Protein AF-A0A2I4AKB8-F1 (afdb_monomer)

Foldseek 3Di:
DQVVVQCVVAWDQDPVLFIEHAQAFDPVFDADDECVVVQVVLVVVVVVVCVVPVLVVVLVLVVVVVCVVVVQKDFDDDDDVPRGAAAFHWDWDAAPVGRNHIDIDRAQPDDDPRDGNQRGGDLDDPLFADLLLLLLQLQQADKKKKWFWPVLQSSYFYDPSRQRHAKYWAAPPSDPVHDIGIMTGGTGDPNRSNSQVSSLVVQLVLLVVLCVPLHDLLSCQSNHQDGRGMGIHDDHDLVVLLSSVVSNQVSCVSNVIHIAQMAILDPSNQVSDDPRRHRPDHQKAFSPDDPDRQDAQWTFIAGSPVQWTAIHGDPDPQAQFLLSLVSNLVSHDDSQCPCVVLSLQSVLLSVVVVVVDPDRRDHDDPVSSVSSVVSSVVVVVRRPDIHHSHQDNDRQVPFPAKEKEKEWDFDQFKTKIWIKIWTHHPPDIDIGTNGIDMDTDDPPDDDRLLRSLVRLLVRLVVVVVSVVRNPDDHPYYAYEYQDPSNLCLLPDDDDDDDPSSVVSSCSNVVRDHSVRYDHDHPPVQLVVLLVLLVVVVVCVVPDPDDDPAAAAEGQDLQNLQLLQDPDWDFDPPSNVSSVSNVVRDHSVSYDYDHLVQDLCVCVVVPDDPVCPVVGCVVVHGCCVVPVVPDDDPPPDSHNDPLVPDPGTDDDDDDDDDDDPDPADALVVVLVDPAPVVQLFVQLLVVVQVVQDVDPDPPDPRHHDDDDGGDPVSSVVSVLRNQVNQCCVPVVQVLVCQVVVHQDDPPDLCNVQVWDADPSRFIWGADDCPVPPDDCLQRTAGEGECPRPSVLNLLVHLCVVLVVPAQVSSVVSCSVRSHDHRVSNVSNVVSLVPDPVNCVVVPDDDDDDDDDDDPVVVDDD

Nearest PDB structures (foldseek):
  1ikv-assembly1_A  TM=5.174E-01  e=4.393E-13  Human immunodeficiency virus 1
  6kdj-assembly2_C  TM=5.435E-01  e=2.781E-12  Human immunodeficiency virus 1
  1j5o-assembly1_A  TM=4.986E-01  e=4.314E-11  Human immunodeficiency virus 1
  1t05-assembly1_B  TM=3.294E-01  e=4.794E-11  Human immunodeficiency virus 1
  3idh-assembly1_A  TM=5.234E-01  e=1.172E-01  Homo sapiens

Organism: Austrofundulus limnaeus (NCBI:txid52670)

Mean predicted aligned error: 18.53 Å

Structure (mmCIF, N/CA/C/O backbone):
data_AF-A0A2I4AKB8-F1
#
_entry.id   AF-A0A2I4AKB8-F1
#
loop_
_atom_site.group_PDB
_atom_site.id
_atom_site.type_symbol
_atom_site.label_atom_id
_atom_site.label_alt_id
_atom_site.label_comp_id
_atom_site.label_asym_id
_atom_site.label_entity_id
_atom_site.label_seq_id
_atom_site.pdbx_PDB_ins_code
_atom_site.Cartn_x
_atom_site.Cartn_y
_atom_site.Cartn_z
_atom_site.occupancy
_atom_site.B_iso_or_equiv
_atom_site.auth_seq_id
_atom_site.auth_comp_id
_atom_site.auth_asym_id
_atom_site.auth_atom_id
_atom_site.pdbx_PDB_model_num
ATOM 1 N N . MET A 1 1 ? -3.231 -8.167 -24.900 1.00 75.31 1 MET A N 1
ATOM 2 C CA . MET A 1 1 ? -3.221 -9.350 -25.791 1.00 75.31 1 MET A CA 1
ATOM 3 C C . MET A 1 1 ? -2.347 -9.179 -27.035 1.00 75.31 1 MET A C 1
ATOM 5 O O . MET A 1 1 ? -1.522 -10.047 -27.257 1.00 75.31 1 MET A O 1
ATOM 9 N N . ARG A 1 2 ? -2.442 -8.091 -27.823 1.00 89.81 2 ARG A N 1
ATOM 10 C CA . ARG A 1 2 ? -1.685 -7.966 -29.093 1.00 89.81 2 ARG A CA 1
ATOM 11 C C . ARG A 1 2 ? -0.155 -8.065 -28.973 1.00 89.81 2 ARG A C 1
ATOM 13 O O . ARG A 1 2 ? 0.458 -8.696 -29.819 1.00 89.81 2 ARG A O 1
ATOM 20 N N . PHE A 1 3 ? 0.446 -7.473 -27.937 1.00 93.06 3 PHE A N 1
ATOM 21 C CA . PHE A 1 3 ? 1.891 -7.589 -27.684 1.00 93.06 3 PHE A CA 1
ATOM 22 C C . PHE A 1 3 ? 2.325 -9.055 -27.549 1.00 93.06 3 PHE A C 1
ATOM 24 O O . PHE A 1 3 ? 3.228 -9.481 -28.255 1.00 93.06 3 PHE A O 1
ATOM 31 N N . LEU A 1 4 ? 1.639 -9.830 -26.699 1.00 93.25 4 LEU A N 1
ATOM 32 C CA . LEU A 1 4 ? 1.973 -11.239 -26.471 1.00 93.25 4 LEU A CA 1
ATOM 33 C C . LEU A 1 4 ? 1.829 -12.059 -27.753 1.00 93.25 4 LEU A C 1
ATOM 35 O O . LEU A 1 4 ? 2.733 -12.807 -28.065 1.00 93.25 4 LEU A O 1
ATOM 39 N N . GLN A 1 5 ? 0.796 -11.813 -28.567 1.00 93.38 5 GLN A N 1
ATOM 40 C CA . GLN A 1 5 ? 0.658 -12.477 -29.871 1.00 93.38 5 GLN A CA 1
ATOM 41 C C . GLN A 1 5 ? 1.868 -12.251 -30.788 1.00 93.38 5 GLN A C 1
ATOM 43 O O . GLN A 1 5 ? 2.307 -13.182 -31.451 1.00 93.38 5 GLN A O 1
ATOM 48 N N . ILE A 1 6 ? 2.401 -11.022 -30.830 1.00 93.75 6 ILE A N 1
ATOM 49 C CA . ILE A 1 6 ? 3.604 -10.710 -31.616 1.00 93.75 6 ILE A CA 1
ATOM 50 C C . ILE A 1 6 ? 4.795 -11.485 -31.048 1.00 93.75 6 ILE A C 1
ATOM 52 O O . ILE A 1 6 ? 5.476 -12.177 -31.798 1.00 93.75 6 ILE A O 1
ATOM 56 N N . MET A 1 7 ? 5.004 -11.421 -29.731 1.00 94.75 7 MET A N 1
ATOM 57 C CA . MET A 1 7 ? 6.100 -12.124 -29.058 1.00 94.75 7 MET A CA 1
ATOM 58 C C . MET A 1 7 ? 6.017 -13.645 -29.237 1.00 94.75 7 MET A C 1
ATOM 60 O O . MET A 1 7 ? 7.016 -14.265 -29.568 1.00 94.75 7 MET A O 1
ATOM 64 N N . ASP A 1 8 ? 4.841 -14.252 -29.097 1.00 92.94 8 ASP A N 1
ATOM 65 C CA . ASP A 1 8 ? 4.630 -15.691 -29.290 1.00 92.94 8 ASP A CA 1
ATOM 66 C C . ASP A 1 8 ? 4.944 -16.133 -30.729 1.00 92.94 8 ASP A C 1
ATOM 68 O O . ASP A 1 8 ? 5.405 -17.250 -30.941 1.00 92.94 8 ASP A O 1
ATOM 72 N N . SER A 1 9 ? 4.700 -15.264 -31.717 1.00 93.12 9 SER A N 1
ATOM 73 C CA . SER A 1 9 ? 4.901 -15.581 -33.138 1.00 93.12 9 SER A CA 1
ATOM 74 C C . SER A 1 9 ? 6.294 -15.259 -33.685 1.00 93.12 9 SER A C 1
ATOM 76 O O . SER A 1 9 ? 6.738 -15.901 -34.632 1.00 93.12 9 SER A O 1
ATOM 78 N N . GLU A 1 10 ? 6.969 -14.247 -33.137 1.00 94.06 10 GLU A N 1
ATOM 79 C CA . GLU A 1 10 ? 8.184 -13.669 -33.727 1.00 94.06 10 GLU A CA 1
ATOM 80 C C . GLU A 1 10 ? 9.408 -13.704 -32.802 1.00 94.06 10 GLU A C 1
ATOM 82 O O . GLU A 1 10 ? 10.487 -13.313 -33.243 1.00 94.06 10 GLU A O 1
ATOM 87 N N . PHE A 1 11 ? 9.267 -14.122 -31.539 1.00 95.00 11 PHE A N 1
ATOM 88 C CA . PHE A 1 11 ? 10.387 -14.254 -30.604 1.00 95.00 11 PHE A CA 1
ATOM 89 C C . PHE A 1 11 ? 10.981 -15.663 -30.684 1.00 95.00 11 PHE A C 1
ATOM 91 O O . PHE A 1 11 ? 10.278 -16.645 -30.444 1.00 95.00 11 PHE A O 1
ATOM 98 N N . TYR A 1 12 ? 12.267 -15.773 -31.011 1.00 94.50 12 TYR A N 1
ATOM 99 C CA . TYR A 1 12 ? 12.940 -17.058 -31.230 1.00 94.50 12 TYR A CA 1
ATOM 100 C C . TYR A 1 12 ? 14.397 -17.016 -30.762 1.00 94.50 12 TYR A C 1
ATOM 102 O O . TYR A 1 12 ? 14.951 -15.938 -30.558 1.00 94.50 12 TYR A O 1
ATOM 110 N N . GLN A 1 13 ? 15.010 -18.184 -30.588 1.00 93.81 13 GLN A N 1
ATOM 111 C CA . GLN A 1 13 ? 16.438 -18.311 -30.298 1.00 93.81 13 GLN A CA 1
ATOM 112 C C . GLN A 1 13 ? 17.202 -18.530 -31.609 1.00 93.81 13 GLN A C 1
ATOM 114 O O . GLN A 1 13 ? 16.783 -19.345 -32.434 1.00 93.81 13 GLN A O 1
ATOM 119 N N . ASP A 1 14 ? 18.265 -17.762 -31.840 1.00 92.00 14 ASP A N 1
ATOM 120 C CA . ASP A 1 14 ? 19.108 -17.904 -33.029 1.00 92.00 14 ASP A CA 1
ATOM 121 C C . ASP A 1 14 ? 20.157 -19.024 -32.886 1.00 92.00 14 ASP A C 1
ATOM 123 O O . ASP A 1 14 ? 20.213 -19.732 -31.881 1.00 92.00 14 ASP A O 1
ATOM 127 N N . SER A 1 15 ? 20.980 -19.209 -33.924 1.00 89.81 15 SER A N 1
ATOM 128 C CA . SER A 1 15 ? 22.040 -20.225 -33.952 1.00 89.81 15 SER A CA 1
ATOM 129 C C . SER A 1 15 ? 23.159 -19.983 -32.939 1.00 89.81 15 SER A C 1
ATOM 131 O O . SER A 1 15 ? 23.880 -20.921 -32.610 1.00 89.81 15 SER A O 1
ATOM 133 N N . ASP A 1 16 ? 23.297 -18.750 -32.451 1.00 88.62 16 ASP A N 1
ATOM 134 C CA . ASP A 1 16 ? 24.299 -18.357 -31.460 1.00 88.62 16 ASP A CA 1
ATOM 135 C C . ASP A 1 16 ? 23.730 -18.458 -30.033 1.00 88.62 16 ASP A C 1
ATOM 137 O O . ASP A 1 16 ? 24.322 -17.942 -29.086 1.00 88.62 16 ASP A O 1
ATOM 141 N N . ASN A 1 17 ? 22.575 -19.116 -29.871 1.00 89.62 17 ASN A N 1
ATOM 142 C CA . ASN A 1 17 ? 21.814 -19.270 -28.632 1.00 89.62 17 ASN A CA 1
ATOM 143 C C . ASN A 1 17 ? 21.279 -17.958 -28.033 1.00 89.62 17 ASN A C 1
ATOM 145 O O . ASN A 1 17 ? 20.853 -17.934 -26.876 1.00 89.62 17 ASN A O 1
ATOM 149 N N . SER A 1 18 ? 21.240 -16.871 -28.803 1.00 92.06 18 SER A N 1
ATOM 150 C CA . SER A 1 18 ? 20.721 -15.584 -28.347 1.00 92.06 18 SER A CA 1
ATOM 151 C C . SER A 1 18 ? 19.233 -15.448 -28.655 1.00 92.06 18 SER A C 1
ATOM 153 O O . SER A 1 18 ? 18.746 -15.848 -29.712 1.00 92.06 18 SER A O 1
ATOM 155 N N . TRP A 1 19 ? 18.484 -14.842 -27.737 1.00 94.75 19 TRP A N 1
ATOM 156 C CA . TRP A 1 19 ? 17.059 -14.592 -27.942 1.00 94.75 19 TRP A CA 1
ATOM 157 C C . TRP A 1 19 ? 16.836 -13.341 -28.797 1.00 94.75 19 TRP A C 1
ATOM 159 O O . TRP A 1 19 ? 17.212 -12.229 -28.417 1.00 94.75 19 TRP A O 1
ATOM 169 N N . VAL A 1 20 ? 16.181 -13.524 -29.942 1.00 95.81 20 VAL A N 1
ATOM 170 C CA . VAL A 1 20 ? 15.845 -12.479 -30.908 1.00 95.81 20 VAL A CA 1
ATOM 171 C C . VAL A 1 20 ? 14.376 -12.099 -30.761 1.00 95.81 20 VAL A C 1
ATOM 173 O O . VAL A 1 20 ? 13.480 -12.921 -30.948 1.00 95.81 20 VAL A O 1
ATOM 176 N N . GLY A 1 21 ? 14.121 -10.823 -30.471 1.00 94.50 21 GLY A N 1
ATOM 177 C CA . GLY A 1 21 ? 12.779 -10.265 -30.345 1.00 94.50 21 GLY A CA 1
ATOM 178 C C . GLY A 1 21 ? 12.491 -9.118 -31.312 1.00 94.50 21 GLY A C 1
ATOM 179 O O . GLY A 1 21 ? 13.379 -8.310 -31.610 1.00 94.50 21 GLY A O 1
ATOM 180 N N . PRO A 1 22 ? 11.245 -8.983 -31.795 1.00 94.69 22 PRO A N 1
ATOM 181 C CA . PRO A 1 22 ? 10.848 -7.853 -32.624 1.00 94.69 22 PRO A CA 1
ATOM 182 C C . PRO A 1 22 ? 10.696 -6.573 -31.790 1.00 94.69 22 PRO A C 1
ATOM 184 O O . PRO A 1 22 ? 10.419 -6.612 -30.595 1.00 94.69 22 PRO A O 1
ATOM 187 N N . LEU A 1 23 ? 10.779 -5.414 -32.446 1.00 94.62 23 LEU A N 1
ATOM 188 C CA . LEU A 1 23 ? 10.093 -4.204 -31.972 1.00 94.62 23 LEU A CA 1
ATOM 189 C C . LEU A 1 23 ? 8.572 -4.335 -32.222 1.00 94.62 23 LEU A C 1
ATOM 191 O O . LEU A 1 23 ? 8.169 -4.385 -33.387 1.00 94.62 23 LEU A O 1
ATOM 195 N N . PRO A 1 24 ? 7.722 -4.411 -31.180 1.00 94.44 24 PRO A N 1
ATOM 196 C CA . PRO A 1 24 ? 6.294 -4.664 -31.338 1.00 94.44 24 PRO A CA 1
ATOM 197 C C . PRO A 1 24 ? 5.556 -3.373 -31.704 1.00 94.44 24 PRO A C 1
ATOM 199 O O . PRO A 1 24 ? 5.221 -2.557 -30.846 1.00 94.44 24 PRO A O 1
ATOM 202 N N . PHE A 1 25 ? 5.287 -3.174 -32.991 1.00 93.69 25 PHE A N 1
ATOM 203 C CA . PHE A 1 25 ? 4.583 -1.988 -33.477 1.00 93.69 25 PHE A CA 1
ATOM 204 C C . PHE A 1 25 ? 3.072 -2.024 -33.211 1.00 93.69 25 PHE A C 1
ATOM 206 O O . PHE A 1 25 ? 2.430 -3.078 -33.206 1.00 93.69 25 PHE A O 1
ATOM 213 N N . ARG A 1 26 ? 2.482 -0.837 -33.037 1.00 92.25 26 ARG A N 1
ATOM 214 C CA . ARG A 1 26 ? 1.027 -0.640 -32.995 1.00 92.25 26 ARG A CA 1
ATOM 215 C C . ARG A 1 26 ? 0.402 -0.898 -34.364 1.00 92.25 26 ARG A C 1
ATOM 217 O O . ARG A 1 26 ? 1.042 -0.717 -35.394 1.00 92.25 26 ARG A O 1
ATOM 224 N N . SER A 1 27 ? -0.872 -1.286 -34.365 1.00 86.12 27 SER A N 1
ATOM 225 C CA . SER A 1 27 ? -1.677 -1.435 -35.579 1.00 86.12 27 SER A CA 1
ATOM 226 C C . SER A 1 27 ? -3.002 -0.681 -35.412 1.00 86.12 27 SER A C 1
ATOM 228 O O . SER A 1 27 ? -3.727 -0.996 -34.466 1.00 86.12 27 SER A O 1
ATOM 230 N N . PRO A 1 28 ? -3.342 0.271 -36.302 1.00 85.06 28 PRO A N 1
ATOM 231 C CA . PRO A 1 28 ? -2.538 0.745 -37.434 1.00 85.06 28 PRO A CA 1
ATOM 232 C C . PRO A 1 28 ? -1.258 1.471 -36.980 1.00 85.06 28 PRO A C 1
ATOM 234 O O . PRO A 1 28 ? -1.226 2.087 -35.915 1.00 85.06 28 PRO A O 1
ATOM 237 N N . ARG A 1 29 ? -0.194 1.373 -37.784 1.00 83.81 29 ARG A N 1
ATOM 238 C CA . ARG A 1 29 ? 1.114 1.985 -37.509 1.00 83.81 29 ARG A CA 1
ATOM 239 C C . ARG A 1 29 ? 1.234 3.316 -38.250 1.00 83.81 29 ARG A C 1
ATOM 241 O O . ARG A 1 29 ? 1.113 3.332 -39.473 1.00 83.81 29 ARG A O 1
ATOM 248 N N . GLN A 1 30 ? 1.516 4.407 -37.538 1.00 86.88 30 GLN A N 1
ATOM 249 C CA . GLN A 1 30 ? 1.942 5.657 -38.173 1.00 86.88 30 GLN A CA 1
ATOM 250 C C . GLN A 1 30 ? 3.365 5.480 -38.715 1.00 86.88 30 GLN A C 1
ATOM 252 O O . GLN A 1 30 ? 4.241 4.982 -38.009 1.00 86.88 30 GLN A O 1
ATOM 257 N N . ARG A 1 31 ? 3.589 5.861 -39.976 1.00 90.19 31 ARG A N 1
ATOM 258 C CA . ARG A 1 31 ? 4.924 5.843 -40.581 1.00 90.19 31 ARG A CA 1
ATOM 259 C C . ARG A 1 31 ? 5.778 6.943 -39.951 1.00 90.19 31 ARG A C 1
ATOM 261 O O . ARG A 1 31 ? 5.326 8.081 -39.847 1.00 90.19 31 ARG A O 1
ATOM 268 N N . LEU A 1 32 ? 6.991 6.598 -39.545 1.00 92.06 32 LEU A N 1
ATOM 269 C CA . LEU A 1 32 ? 7.951 7.519 -38.964 1.00 92.06 32 LEU A CA 1
ATOM 270 C C . LEU A 1 32 ? 8.619 8.361 -40.069 1.00 92.06 32 LEU A C 1
ATOM 272 O O . LEU A 1 32 ? 9.092 7.800 -41.065 1.00 92.06 32 LEU A O 1
ATOM 276 N N . PRO A 1 33 ? 8.666 9.696 -39.916 1.00 92.50 33 PRO A N 1
ATOM 277 C CA . PRO A 1 33 ? 9.461 10.564 -40.776 1.00 92.50 33 PRO A CA 1
ATOM 278 C C . PRO A 1 33 ? 10.962 10.381 -40.516 1.00 92.50 33 PRO A C 1
ATOM 280 O O . PRO A 1 33 ? 11.379 9.855 -39.483 1.00 92.50 33 PRO A O 1
ATOM 283 N N . ASN A 1 34 ? 11.798 10.837 -41.451 1.00 92.25 34 ASN A N 1
ATOM 284 C CA . ASN A 1 34 ? 13.249 10.765 -41.293 1.00 92.25 34 ASN A CA 1
ATOM 285 C C . ASN A 1 34 ? 13.746 11.894 -40.374 1.00 92.25 34 ASN A C 1
ATOM 287 O O . ASN A 1 34 ? 13.884 13.039 -40.797 1.00 92.25 34 ASN A O 1
ATOM 291 N N . ASN A 1 35 ? 14.061 11.555 -39.125 1.00 95.69 35 ASN A N 1
ATOM 292 C CA . ASN A 1 35 ? 14.503 12.502 -38.101 1.00 95.69 35 ASN A CA 1
ATOM 293 C C . ASN A 1 35 ? 16.034 12.690 -38.025 1.00 95.69 35 ASN A C 1
ATOM 295 O O . ASN A 1 35 ? 16.544 13.210 -37.029 1.00 95.69 35 ASN A O 1
ATOM 299 N N . ARG A 1 36 ? 16.796 12.293 -39.056 1.00 95.19 36 ARG A N 1
ATOM 300 C CA . ARG A 1 36 ? 18.270 12.349 -39.048 1.00 95.19 36 ARG A CA 1
ATOM 301 C C . ARG A 1 36 ? 18.821 13.735 -38.706 1.00 95.19 36 ARG A C 1
ATOM 303 O O . ARG A 1 36 ? 19.799 13.829 -37.965 1.00 95.19 36 ARG A O 1
ATOM 310 N N . GLN A 1 37 ? 18.194 14.801 -39.211 1.00 94.25 37 GLN A N 1
ATOM 311 C CA . GLN A 1 37 ? 18.624 16.176 -38.930 1.00 94.25 37 GLN A CA 1
ATOM 312 C C . GLN A 1 37 ? 18.527 16.506 -37.433 1.00 94.25 37 GLN A C 1
ATOM 314 O O . GLN A 1 37 ? 19.474 17.037 -36.860 1.00 94.25 37 GLN A O 1
ATOM 319 N N . LEU A 1 38 ? 17.435 16.102 -36.771 1.00 95.00 38 LEU A N 1
ATOM 320 C CA . LEU A 1 38 ? 17.259 16.292 -35.329 1.00 95.00 38 LEU A CA 1
ATOM 321 C C . LEU A 1 38 ? 18.360 15.579 -34.531 1.00 95.00 38 LEU A C 1
ATOM 323 O O . LEU A 1 38 ? 18.936 16.157 -33.607 1.00 95.00 38 LEU A O 1
ATOM 327 N N . ALA A 1 39 ? 18.661 14.325 -34.882 1.00 95.75 39 ALA A N 1
ATOM 328 C CA . ALA A 1 39 ? 19.717 13.558 -34.225 1.00 95.75 39 ALA A CA 1
ATOM 329 C C . ALA A 1 39 ? 21.100 14.202 -34.429 1.00 95.75 39 ALA A C 1
ATOM 331 O O . ALA A 1 39 ? 21.896 14.258 -33.489 1.00 95.75 39 ALA A O 1
ATOM 332 N N . TYR A 1 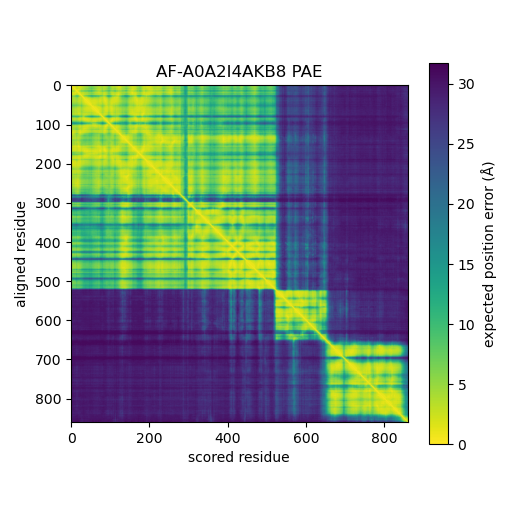40 ? 21.365 14.747 -35.620 1.00 96.81 40 TYR A N 1
ATOM 333 C CA . TYR A 1 40 ? 22.602 15.464 -35.925 1.00 96.81 40 TYR A CA 1
ATOM 334 C C . TYR A 1 40 ? 22.749 16.736 -35.081 1.00 96.81 40 TYR A C 1
ATOM 336 O O . TYR A 1 40 ? 23.773 16.930 -34.423 1.00 96.81 40 TYR A O 1
ATOM 344 N N . ASP A 1 41 ? 21.707 17.565 -35.013 1.00 95.75 41 ASP A N 1
ATOM 345 C CA . ASP A 1 41 ? 21.722 18.803 -34.227 1.00 95.75 41 ASP A CA 1
ATOM 346 C C . ASP A 1 41 ? 21.951 18.516 -32.732 1.00 95.75 41 ASP A C 1
ATOM 348 O O . ASP A 1 41 ? 22.712 19.215 -32.046 1.00 95.75 41 ASP A O 1
ATOM 352 N N . ARG A 1 42 ? 21.348 17.431 -32.224 1.00 96.00 42 ARG A N 1
ATOM 353 C CA . ARG A 1 42 ? 21.554 16.936 -30.854 1.00 96.00 42 ARG A CA 1
ATOM 354 C C . ARG A 1 42 ? 22.983 16.446 -30.627 1.00 96.00 42 ARG A C 1
ATOM 356 O O . ARG A 1 42 ? 23.575 16.822 -29.615 1.00 96.00 42 ARG A O 1
ATOM 363 N N . LEU A 1 43 ? 23.569 15.704 -31.568 1.00 96.44 43 LEU A N 1
ATOM 364 C CA . LEU A 1 43 ? 24.968 15.272 -31.498 1.00 96.44 43 LEU A CA 1
ATOM 365 C C . LEU A 1 43 ? 25.937 16.465 -31.508 1.00 96.44 43 LEU A C 1
ATOM 367 O O . LEU A 1 43 ? 26.896 16.488 -30.738 1.00 96.44 43 LEU A O 1
ATOM 371 N N . MET A 1 44 ? 25.676 17.498 -32.311 1.00 96.00 44 MET A N 1
ATOM 372 C CA . MET A 1 44 ? 26.501 18.714 -32.339 1.00 96.00 44 MET A CA 1
ATOM 373 C C . MET A 1 44 ? 26.373 19.536 -31.050 1.00 96.00 44 MET A C 1
ATOM 375 O O . MET A 1 44 ? 27.333 20.170 -30.599 1.00 96.00 44 MET A O 1
ATOM 379 N N . SER A 1 45 ? 25.201 19.523 -30.414 1.00 94.88 45 SER A N 1
ATOM 380 C CA . SER A 1 45 ? 25.027 20.064 -29.062 1.00 94.88 45 SER A CA 1
ATOM 381 C C . SER A 1 45 ? 25.822 19.261 -28.025 1.00 94.88 45 SER A C 1
ATOM 383 O O . SER A 1 45 ? 26.579 19.840 -27.241 1.00 94.88 45 SER A O 1
ATOM 385 N N . LEU A 1 46 ? 25.741 17.927 -28.082 1.00 94.38 46 LEU A N 1
ATOM 386 C CA . LEU A 1 46 ? 26.506 17.027 -27.221 1.00 94.38 46 LEU A CA 1
ATOM 387 C C . LEU A 1 46 ? 28.016 17.246 -27.390 1.00 94.38 46 LEU A C 1
ATOM 389 O O . LEU A 1 46 ? 28.707 17.419 -26.391 1.00 94.38 46 LEU A O 1
ATOM 393 N N . ARG A 1 47 ? 28.525 17.362 -28.625 1.00 94.19 47 ARG A N 1
ATOM 394 C CA . ARG A 1 47 ? 29.940 17.663 -28.920 1.00 94.19 47 ARG A CA 1
ATOM 395 C C . ARG A 1 47 ? 30.410 18.928 -28.204 1.00 94.19 47 ARG A C 1
ATOM 397 O O . ARG A 1 47 ? 31.454 18.917 -27.556 1.00 94.19 47 ARG A O 1
ATOM 404 N N . ARG A 1 48 ? 29.628 20.010 -28.286 1.00 93.62 48 ARG A N 1
ATOM 405 C CA . ARG A 1 48 ? 29.927 21.277 -27.596 1.00 93.62 48 ARG A CA 1
ATOM 406 C C . ARG A 1 48 ? 29.924 21.110 -26.076 1.00 93.62 48 ARG A C 1
ATOM 408 O O . ARG A 1 48 ? 30.767 21.700 -25.408 1.00 93.62 48 ARG A O 1
ATOM 415 N N . SER A 1 49 ? 29.005 20.313 -25.532 1.00 92.19 49 SER A N 1
ATOM 416 C CA . SER A 1 49 ? 28.941 20.026 -24.093 1.00 92.19 49 SER A CA 1
ATOM 417 C C . SER A 1 49 ? 30.138 19.203 -23.608 1.00 92.19 49 SER A C 1
ATOM 419 O O . SER A 1 49 ? 30.761 19.563 -22.612 1.00 92.19 49 SER A O 1
ATOM 421 N N . LEU A 1 50 ? 30.498 18.136 -24.328 1.00 92.50 50 LEU A N 1
ATOM 422 C CA . LEU A 1 50 ? 31.648 17.283 -24.011 1.00 92.50 50 LEU A CA 1
ATOM 423 C C . LEU A 1 50 ? 32.972 18.047 -24.150 1.00 92.50 50 LEU A C 1
ATOM 425 O O . LEU A 1 50 ? 33.869 17.871 -23.334 1.00 92.50 50 LEU A O 1
ATOM 429 N N . GLY A 1 51 ? 33.076 18.969 -25.114 1.00 90.81 51 GLY A N 1
ATOM 430 C CA . GLY A 1 51 ? 34.241 19.850 -25.251 1.00 90.81 51 GLY A CA 1
ATOM 431 C C . GLY A 1 51 ? 34.470 20.772 -24.046 1.00 90.81 51 GLY A C 1
ATOM 432 O O . GLY A 1 51 ? 35.607 21.129 -23.762 1.00 90.81 51 GLY A O 1
ATOM 433 N N . LYS A 1 52 ? 33.410 21.121 -23.305 1.00 93.94 52 LYS A N 1
ATOM 434 C CA . LYS A 1 52 ? 33.498 21.918 -22.068 1.00 93.94 52 LYS A CA 1
ATOM 435 C C . LYS A 1 52 ? 33.726 21.069 -20.810 1.00 93.94 52 LYS A C 1
ATOM 437 O O . LYS A 1 52 ? 33.979 21.634 -19.752 1.00 93.94 52 LYS A O 1
ATOM 442 N N . ARG A 1 53 ? 33.573 19.741 -20.890 1.00 92.25 53 ARG A N 1
ATOM 443 C CA . ARG A 1 53 ? 33.600 18.812 -19.745 1.00 92.25 53 ARG A CA 1
ATOM 444 C C . ARG A 1 53 ? 34.478 17.593 -20.068 1.00 92.25 53 ARG A C 1
ATOM 446 O O . ARG A 1 53 ? 33.939 16.564 -20.481 1.00 92.25 53 ARG A O 1
ATOM 453 N N . PRO A 1 54 ? 35.809 17.686 -19.888 1.00 91.44 54 PRO A N 1
ATOM 454 C CA . PRO A 1 54 ? 36.749 16.650 -20.325 1.00 91.44 54 PRO A CA 1
ATOM 455 C C . PRO A 1 54 ? 36.527 15.292 -19.642 1.00 91.44 54 PRO A C 1
ATOM 457 O O . PRO A 1 54 ? 36.573 14.270 -20.317 1.00 91.44 54 PRO A O 1
ATOM 460 N N . GLU A 1 55 ? 36.191 15.263 -18.351 1.00 90.69 55 GLU A N 1
ATOM 461 C CA . GLU A 1 55 ? 35.871 14.010 -17.644 1.00 90.69 55 GLU A CA 1
ATOM 462 C C . GLU A 1 55 ? 34.617 13.333 -18.210 1.00 90.69 55 GLU A C 1
ATOM 464 O O . GLU A 1 55 ? 34.612 12.142 -18.502 1.00 90.69 55 GLU A O 1
ATOM 469 N N . MET A 1 56 ? 33.553 14.110 -18.449 1.00 90.62 56 MET A N 1
ATOM 470 C CA . MET A 1 56 ? 32.334 13.588 -19.071 1.00 90.62 56 MET A CA 1
ATOM 471 C C . MET A 1 56 ? 32.594 13.064 -20.476 1.00 90.62 56 MET A C 1
ATOM 473 O O . MET A 1 56 ? 32.005 12.059 -20.857 1.00 90.62 56 MET A O 1
ATOM 477 N N . LYS A 1 57 ? 33.481 13.718 -21.231 1.00 92.94 57 LYS A N 1
ATOM 478 C CA . LYS A 1 57 ? 33.927 13.230 -22.535 1.00 92.94 57 LYS A CA 1
ATOM 479 C C . LYS A 1 57 ? 34.609 11.867 -22.412 1.00 92.94 57 LYS A C 1
ATOM 481 O O . LYS A 1 57 ? 34.241 10.975 -23.166 1.00 92.94 57 LYS A O 1
ATOM 486 N N . ALA A 1 58 ? 35.541 11.703 -21.474 1.00 92.31 58 ALA A N 1
ATOM 487 C CA . ALA A 1 58 ? 36.246 10.440 -21.263 1.00 92.31 58 ALA A CA 1
ATOM 488 C C . ALA A 1 58 ? 35.276 9.296 -20.925 1.00 92.31 58 ALA A C 1
ATOM 490 O O . ALA A 1 58 ? 35.248 8.302 -21.643 1.00 92.31 58 ALA A O 1
ATOM 491 N N . HIS A 1 59 ? 34.398 9.482 -19.933 1.00 92.31 59 HIS A N 1
ATOM 492 C CA . HIS A 1 59 ? 33.419 8.453 -19.561 1.00 92.31 59 HIS A CA 1
ATOM 493 C C . HIS A 1 59 ? 32.440 8.122 -20.702 1.00 92.31 59 HIS A C 1
ATOM 495 O O . HIS A 1 59 ? 32.012 6.979 -20.849 1.00 92.31 59 HIS A O 1
ATOM 501 N N . PHE A 1 60 ? 32.049 9.112 -21.516 1.00 93.94 60 PHE A N 1
ATOM 502 C CA . PHE A 1 60 ? 31.165 8.879 -22.662 1.00 93.94 60 PHE A CA 1
ATOM 503 C C . PHE A 1 60 ? 31.868 8.050 -23.745 1.00 93.94 60 PHE A C 1
ATOM 505 O O . PHE A 1 60 ? 31.266 7.128 -24.290 1.00 93.94 60 PHE A O 1
ATOM 512 N N . LEU A 1 61 ? 33.135 8.359 -24.042 1.00 94.06 61 LEU A N 1
ATOM 513 C CA . LEU A 1 61 ? 33.940 7.601 -25.003 1.00 94.06 61 LEU A CA 1
ATOM 514 C C . LEU A 1 61 ? 34.168 6.169 -24.528 1.00 94.06 61 LEU A C 1
ATOM 516 O O . LEU A 1 61 ? 33.943 5.251 -25.307 1.00 94.06 61 LEU A O 1
ATOM 520 N N . GLU A 1 62 ? 34.507 5.981 -23.255 1.00 93.75 62 GLU A N 1
ATOM 521 C CA . GLU A 1 62 ? 34.661 4.660 -22.642 1.00 93.75 62 GLU A CA 1
ATOM 522 C C . GLU A 1 62 ? 33.358 3.845 -22.711 1.00 93.75 62 GLU A C 1
ATOM 524 O O . GLU A 1 62 ? 33.369 2.658 -23.036 1.00 93.75 62 GLU A O 1
ATOM 529 N N . PHE A 1 63 ? 32.203 4.472 -22.456 1.00 92.12 63 PHE A N 1
ATOM 530 C CA . PHE A 1 63 ? 30.909 3.806 -22.612 1.00 92.12 63 PHE A CA 1
ATOM 531 C C . PHE A 1 63 ? 30.689 3.333 -24.056 1.00 92.12 63 PHE A C 1
ATOM 533 O O . PHE A 1 63 ? 30.293 2.187 -24.281 1.00 92.12 63 PHE A O 1
ATOM 540 N N . MET A 1 64 ? 30.931 4.214 -25.031 1.00 94.25 64 MET A N 1
ATOM 541 C CA . MET A 1 64 ? 30.722 3.908 -26.448 1.00 94.25 64 MET A CA 1
ATOM 542 C C . MET A 1 64 ? 31.692 2.832 -26.940 1.00 94.25 64 MET A C 1
ATOM 544 O O . MET A 1 64 ? 31.270 1.933 -27.662 1.00 94.25 64 MET A O 1
ATOM 548 N N . GLU A 1 65 ? 32.950 2.875 -26.502 1.00 94.50 65 GLU A N 1
ATOM 549 C CA . GLU A 1 65 ? 33.962 1.861 -26.803 1.00 94.50 65 GLU A CA 1
ATOM 550 C C . GLU A 1 65 ? 33.531 0.485 -26.299 1.00 94.50 65 GLU A C 1
ATOM 552 O O . GLU A 1 65 ? 33.445 -0.458 -27.082 1.00 94.50 65 GLU A O 1
ATOM 557 N N . ASN A 1 66 ? 33.151 0.386 -25.022 1.00 91.56 66 ASN A N 1
ATOM 558 C CA . ASN A 1 66 ? 32.683 -0.863 -24.424 1.00 91.56 66 ASN A CA 1
ATOM 559 C C . ASN A 1 66 ? 31.438 -1.421 -25.132 1.00 91.56 66 ASN A C 1
ATOM 561 O O . ASN A 1 66 ? 31.330 -2.628 -25.351 1.00 91.56 66 ASN A O 1
ATOM 565 N N . MET A 1 67 ? 30.489 -0.558 -25.502 1.00 92.00 67 MET A N 1
ATOM 566 C CA . MET A 1 67 ? 29.272 -0.964 -26.208 1.00 92.00 67 MET A CA 1
ATOM 567 C C . MET A 1 67 ? 29.568 -1.487 -27.624 1.00 92.00 67 MET A C 1
ATOM 569 O O . MET A 1 67 ? 28.983 -2.490 -28.042 1.00 92.00 67 MET A O 1
ATOM 573 N N . LEU A 1 68 ? 30.460 -0.816 -28.360 1.00 93.06 68 LEU A N 1
ATOM 574 C CA . LEU A 1 68 ? 30.865 -1.211 -29.711 1.00 93.06 68 LEU A CA 1
ATOM 575 C C . LEU A 1 68 ? 31.711 -2.490 -29.690 1.00 93.06 68 LEU A C 1
ATOM 577 O O . LEU A 1 68 ? 31.449 -3.395 -30.477 1.00 93.06 68 LEU A O 1
ATOM 581 N N . ALA A 1 69 ? 32.652 -2.611 -28.750 1.00 92.69 69 ALA A N 1
ATOM 582 C CA . ALA A 1 69 ? 33.499 -3.793 -28.588 1.00 92.69 69 ALA A CA 1
ATOM 583 C C . ALA A 1 69 ? 32.692 -5.058 -28.246 1.00 92.69 69 ALA A C 1
ATOM 585 O O . ALA A 1 69 ? 33.010 -6.142 -28.725 1.00 92.69 69 ALA A O 1
ATOM 586 N N . ARG A 1 70 ? 31.603 -4.920 -27.475 1.00 89.31 70 ARG A N 1
ATOM 587 C CA . ARG A 1 70 ? 30.654 -6.013 -27.181 1.00 89.31 70 ARG A CA 1
ATOM 588 C C . ARG A 1 70 ? 29.705 -6.336 -28.343 1.00 89.31 70 ARG A C 1
ATOM 590 O O . ARG A 1 70 ? 28.873 -7.230 -28.227 1.00 89.31 70 ARG A O 1
ATOM 597 N N . GLY A 1 71 ? 29.769 -5.593 -29.449 1.00 91.12 71 GLY A N 1
ATOM 598 C CA . GLY A 1 71 ? 28.900 -5.803 -30.605 1.00 91.12 71 GLY A CA 1
ATOM 599 C C . GLY A 1 71 ? 27.425 -5.488 -30.337 1.00 91.12 71 GLY A C 1
ATOM 600 O O . GLY A 1 71 ? 26.556 -6.025 -31.023 1.00 91.12 71 GLY A O 1
ATOM 601 N N . HIS A 1 72 ? 27.100 -4.631 -29.362 1.00 93.25 72 HIS A N 1
ATOM 602 C CA . HIS A 1 72 ? 25.709 -4.219 -29.103 1.00 93.25 72 HIS A CA 1
ATOM 603 C C . HIS A 1 72 ? 25.159 -3.294 -30.202 1.00 93.25 72 HIS A C 1
ATOM 605 O O . HIS A 1 72 ? 23.944 -3.175 -30.376 1.00 93.25 72 HIS A O 1
ATOM 611 N N . ALA A 1 73 ? 26.047 -2.649 -30.958 1.00 95.00 73 ALA A N 1
ATOM 612 C CA . ALA A 1 73 ? 25.732 -1.833 -32.120 1.00 95.00 73 ALA A CA 1
ATOM 613 C C . ALA A 1 73 ? 26.641 -2.205 -33.296 1.00 95.00 73 ALA A C 1
ATOM 615 O O . ALA A 1 73 ? 27.753 -2.690 -33.106 1.00 95.00 73 ALA A O 1
ATOM 616 N N . GLU A 1 74 ? 26.163 -1.957 -34.510 1.00 95.06 74 GLU A N 1
ATOM 617 C CA . GLU A 1 74 ? 26.904 -2.167 -35.757 1.00 95.06 74 GLU A CA 1
ATOM 618 C C . GLU A 1 74 ? 26.800 -0.935 -36.654 1.00 95.06 74 GLU A C 1
ATOM 620 O O . GLU A 1 74 ? 25.886 -0.117 -36.501 1.00 95.06 74 GLU A O 1
ATOM 625 N N . VAL A 1 75 ? 27.726 -0.801 -37.604 1.00 96.19 75 VAL A N 1
ATOM 626 C CA . VAL A 1 75 ? 27.629 0.228 -38.645 1.00 96.19 75 VAL A CA 1
ATOM 627 C C . VAL A 1 75 ? 26.354 -0.020 -39.449 1.00 96.19 75 VAL A C 1
ATOM 629 O O . VAL A 1 75 ? 26.078 -1.139 -39.887 1.00 96.19 75 VAL A O 1
ATOM 632 N N . ALA A 1 76 ? 25.536 1.016 -39.610 1.00 94.75 76 ALA A N 1
ATOM 633 C CA . ALA A 1 76 ? 24.254 0.883 -40.273 1.00 94.75 76 ALA A CA 1
ATOM 634 C C . ALA A 1 76 ? 24.453 0.698 -41.791 1.00 94.75 76 ALA A C 1
ATOM 636 O O . ALA A 1 76 ? 25.195 1.466 -42.407 1.00 94.75 76 ALA A O 1
ATOM 637 N N . PRO A 1 77 ? 23.769 -0.269 -42.431 1.00 93.12 77 PRO A N 1
ATOM 638 C CA . PRO A 1 77 ? 23.877 -0.467 -43.869 1.00 93.12 77 PRO A CA 1
ATOM 639 C C . PRO A 1 77 ? 23.236 0.695 -44.631 1.00 93.12 77 PRO A C 1
ATOM 641 O O . PRO A 1 77 ? 22.367 1.410 -44.106 1.00 93.12 77 PRO A O 1
ATOM 644 N N . SER A 1 78 ? 23.622 0.846 -45.897 1.00 90.00 78 SER A N 1
ATOM 645 C CA . SER A 1 78 ? 22.985 1.788 -46.815 1.00 90.00 78 SER A CA 1
ATOM 646 C C . SER A 1 78 ? 21.481 1.515 -46.906 1.00 90.00 78 SER A C 1
ATOM 648 O O . SER A 1 78 ? 21.049 0.369 -47.030 1.00 90.00 78 SER A O 1
ATOM 650 N N . LEU A 1 79 ? 20.678 2.574 -46.812 1.00 89.12 79 LEU A N 1
ATOM 651 C CA . LEU A 1 79 ? 19.223 2.480 -46.907 1.00 89.12 79 LEU A CA 1
ATOM 652 C C . LEU A 1 79 ? 18.796 2.359 -48.371 1.00 89.12 79 LEU A C 1
ATOM 654 O O . LEU A 1 79 ? 19.289 3.093 -49.229 1.00 89.12 79 LEU A O 1
ATOM 658 N N . ALA A 1 80 ? 17.837 1.476 -48.647 1.00 85.12 80 ALA A N 1
ATOM 659 C CA . ALA A 1 80 ? 17.156 1.465 -49.938 1.00 85.12 80 ALA A CA 1
ATOM 660 C C . ALA A 1 80 ? 16.300 2.735 -50.112 1.00 85.12 80 ALA A C 1
ATOM 662 O O . ALA A 1 80 ? 15.899 3.375 -49.134 1.00 85.12 80 ALA A O 1
ATOM 663 N N . HIS A 1 81 ? 15.989 3.102 -51.360 1.00 78.12 81 HIS A N 1
ATOM 664 C CA . HIS A 1 81 ? 15.166 4.279 -51.646 1.00 78.12 81 HIS A CA 1
ATOM 665 C C . HIS A 1 81 ? 13.806 4.177 -50.929 1.00 78.12 81 HIS A C 1
ATOM 667 O O . HIS A 1 81 ? 13.107 3.174 -51.055 1.00 78.12 81 HIS A O 1
ATOM 673 N N . ASN A 1 82 ? 13.440 5.209 -50.160 1.00 80.19 82 ASN A N 1
ATOM 674 C CA . ASN A 1 82 ? 12.237 5.269 -49.314 1.00 80.19 82 ASN A CA 1
ATOM 675 C C . ASN A 1 82 ? 12.143 4.238 -48.171 1.00 80.19 82 ASN A C 1
ATOM 677 O O . ASN A 1 82 ? 11.067 4.103 -47.575 1.00 80.19 82 ASN A O 1
ATOM 681 N N . GLN A 1 83 ? 13.229 3.543 -47.817 1.00 88.00 83 GLN A N 1
ATOM 682 C CA . GLN A 1 83 ? 13.231 2.675 -46.642 1.00 88.00 83 GLN A CA 1
ATOM 683 C C . GLN A 1 83 ? 13.059 3.502 -45.365 1.00 88.00 83 GLN A C 1
ATOM 685 O O . GLN A 1 83 ? 13.726 4.512 -45.147 1.00 88.00 83 GLN A O 1
ATOM 690 N N . GLU A 1 84 ? 12.140 3.063 -44.515 1.00 91.62 84 GLU A N 1
ATOM 691 C CA . GLU A 1 84 ? 11.852 3.732 -43.255 1.00 91.62 84 GLU A CA 1
ATOM 692 C C . GLU A 1 84 ? 12.955 3.471 -42.222 1.00 91.62 84 GLU A C 1
ATOM 694 O O . GLU A 1 84 ? 13.460 2.352 -42.096 1.00 91.62 84 GLU A O 1
ATOM 699 N N . CYS A 1 85 ? 13.329 4.513 -41.484 1.00 93.88 85 CYS A N 1
ATOM 700 C CA . CYS A 1 85 ? 14.336 4.452 -40.434 1.00 93.88 85 CYS A CA 1
ATOM 701 C C . CYS A 1 85 ? 14.080 5.527 -39.374 1.00 93.88 85 CYS A C 1
ATOM 703 O O . CYS A 1 85 ? 13.322 6.470 -39.606 1.00 93.88 85 CYS A O 1
ATOM 705 N N . TRP A 1 86 ? 14.718 5.375 -38.216 1.00 96.12 86 TRP A N 1
ATOM 706 C CA . TRP A 1 86 ? 14.640 6.336 -37.121 1.00 96.12 86 TRP A CA 1
ATOM 707 C C . TRP A 1 86 ? 15.976 6.432 -36.390 1.00 96.12 86 TRP A C 1
ATOM 709 O O . TRP A 1 86 ? 16.610 5.409 -36.124 1.00 96.12 86 TRP A O 1
ATOM 719 N N . TYR A 1 87 ? 16.390 7.659 -36.074 1.00 97.19 87 TYR A N 1
ATOM 720 C CA . TYR A 1 87 ? 17.635 7.979 -35.384 1.00 97.19 87 TYR A CA 1
ATOM 721 C C . TYR A 1 87 ? 17.355 8.389 -33.936 1.00 97.19 87 TYR A C 1
ATOM 723 O O . TYR A 1 87 ? 16.536 9.265 -33.674 1.00 97.19 87 TYR A O 1
ATOM 731 N N . LEU A 1 88 ? 18.063 7.784 -32.991 1.00 96.50 88 LEU A N 1
ATOM 732 C CA . LEU A 1 88 ? 17.974 8.032 -31.561 1.00 96.50 88 LEU A CA 1
ATOM 733 C C . LEU A 1 88 ? 18.993 9.110 -31.170 1.00 96.50 88 LEU A C 1
ATOM 735 O O . LEU A 1 88 ? 20.201 8.896 -31.322 1.00 96.50 88 LEU A O 1
ATOM 739 N N . PRO A 1 89 ? 18.548 10.277 -30.675 1.00 95.69 89 PRO A N 1
ATOM 740 C CA . PRO A 1 89 ? 19.445 11.253 -30.076 1.00 95.69 89 PRO A CA 1
ATOM 741 C C . PRO A 1 89 ? 20.136 10.688 -28.832 1.00 95.69 89 PRO A C 1
ATOM 743 O O . PRO A 1 89 ? 19.552 9.904 -28.086 1.00 95.69 89 PRO A O 1
ATOM 746 N N . LEU A 1 90 ? 21.369 11.133 -28.586 1.00 94.31 90 LEU A N 1
ATOM 747 C CA . LEU A 1 90 ? 22.181 10.679 -27.458 1.00 94.31 90 LEU A CA 1
ATOM 748 C C . LEU A 1 90 ? 22.346 11.782 -26.416 1.00 94.31 90 LEU A C 1
ATOM 750 O O . LEU A 1 90 ? 22.602 12.941 -26.757 1.00 94.31 90 LEU A O 1
ATOM 754 N N . PHE A 1 91 ? 22.282 11.412 -25.141 1.00 91.88 91 PHE A N 1
ATOM 755 C CA . PHE A 1 91 ? 22.695 12.278 -24.039 1.00 91.88 91 PHE A CA 1
ATOM 756 C C . PHE A 1 91 ? 23.217 11.466 -22.850 1.00 91.88 91 PHE A C 1
ATOM 758 O O . PHE A 1 91 ? 22.916 10.286 -22.709 1.00 91.88 91 PHE A O 1
ATOM 765 N N . GLY A 1 92 ? 24.034 12.092 -22.003 1.00 88.44 92 GLY A N 1
ATOM 766 C CA . GLY A 1 92 ? 24.638 11.448 -20.836 1.00 88.44 92 GLY A CA 1
ATOM 767 C C . GLY A 1 92 ? 24.024 11.944 -19.532 1.00 88.44 92 GLY A C 1
ATOM 768 O O . GLY A 1 92 ? 23.857 13.151 -19.352 1.00 88.44 92 GLY A O 1
ATOM 769 N N . VAL A 1 93 ? 23.733 11.025 -18.615 1.00 85.94 93 VAL A N 1
ATOM 770 C CA . VAL A 1 93 ? 23.236 11.315 -17.264 1.00 85.94 93 VAL A CA 1
ATOM 771 C C . VAL A 1 93 ? 24.172 10.681 -16.242 1.00 85.94 93 VAL A C 1
ATOM 773 O O . VAL A 1 93 ? 24.538 9.516 -16.376 1.00 85.94 93 VAL A O 1
ATOM 776 N N . TYR A 1 94 ? 24.549 11.432 -15.210 1.00 81.19 94 TYR A N 1
ATOM 777 C CA . TYR A 1 94 ? 25.283 10.885 -14.071 1.00 81.19 94 TYR A CA 1
ATOM 778 C C . TYR A 1 94 ? 24.334 10.434 -12.977 1.00 81.19 94 TYR A C 1
ATOM 780 O O . TYR A 1 94 ? 23.336 11.097 -12.688 1.00 81.19 94 TYR A O 1
ATOM 788 N N . HIS A 1 95 ? 24.678 9.324 -12.331 1.00 65.62 95 HIS A N 1
ATOM 789 C CA . HIS A 1 95 ? 23.990 8.928 -11.117 1.00 65.62 95 HIS A CA 1
ATOM 790 C C . HIS A 1 95 ? 24.424 9.848 -9.960 1.00 65.62 95 HIS A C 1
ATOM 792 O O . HIS A 1 95 ? 25.623 9.922 -9.684 1.00 65.62 95 HIS A O 1
ATOM 798 N N . PRO A 1 96 ? 23.499 10.494 -9.223 1.00 61.84 96 PRO A N 1
ATOM 799 C CA . PRO A 1 96 ? 23.855 11.434 -8.153 1.00 61.84 96 PRO A CA 1
ATOM 800 C C . PRO A 1 96 ? 24.776 10.836 -7.079 1.00 61.84 96 PRO A C 1
ATOM 802 O O . PRO A 1 96 ? 25.657 11.517 -6.572 1.00 61.84 96 PRO A O 1
ATOM 805 N N . LYS A 1 97 ? 24.600 9.542 -6.764 1.00 57.44 97 LYS A N 1
ATOM 806 C CA . LYS A 1 97 ? 25.411 8.808 -5.769 1.00 57.44 97 LYS A CA 1
ATOM 807 C C . LYS A 1 97 ? 26.640 8.086 -6.360 1.00 57.44 97 LYS A C 1
ATOM 809 O O . LYS A 1 97 ? 27.413 7.514 -5.606 1.00 57.44 97 LYS A O 1
ATOM 814 N N . LYS A 1 98 ? 26.808 8.063 -7.692 1.00 69.06 98 LYS A N 1
ATOM 815 C CA . LYS A 1 98 ? 27.950 7.432 -8.394 1.00 69.06 98 LYS A CA 1
ATOM 816 C C . LYS A 1 98 ? 28.439 8.375 -9.508 1.00 69.06 98 LYS A C 1
ATOM 818 O O . LYS A 1 98 ? 28.216 8.090 -10.686 1.00 69.06 98 LYS A O 1
ATOM 823 N N . PRO A 1 99 ? 29.059 9.518 -9.153 1.00 68.81 99 PRO A N 1
ATOM 824 C CA . PRO A 1 99 ? 29.374 10.592 -10.100 1.00 68.81 99 PRO A CA 1
ATOM 825 C C . PRO A 1 99 ? 30.424 10.203 -11.149 1.00 68.81 99 PRO A C 1
ATOM 827 O O . PRO A 1 99 ? 30.563 10.887 -12.154 1.00 68.81 99 PRO A O 1
ATOM 830 N N . THR A 1 100 ? 31.134 9.094 -10.951 1.00 74.56 100 THR A N 1
ATOM 831 C CA . THR A 1 100 ? 32.112 8.548 -11.899 1.00 74.56 100 THR A CA 1
ATOM 832 C C . THR A 1 100 ? 31.485 7.660 -12.975 1.00 74.56 100 THR A C 1
ATOM 834 O O . THR A 1 100 ? 32.122 7.386 -13.983 1.00 74.56 100 THR A O 1
ATOM 837 N N . LYS A 1 101 ? 30.228 7.219 -12.813 1.00 76.94 101 LYS A N 1
ATOM 838 C CA . LYS A 1 101 ? 29.561 6.321 -13.766 1.00 76.94 101 LYS A CA 1
ATOM 839 C C . LYS A 1 101 ? 28.529 7.086 -14.593 1.00 76.94 101 LYS A C 1
ATOM 841 O O . LYS A 1 101 ? 27.447 7.421 -14.100 1.00 76.94 101 LYS A O 1
ATOM 846 N N . ILE A 1 102 ? 28.854 7.347 -15.858 1.00 86.56 102 ILE A N 1
ATOM 847 C CA . ILE A 1 102 ? 27.911 7.924 -16.822 1.00 86.56 102 ILE A CA 1
ATOM 848 C C . ILE A 1 102 ? 26.942 6.851 -17.337 1.00 86.56 102 ILE A C 1
ATOM 850 O O . ILE A 1 102 ? 27.317 5.697 -17.541 1.00 86.56 102 ILE A O 1
ATOM 854 N N . ARG A 1 103 ? 25.689 7.235 -17.582 1.00 84.81 103 ARG A N 1
ATOM 855 C CA . ARG A 1 103 ? 24.738 6.463 -18.387 1.00 84.81 103 ARG A CA 1
ATOM 856 C C . ARG A 1 103 ? 24.435 7.221 -19.662 1.00 84.81 103 ARG A C 1
ATOM 858 O O . ARG A 1 103 ? 23.911 8.334 -19.605 1.00 84.81 103 ARG A O 1
ATOM 865 N N . VAL A 1 104 ? 24.760 6.618 -20.796 1.00 89.56 104 VAL A N 1
ATOM 866 C CA . VAL A 1 104 ? 24.367 7.141 -22.103 1.00 89.56 104 VAL A CA 1
ATOM 867 C C . VAL A 1 104 ? 22.956 6.655 -22.405 1.00 89.56 104 VAL A C 1
ATOM 869 O O . VAL A 1 104 ? 22.672 5.460 -22.363 1.00 89.56 104 VAL A O 1
ATOM 872 N N . VAL A 1 105 ? 22.065 7.603 -22.665 1.00 89.94 105 VAL A N 1
ATOM 873 C CA . VAL A 1 105 ? 20.661 7.360 -22.981 1.00 89.94 105 VAL A CA 1
ATOM 874 C C . VAL A 1 105 ? 20.454 7.557 -24.476 1.00 89.94 105 VAL A C 1
ATOM 876 O O . VAL A 1 105 ? 20.859 8.576 -25.039 1.00 89.94 105 VAL A O 1
ATOM 879 N N . PHE A 1 106 ? 19.793 6.579 -25.086 1.00 93.19 106 PHE A N 1
ATOM 880 C CA . PHE A 1 106 ? 19.315 6.609 -26.461 1.00 93.19 106 PHE A CA 1
ATOM 881 C C . PHE A 1 106 ? 17.839 7.019 -26.432 1.00 93.19 106 PHE A C 1
ATOM 883 O O . PHE A 1 106 ? 16.988 6.277 -25.943 1.00 93.19 106 PHE A O 1
ATOM 890 N N . ASP A 1 107 ? 17.538 8.239 -26.872 1.00 92.81 107 ASP A N 1
ATOM 891 C CA . ASP A 1 107 ? 16.240 8.869 -26.624 1.00 92.81 107 ASP A CA 1
ATOM 892 C C . ASP A 1 107 ? 15.154 8.433 -27.617 1.00 92.81 107 ASP A C 1
ATOM 894 O O . ASP A 1 107 ? 14.939 9.052 -28.661 1.00 92.81 107 ASP A O 1
ATOM 898 N N . SER A 1 108 ? 14.423 7.381 -27.263 1.00 92.69 108 SER A N 1
ATOM 899 C CA . SER A 1 108 ? 13.282 6.883 -28.045 1.00 92.69 108 SER A CA 1
ATOM 900 C C . SER A 1 108 ? 11.992 7.687 -27.859 1.00 92.69 108 SER A C 1
ATOM 902 O O . SER A 1 108 ? 11.010 7.450 -28.568 1.00 92.69 108 SER A O 1
ATOM 904 N N . SER A 1 109 ? 11.986 8.640 -26.924 1.00 93.19 109 SER A N 1
ATOM 905 C CA . SER A 1 109 ? 10.858 9.537 -26.651 1.00 93.19 109 SER A CA 1
ATOM 906 C C . SER A 1 109 ? 11.028 10.906 -27.311 1.00 93.19 109 SER A C 1
ATOM 908 O O . SER A 1 109 ? 10.120 11.730 -27.229 1.00 93.19 109 SER A O 1
ATOM 910 N N . ALA A 1 110 ? 12.166 11.163 -27.967 1.00 92.75 110 ALA A N 1
ATOM 911 C CA . ALA A 1 110 ? 12.417 12.408 -28.678 1.00 92.75 110 ALA A CA 1
ATOM 912 C C . ALA A 1 110 ? 11.366 12.617 -29.790 1.00 92.75 110 ALA A C 1
ATOM 914 O O . ALA A 1 110 ? 11.326 11.827 -30.738 1.00 92.75 110 ALA A O 1
ATOM 915 N N . PRO A 1 111 ? 10.527 13.668 -29.712 1.00 93.06 111 PRO A N 1
ATOM 916 C CA . PRO A 1 111 ? 9.515 13.920 -30.726 1.00 93.06 111 PRO A CA 1
ATOM 917 C C . PRO A 1 111 ? 10.136 14.578 -31.963 1.00 93.06 111 PRO A C 1
ATOM 919 O O . PRO A 1 111 ? 10.967 15.483 -31.856 1.00 93.06 111 PRO A O 1
ATOM 922 N N . TYR A 1 112 ? 9.677 14.172 -33.143 1.00 94.56 112 TYR A N 1
ATOM 923 C CA . TYR A 1 112 ? 9.965 14.826 -34.415 1.00 94.56 112 TYR A CA 1
ATOM 924 C C . TYR A 1 112 ? 8.701 14.822 -35.276 1.00 94.56 112 TYR A C 1
ATOM 926 O O . TYR A 1 112 ? 8.044 13.794 -35.399 1.00 94.56 112 TYR A O 1
ATOM 934 N N . GLU A 1 113 ? 8.319 15.988 -35.803 1.00 91.69 113 GLU A N 1
ATOM 935 C CA . GLU A 1 113 ? 7.072 16.172 -36.571 1.00 91.69 113 GLU A CA 1
ATOM 936 C C . GLU A 1 113 ? 5.819 15.585 -35.882 1.00 91.69 113 GLU A C 1
ATOM 938 O O . GLU A 1 113 ? 4.919 15.041 -36.516 1.00 91.69 113 GLU A O 1
ATOM 943 N N . GLY A 1 114 ? 5.756 15.701 -34.550 1.00 90.50 114 GLY A N 1
ATOM 944 C CA . GLY A 1 114 ? 4.608 15.263 -33.751 1.00 90.50 114 GLY A CA 1
ATOM 945 C C . GLY A 1 114 ? 4.544 13.763 -33.443 1.00 90.50 114 GLY A C 1
ATOM 946 O O . GLY A 1 114 ? 3.535 13.327 -32.896 1.00 90.50 114 GLY A O 1
ATOM 947 N N . VAL A 1 115 ? 5.587 12.982 -33.751 1.00 92.88 115 VAL A N 1
ATOM 948 C CA . VAL A 1 115 ? 5.674 11.547 -33.422 1.00 92.88 115 VAL A CA 1
ATOM 949 C C . VAL A 1 115 ? 7.031 11.188 -32.805 1.00 92.88 115 VAL A C 1
ATOM 951 O O . VAL A 1 115 ? 8.051 11.797 -33.127 1.00 92.88 115 VAL A O 1
ATOM 954 N N . SER A 1 116 ? 7.059 10.202 -31.911 1.00 94.44 116 SER A N 1
ATOM 955 C CA . SER A 1 116 ? 8.275 9.558 -31.397 1.00 94.44 116 SER A CA 1
ATOM 956 C C . SER A 1 116 ? 8.261 8.048 -31.666 1.00 94.44 116 SER A C 1
ATOM 958 O O . SER A 1 116 ? 7.221 7.461 -31.977 1.00 94.44 116 SER A O 1
ATOM 960 N N . LEU A 1 117 ? 9.410 7.381 -31.513 1.00 94.25 117 LEU A N 1
ATOM 961 C CA . LEU A 1 117 ? 9.477 5.924 -31.655 1.00 94.25 117 LEU A CA 1
ATOM 962 C C . LEU A 1 117 ? 8.587 5.220 -30.618 1.00 94.25 117 LEU A C 1
ATOM 964 O O . LEU A 1 117 ? 7.876 4.272 -30.947 1.00 94.25 117 LEU A O 1
ATOM 968 N N . ASN A 1 118 ? 8.574 5.707 -29.377 1.00 94.31 118 ASN A N 1
ATOM 969 C CA . ASN A 1 118 ? 7.740 5.136 -28.322 1.00 94.31 118 ASN A CA 1
ATOM 970 C C . ASN A 1 118 ? 6.229 5.260 -28.599 1.00 94.31 118 ASN A C 1
ATOM 972 O O . ASN A 1 118 ? 5.475 4.389 -28.157 1.00 94.31 118 ASN A O 1
ATOM 976 N N . ASP A 1 119 ? 5.788 6.260 -29.373 1.00 92.94 119 ASP A N 1
ATOM 977 C CA . ASP A 1 119 ? 4.373 6.431 -29.742 1.00 92.94 119 ASP A CA 1
ATOM 978 C C . ASP A 1 119 ? 3.878 5.339 -30.697 1.00 92.94 119 ASP A C 1
ATOM 980 O O . ASP A 1 119 ? 2.712 4.941 -30.643 1.00 92.94 119 ASP A O 1
ATOM 984 N N . VAL A 1 120 ? 4.761 4.809 -31.549 1.00 93.56 120 VAL A N 1
ATOM 985 C CA . VAL A 1 120 ? 4.414 3.771 -32.534 1.00 93.56 120 VAL A CA 1
ATOM 986 C C . VAL A 1 120 ? 4.649 2.345 -32.026 1.00 93.56 120 VAL A C 1
ATOM 988 O O . VAL A 1 120 ? 4.243 1.388 -32.691 1.00 93.56 120 VAL A O 1
ATOM 991 N N . LEU A 1 121 ? 5.250 2.182 -30.844 1.00 94.62 121 LEU A N 1
ATOM 992 C CA . LEU A 1 121 ? 5.498 0.890 -30.197 1.00 94.62 121 LEU A CA 1
ATOM 993 C C . LEU A 1 121 ? 4.417 0.541 -29.161 1.00 94.62 121 LEU A C 1
ATOM 995 O O . LEU A 1 121 ? 3.801 1.400 -28.524 1.00 94.62 121 LEU A O 1
ATOM 999 N N . LEU A 1 122 ? 4.173 -0.757 -28.994 1.00 93.94 122 LEU A N 1
ATOM 1000 C CA . LEU A 1 122 ? 3.365 -1.321 -27.919 1.00 93.94 122 LEU A CA 1
ATOM 1001 C C . LEU A 1 122 ? 4.254 -1.527 -26.690 1.00 93.94 122 LEU A C 1
ATOM 1003 O O . LEU A 1 122 ? 5.116 -2.392 -26.718 1.00 93.94 122 LEU A O 1
ATOM 1007 N N . THR A 1 123 ? 3.993 -0.812 -25.595 1.00 91.19 123 THR A N 1
ATOM 1008 C CA . THR A 1 123 ? 4.735 -0.946 -24.323 1.00 91.19 123 THR A CA 1
ATOM 1009 C C . THR A 1 123 ? 4.759 -2.380 -23.779 1.00 91.19 123 THR A C 1
ATOM 1011 O O . THR A 1 123 ? 5.725 -2.786 -23.155 1.00 91.19 123 THR A O 1
ATOM 1014 N N . GLY A 1 124 ? 3.711 -3.164 -24.045 1.00 87.88 124 GLY A N 1
ATOM 1015 C CA . GLY A 1 124 ? 3.550 -4.501 -23.476 1.00 87.88 124 GLY A CA 1
ATOM 1016 C C . GLY A 1 124 ? 2.912 -4.484 -22.082 1.00 87.88 124 GLY A C 1
ATOM 1017 O O . GLY A 1 124 ? 2.758 -3.422 -21.477 1.00 87.88 124 GLY A O 1
ATOM 1018 N N . PRO A 1 125 ? 2.420 -5.641 -21.604 1.00 91.38 125 PRO A N 1
ATOM 1019 C CA . PRO A 1 125 ? 1.937 -5.775 -20.235 1.00 91.38 125 PRO A CA 1
ATOM 1020 C C . PRO A 1 125 ? 3.110 -5.742 -19.246 1.00 91.38 125 PRO A C 1
ATOM 1022 O O . PRO A 1 125 ? 4.234 -6.103 -19.601 1.00 91.38 125 PRO A O 1
ATOM 1025 N N . ASP A 1 126 ? 2.835 -5.359 -18.001 1.00 87.75 126 ASP A N 1
ATOM 1026 C CA . ASP A 1 126 ? 3.798 -5.544 -16.917 1.00 87.75 126 ASP A CA 1
ATOM 1027 C C . ASP A 1 126 ? 3.934 -7.043 -16.624 1.00 87.75 126 ASP A C 1
ATOM 1029 O O . ASP A 1 126 ? 2.972 -7.700 -16.223 1.00 87.75 126 ASP A O 1
ATOM 1033 N N . LEU A 1 127 ? 5.111 -7.591 -16.927 1.00 88.06 127 LEU A N 1
ATOM 1034 C CA . LEU A 1 127 ? 5.445 -9.001 -16.723 1.00 88.06 127 LEU A CA 1
ATOM 1035 C C . LEU A 1 127 ? 6.346 -9.209 -15.502 1.00 88.06 127 LEU A C 1
ATOM 1037 O O . LEU A 1 127 ? 6.686 -10.363 -15.214 1.00 88.06 127 LEU A O 1
ATOM 1041 N N . ASN A 1 128 ? 6.741 -8.126 -14.821 1.00 86.06 128 ASN A N 1
ATOM 1042 C CA . ASN A 1 128 ? 7.575 -8.205 -13.632 1.00 86.06 128 ASN A CA 1
ATOM 1043 C C . ASN A 1 128 ? 6.845 -8.934 -12.514 1.00 86.06 128 ASN A C 1
ATOM 1045 O O . ASN A 1 128 ? 5.622 -8.852 -12.376 1.00 86.06 128 ASN A O 1
ATOM 1049 N N . ASN A 1 129 ? 7.622 -9.601 -11.669 1.00 87.25 129 ASN A N 1
ATOM 1050 C CA . ASN A 1 129 ? 7.103 -10.028 -10.385 1.00 87.25 129 ASN A CA 1
ATOM 1051 C C . ASN A 1 129 ? 6.858 -8.801 -9.503 1.00 87.25 129 ASN A C 1
ATOM 1053 O O . ASN A 1 129 ? 7.550 -7.787 -9.599 1.00 87.25 129 ASN A O 1
ATOM 1057 N N . SER A 1 130 ? 5.868 -8.893 -8.621 1.00 88.81 130 SER A N 1
ATOM 1058 C CA . SER A 1 130 ? 5.646 -7.873 -7.601 1.00 88.81 130 SER A CA 1
ATOM 1059 C C . SER A 1 130 ? 6.882 -7.773 -6.707 1.00 88.81 130 SER A C 1
ATOM 1061 O O . SER A 1 130 ? 7.260 -8.768 -6.090 1.00 88.81 130 SER A O 1
ATOM 1063 N N . LEU A 1 131 ? 7.481 -6.581 -6.576 1.00 88.38 131 LEU A N 1
ATOM 1064 C CA . LEU A 1 131 ? 8.598 -6.370 -5.643 1.00 88.38 131 LEU A CA 1
ATOM 1065 C C . LEU A 1 131 ? 8.212 -6.780 -4.219 1.00 88.38 131 LEU A C 1
ATOM 1067 O O . LEU A 1 131 ? 8.994 -7.407 -3.516 1.00 88.38 131 LEU A O 1
ATOM 1071 N N . VAL A 1 132 ? 6.983 -6.459 -3.801 1.00 90.75 132 VAL A N 1
ATOM 1072 C CA . VAL A 1 132 ? 6.461 -6.860 -2.488 1.00 90.75 132 VAL A CA 1
ATOM 1073 C C . VAL A 1 132 ? 6.466 -8.380 -2.355 1.00 90.75 132 VAL A C 1
ATOM 1075 O O . VAL A 1 132 ? 6.855 -8.893 -1.313 1.00 90.75 132 VAL A O 1
ATOM 1078 N N . GLY A 1 133 ? 6.082 -9.095 -3.413 1.00 91.56 133 GLY A N 1
ATOM 1079 C CA . GLY A 1 133 ? 6.079 -10.551 -3.414 1.00 91.56 133 GLY A CA 1
ATOM 1080 C C . GLY A 1 133 ? 7.475 -11.161 -3.375 1.00 91.56 133 GLY A C 1
ATOM 1081 O O . GLY A 1 133 ? 7.721 -12.068 -2.584 1.00 91.56 133 GLY A O 1
ATOM 1082 N N . VAL A 1 134 ? 8.405 -10.619 -4.166 1.00 91.38 134 VAL A N 1
ATOM 1083 C CA . VAL A 1 134 ? 9.821 -11.017 -4.141 1.00 91.38 134 VAL A CA 1
ATOM 1084 C C . VAL A 1 134 ? 10.406 -10.798 -2.744 1.00 91.38 134 VAL A C 1
ATOM 1086 O O . VAL A 1 134 ? 10.990 -11.714 -2.181 1.00 91.38 134 VAL A O 1
ATOM 1089 N N . LEU A 1 135 ? 10.160 -9.642 -2.118 1.00 92.12 135 LEU A N 1
ATOM 1090 C CA . LEU A 1 135 ? 10.615 -9.358 -0.753 1.00 92.12 135 LEU A CA 1
ATOM 1091 C C . LEU A 1 135 ? 9.946 -10.251 0.304 1.00 92.12 135 LEU A C 1
ATOM 1093 O O . LEU A 1 135 ? 10.592 -10.624 1.277 1.00 92.12 135 LEU A O 1
ATOM 1097 N N . MET A 1 136 ? 8.671 -10.616 0.142 1.00 92.06 136 MET A N 1
ATOM 1098 C CA . MET A 1 136 ? 8.015 -11.577 1.037 1.00 92.06 136 MET A CA 1
ATOM 1099 C C . MET A 1 136 ? 8.674 -12.960 0.951 1.00 92.06 136 MET A C 1
ATOM 1101 O O . MET A 1 136 ? 9.007 -13.550 1.976 1.00 92.06 136 MET A O 1
ATOM 1105 N N . ARG A 1 137 ? 8.926 -13.464 -0.264 1.00 92.88 137 ARG A N 1
ATOM 1106 C CA . ARG A 1 137 ? 9.622 -14.747 -0.467 1.00 92.88 137 ARG A CA 1
ATOM 1107 C C . ARG A 1 137 ? 11.074 -14.690 -0.008 1.00 92.88 137 ARG A C 1
ATOM 1109 O O . ARG A 1 137 ? 11.559 -15.655 0.574 1.00 92.88 137 ARG A O 1
ATOM 1116 N N . PHE A 1 138 ? 11.739 -13.554 -0.197 1.00 93.50 138 PHE A N 1
ATOM 1117 C CA . PHE A 1 138 ? 13.094 -13.327 0.287 1.00 93.50 138 PHE A CA 1
ATOM 1118 C C . PHE A 1 138 ? 13.180 -13.535 1.800 1.00 93.50 138 PHE A C 1
ATOM 1120 O O . PHE A 1 138 ? 14.045 -14.265 2.249 1.00 93.50 138 PHE A O 1
ATOM 1127 N N . ARG A 1 139 ? 12.202 -13.065 2.579 1.00 92.50 139 ARG A N 1
ATOM 1128 C CA . ARG A 1 139 ? 12.166 -13.189 4.052 1.00 92.50 139 ARG A CA 1
ATOM 1129 C C . ARG A 1 139 ? 11.731 -14.556 4.602 1.00 92.50 139 ARG A C 1
ATOM 1131 O O . ARG A 1 139 ? 11.543 -14.705 5.810 1.00 92.50 139 ARG A O 1
ATOM 1138 N N . LYS A 1 140 ? 11.492 -15.544 3.742 1.00 91.44 140 LYS A N 1
ATOM 1139 C CA . LYS A 1 140 ? 10.856 -16.810 4.129 1.00 91.44 140 LYS A CA 1
ATOM 1140 C C . LYS A 1 140 ? 11.748 -17.723 4.984 1.00 91.44 140 LYS A C 1
ATOM 1142 O O . LYS A 1 140 ? 11.233 -18.394 5.880 1.00 91.44 140 LYS A O 1
ATOM 1147 N N . GLU A 1 141 ? 13.046 -17.770 4.697 1.00 94.19 141 GLU A N 1
ATOM 1148 C CA . GLU A 1 141 ? 14.019 -18.706 5.277 1.00 94.19 141 GLU A CA 1
ATOM 1149 C C . GLU A 1 141 ? 15.334 -18.002 5.676 1.00 94.19 141 GLU A C 1
ATOM 1151 O O . GLU A 1 141 ? 15.525 -16.809 5.436 1.00 94.19 141 GLU A O 1
ATOM 1156 N N . GLN A 1 142 ? 16.251 -18.749 6.301 1.00 92.00 142 GLN A N 1
ATOM 1157 C CA . GLN A 1 142 ? 17.446 -18.222 6.973 1.00 92.00 142 GLN A CA 1
ATOM 1158 C C . GLN A 1 142 ? 18.646 -18.001 6.048 1.00 92.00 142 GLN A C 1
ATOM 1160 O O . GLN A 1 142 ? 19.509 -17.192 6.377 1.00 92.00 142 GLN A O 1
ATOM 1165 N N . VAL A 1 143 ? 18.777 -18.738 4.941 1.00 94.25 143 VAL A N 1
ATOM 1166 C CA . VAL A 1 143 ? 19.895 -18.558 4.001 1.00 94.25 143 VAL A CA 1
ATOM 1167 C C . VAL A 1 143 ? 19.432 -17.660 2.872 1.00 94.25 143 VAL A C 1
ATOM 1169 O O . VAL A 1 143 ? 18.761 -18.126 1.960 1.00 94.25 143 VAL A O 1
ATOM 1172 N N . ALA A 1 144 ? 19.765 -16.376 2.931 1.00 91.69 144 ALA A N 1
ATOM 1173 C CA . ALA A 1 144 ? 19.334 -15.406 1.937 1.00 91.69 144 ALA A CA 1
ATOM 1174 C C . ALA A 1 144 ? 20.415 -15.198 0.872 1.00 91.69 144 ALA A C 1
ATOM 1176 O O . ALA A 1 144 ? 21.614 -15.185 1.171 1.00 91.69 144 ALA A O 1
ATOM 1177 N N . ILE A 1 145 ? 19.984 -15.035 -0.376 1.00 91.75 145 ILE A N 1
ATOM 1178 C CA . ILE A 1 145 ? 20.844 -14.757 -1.523 1.00 91.75 145 ILE A CA 1
ATOM 1179 C C . ILE A 1 145 ? 20.285 -13.618 -2.363 1.00 91.75 145 ILE A C 1
ATOM 1181 O O . ILE A 1 145 ? 19.068 -13.439 -2.471 1.00 91.75 145 ILE A O 1
ATOM 1185 N N . THR A 1 146 ? 21.191 -12.897 -3.013 1.00 92.19 146 THR A N 1
ATOM 1186 C CA . THR A 1 146 ? 20.862 -12.003 -4.121 1.00 92.19 146 THR A CA 1
ATOM 1187 C C . THR A 1 146 ? 21.810 -12.227 -5.292 1.00 92.19 146 THR A C 1
ATOM 1189 O O . THR A 1 146 ? 22.932 -12.703 -5.107 1.00 92.19 146 THR A O 1
ATOM 1192 N N . ALA A 1 147 ? 21.344 -11.925 -6.500 1.00 89.38 147 ALA A N 1
ATOM 1193 C CA . ALA A 1 147 ? 22.131 -11.979 -7.730 1.00 89.38 147 ALA A CA 1
ATOM 1194 C C . ALA A 1 147 ? 21.586 -10.965 -8.750 1.00 89.38 147 ALA A C 1
ATOM 1196 O O . ALA A 1 147 ? 20.472 -10.478 -8.598 1.00 89.38 147 ALA A O 1
ATOM 1197 N N . ASP A 1 148 ? 22.360 -10.667 -9.786 1.00 88.69 148 ASP A N 1
ATOM 1198 C CA . ASP A 1 148 ? 22.047 -9.695 -10.843 1.00 88.69 148 ASP A CA 1
ATOM 1199 C C . ASP A 1 148 ? 22.194 -10.355 -12.221 1.00 88.69 148 ASP A C 1
ATOM 1201 O O . ASP A 1 148 ? 23.012 -11.264 -12.383 1.00 88.69 148 ASP A O 1
ATOM 1205 N N . ILE A 1 149 ? 21.457 -9.887 -13.232 1.00 88.69 149 ILE A N 1
ATOM 1206 C CA . ILE A 1 149 ? 21.697 -10.255 -14.638 1.00 88.69 149 ILE A CA 1
ATOM 1207 C C . ILE A 1 149 ? 22.528 -9.164 -15.308 1.00 88.69 149 ILE A C 1
ATOM 1209 O O . ILE A 1 149 ? 22.100 -8.016 -15.444 1.00 88.69 149 ILE A O 1
ATOM 1213 N N . GLU A 1 150 ? 23.713 -9.530 -15.802 1.00 87.88 150 GLU A N 1
ATOM 1214 C CA . GLU A 1 150 ? 24.613 -8.571 -16.440 1.00 87.88 150 GLU A CA 1
ATOM 1215 C C . GLU A 1 150 ? 23.961 -7.943 -17.683 1.00 87.88 150 GLU A C 1
ATOM 1217 O O . GLU A 1 150 ? 23.737 -8.608 -18.687 1.00 87.88 150 GLU A O 1
ATOM 1222 N N . HIS A 1 151 ? 23.693 -6.633 -17.634 1.00 83.31 151 HIS A N 1
ATOM 1223 C CA . HIS A 1 151 ? 23.151 -5.864 -18.760 1.00 83.31 151 HIS A CA 1
ATOM 1224 C C . HIS A 1 151 ? 21.877 -6.465 -19.384 1.00 83.31 151 HIS A C 1
ATOM 1226 O O . HIS A 1 151 ? 21.747 -6.462 -20.607 1.00 83.31 151 HIS A O 1
ATOM 1232 N N . MET A 1 152 ? 20.920 -6.901 -18.556 1.00 86.19 152 MET A N 1
ATOM 1233 C CA . MET A 1 152 ? 19.708 -7.643 -18.950 1.00 86.19 152 MET A CA 1
ATOM 1234 C C . MET A 1 152 ? 19.086 -7.246 -20.305 1.00 86.19 152 MET A C 1
ATOM 1236 O O . MET A 1 152 ? 18.817 -8.111 -21.132 1.00 86.19 152 MET A O 1
ATOM 1240 N N . PHE A 1 153 ? 18.865 -5.953 -20.576 1.00 84.38 153 PHE A N 1
ATOM 1241 C CA . PHE A 1 153 ? 18.272 -5.503 -21.847 1.00 84.38 153 PHE A CA 1
ATOM 1242 C C . PHE A 1 153 ? 19.129 -5.826 -23.075 1.00 84.38 153 PHE A C 1
ATOM 1244 O O . PHE A 1 153 ? 18.599 -6.220 -24.113 1.00 84.38 153 PHE A O 1
ATOM 1251 N N . HIS A 1 154 ? 20.448 -5.667 -22.952 1.00 85.50 154 HIS A N 1
ATOM 1252 C CA . HIS A 1 154 ? 21.391 -5.878 -24.044 1.00 85.50 154 HIS A CA 1
ATOM 1253 C C . HIS A 1 154 ? 21.594 -7.362 -24.373 1.00 85.50 154 HIS A C 1
ATOM 1255 O O . HIS A 1 154 ? 22.116 -7.671 -25.437 1.00 85.50 154 HIS A O 1
ATOM 1261 N N . CYS A 1 155 ? 21.148 -8.279 -23.510 1.00 89.38 155 CYS A N 1
ATOM 1262 C CA . CYS A 1 155 ? 21.184 -9.715 -23.782 1.00 89.38 155 CYS A CA 1
ATOM 1263 C C . CYS A 1 155 ? 20.170 -10.153 -24.852 1.00 89.38 155 CYS A C 1
ATOM 1265 O O . CYS A 1 155 ? 20.284 -11.248 -25.395 1.00 89.38 155 CYS A O 1
ATOM 1267 N N . PHE A 1 156 ? 19.176 -9.316 -25.168 1.00 93.38 156 PHE A N 1
ATOM 1268 C CA . PHE A 1 156 ? 18.141 -9.632 -26.150 1.00 93.38 156 PHE A CA 1
ATOM 1269 C C . PHE A 1 156 ? 18.399 -8.902 -27.465 1.00 93.38 156 PHE A C 1
ATOM 1271 O O . PHE A 1 156 ? 18.492 -7.673 -27.510 1.00 93.38 156 PHE A O 1
ATOM 1278 N N . ILE A 1 157 ? 18.460 -9.654 -28.560 1.00 95.56 157 ILE A N 1
ATOM 1279 C CA . ILE A 1 157 ? 18.744 -9.134 -29.897 1.00 95.56 157 ILE A CA 1
ATOM 1280 C C . ILE A 1 157 ? 17.457 -8.591 -30.528 1.00 95.56 157 ILE A C 1
ATOM 1282 O O . ILE A 1 157 ? 16.377 -9.167 -30.417 1.00 95.56 157 ILE A O 1
ATOM 1286 N N . VAL A 1 158 ? 17.560 -7.468 -31.231 1.00 96.31 158 VAL A N 1
ATOM 1287 C CA . VAL A 1 158 ? 16.483 -6.907 -32.047 1.00 96.31 158 VAL A CA 1
ATOM 1288 C C . VAL A 1 158 ? 16.486 -7.589 -33.410 1.00 96.31 158 VAL A C 1
ATOM 1290 O O . VAL A 1 158 ? 17.515 -7.625 -34.100 1.00 96.31 158 VAL A O 1
ATOM 1293 N N . LYS A 1 159 ? 15.311 -8.078 -33.821 1.00 95.06 159 LYS A N 1
ATOM 1294 C CA . LYS A 1 159 ? 15.060 -8.634 -35.157 1.00 95.06 159 LYS A CA 1
ATOM 1295 C C . LYS A 1 159 ? 15.634 -7.717 -36.236 1.00 95.06 159 LYS A C 1
ATOM 1297 O O . LYS A 1 159 ? 15.368 -6.514 -36.239 1.00 95.06 159 LYS A O 1
ATOM 1302 N N . GLU A 1 160 ? 16.400 -8.280 -37.167 1.00 93.56 160 GLU A N 1
ATOM 1303 C CA . GLU A 1 160 ? 17.199 -7.501 -38.121 1.00 93.56 160 GLU A CA 1
ATOM 1304 C C . GLU A 1 160 ? 16.371 -6.486 -38.923 1.00 93.56 160 GLU A C 1
ATOM 1306 O O . GLU A 1 160 ? 16.767 -5.326 -39.059 1.00 93.56 160 GLU A O 1
ATOM 1311 N N . SER A 1 161 ? 15.168 -6.881 -39.353 1.00 92.25 161 SER A N 1
ATOM 1312 C CA . SER A 1 161 ? 14.231 -6.017 -40.079 1.00 92.25 161 SER A CA 1
ATOM 1313 C C . SER A 1 161 ? 13.827 -4.755 -39.307 1.00 92.25 161 SER A C 1
ATOM 1315 O O . SER A 1 161 ? 13.381 -3.788 -39.919 1.00 92.25 161 SER A O 1
ATOM 1317 N N . HIS A 1 162 ? 13.961 -4.741 -37.975 1.00 94.81 162 HIS A N 1
ATOM 1318 C CA . HIS A 1 162 ? 13.555 -3.630 -37.109 1.00 94.81 162 HIS A CA 1
ATOM 1319 C C . HIS A 1 162 ? 14.746 -2.794 -36.597 1.00 94.81 162 HIS A C 1
ATOM 1321 O O . HIS A 1 162 ? 14.540 -1.715 -36.045 1.00 94.81 162 HIS A O 1
ATOM 1327 N N . ARG A 1 163 ? 16.000 -3.213 -36.819 1.00 95.38 163 ARG A N 1
ATOM 1328 C CA . ARG A 1 163 ? 17.187 -2.480 -36.322 1.00 95.38 163 ARG A CA 1
ATOM 1329 C C . ARG A 1 163 ? 17.316 -1.068 -36.898 1.00 95.38 163 ARG A C 1
ATOM 1331 O O . ARG A 1 163 ? 17.859 -0.181 -36.250 1.00 95.38 163 ARG A O 1
ATOM 1338 N N . ASN A 1 164 ? 16.778 -0.820 -38.096 1.00 95.19 164 ASN A N 1
ATOM 1339 C CA . ASN A 1 164 ? 16.803 0.509 -38.723 1.00 95.19 164 ASN A CA 1
ATOM 1340 C C . ASN A 1 164 ? 15.951 1.564 -37.992 1.00 95.19 164 ASN A C 1
ATOM 1342 O O . ASN A 1 164 ? 16.097 2.749 -38.283 1.00 95.19 164 ASN A O 1
ATOM 1346 N N . PHE A 1 165 ? 15.108 1.165 -37.037 1.00 95.38 165 PHE A N 1
ATOM 1347 C CA . PHE A 1 165 ? 14.395 2.087 -36.148 1.00 95.38 165 PHE A CA 1
ATOM 1348 C C . PHE A 1 165 ? 15.213 2.487 -34.909 1.00 95.38 165 PHE A C 1
ATOM 1350 O O . PHE A 1 165 ? 14.773 3.321 -34.125 1.00 95.38 165 PHE A O 1
ATOM 1357 N N . LEU A 1 166 ? 16.397 1.895 -34.725 1.00 96.44 166 LEU A N 1
ATOM 1358 C CA . LEU A 1 166 ? 17.316 2.161 -33.618 1.00 96.44 166 LEU A CA 1
ATOM 1359 C C . LEU A 1 166 ? 18.664 2.677 -34.140 1.00 96.44 166 LEU A C 1
ATOM 1361 O O . LEU A 1 166 ? 19.721 2.307 -33.620 1.00 96.44 166 LEU A O 1
ATOM 1365 N N . ARG A 1 167 ? 18.649 3.481 -35.213 1.00 97.00 167 ARG A N 1
ATOM 1366 C CA . ARG A 1 167 ? 19.870 4.119 -35.718 1.00 97.00 167 ARG A CA 1
ATOM 1367 C C . ARG A 1 167 ? 20.334 5.197 -34.750 1.00 97.00 167 ARG A C 1
ATOM 1369 O O . ARG A 1 167 ? 19.537 5.740 -34.001 1.00 97.00 167 ARG A O 1
ATOM 1376 N N . PHE A 1 168 ? 21.607 5.552 -34.774 1.00 97.12 168 PHE A N 1
ATOM 1377 C CA . PHE A 1 168 ? 22.134 6.729 -34.090 1.00 97.12 168 PHE A CA 1
ATOM 1378 C C . PHE A 1 168 ? 23.375 7.236 -34.824 1.00 97.12 168 PHE A C 1
ATOM 1380 O O . PHE A 1 168 ? 23.958 6.537 -35.653 1.00 97.12 168 PHE A O 1
ATOM 1387 N N . LEU A 1 169 ? 23.754 8.480 -34.545 1.00 97.44 169 LEU A N 1
ATOM 1388 C CA . LEU A 1 169 ? 24.921 9.113 -35.149 1.00 97.44 169 LEU A CA 1
ATOM 1389 C C . LEU A 1 169 ? 26.067 9.115 -34.146 1.00 97.44 169 LEU A C 1
ATOM 1391 O O . LEU A 1 169 ? 25.898 9.568 -33.011 1.00 97.44 169 LEU A O 1
ATOM 1395 N N . TRP A 1 170 ? 27.229 8.633 -34.573 1.00 96.88 170 TRP A N 1
ATOM 1396 C CA . TRP A 1 170 ? 28.442 8.672 -33.766 1.00 96.88 170 TRP A CA 1
ATOM 1397 C C . TRP A 1 170 ? 29.686 8.760 -34.644 1.00 96.88 170 TRP A C 1
ATOM 1399 O O . TRP A 1 170 ? 29.618 8.588 -35.859 1.00 96.88 170 TRP A O 1
ATOM 1409 N N . TYR A 1 171 ? 30.823 9.072 -34.037 1.00 96.19 171 TYR A N 1
ATOM 1410 C CA . TYR A 1 171 ? 32.070 9.224 -34.768 1.00 96.19 171 TYR A CA 1
ATOM 1411 C C . TYR A 1 171 ? 32.677 7.866 -35.122 1.00 96.19 171 TYR A C 1
ATOM 1413 O O . TYR A 1 171 ? 32.558 6.892 -34.367 1.00 96.19 171 TYR A O 1
ATOM 1421 N N . LYS A 1 172 ? 33.298 7.799 -36.299 1.00 93.50 172 LYS A N 1
ATOM 1422 C CA . LYS A 1 172 ? 34.010 6.609 -36.763 1.00 93.50 172 LYS A CA 1
ATOM 1423 C C . LYS A 1 172 ? 35.141 6.253 -35.793 1.00 93.50 172 LYS A C 1
ATOM 1425 O O . LYS A 1 172 ? 35.766 7.146 -35.228 1.00 93.50 172 LYS A O 1
ATOM 1430 N N . ASP A 1 173 ? 35.333 4.956 -35.559 1.00 90.25 173 ASP A N 1
ATOM 1431 C CA . ASP A 1 173 ? 36.366 4.406 -34.666 1.00 90.25 173 ASP A CA 1
ATOM 1432 C C . ASP A 1 173 ? 36.322 4.967 -33.229 1.00 90.25 173 ASP A C 1
ATOM 1434 O O . ASP A 1 173 ? 37.318 4.968 -32.514 1.00 90.25 173 ASP A O 1
ATOM 1438 N N . ASN A 1 174 ? 35.148 5.458 -32.803 1.00 93.00 174 ASN A N 1
ATOM 1439 C CA . ASN A 1 174 ? 34.941 6.158 -31.532 1.00 93.00 174 ASN A CA 1
ATOM 1440 C C . ASN A 1 174 ? 35.854 7.391 -31.339 1.00 93.00 174 ASN A C 1
ATOM 1442 O O . ASN A 1 174 ? 36.034 7.859 -30.218 1.00 93.00 174 ASN A O 1
ATOM 1446 N N . ASP A 1 175 ? 36.387 7.968 -32.420 1.00 91.62 175 ASP A N 1
ATOM 1447 C CA . ASP A 1 175 ? 37.223 9.166 -32.368 1.00 91.62 175 ASP A CA 1
ATOM 1448 C C . ASP A 1 175 ? 36.448 10.404 -32.834 1.00 91.62 175 ASP A C 1
ATOM 1450 O O . ASP A 1 175 ? 36.105 10.560 -34.003 1.00 91.62 175 ASP A O 1
ATOM 1454 N N . MET A 1 176 ? 36.236 11.355 -31.920 1.00 90.06 176 MET A N 1
ATOM 1455 C CA . MET A 1 176 ? 35.543 12.621 -32.196 1.00 90.06 176 MET A CA 1
ATOM 1456 C C . MET A 1 176 ? 36.248 13.541 -33.214 1.00 90.06 176 MET A C 1
ATOM 1458 O O . MET A 1 176 ? 35.688 14.587 -33.570 1.00 90.06 176 MET A O 1
ATOM 1462 N N . SER A 1 177 ? 37.473 13.212 -33.634 1.00 89.69 177 SER A N 1
ATOM 1463 C CA . SER A 1 177 ? 38.192 13.883 -34.721 1.00 89.69 177 SER A CA 1
ATOM 1464 C C . SER A 1 177 ? 37.775 13.383 -36.113 1.00 89.69 177 SER A C 1
ATOM 1466 O O . SER A 1 177 ? 37.852 14.142 -37.081 1.00 89.69 177 SER A O 1
ATOM 1468 N N . CYS A 1 178 ? 37.276 12.148 -36.202 1.00 93.81 178 CYS A N 1
ATOM 1469 C CA . CYS A 1 178 ? 36.865 11.507 -37.443 1.00 93.81 178 CYS A CA 1
ATOM 1470 C C . CYS A 1 178 ? 35.484 11.978 -37.933 1.00 93.81 178 CYS A C 1
ATOM 1472 O O . CYS A 1 178 ? 34.785 12.778 -37.304 1.00 93.81 178 CYS A O 1
ATOM 1474 N N . GLU A 1 179 ? 35.081 11.478 -39.102 1.00 95.12 179 GLU A N 1
ATOM 1475 C CA . GLU A 1 179 ? 33.753 11.721 -39.665 1.00 95.12 179 GLU A CA 1
ATOM 1476 C C . GLU A 1 179 ? 32.630 11.081 -38.824 1.00 95.12 179 GLU A C 1
ATOM 1478 O O . GLU A 1 179 ? 32.824 10.078 -38.131 1.00 95.12 179 GLU A O 1
ATOM 1483 N N . ILE A 1 180 ? 31.434 11.674 -38.889 1.00 96.69 180 ILE A N 1
ATOM 1484 C CA . ILE A 1 180 ? 30.227 11.131 -38.252 1.00 96.69 180 ILE A CA 1
ATOM 1485 C C . ILE A 1 180 ? 29.625 10.089 -39.189 1.00 96.69 180 ILE A C 1
ATOM 1487 O O . ILE A 1 180 ? 29.252 10.414 -40.317 1.00 96.69 180 ILE A O 1
ATOM 1491 N N . ILE A 1 181 ? 29.467 8.868 -38.691 1.00 96.31 181 ILE A N 1
ATOM 1492 C CA . ILE A 1 181 ? 28.832 7.763 -39.403 1.00 96.31 181 ILE A CA 1
ATOM 1493 C C . ILE A 1 181 ? 27.551 7.315 -38.694 1.00 96.31 181 ILE A C 1
ATOM 1495 O O . ILE A 1 181 ? 27.228 7.735 -37.578 1.00 96.31 181 ILE A O 1
ATOM 1499 N N . GLU A 1 182 ? 26.785 6.480 -39.386 1.00 96.44 182 GLU A N 1
ATOM 1500 C CA . GLU A 1 182 ? 25.529 5.940 -38.882 1.00 96.44 182 GLU A CA 1
ATOM 1501 C C . GLU A 1 182 ? 25.763 4.559 -38.285 1.00 96.44 182 GLU A C 1
ATOM 1503 O O . GLU A 1 182 ? 26.282 3.662 -38.946 1.00 96.44 182 GLU A O 1
ATOM 1508 N N . TYR A 1 183 ? 25.325 4.382 -37.048 1.00 97.00 183 TYR A N 1
ATOM 1509 C CA . TYR A 1 183 ? 25.268 3.090 -36.382 1.00 97.00 183 TYR A CA 1
ATOM 1510 C C . TYR A 1 183 ? 23.810 2.684 -36.183 1.00 97.00 183 TYR A C 1
ATOM 1512 O O . TYR A 1 183 ? 22.906 3.518 -36.261 1.00 97.00 183 TYR A O 1
ATOM 1520 N N . ARG A 1 184 ? 23.563 1.403 -35.919 1.00 96.44 184 ARG A N 1
ATOM 1521 C CA . ARG A 1 184 ? 22.267 0.894 -35.459 1.00 96.44 184 ARG A CA 1
ATOM 1522 C C . ARG A 1 184 ? 22.448 -0.091 -34.315 1.00 96.44 184 ARG A C 1
ATOM 1524 O O . ARG A 1 184 ? 23.381 -0.893 -34.331 1.00 96.44 184 ARG A O 1
ATOM 1531 N N . MET A 1 185 ? 21.552 -0.039 -33.333 1.00 96.06 185 MET A N 1
ATOM 1532 C CA . MET A 1 185 ? 21.570 -0.994 -32.223 1.00 96.06 185 MET A CA 1
ATOM 1533 C C . MET A 1 185 ? 21.153 -2.383 -32.716 1.00 96.06 185 MET A C 1
ATOM 1535 O O . MET A 1 185 ? 20.167 -2.533 -33.444 1.00 96.06 185 MET A O 1
ATOM 1539 N N . ARG A 1 186 ? 21.909 -3.405 -32.306 1.00 95.81 186 ARG A N 1
ATOM 1540 C CA . ARG A 1 186 ? 21.587 -4.822 -32.523 1.00 95.81 186 ARG A CA 1
ATOM 1541 C C . ARG A 1 186 ? 20.728 -5.390 -31.403 1.00 95.81 186 ARG A C 1
ATOM 1543 O O . ARG A 1 186 ? 20.068 -6.394 -31.628 1.00 95.81 186 ARG A O 1
ATOM 1550 N N . VAL A 1 187 ? 20.728 -4.758 -30.232 1.00 94.81 187 VAL A N 1
ATOM 1551 C CA . VAL A 1 187 ? 20.097 -5.250 -29.000 1.00 94.81 187 VAL A CA 1
ATOM 1552 C C . VAL A 1 187 ? 18.972 -4.331 -28.533 1.00 94.81 187 VAL A C 1
ATOM 1554 O O . VAL A 1 187 ? 18.893 -3.169 -28.944 1.00 94.81 187 VAL A O 1
ATOM 1557 N N . HIS A 1 188 ? 18.083 -4.845 -27.683 1.00 93.94 188 HIS A N 1
ATOM 1558 C CA . HIS A 1 188 ? 17.056 -4.028 -27.041 1.00 93.94 188 HIS A CA 1
ATOM 1559 C C . HIS A 1 188 ? 17.717 -3.065 -26.054 1.00 93.94 188 HIS A C 1
ATOM 1561 O O . HIS A 1 188 ? 18.658 -3.409 -25.346 1.00 93.94 188 HIS A O 1
ATOM 1567 N N . ILE A 1 189 ? 17.242 -1.823 -26.030 1.00 90.19 189 ILE A N 1
ATOM 1568 C CA . ILE A 1 189 ? 17.884 -0.730 -25.293 1.00 90.19 189 ILE A CA 1
ATOM 1569 C C . ILE A 1 189 ? 16.999 -0.206 -24.176 1.00 90.19 189 ILE A C 1
ATOM 1571 O O . ILE A 1 189 ? 15.767 -0.262 -24.248 1.00 90.19 189 ILE A O 1
ATOM 1575 N N . PHE A 1 190 ? 17.641 0.381 -23.173 1.00 81.94 190 PHE A N 1
ATOM 1576 C CA . PHE A 1 190 ? 16.962 1.191 -22.176 1.00 81.94 190 PHE A CA 1
ATOM 1577 C C . PHE A 1 190 ? 16.362 2.456 -22.820 1.00 81.94 190 PHE A C 1
ATOM 1579 O O . PHE A 1 190 ? 17.011 3.100 -23.641 1.00 81.94 190 PHE A O 1
ATOM 1586 N N . GLY A 1 191 ? 15.129 2.817 -22.447 1.00 82.00 191 GLY A N 1
ATOM 1587 C CA . GLY A 1 191 ? 14.400 3.980 -22.986 1.00 82.00 191 GLY A CA 1
ATOM 1588 C C . GLY A 1 191 ? 13.316 3.638 -24.018 1.00 82.00 191 GLY A C 1
ATOM 1589 O O . GLY A 1 191 ? 12.362 4.400 -24.184 1.00 82.00 191 GLY A O 1
ATOM 1590 N N . ASN A 1 192 ? 13.395 2.460 -24.641 1.00 88.94 192 ASN A N 1
ATOM 1591 C CA . ASN A 1 192 ? 12.305 1.900 -25.441 1.00 88.94 192 ASN A CA 1
ATOM 1592 C C . ASN A 1 192 ? 11.180 1.400 -24.527 1.00 88.94 192 ASN A C 1
ATOM 1594 O O . ASN A 1 192 ? 11.414 0.584 -23.634 1.00 88.94 192 ASN A O 1
ATOM 1598 N N . SER A 1 193 ? 9.945 1.823 -24.799 1.00 90.06 193 SER A N 1
ATOM 1599 C CA . SER A 1 193 ? 8.769 1.397 -24.040 1.00 90.06 193 SER A CA 1
ATOM 1600 C C . SER A 1 193 ? 8.548 -0.130 -23.992 1.00 90.06 193 SER A C 1
ATOM 1602 O O . SER A 1 193 ? 8.167 -0.594 -22.921 1.00 90.06 193 SER A O 1
ATOM 1604 N N . PRO A 1 194 ? 8.811 -0.938 -25.049 1.00 92.62 194 PRO A N 1
ATOM 1605 C CA . PRO A 1 194 ? 8.649 -2.396 -24.980 1.00 92.62 194 PRO A CA 1
ATOM 1606 C C . PRO A 1 194 ? 9.798 -3.163 -24.318 1.00 92.62 194 PRO A C 1
ATOM 1608 O O . PRO A 1 194 ? 9.596 -4.319 -23.947 1.00 92.62 194 PRO A O 1
ATOM 1611 N N . SER A 1 195 ? 11.000 -2.584 -24.201 1.00 91.69 195 SER A N 1
ATOM 1612 C CA . SER A 1 195 ? 12.204 -3.336 -23.805 1.00 91.69 195 SER A CA 1
ATOM 1613 C C . SER A 1 195 ? 12.068 -4.086 -22.472 1.00 91.69 195 SER A C 1
ATOM 1615 O O . SER A 1 195 ? 12.494 -5.237 -22.428 1.00 91.69 195 SER A O 1
ATOM 1617 N N . PRO A 1 196 ? 11.455 -3.523 -21.405 1.00 90.56 196 PRO A N 1
ATOM 1618 C CA . PRO A 1 196 ? 11.205 -4.260 -20.159 1.00 90.56 196 PRO A CA 1
ATOM 1619 C C . PRO A 1 196 ? 10.371 -5.517 -20.362 1.00 90.56 196 PRO A C 1
ATOM 1621 O O . PRO A 1 196 ? 10.800 -6.605 -19.985 1.00 90.56 196 PRO A O 1
ATOM 1624 N N . SER A 1 197 ? 9.219 -5.402 -21.021 1.00 92.00 197 SER A N 1
ATOM 1625 C CA . SER A 1 197 ? 8.352 -6.553 -21.269 1.00 92.00 197 SER A CA 1
ATOM 1626 C C . SER A 1 197 ? 9.025 -7.589 -22.172 1.00 92.00 197 SER A C 1
ATOM 1628 O O . SER A 1 197 ? 8.846 -8.782 -21.949 1.00 92.00 197 SER A O 1
ATOM 1630 N N . VAL A 1 198 ? 9.821 -7.162 -23.160 1.00 93.38 198 VAL A N 1
ATOM 1631 C CA . VAL A 1 198 ? 10.599 -8.067 -24.024 1.00 93.38 198 VAL A CA 1
ATOM 1632 C C . VAL A 1 198 ? 11.659 -8.823 -23.224 1.00 93.38 198 VAL A C 1
ATOM 1634 O O . VAL A 1 198 ? 11.741 -10.043 -23.342 1.00 93.38 198 VAL A O 1
ATOM 1637 N N . ALA A 1 199 ? 12.431 -8.124 -22.390 1.00 92.19 199 ALA A N 1
ATOM 1638 C CA . ALA A 1 199 ? 13.507 -8.727 -21.610 1.00 92.19 199 ALA A CA 1
ATOM 1639 C C . ALA A 1 199 ? 12.975 -9.746 -20.595 1.00 92.19 199 ALA A C 1
ATOM 1641 O O . ALA A 1 199 ? 13.483 -10.859 -20.501 1.00 92.19 199 ALA A O 1
ATOM 1642 N N . ILE A 1 200 ? 11.897 -9.412 -19.883 1.00 91.94 200 ILE A N 1
ATOM 1643 C CA . ILE A 1 200 ? 11.277 -10.328 -18.916 1.00 91.94 200 ILE A CA 1
ATOM 1644 C C . ILE A 1 200 ? 10.646 -11.528 -19.630 1.00 91.94 200 ILE A C 1
ATOM 1646 O O . ILE A 1 200 ? 10.744 -12.657 -19.153 1.00 91.94 200 ILE A O 1
ATOM 1650 N N . TYR A 1 201 ? 10.003 -11.307 -20.780 1.00 93.88 201 TYR A N 1
ATOM 1651 C CA . TYR A 1 201 ? 9.462 -12.398 -21.589 1.00 93.88 201 TYR A CA 1
ATOM 1652 C C . TYR A 1 201 ? 10.573 -13.354 -22.041 1.00 93.88 201 TYR A C 1
ATOM 1654 O O . TYR A 1 201 ? 10.433 -14.569 -21.906 1.00 93.88 201 TYR A O 1
ATOM 1662 N N . GLY A 1 202 ? 11.693 -12.805 -22.517 1.00 93.50 202 GLY A N 1
ATOM 1663 C CA . GLY A 1 202 ? 12.863 -13.578 -22.908 1.00 93.50 202 GLY A CA 1
ATOM 1664 C C . GLY A 1 202 ? 13.493 -14.339 -21.743 1.00 93.50 202 GLY A C 1
ATOM 1665 O O . GLY A 1 202 ? 13.790 -15.519 -21.891 1.00 93.50 202 GLY A O 1
ATOM 1666 N N . LEU A 1 203 ? 13.594 -13.720 -20.562 1.00 93.25 203 LEU A N 1
ATOM 1667 C CA . LEU A 1 203 ? 14.067 -14.381 -19.344 1.00 93.25 203 LEU A CA 1
ATOM 1668 C C . LEU A 1 203 ? 13.190 -15.591 -18.974 1.00 93.25 203 LEU A C 1
ATOM 1670 O O . LEU A 1 203 ? 13.704 -16.677 -18.712 1.00 93.25 203 LEU A O 1
ATOM 1674 N N . LYS A 1 204 ? 11.859 -15.439 -19.023 1.00 93.00 204 LYS A N 1
ATOM 1675 C CA . LYS A 1 204 ? 10.916 -16.542 -18.760 1.00 93.00 204 LYS A CA 1
ATOM 1676 C C . LYS A 1 204 ? 10.999 -17.642 -19.824 1.00 93.00 204 LYS A C 1
ATOM 1678 O O . LYS A 1 204 ? 10.906 -18.822 -19.493 1.00 93.00 204 LYS A O 1
ATOM 1683 N N . LYS A 1 205 ? 11.215 -17.285 -21.097 1.00 92.62 205 LYS A N 1
ATOM 1684 C CA . LYS A 1 205 ? 11.437 -18.260 -22.180 1.00 92.62 205 LYS A CA 1
ATOM 1685 C C . LYS A 1 205 ? 12.742 -19.032 -22.012 1.00 92.62 205 LYS A C 1
ATOM 1687 O O . LYS A 1 205 ? 12.720 -20.251 -22.183 1.00 92.62 205 LYS A O 1
ATOM 1692 N N . ALA A 1 206 ? 13.828 -18.365 -21.625 1.00 92.25 206 ALA A N 1
ATOM 1693 C CA . ALA A 1 206 ? 15.092 -19.017 -21.295 1.00 92.2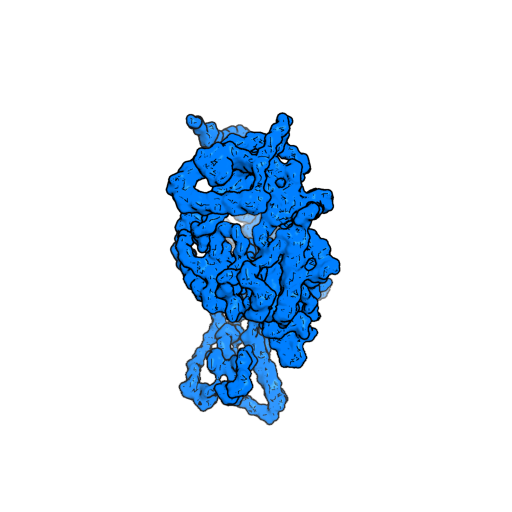5 206 ALA A CA 1
ATOM 1694 C C . ALA A 1 206 ? 14.902 -20.025 -20.147 1.00 92.25 206 ALA A C 1
ATOM 1696 O O . ALA A 1 206 ? 15.259 -21.192 -20.288 1.00 92.25 206 ALA A O 1
ATOM 1697 N N . ALA A 1 207 ? 14.222 -19.614 -19.070 1.00 92.31 207 ALA A N 1
ATOM 1698 C CA . ALA A 1 207 ? 13.912 -20.481 -17.932 1.00 92.31 207 ALA A CA 1
ATOM 1699 C C . ALA A 1 207 ? 13.062 -21.705 -18.314 1.00 92.31 207 ALA A C 1
ATOM 1701 O O . ALA A 1 207 ? 13.359 -22.820 -17.895 1.00 92.31 207 ALA A O 1
ATOM 1702 N N . THR A 1 208 ? 12.018 -21.514 -19.130 1.00 92.31 208 THR A N 1
ATOM 1703 C CA . THR A 1 208 ? 11.157 -22.617 -19.593 1.00 92.31 208 THR A CA 1
ATOM 1704 C C . THR A 1 208 ? 11.921 -23.588 -20.499 1.00 92.31 208 THR A C 1
ATOM 1706 O O . THR A 1 208 ? 11.711 -24.792 -20.421 1.00 92.31 208 THR A O 1
ATOM 1709 N N . THR A 1 209 ? 12.814 -23.085 -21.355 1.00 89.38 209 THR A N 1
ATOM 1710 C CA . THR A 1 209 ? 13.583 -23.923 -22.293 1.00 89.38 209 THR A CA 1
ATOM 1711 C C . THR A 1 209 ? 14.636 -24.761 -21.563 1.00 89.38 209 THR A C 1
ATOM 1713 O O . THR A 1 209 ? 14.837 -25.920 -21.910 1.00 89.38 209 THR A O 1
ATOM 1716 N N . GLY A 1 210 ? 15.257 -24.208 -20.515 1.00 88.69 210 GLY A N 1
ATOM 1717 C CA . GLY A 1 210 ? 16.242 -24.914 -19.690 1.00 88.69 210 GLY A CA 1
ATOM 1718 C C . GLY A 1 210 ? 15.656 -25.897 -18.666 1.00 88.69 210 GLY A C 1
ATOM 1719 O O . GLY A 1 210 ? 16.406 -26.661 -18.069 1.00 88.69 210 GLY A O 1
ATOM 1720 N N . GLU A 1 211 ? 14.337 -25.916 -18.447 1.00 92.31 211 GLU A N 1
ATOM 1721 C CA . GLU A 1 211 ? 13.697 -26.712 -17.384 1.00 92.31 211 GLU A CA 1
ATOM 1722 C C . GLU A 1 211 ? 13.999 -28.213 -17.472 1.00 92.31 211 GLU A C 1
ATOM 1724 O O . GLU A 1 211 ? 14.228 -28.856 -16.448 1.00 92.31 211 GLU A O 1
ATOM 1729 N N . ALA A 1 212 ? 14.011 -28.770 -18.686 1.00 90.81 212 ALA A N 1
ATOM 1730 C CA . ALA A 1 212 ? 14.243 -30.196 -18.894 1.00 90.81 212 ALA A CA 1
ATOM 1731 C C . ALA A 1 212 ? 15.655 -30.641 -18.469 1.00 90.81 212 ALA A C 1
ATOM 1733 O O . ALA A 1 212 ? 15.837 -31.797 -18.093 1.00 90.81 212 ALA A O 1
ATOM 1734 N N . GLU A 1 213 ? 16.634 -29.736 -18.525 1.00 92.06 213 GLU A N 1
ATOM 1735 C CA . GLU A 1 213 ? 18.043 -30.020 -18.238 1.00 92.06 213 GLU A CA 1
ATOM 1736 C C . GLU A 1 213 ? 18.446 -29.590 -16.820 1.00 92.06 213 GLU A C 1
ATOM 1738 O O . GLU A 1 213 ? 19.118 -30.343 -16.119 1.00 92.06 213 GLU A O 1
ATOM 1743 N N . PHE A 1 214 ? 17.987 -28.416 -16.372 1.00 91.50 214 PHE A N 1
ATOM 1744 C CA . PHE A 1 214 ? 18.420 -27.787 -15.113 1.00 91.50 214 PHE A CA 1
ATOM 1745 C C . PHE A 1 214 ? 17.379 -27.864 -13.983 1.00 91.50 214 PHE A C 1
ATOM 1747 O O . PHE A 1 214 ? 17.602 -27.383 -12.870 1.00 91.50 214 PHE A O 1
ATOM 1754 N N . GLY A 1 215 ? 16.230 -28.485 -14.255 1.00 91.88 215 GLY A N 1
ATOM 1755 C CA . GLY A 1 215 ? 15.195 -28.778 -13.271 1.00 91.88 215 GLY A CA 1
ATOM 1756 C C . GLY A 1 215 ? 14.191 -27.648 -13.021 1.00 91.88 215 GLY A C 1
ATOM 1757 O O . GLY A 1 215 ? 14.371 -26.478 -13.371 1.00 91.88 215 GLY A O 1
ATOM 1758 N N . THR A 1 216 ? 13.093 -28.020 -12.363 1.00 94.06 216 THR A N 1
ATOM 1759 C CA . THR A 1 216 ? 11.952 -27.135 -12.081 1.00 94.06 216 THR A CA 1
ATOM 1760 C C . THR A 1 216 ? 12.274 -26.031 -11.076 1.00 94.06 216 THR A C 1
ATOM 1762 O O . THR A 1 216 ? 11.690 -24.949 -11.145 1.00 94.06 216 THR A O 1
ATOM 1765 N N . ASP A 1 217 ? 13.207 -26.269 -10.153 1.00 92.38 217 ASP A N 1
ATOM 1766 C CA . ASP A 1 217 ? 13.542 -25.307 -9.097 1.00 92.38 217 ASP A CA 1
ATOM 1767 C C . ASP A 1 217 ? 14.308 -24.098 -9.642 1.00 92.38 217 ASP A C 1
ATOM 1769 O O . ASP A 1 217 ? 14.020 -22.961 -9.253 1.00 92.38 217 ASP A O 1
ATOM 1773 N N . ALA A 1 218 ? 15.210 -24.322 -10.604 1.00 93.88 218 ALA A N 1
ATOM 1774 C CA . ALA A 1 218 ? 15.910 -23.261 -11.325 1.00 93.88 218 ALA A CA 1
ATOM 1775 C C . ALA A 1 218 ? 14.936 -22.417 -12.154 1.00 93.88 218 ALA A C 1
ATOM 1777 O O . ALA A 1 218 ? 14.951 -21.188 -12.068 1.00 93.88 218 ALA A O 1
ATOM 1778 N N . ARG A 1 219 ? 14.019 -23.068 -12.887 1.00 94.94 219 ARG A N 1
ATOM 1779 C CA . ARG A 1 219 ? 12.952 -22.372 -13.618 1.00 94.94 219 ARG A CA 1
ATOM 1780 C C . ARG A 1 219 ? 12.114 -21.505 -12.681 1.00 94.94 219 ARG A C 1
ATOM 1782 O O . ARG A 1 219 ? 11.921 -20.322 -12.953 1.00 94.94 219 ARG A O 1
ATOM 1789 N N . ARG A 1 220 ? 11.627 -22.072 -11.572 1.00 93.75 220 ARG A N 1
ATOM 1790 C CA . ARG A 1 220 ? 10.777 -21.354 -10.612 1.00 93.75 220 ARG A CA 1
ATOM 1791 C C . ARG A 1 220 ? 11.507 -20.165 -9.995 1.00 93.75 220 ARG A C 1
ATOM 1793 O O . ARG A 1 220 ? 10.900 -19.107 -9.856 1.00 93.75 220 ARG A O 1
ATOM 1800 N N . PHE A 1 221 ? 12.787 -20.329 -9.661 1.00 94.75 221 PHE A N 1
ATOM 1801 C CA . PHE A 1 221 ? 13.638 -19.239 -9.189 1.00 94.75 221 PHE A CA 1
ATOM 1802 C C . PHE A 1 221 ? 13.707 -18.095 -10.207 1.00 94.75 221 PHE A C 1
ATOM 1804 O O . PHE A 1 221 ? 13.388 -16.957 -9.869 1.00 94.75 221 PHE A O 1
ATOM 1811 N N . ILE A 1 222 ? 14.026 -18.396 -11.468 1.00 93.88 222 ILE A N 1
ATOM 1812 C CA . ILE A 1 222 ? 14.133 -17.377 -12.521 1.00 93.88 222 ILE A CA 1
ATOM 1813 C C . ILE A 1 222 ? 12.782 -16.692 -12.786 1.00 93.88 222 ILE A C 1
ATOM 1815 O O . ILE A 1 222 ? 12.707 -15.474 -12.934 1.00 93.88 222 ILE A O 1
ATOM 1819 N N . GLU A 1 223 ? 11.690 -17.456 -12.829 1.00 92.81 223 GLU A N 1
ATOM 1820 C CA . GLU A 1 223 ? 10.373 -16.914 -13.160 1.00 92.81 223 GLU A CA 1
ATOM 1821 C C . GLU A 1 223 ? 9.753 -16.083 -12.033 1.00 92.81 223 GLU A C 1
ATOM 1823 O O . GLU A 1 223 ? 9.026 -15.134 -12.338 1.00 92.81 223 GLU A O 1
ATOM 1828 N N . ARG A 1 224 ? 10.001 -16.426 -10.758 1.00 91.56 224 ARG A N 1
ATOM 1829 C CA . ARG A 1 224 ? 9.290 -15.834 -9.609 1.00 91.56 224 ARG A CA 1
ATOM 1830 C C . ARG A 1 224 ? 10.131 -14.943 -8.708 1.00 91.56 224 ARG A C 1
ATOM 1832 O O . ARG A 1 224 ? 9.559 -14.071 -8.059 1.00 91.56 224 ARG A O 1
ATOM 1839 N N . ASP A 1 225 ? 11.440 -15.135 -8.642 1.00 92.50 225 ASP A N 1
ATOM 1840 C CA . ASP A 1 225 ? 12.273 -14.504 -7.609 1.00 92.50 225 ASP A CA 1
ATOM 1841 C C . ASP A 1 225 ? 13.138 -13.352 -8.154 1.00 92.50 225 ASP A C 1
ATOM 1843 O O . ASP A 1 225 ? 13.925 -12.762 -7.421 1.00 92.50 225 ASP A O 1
ATOM 1847 N N . PHE A 1 226 ? 12.925 -12.977 -9.421 1.00 90.38 226 PHE A N 1
ATOM 1848 C CA . PHE A 1 226 ? 13.489 -11.779 -10.047 1.00 90.38 226 PHE A CA 1
ATOM 1849 C C . PHE A 1 226 ? 12.533 -10.587 -9.993 1.00 90.38 226 PHE A C 1
ATOM 1851 O O . PHE A 1 226 ? 11.358 -10.704 -10.356 1.00 90.38 226 PHE A O 1
ATOM 1858 N N . TYR A 1 227 ? 13.053 -9.419 -9.629 1.00 87.12 227 TYR A N 1
ATOM 1859 C CA . TYR A 1 227 ? 12.438 -8.122 -9.869 1.00 87.12 227 TYR A CA 1
ATOM 1860 C C . TYR A 1 227 ? 13.286 -7.356 -10.888 1.00 87.12 227 TYR A C 1
ATOM 1862 O O . TYR A 1 227 ? 14.336 -6.821 -10.552 1.00 87.12 227 TYR A O 1
ATOM 1870 N N . VAL A 1 228 ? 12.814 -7.294 -12.137 1.00 84.12 228 VAL A N 1
ATOM 1871 C CA . VAL A 1 228 ? 13.607 -6.815 -13.279 1.00 84.12 228 VAL A CA 1
ATOM 1872 C C . VAL A 1 228 ? 14.885 -7.661 -13.432 1.00 84.12 228 VAL A C 1
ATOM 1874 O O . VAL A 1 228 ? 14.778 -8.819 -13.834 1.00 84.12 228 VAL A O 1
ATOM 1877 N N . ASP A 1 229 ? 16.053 -7.108 -13.118 1.00 82.56 229 ASP A N 1
ATOM 1878 C CA . ASP A 1 229 ? 17.385 -7.704 -13.224 1.00 82.56 229 ASP A CA 1
ATOM 1879 C C . ASP A 1 229 ? 17.892 -8.311 -11.905 1.00 82.56 229 ASP A C 1
ATOM 1881 O O . ASP A 1 229 ? 18.740 -9.206 -11.943 1.00 82.56 229 ASP A O 1
ATOM 1885 N N . ASP A 1 230 ? 17.325 -7.904 -10.765 1.00 85.94 230 ASP A N 1
ATOM 1886 C CA . ASP A 1 230 ? 17.738 -8.354 -9.434 1.00 85.94 230 ASP A CA 1
ATOM 1887 C C . ASP A 1 230 ? 16.973 -9.612 -8.992 1.00 85.94 230 ASP A C 1
ATOM 1889 O O . ASP A 1 230 ? 15.743 -9.619 -8.902 1.00 85.94 230 ASP A O 1
ATOM 1893 N N . ALA A 1 231 ? 17.700 -10.669 -8.638 1.00 90.12 231 ALA A N 1
ATOM 1894 C CA . ALA A 1 231 ? 17.170 -11.871 -8.004 1.00 90.12 231 ALA A CA 1
ATOM 1895 C C . ALA A 1 231 ? 17.273 -11.767 -6.481 1.00 90.12 231 ALA A C 1
ATOM 1897 O O . ALA A 1 231 ? 18.347 -11.457 -5.962 1.00 90.12 231 ALA A O 1
ATOM 1898 N N . LEU A 1 232 ? 16.203 -12.100 -5.755 1.00 92.06 232 LEU A N 1
ATOM 1899 C CA . LEU A 1 232 ? 16.214 -12.195 -4.294 1.00 92.06 232 LEU A CA 1
ATOM 1900 C C . LEU A 1 232 ? 15.461 -13.440 -3.832 1.00 92.06 232 LEU A C 1
ATOM 1902 O O . LEU A 1 232 ? 14.278 -13.606 -4.127 1.00 92.06 232 LEU A O 1
ATOM 1906 N N . LYS A 1 233 ? 16.124 -14.301 -3.056 1.00 93.06 233 LYS A N 1
ATOM 1907 C CA . LYS A 1 233 ? 15.499 -15.502 -2.484 1.00 93.06 233 LYS A CA 1
ATOM 1908 C C . LYS A 1 233 ? 16.130 -15.913 -1.162 1.00 93.06 233 LYS A C 1
ATOM 1910 O O . LYS A 1 233 ? 17.281 -15.583 -0.902 1.00 93.06 233 LYS A O 1
ATOM 1915 N N . SER A 1 234 ? 15.395 -16.663 -0.350 1.00 94.19 234 SER A N 1
ATOM 1916 C CA . SER A 1 234 ? 15.983 -17.422 0.749 1.00 94.19 234 SER A CA 1
ATOM 1917 C C . SER A 1 234 ? 15.666 -18.909 0.679 1.00 94.19 234 SER A C 1
ATOM 1919 O O . SER A 1 234 ? 14.685 -19.334 0.064 1.00 94.19 234 SER A O 1
ATOM 1921 N N . PHE A 1 235 ? 16.536 -19.687 1.316 1.00 94.62 235 PHE A N 1
ATOM 1922 C CA . PHE A 1 235 ? 16.512 -21.138 1.361 1.00 94.62 235 PHE A CA 1
ATOM 1923 C C . PHE A 1 235 ? 16.666 -21.645 2.803 1.00 94.62 235 PHE A C 1
ATOM 1925 O O . PHE A 1 235 ? 17.308 -20.980 3.624 1.00 94.62 235 PHE A O 1
ATOM 1932 N N . PRO A 1 236 ? 16.123 -22.833 3.124 1.00 92.44 236 PRO A N 1
ATOM 1933 C CA . PRO A 1 236 ? 16.325 -23.470 4.424 1.00 92.44 236 PRO A CA 1
ATOM 1934 C C . PRO A 1 236 ? 17.786 -23.867 4.680 1.00 92.44 236 PRO A C 1
ATOM 1936 O O . PRO A 1 236 ? 18.231 -23.874 5.826 1.00 92.44 236 PRO A O 1
ATOM 1939 N N . THR A 1 237 ? 18.540 -24.220 3.628 1.00 94.25 237 THR A N 1
ATOM 1940 C CA . THR A 1 237 ? 19.924 -24.706 3.746 1.00 94.25 237 THR A CA 1
ATOM 1941 C C . THR A 1 237 ? 20.868 -24.080 2.720 1.00 94.25 237 THR A C 1
ATOM 1943 O O . THR A 1 237 ? 20.472 -23.704 1.617 1.00 94.25 237 THR A O 1
ATOM 1946 N N . GLU A 1 238 ? 22.154 -24.019 3.073 1.00 95.06 238 GLU A N 1
ATOM 1947 C CA . GLU A 1 238 ? 23.226 -23.525 2.197 1.00 95.06 238 GLU A CA 1
ATOM 1948 C C . GLU A 1 238 ? 23.405 -24.399 0.947 1.00 95.06 238 GLU A C 1
ATOM 1950 O O . GLU A 1 238 ? 23.649 -23.887 -0.143 1.00 95.06 238 GLU A O 1
ATOM 1955 N N . GLN A 1 239 ? 23.234 -25.718 1.087 1.00 95.75 239 GLN A N 1
ATOM 1956 C CA . GLN A 1 239 ? 23.374 -26.678 -0.012 1.00 95.75 239 GLN A CA 1
ATOM 1957 C C . GLN A 1 239 ? 22.309 -26.463 -1.089 1.00 95.75 239 GLN A C 1
ATOM 1959 O O . GLN A 1 239 ? 22.627 -26.445 -2.277 1.00 95.75 239 GLN A O 1
ATOM 1964 N N . GLU A 1 240 ? 21.058 -26.262 -0.672 1.00 95.06 240 GLU A N 1
ATOM 1965 C CA . GLU A 1 240 ? 19.944 -25.989 -1.579 1.00 95.06 240 GLU A CA 1
ATOM 1966 C C . GLU A 1 240 ? 20.130 -24.649 -2.299 1.00 95.06 240 GLU A C 1
ATOM 1968 O O . GLU A 1 240 ? 19.975 -24.584 -3.519 1.00 95.06 240 GLU A O 1
ATOM 1973 N N . ALA A 1 241 ? 20.561 -23.609 -1.572 1.00 95.69 241 ALA A N 1
ATOM 1974 C CA . ALA A 1 241 ? 20.871 -22.308 -2.161 1.00 95.69 241 ALA A CA 1
ATOM 1975 C C . ALA A 1 241 ? 21.936 -22.428 -3.263 1.00 95.69 241 ALA A C 1
ATOM 1977 O O . ALA A 1 241 ? 21.722 -21.983 -4.390 1.00 95.69 241 ALA A O 1
ATOM 1978 N N . VAL A 1 242 ? 23.067 -23.082 -2.971 1.00 96.44 242 VAL A N 1
ATOM 1979 C CA . VAL A 1 242 ? 24.151 -23.284 -3.948 1.00 96.44 242 VAL A CA 1
ATOM 1980 C C . VAL A 1 242 ? 23.679 -24.112 -5.143 1.00 96.44 242 VAL A C 1
ATOM 1982 O O . VAL A 1 242 ? 24.015 -23.782 -6.282 1.00 96.44 242 VAL A O 1
ATOM 1985 N N . HIS A 1 243 ? 22.906 -25.173 -4.903 1.00 96.06 243 HIS A N 1
ATOM 1986 C CA . HIS A 1 243 ? 22.383 -26.026 -5.965 1.00 96.06 243 HIS A CA 1
ATOM 1987 C C . HIS A 1 243 ? 21.503 -25.231 -6.936 1.00 96.06 243 HIS A C 1
ATOM 1989 O O . HIS A 1 243 ? 21.804 -25.186 -8.128 1.00 96.06 243 HIS A O 1
ATOM 1995 N N . VAL A 1 244 ? 20.473 -24.545 -6.430 1.00 96.00 244 VAL A N 1
ATOM 1996 C CA . VAL A 1 244 ? 19.523 -23.797 -7.268 1.00 96.00 244 VAL A CA 1
ATOM 1997 C C . VAL A 1 244 ? 20.209 -22.648 -8.005 1.00 96.00 244 VAL A C 1
ATOM 1999 O O . VAL A 1 244 ? 19.949 -22.457 -9.192 1.00 96.00 244 VAL A O 1
ATOM 2002 N N . LEU A 1 245 ? 21.124 -21.916 -7.357 1.00 95.19 245 LEU A N 1
ATOM 2003 C CA . LEU A 1 245 ? 21.841 -20.822 -8.021 1.00 95.19 245 LEU A CA 1
ATOM 2004 C C . LEU A 1 245 ? 22.738 -21.326 -9.153 1.00 95.19 245 LEU A C 1
ATOM 2006 O O . LEU A 1 245 ? 22.773 -20.700 -10.208 1.00 95.19 245 LEU A O 1
ATOM 2010 N N . ARG A 1 246 ? 23.439 -22.453 -8.972 1.00 95.06 246 ARG A N 1
ATOM 2011 C CA . ARG A 1 246 ? 24.273 -23.037 -10.036 1.00 95.06 246 ARG A CA 1
ATOM 2012 C C . ARG A 1 246 ? 23.436 -23.519 -11.213 1.00 95.06 246 ARG A C 1
ATOM 2014 O O . ARG A 1 246 ? 23.791 -23.229 -12.351 1.00 95.06 246 ARG A O 1
ATOM 2021 N N . GLN A 1 247 ? 22.322 -24.200 -10.943 1.00 95.50 247 GLN A N 1
ATOM 2022 C CA . GLN A 1 247 ? 21.395 -24.632 -11.991 1.00 95.50 247 GLN A CA 1
ATOM 2023 C C . GLN A 1 247 ? 20.831 -23.429 -12.757 1.00 95.50 247 GLN A C 1
ATOM 2025 O O . GLN A 1 247 ? 20.813 -23.427 -13.983 1.00 95.50 247 GLN A O 1
ATOM 2030 N N . ALA A 1 248 ? 20.453 -22.359 -12.053 1.00 95.25 248 ALA A N 1
ATOM 2031 C CA . ALA A 1 248 ? 19.988 -21.130 -12.684 1.00 95.25 248 ALA A CA 1
ATOM 2032 C C . ALA A 1 248 ? 21.087 -20.431 -13.502 1.00 95.25 248 ALA A C 1
ATOM 2034 O O . ALA A 1 248 ? 20.824 -19.984 -14.615 1.00 95.25 248 ALA A O 1
ATOM 2035 N N . GLN A 1 249 ? 22.321 -20.368 -12.989 1.00 94.50 249 GLN A N 1
ATOM 2036 C CA . GLN A 1 249 ? 23.463 -19.791 -13.700 1.00 94.50 249 GLN A CA 1
ATOM 2037 C C . GLN A 1 249 ? 23.755 -20.558 -14.999 1.00 94.50 249 GLN A C 1
ATOM 2039 O O . GLN A 1 249 ? 23.980 -19.936 -16.034 1.00 94.50 249 GLN A O 1
ATOM 2044 N N . GLN A 1 250 ? 23.692 -21.892 -14.968 1.00 93.38 250 GLN A N 1
ATOM 2045 C CA . GLN A 1 250 ? 23.876 -22.745 -16.145 1.00 93.38 250 GLN A CA 1
ATOM 2046 C C . GLN A 1 250 ? 22.717 -22.610 -17.143 1.00 93.38 250 GLN A C 1
ATOM 2048 O O . GLN A 1 250 ? 22.960 -22.373 -18.325 1.00 93.38 250 GLN A O 1
ATOM 2053 N N . ALA A 1 251 ? 21.469 -22.651 -16.667 1.00 93.44 251 ALA A N 1
ATOM 2054 C CA . ALA A 1 251 ? 20.280 -22.486 -17.505 1.00 93.44 251 ALA A CA 1
ATOM 2055 C C . ALA A 1 251 ? 20.272 -21.148 -18.257 1.00 93.44 251 ALA A C 1
ATOM 2057 O O . ALA A 1 251 ? 19.942 -21.088 -19.442 1.00 93.44 251 ALA A O 1
ATOM 2058 N N . LEU A 1 252 ? 20.657 -20.067 -17.577 1.00 93.50 252 LEU A N 1
ATOM 2059 C CA . LEU A 1 252 ? 20.769 -18.742 -18.179 1.00 93.50 252 LEU A CA 1
ATOM 2060 C C . LEU A 1 252 ? 21.966 -18.653 -19.139 1.00 93.50 252 LEU A C 1
ATOM 2062 O O . LEU A 1 252 ? 21.833 -18.070 -20.220 1.00 93.50 252 LEU A O 1
ATOM 2066 N N . ALA A 1 253 ? 23.094 -19.294 -18.819 1.00 92.50 253 ALA A N 1
ATOM 2067 C CA . ALA A 1 253 ? 24.266 -19.331 -19.693 1.00 92.50 253 ALA A CA 1
ATOM 2068 C C . ALA A 1 253 ? 23.976 -20.000 -21.050 1.00 92.50 253 ALA A C 1
ATOM 2070 O O . ALA A 1 253 ? 24.475 -19.525 -22.069 1.00 92.50 253 ALA A O 1
ATOM 2071 N N . CYS A 1 254 ? 23.097 -21.010 -21.101 1.00 90.19 254 CYS A N 1
ATOM 2072 C CA . CYS A 1 254 ? 22.612 -21.609 -22.356 1.00 90.19 254 CYS A CA 1
ATOM 2073 C C . CYS A 1 254 ? 21.871 -20.620 -23.273 1.00 90.19 254 CYS A C 1
ATOM 2075 O O . CYS A 1 254 ? 21.619 -20.931 -24.431 1.00 90.19 254 CYS A O 1
ATOM 2077 N N . SER A 1 255 ? 21.489 -19.450 -22.761 1.00 89.62 255 SER A N 1
ATOM 2078 C CA . SER A 1 255 ? 20.832 -18.366 -23.497 1.00 89.62 255 SER A CA 1
ATOM 2079 C C . SER A 1 255 ? 21.667 -17.077 -23.532 1.00 89.62 255 SER A C 1
ATOM 2081 O O . SER A 1 255 ? 21.109 -15.993 -23.701 1.00 89.62 255 SER A O 1
ATOM 2083 N N . ASN A 1 256 ? 22.988 -17.169 -23.319 1.00 90.62 256 ASN A N 1
ATOM 2084 C CA . ASN A 1 256 ? 23.915 -16.031 -23.216 1.00 90.62 256 ASN A CA 1
ATOM 2085 C C . ASN A 1 256 ? 23.529 -14.991 -22.141 1.00 90.62 256 ASN A C 1
ATOM 2087 O O . ASN A 1 256 ? 23.896 -13.818 -22.229 1.00 90.62 256 ASN A O 1
ATOM 2091 N N . LEU A 1 257 ? 22.791 -15.412 -21.111 1.00 92.44 257 LEU A N 1
ATOM 2092 C CA . LEU A 1 257 ? 22.432 -14.587 -19.961 1.00 92.44 257 LEU A CA 1
ATOM 2093 C C . LEU A 1 257 ? 23.400 -14.900 -18.817 1.00 92.44 257 LEU A C 1
ATOM 2095 O O . LEU A 1 257 ? 23.442 -16.022 -18.315 1.00 92.44 257 LEU A O 1
ATOM 2099 N N . ARG A 1 258 ? 24.185 -13.907 -18.388 1.00 92.12 258 ARG A N 1
ATOM 2100 C CA . ARG A 1 258 ? 25.137 -14.076 -17.284 1.00 92.12 258 ARG A CA 1
ATOM 2101 C C . ARG A 1 258 ? 24.521 -13.633 -15.959 1.00 92.12 258 ARG A C 1
ATOM 2103 O O . ARG A 1 258 ? 24.288 -12.444 -15.747 1.00 92.12 258 ARG A O 1
ATOM 2110 N N . LEU A 1 259 ? 24.313 -14.597 -15.065 1.00 92.44 259 LEU A N 1
ATOM 2111 C CA . LEU A 1 259 ? 23.977 -14.356 -13.663 1.00 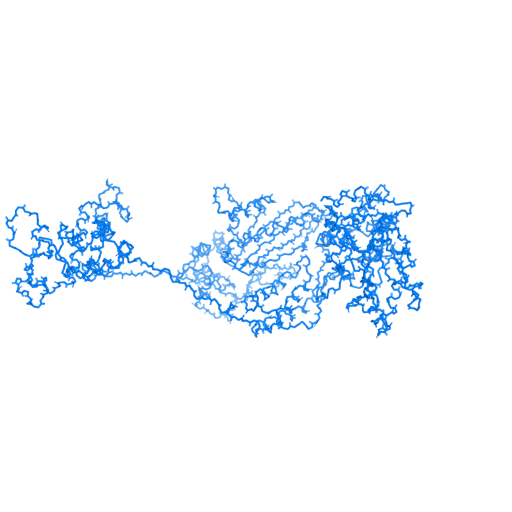92.44 259 LEU A CA 1
ATOM 2112 C C . LEU A 1 259 ? 25.268 -14.119 -12.865 1.00 92.44 259 LEU A C 1
ATOM 2114 O O . LEU A 1 259 ? 26.168 -14.958 -12.896 1.00 92.44 259 LEU A O 1
ATOM 2118 N N . HIS A 1 260 ? 25.374 -12.979 -12.184 1.00 90.56 260 HIS A N 1
ATOM 2119 C CA . HIS A 1 260 ? 26.576 -12.552 -11.451 1.00 90.56 260 HIS A CA 1
ATOM 2120 C C . HIS A 1 260 ? 26.209 -11.721 -10.209 1.00 90.56 260 HIS A C 1
ATOM 2122 O O . HIS A 1 260 ? 25.043 -11.643 -9.828 1.00 90.56 260 HIS A O 1
ATOM 2128 N N . LYS A 1 261 ? 27.212 -11.118 -9.556 1.00 86.94 261 LYS A N 1
ATOM 2129 C CA . LYS A 1 261 ? 27.093 -10.373 -8.286 1.00 86.94 261 LYS A CA 1
ATOM 2130 C C . LYS A 1 261 ? 26.363 -11.141 -7.179 1.00 86.94 261 LYS A C 1
ATOM 2132 O O . LYS A 1 261 ? 25.574 -10.567 -6.427 1.00 86.94 261 LYS A O 1
ATOM 2137 N N . VAL A 1 262 ? 26.654 -12.430 -7.057 1.00 88.56 262 VAL A N 1
ATOM 2138 C CA 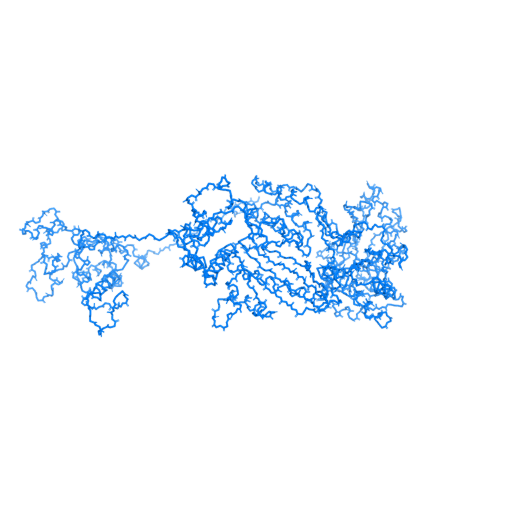. VAL A 1 262 ? 26.096 -13.274 -6.005 1.00 88.56 262 VAL A CA 1
ATOM 2139 C C . VAL A 1 262 ? 26.503 -12.720 -4.640 1.00 88.56 262 VAL A C 1
ATOM 2141 O O . VAL A 1 262 ? 27.685 -12.475 -4.380 1.00 88.56 262 VAL A O 1
ATOM 2144 N N . THR A 1 263 ? 25.507 -12.523 -3.779 1.00 89.19 263 THR A N 1
ATOM 2145 C CA . THR A 1 263 ? 25.658 -12.090 -2.385 1.00 89.19 263 THR A CA 1
ATOM 2146 C C . THR A 1 263 ? 24.869 -13.028 -1.475 1.00 89.19 263 THR A C 1
ATOM 2148 O O . THR A 1 263 ? 23.797 -13.485 -1.862 1.00 89.19 263 THR A O 1
ATOM 2151 N N . SER A 1 264 ? 25.364 -13.327 -0.270 1.00 88.50 264 SER A N 1
ATOM 2152 C CA . SER A 1 264 ? 24.636 -14.126 0.724 1.00 88.50 264 SER A CA 1
ATOM 2153 C C . SER A 1 264 ? 25.053 -13.772 2.150 1.00 88.50 264 SER A C 1
ATOM 2155 O O . SER A 1 264 ? 26.206 -13.410 2.375 1.00 88.50 264 SER A O 1
ATOM 2157 N N . ASN A 1 265 ? 24.141 -13.938 3.114 1.00 87.69 265 ASN A N 1
ATOM 2158 C CA . ASN A 1 265 ? 24.451 -13.880 4.549 1.00 87.69 265 ASN A CA 1
ATOM 2159 C C . ASN A 1 265 ? 25.273 -15.090 5.038 1.00 87.69 265 ASN A C 1
ATOM 2161 O O . ASN A 1 265 ? 25.767 -15.089 6.165 1.00 87.69 265 ASN A O 1
ATOM 2165 N N . ARG A 1 266 ? 25.431 -16.134 4.212 1.00 89.25 266 ARG A N 1
ATOM 2166 C CA . ARG A 1 266 ? 26.241 -17.318 4.517 1.00 89.25 266 ARG A CA 1
ATOM 2167 C C . ARG A 1 266 ? 27.515 -17.341 3.683 1.00 89.25 266 ARG A C 1
ATOM 2169 O O . ARG A 1 266 ? 27.480 -17.411 2.455 1.00 89.25 266 ARG A O 1
ATOM 2176 N N . GLN A 1 267 ? 28.650 -17.370 4.376 1.00 86.88 267 GLN A N 1
ATOM 2177 C CA . GLN A 1 267 ? 29.974 -17.389 3.755 1.00 86.88 267 GLN A CA 1
ATOM 2178 C C . GLN A 1 267 ? 30.182 -18.617 2.850 1.00 86.88 267 GLN A C 1
ATOM 2180 O O . GLN A 1 267 ? 30.703 -18.482 1.746 1.00 86.88 267 GLN A O 1
ATOM 2185 N N . ALA A 1 268 ? 29.702 -19.794 3.261 1.00 90.19 268 ALA A N 1
ATOM 2186 C CA . ALA A 1 268 ? 29.823 -21.021 2.472 1.00 90.19 268 ALA A CA 1
ATOM 2187 C C . ALA A 1 268 ? 29.111 -20.936 1.107 1.00 90.19 268 ALA A C 1
ATOM 2189 O O . ALA A 1 268 ? 29.579 -21.513 0.125 1.00 90.19 268 ALA A O 1
ATOM 2190 N N . VAL A 1 269 ? 28.006 -20.182 1.018 1.00 91.12 269 VAL A N 1
ATOM 2191 C CA . VAL A 1 269 ? 27.300 -19.950 -0.251 1.00 91.12 269 VAL A CA 1
ATOM 2192 C C . VAL A 1 269 ? 28.138 -19.062 -1.167 1.00 91.12 269 VAL A C 1
ATOM 2194 O O . VAL A 1 269 ? 28.296 -19.389 -2.337 1.00 91.12 269 VAL A O 1
ATOM 2197 N N . LEU A 1 270 ? 28.730 -17.981 -0.646 1.00 86.81 270 LEU A N 1
ATOM 2198 C CA . LEU A 1 270 ? 29.618 -17.097 -1.415 1.00 86.81 270 LEU A CA 1
ATOM 2199 C C . LEU A 1 270 ? 30.855 -17.833 -1.943 1.00 86.81 270 LEU A C 1
ATOM 2201 O O . LEU A 1 270 ? 31.263 -17.639 -3.089 1.00 86.81 270 LEU A O 1
ATOM 2205 N N . GLU A 1 271 ? 31.452 -18.689 -1.115 1.00 89.25 271 GLU A N 1
ATOM 2206 C CA . GLU A 1 271 ? 32.652 -19.454 -1.461 1.00 89.25 271 GLU A CA 1
ATOM 2207 C C . GLU A 1 271 ? 32.419 -20.466 -2.587 1.00 89.25 271 GLU A C 1
ATOM 2209 O O . GLU A 1 271 ? 33.360 -20.806 -3.305 1.00 89.25 271 GLU A O 1
ATOM 2214 N N . ALA A 1 272 ? 31.167 -20.875 -2.809 1.00 92.56 272 ALA A N 1
ATOM 2215 C CA . ALA A 1 272 ? 30.791 -21.793 -3.877 1.00 92.56 272 ALA A CA 1
ATOM 2216 C C . ALA A 1 272 ? 30.840 -21.182 -5.294 1.00 92.56 272 ALA A C 1
ATOM 2218 O O . ALA A 1 272 ? 30.743 -21.943 -6.264 1.00 92.56 272 ALA A O 1
ATOM 2219 N N . PHE A 1 273 ? 30.990 -19.858 -5.425 1.00 91.69 273 PHE A N 1
ATOM 2220 C CA . PHE A 1 273 ? 31.036 -19.131 -6.704 1.00 91.69 273 PHE A CA 1
ATOM 2221 C C . PHE A 1 273 ? 32.408 -18.483 -6.936 1.00 91.69 273 PHE A C 1
ATOM 2223 O O . PHE A 1 273 ? 33.081 -18.122 -5.966 1.00 91.69 273 PHE A O 1
ATOM 2230 N N . PRO A 1 274 ? 32.860 -18.315 -8.192 1.00 90.94 274 PRO A N 1
ATOM 2231 C CA . PRO A 1 274 ? 34.156 -17.706 -8.483 1.00 90.94 274 PRO A CA 1
ATOM 2232 C C . PRO A 1 274 ? 34.180 -16.216 -8.084 1.00 90.94 274 PRO A C 1
ATOM 2234 O O . PRO A 1 274 ? 33.140 -15.560 -8.128 1.00 90.94 274 PRO A O 1
ATOM 2237 N N . PRO A 1 275 ? 35.344 -15.645 -7.708 1.00 86.62 275 PRO A N 1
ATOM 2238 C CA . PRO A 1 275 ? 35.440 -14.257 -7.235 1.00 86.62 275 PRO A CA 1
ATOM 2239 C C . PRO A 1 275 ? 34.890 -13.201 -8.203 1.00 86.62 275 PRO A C 1
ATOM 2241 O O . PRO A 1 275 ? 34.420 -12.157 -7.766 1.00 86.62 275 PRO A O 1
ATOM 2244 N N . GLU A 1 276 ? 34.936 -13.471 -9.506 1.00 87.12 276 GLU A N 1
ATOM 2245 C CA . GLU A 1 276 ? 34.399 -12.605 -10.564 1.00 87.12 276 GLU A CA 1
ATOM 2246 C C . GLU A 1 276 ? 32.872 -12.496 -10.577 1.00 87.12 276 GLU A C 1
ATOM 2248 O O . GLU A 1 276 ? 32.348 -11.460 -10.984 1.00 87.12 276 GLU A O 1
ATOM 2253 N N . ASP A 1 277 ? 32.172 -13.522 -10.088 1.00 85.06 277 ASP A N 1
ATOM 2254 C CA . ASP A 1 277 ? 30.713 -13.543 -10.003 1.00 85.06 277 ASP A CA 1
ATOM 2255 C C . ASP A 1 277 ? 30.207 -13.102 -8.621 1.00 85.06 277 ASP A C 1
ATOM 2257 O O . ASP A 1 277 ? 28.999 -13.006 -8.424 1.00 85.06 277 ASP A O 1
ATOM 2261 N N . ARG A 1 278 ? 31.092 -12.804 -7.660 1.00 84.12 278 ARG A N 1
ATOM 2262 C CA . ARG A 1 278 ? 30.723 -12.284 -6.332 1.00 84.12 278 ARG A CA 1
ATOM 2263 C C . ARG A 1 278 ? 30.528 -10.768 -6.378 1.00 84.12 278 ARG A C 1
ATOM 2265 O O . ARG A 1 278 ? 31.198 -10.058 -7.131 1.00 84.12 278 ARG A O 1
ATOM 2272 N N . ALA A 1 279 ? 29.625 -10.241 -5.553 1.00 77.25 279 ALA A N 1
ATOM 2273 C CA . ALA A 1 279 ? 29.497 -8.792 -5.405 1.00 77.25 279 ALA A CA 1
ATOM 2274 C C . ALA A 1 279 ? 30.770 -8.183 -4.782 1.00 77.25 279 ALA A C 1
ATOM 2276 O O . ALA A 1 279 ? 31.337 -8.732 -3.839 1.00 77.25 279 ALA A O 1
ATOM 2277 N N . LYS A 1 280 ? 31.220 -7.035 -5.311 1.00 68.19 280 LYS A N 1
ATOM 2278 C CA . LYS A 1 280 ? 32.442 -6.347 -4.846 1.00 68.19 280 LYS A CA 1
ATOM 2279 C C . LYS A 1 280 ? 32.248 -5.578 -3.529 1.00 68.19 280 LYS A C 1
ATOM 2281 O O . LYS A 1 280 ? 33.212 -5.422 -2.792 1.00 68.19 280 LYS A O 1
ATOM 2286 N N . ASP A 1 281 ? 31.016 -5.153 -3.232 1.00 58.97 281 ASP A N 1
ATOM 2287 C CA . ASP A 1 281 ? 30.639 -4.383 -2.039 1.00 58.97 281 ASP A CA 1
ATOM 2288 C C . ASP A 1 281 ? 29.562 -5.162 -1.256 1.00 58.97 281 ASP A C 1
ATOM 2290 O O . ASP A 1 281 ? 28.427 -5.265 -1.719 1.00 58.97 281 ASP A O 1
ATOM 2294 N N . VAL A 1 282 ? 29.908 -5.746 -0.100 1.00 58.84 282 VAL A N 1
ATOM 2295 C CA . VAL A 1 282 ? 29.061 -6.753 0.592 1.00 58.84 282 VAL A CA 1
ATOM 2296 C C . VAL A 1 282 ? 28.369 -6.215 1.857 1.00 58.84 282 VAL A C 1
ATOM 2298 O O . VAL A 1 282 ? 27.439 -6.833 2.361 1.00 58.84 282 VAL A O 1
ATOM 2301 N N . GLU A 1 283 ? 28.774 -5.058 2.394 1.00 50.59 283 GLU A N 1
ATOM 2302 C CA . GLU A 1 283 ? 28.321 -4.647 3.736 1.00 50.59 283 GLU A CA 1
ATOM 2303 C C . GLU A 1 283 ? 26.854 -4.184 3.800 1.00 50.59 283 GLU A C 1
ATOM 2305 O O . GLU A 1 283 ? 26.175 -4.479 4.783 1.00 50.59 283 GLU A O 1
ATOM 2310 N N . ASN A 1 284 ? 26.337 -3.488 2.777 1.00 54.44 284 ASN A N 1
ATOM 2311 C CA . ASN A 1 284 ? 24.939 -3.032 2.735 1.00 54.44 284 ASN A CA 1
ATOM 2312 C C . ASN A 1 284 ? 24.394 -3.020 1.297 1.00 54.44 284 ASN A C 1
ATOM 2314 O O . ASN A 1 284 ? 24.819 -2.200 0.479 1.00 54.44 284 ASN A O 1
ATOM 2318 N N . LEU A 1 285 ? 23.421 -3.888 1.006 1.00 56.06 285 LEU A N 1
ATOM 2319 C CA . LEU A 1 285 ? 22.783 -3.991 -0.308 1.00 56.06 285 LEU A CA 1
ATOM 2320 C C . LEU A 1 285 ? 21.467 -3.194 -0.333 1.00 56.06 285 LEU A C 1
ATOM 2322 O O . LEU A 1 285 ? 20.604 -3.399 0.518 1.00 56.06 285 LEU A O 1
ATOM 2326 N N . ASP A 1 286 ? 21.291 -2.286 -1.298 1.00 59.91 286 ASP A N 1
ATOM 2327 C CA . ASP A 1 286 ? 20.015 -1.578 -1.500 1.00 59.91 286 ASP A CA 1
ATOM 2328 C C . ASP A 1 286 ? 19.060 -2.450 -2.317 1.00 59.91 286 ASP A C 1
ATOM 2330 O O . ASP A 1 286 ? 19.236 -2.605 -3.522 1.00 59.91 286 ASP A O 1
ATOM 2334 N N . LEU A 1 287 ? 18.047 -3.019 -1.660 1.00 56.75 287 LEU A N 1
ATOM 2335 C CA . LEU A 1 287 ? 17.128 -3.983 -2.278 1.00 56.75 287 LEU A CA 1
ATOM 2336 C C . LEU A 1 287 ? 16.053 -3.341 -3.151 1.00 56.75 287 LEU A C 1
ATOM 2338 O O . LEU A 1 287 ? 15.240 -4.035 -3.756 1.00 56.75 287 LEU A O 1
ATOM 2342 N N . CYS A 1 288 ? 15.970 -2.013 -3.146 1.00 49.53 288 CYS A N 1
ATOM 2343 C CA . CYS A 1 288 ? 14.890 -1.294 -3.800 1.00 49.53 288 CYS A CA 1
ATOM 2344 C C . CYS A 1 288 ? 15.366 -0.478 -4.995 1.00 49.53 288 CYS A C 1
ATOM 2346 O O . CYS A 1 288 ? 14.537 0.213 -5.586 1.00 49.53 288 CYS A O 1
ATOM 2348 N N . ALA A 1 289 ? 16.651 -0.497 -5.343 1.00 47.97 289 ALA A N 1
ATOM 2349 C CA . ALA A 1 289 ? 17.222 0.362 -6.369 1.00 47.97 289 ALA A CA 1
ATOM 2350 C C . ALA A 1 289 ? 17.340 -0.342 -7.733 1.00 47.97 289 ALA A C 1
ATOM 2352 O O . ALA A 1 289 ? 18.416 -0.832 -8.050 1.00 47.97 289 ALA A O 1
ATOM 2353 N N . PRO A 1 290 ? 16.328 -0.268 -8.625 1.00 39.50 290 PRO A N 1
ATOM 2354 C CA . PRO A 1 290 ? 16.637 -0.310 -10.039 1.00 39.50 290 PRO A CA 1
ATOM 2355 C C . PRO A 1 290 ? 17.425 0.959 -10.353 1.00 39.50 290 PRO A C 1
ATOM 2357 O O . PRO A 1 290 ? 17.105 2.045 -9.854 1.00 39.50 290 PRO A O 1
ATOM 2360 N N . ASP A 1 291 ? 18.442 0.814 -11.187 1.00 40.59 291 ASP A N 1
ATOM 2361 C CA . ASP A 1 291 ? 19.341 1.840 -11.695 1.00 40.59 291 ASP A CA 1
ATOM 2362 C C . ASP A 1 291 ? 18.571 2.995 -12.411 1.00 40.59 291 ASP A C 1
ATOM 2364 O O . ASP A 1 291 ? 18.672 3.219 -13.616 1.00 40.59 291 ASP A O 1
ATOM 2368 N N . LEU A 1 292 ? 17.834 3.819 -11.659 1.00 32.38 292 LEU A N 1
ATOM 2369 C CA . LEU A 1 292 ? 17.032 4.963 -12.109 1.00 32.38 292 LEU A CA 1
ATOM 2370 C C . LEU A 1 292 ? 17.420 6.231 -11.320 1.00 32.38 292 LEU A C 1
ATOM 2372 O O . LEU A 1 292 ? 17.611 6.168 -10.108 1.00 32.38 292 LEU A O 1
ATOM 2376 N N . PRO A 1 293 ? 17.513 7.405 -11.972 1.00 27.78 293 PRO A N 1
ATOM 2377 C CA . PRO A 1 293 ? 18.165 8.606 -11.433 1.00 27.78 293 PRO A CA 1
ATOM 2378 C C . PRO A 1 293 ? 17.361 9.390 -10.375 1.00 27.78 293 PRO A C 1
ATOM 2380 O O . PRO A 1 293 ? 17.651 10.561 -10.132 1.00 27.78 293 PRO A O 1
ATOM 2383 N N . VAL A 1 294 ? 16.352 8.798 -9.728 1.00 31.11 294 VAL A N 1
ATOM 2384 C CA . VAL A 1 294 ? 15.539 9.521 -8.737 1.00 31.11 294 VAL A CA 1
ATOM 2385 C C . VAL A 1 294 ? 16.155 9.358 -7.349 1.00 31.11 294 VAL A C 1
ATOM 2387 O O . VAL A 1 294 ? 16.240 8.258 -6.818 1.00 31.11 294 VAL A O 1
ATOM 2390 N N . GLN A 1 295 ? 16.591 10.479 -6.781 1.00 35.88 295 GLN A N 1
ATOM 2391 C CA . GLN A 1 295 ? 17.188 10.636 -5.453 1.00 35.88 295 GLN A CA 1
ATOM 2392 C C . GLN A 1 295 ? 16.221 10.121 -4.361 1.00 35.88 295 GLN A C 1
ATOM 2394 O O . GLN A 1 295 ? 15.249 10.795 -4.017 1.00 35.88 295 GLN A O 1
ATOM 2399 N N . ARG A 1 296 ? 16.447 8.902 -3.850 1.00 45.44 296 ARG A N 1
ATOM 2400 C CA . ARG A 1 296 ? 15.640 8.275 -2.783 1.00 45.44 296 ARG A CA 1
ATOM 2401 C C . ARG A 1 296 ? 16.316 8.472 -1.432 1.00 45.44 296 ARG A C 1
ATOM 2403 O O . ARG A 1 296 ? 17.440 8.015 -1.241 1.00 45.44 296 ARG A O 1
ATOM 2410 N N . SER A 1 297 ? 15.604 9.150 -0.537 1.00 36.28 297 SER A N 1
ATOM 2411 C CA . SER A 1 297 ? 16.043 9.535 0.807 1.00 36.28 297 SER A CA 1
ATOM 2412 C C . SER A 1 297 ? 15.823 8.461 1.864 1.00 36.28 297 SER A C 1
ATOM 2414 O O . SER A 1 297 ? 16.312 8.651 2.965 1.00 36.28 297 SER A O 1
ATOM 2416 N N . LEU A 1 298 ? 15.112 7.373 1.550 1.00 42.75 298 LEU A N 1
ATOM 2417 C CA . LEU A 1 298 ? 15.048 6.144 2.341 1.00 42.75 298 LEU A CA 1
ATOM 2418 C C . LEU A 1 298 ? 14.800 4.945 1.421 1.00 42.75 298 LEU A C 1
ATOM 2420 O O . LEU A 1 298 ? 13.745 4.859 0.796 1.00 42.75 298 LEU A O 1
ATOM 2424 N N . GLY A 1 299 ? 15.772 4.039 1.327 1.00 60.75 299 GLY A N 1
ATOM 2425 C CA . GLY A 1 299 ? 15.629 2.719 0.702 1.00 60.75 299 GLY A CA 1
ATOM 2426 C C . GLY A 1 299 ? 15.706 1.624 1.765 1.00 60.75 299 GLY A C 1
ATOM 2427 O O . GLY A 1 299 ? 16.377 1.813 2.782 1.00 60.75 299 GLY A O 1
ATOM 2428 N N . LEU A 1 300 ? 15.007 0.506 1.548 1.00 73.50 300 LEU A N 1
ATOM 2429 C CA . LEU A 1 300 ? 15.160 -0.698 2.366 1.00 73.50 300 LEU A CA 1
ATOM 2430 C C . LEU A 1 300 ? 16.526 -1.314 2.044 1.00 73.50 300 LEU A C 1
ATOM 2432 O O . LEU A 1 300 ? 16.726 -1.838 0.946 1.00 73.50 300 LEU A O 1
ATOM 2436 N N . LEU A 1 301 ? 17.460 -1.221 2.987 1.00 81.50 301 LEU A N 1
ATOM 2437 C CA . LEU A 1 301 ? 18.790 -1.806 2.864 1.00 81.50 301 LEU A CA 1
ATOM 2438 C C . LEU A 1 301 ? 18.823 -3.146 3.584 1.00 81.50 301 LEU A C 1
ATOM 2440 O O . LEU A 1 301 ? 18.226 -3.282 4.649 1.00 81.50 301 LEU A O 1
ATOM 2444 N N . TRP A 1 302 ? 19.560 -4.108 3.050 1.00 85.69 302 TRP A N 1
ATOM 2445 C CA . TRP A 1 302 ? 19.885 -5.347 3.741 1.00 85.69 302 TRP A CA 1
ATOM 2446 C C . TRP A 1 302 ? 21.352 -5.335 4.149 1.00 85.69 302 TRP A C 1
ATOM 2448 O O . TRP A 1 302 ? 22.252 -5.264 3.309 1.00 85.69 302 TRP A O 1
ATOM 2458 N N . ASN A 1 303 ? 21.577 -5.366 5.459 1.00 83.31 303 ASN A N 1
ATOM 2459 C CA . ASN A 1 303 ? 22.889 -5.578 6.034 1.00 83.31 303 ASN A CA 1
ATOM 2460 C C . ASN A 1 303 ? 23.156 -7.083 6.047 1.00 83.31 303 ASN A C 1
ATOM 2462 O O . ASN A 1 303 ? 22.565 -7.816 6.840 1.00 83.31 303 ASN A O 1
ATOM 2466 N N . VAL A 1 304 ? 24.035 -7.523 5.152 1.00 82.94 304 VAL A N 1
ATOM 2467 C CA . VAL A 1 304 ? 24.308 -8.945 4.909 1.00 82.94 304 VAL A CA 1
ATOM 2468 C C . VAL A 1 304 ? 24.981 -9.596 6.119 1.00 82.94 304 VAL A C 1
ATOM 2470 O O . VAL A 1 304 ? 24.670 -10.733 6.457 1.00 82.94 304 VAL A O 1
ATOM 2473 N N . GLY A 1 305 ? 25.874 -8.867 6.800 1.00 76.00 305 GLY A N 1
ATOM 2474 C CA . GLY A 1 305 ? 26.639 -9.393 7.934 1.00 76.00 305 GLY A CA 1
ATOM 2475 C C . GLY A 1 305 ? 25.799 -9.622 9.191 1.00 76.00 305 GLY A C 1
ATOM 2476 O O . GLY A 1 305 ? 26.016 -10.598 9.903 1.00 76.00 305 GLY A O 1
ATOM 2477 N N . LEU A 1 306 ? 24.835 -8.737 9.461 1.00 81.31 306 LEU A N 1
ATOM 2478 C CA . LEU A 1 306 ? 23.908 -8.863 10.592 1.00 81.31 306 LEU A CA 1
ATOM 2479 C C . LEU A 1 306 ? 22.602 -9.581 10.230 1.00 81.31 306 LEU A C 1
ATOM 2481 O O . LEU A 1 306 ? 21.804 -9.849 11.121 1.00 81.31 306 LEU A O 1
ATOM 2485 N N . ASP A 1 307 ? 22.370 -9.841 8.945 1.00 86.44 307 ASP A N 1
ATOM 2486 C CA . ASP A 1 307 ? 21.119 -10.358 8.386 1.00 86.44 307 ASP A CA 1
ATOM 2487 C C . ASP A 1 307 ? 19.869 -9.559 8.805 1.00 86.44 307 ASP A C 1
ATOM 2489 O O . ASP A 1 307 ? 18.836 -10.086 9.227 1.00 86.44 307 ASP A O 1
ATOM 2493 N N . THR A 1 308 ? 19.969 -8.233 8.706 1.00 86.69 308 THR A N 1
ATOM 2494 C CA . THR A 1 308 ? 18.889 -7.318 9.097 1.00 86.69 308 THR A CA 1
ATOM 2495 C C . THR A 1 308 ? 18.587 -6.298 8.015 1.00 86.69 308 THR A C 1
ATOM 2497 O O . THR A 1 308 ? 19.473 -5.811 7.311 1.00 86.69 308 THR A O 1
ATOM 2500 N N . PHE A 1 309 ? 17.315 -5.931 7.899 1.00 86.69 309 PHE A N 1
ATOM 2501 C CA . PHE A 1 309 ? 16.923 -4.733 7.187 1.00 86.69 309 PHE A CA 1
ATOM 2502 C C . PHE A 1 309 ? 17.206 -3.493 8.021 1.00 86.69 309 PHE A C 1
ATOM 2504 O O . PHE A 1 309 ? 16.876 -3.430 9.208 1.00 86.69 309 PHE A O 1
ATOM 2511 N N . THR A 1 310 ? 17.769 -2.494 7.358 1.00 84.44 310 THR A N 1
ATOM 2512 C CA . THR A 1 310 ? 18.067 -1.178 7.916 1.00 84.44 310 THR A CA 1
ATOM 2513 C C . THR A 1 310 ? 17.562 -0.089 6.978 1.00 84.44 310 THR A C 1
ATOM 2515 O O . THR A 1 310 ? 17.205 -0.338 5.821 1.00 84.44 310 THR A O 1
ATOM 2518 N N . PHE A 1 311 ? 17.506 1.141 7.483 1.00 81.44 311 PHE A N 1
ATOM 2519 C CA . PHE A 1 311 ? 16.990 2.283 6.742 1.00 81.44 311 PHE A CA 1
ATOM 2520 C C . PHE A 1 311 ? 18.019 3.403 6.710 1.00 81.44 311 PHE A C 1
ATOM 2522 O O . PHE A 1 311 ? 18.531 3.822 7.744 1.00 81.44 311 PHE A O 1
ATOM 2529 N N . LYS A 1 312 ? 18.293 3.942 5.524 1.00 73.44 312 LYS A N 1
ATOM 2530 C CA . LYS A 1 312 ? 19.172 5.107 5.373 1.00 73.44 312 LYS A CA 1
ATOM 2531 C C . LYS A 1 312 ? 18.350 6.374 5.223 1.00 73.44 312 LYS A C 1
ATOM 2533 O O . LYS A 1 312 ? 17.552 6.433 4.306 1.00 73.44 312 LYS A O 1
ATOM 2538 N N . VAL A 1 313 ? 18.580 7.391 6.048 1.00 71.50 313 VAL A N 1
ATOM 2539 C CA . VAL A 1 313 ? 17.930 8.704 5.902 1.00 71.50 313 VAL A CA 1
ATOM 2540 C C . VAL A 1 313 ? 18.888 9.641 5.167 1.00 71.50 313 VAL A C 1
ATOM 2542 O O . VAL A 1 313 ? 19.945 9.958 5.703 1.00 71.50 313 VAL A O 1
ATOM 2545 N N . ASP A 1 314 ? 18.564 10.087 3.947 1.00 66.06 314 ASP A N 1
ATOM 2546 C CA . ASP A 1 314 ? 19.356 11.150 3.303 1.00 66.06 314 ASP A CA 1
ATOM 2547 C C . ASP A 1 314 ? 19.085 12.492 4.013 1.00 66.06 314 ASP A C 1
ATOM 2549 O O . ASP A 1 314 ? 17.936 12.907 4.186 1.00 66.06 314 ASP A O 1
ATOM 2553 N N . GLU A 1 315 ? 20.153 13.207 4.369 1.00 61.38 315 GLU A N 1
ATOM 2554 C CA . GLU A 1 315 ? 20.101 14.507 5.059 1.00 61.38 315 GLU A CA 1
ATOM 2555 C C . GLU A 1 315 ? 19.761 15.696 4.144 1.00 61.38 315 GLU A C 1
ATOM 2557 O O . GLU A 1 315 ? 19.766 16.847 4.590 1.00 61.38 315 GLU A O 1
ATOM 2562 N N . ASP A 1 316 ? 19.444 15.442 2.870 1.00 63.94 316 ASP A N 1
ATOM 2563 C CA . ASP A 1 316 ? 19.178 16.475 1.870 1.00 63.94 316 ASP A CA 1
ATOM 2564 C C . ASP A 1 316 ? 18.219 17.552 2.406 1.00 63.94 316 ASP A C 1
ATOM 2566 O O . ASP A 1 316 ? 17.075 17.281 2.803 1.00 63.94 316 ASP A O 1
ATOM 2570 N N . GLN A 1 317 ? 18.660 18.813 2.363 1.00 66.94 317 GLN A N 1
ATOM 2571 C CA . GLN A 1 317 ? 17.811 19.951 2.695 1.00 66.94 317 GLN A CA 1
ATOM 2572 C C . GLN A 1 317 ? 16.722 20.109 1.632 1.00 66.94 317 GLN A C 1
ATOM 2574 O O . GLN A 1 317 ? 16.892 20.771 0.610 1.00 66.94 317 GLN A O 1
ATOM 2579 N N . LYS A 1 318 ? 15.573 19.474 1.865 1.00 80.69 318 LYS A N 1
ATOM 2580 C CA . LYS A 1 318 ? 14.370 19.726 1.071 1.00 80.69 318 LYS A CA 1
ATOM 2581 C C . LYS A 1 318 ? 13.808 21.107 1.435 1.00 80.69 318 LYS A C 1
ATOM 2583 O O . LYS A 1 318 ? 13.825 21.469 2.615 1.00 80.69 318 LYS A O 1
ATOM 2588 N N . PRO A 1 319 ? 13.311 21.875 0.449 1.00 83.75 319 PRO A N 1
ATOM 2589 C CA . PRO A 1 319 ? 12.763 23.200 0.704 1.00 83.75 319 PRO A CA 1
ATOM 2590 C C . PRO A 1 319 ? 11.566 23.111 1.657 1.00 83.75 319 PRO A C 1
ATOM 2592 O O . PRO A 1 319 ? 10.796 22.152 1.610 1.00 83.75 319 PRO A O 1
ATOM 2595 N N . PHE A 1 320 ? 11.380 24.122 2.507 1.00 88.38 320 PHE A N 1
ATOM 2596 C CA . PHE A 1 320 ? 10.206 24.240 3.380 1.00 88.38 320 PHE A CA 1
ATOM 2597 C C . PHE A 1 320 ? 8.994 24.723 2.578 1.00 88.38 320 PHE A C 1
ATOM 2599 O O . PHE A 1 320 ? 8.469 25.812 2.799 1.00 88.38 320 PHE A O 1
ATOM 2606 N N . THR A 1 321 ? 8.580 23.899 1.620 1.00 89.75 321 THR A N 1
ATOM 2607 C CA . THR A 1 321 ? 7.432 24.103 0.737 1.00 89.75 321 THR A CA 1
ATOM 2608 C C . THR A 1 321 ? 6.616 22.819 0.660 1.00 89.75 321 THR A C 1
ATOM 2610 O O . THR A 1 321 ? 7.098 21.730 0.995 1.00 89.75 321 THR A O 1
ATOM 2613 N N . ARG A 1 322 ? 5.378 22.907 0.167 1.00 87.62 322 ARG A N 1
ATOM 2614 C CA . ARG A 1 322 ? 4.525 21.729 -0.059 1.00 87.62 322 ARG A CA 1
ATOM 2615 C C . ARG A 1 322 ? 5.202 20.699 -0.973 1.00 87.62 322 ARG A C 1
ATOM 2617 O O . ARG A 1 322 ? 5.111 19.497 -0.718 1.00 87.62 322 ARG A O 1
ATOM 2624 N N . ARG A 1 323 ? 5.929 21.153 -2.003 1.00 88.44 323 ARG A N 1
ATOM 2625 C CA . ARG A 1 323 ? 6.745 20.289 -2.872 1.00 88.44 323 ARG A CA 1
ATOM 2626 C C . ARG A 1 323 ? 7.856 19.579 -2.099 1.00 88.44 323 ARG A C 1
ATOM 2628 O O . ARG A 1 323 ? 8.089 18.397 -2.339 1.00 88.44 323 ARG A O 1
ATOM 2635 N N . GLY A 1 324 ? 8.517 20.266 -1.169 1.00 88.25 324 GLY A N 1
ATOM 2636 C CA . GLY A 1 324 ? 9.541 19.661 -0.318 1.00 88.25 324 GLY A CA 1
ATOM 2637 C C . GLY A 1 324 ? 8.986 18.571 0.600 1.00 88.25 324 GLY A C 1
ATOM 2638 O O . GLY A 1 324 ? 9.575 17.493 0.678 1.00 88.25 324 GLY A O 1
ATOM 2639 N N . VAL A 1 325 ? 7.815 18.802 1.207 1.00 87.88 325 VAL A N 1
ATOM 2640 C CA . VAL A 1 325 ? 7.100 17.794 2.014 1.00 87.88 325 VAL A CA 1
ATOM 2641 C C . VAL A 1 325 ? 6.738 16.576 1.165 1.00 87.88 325 VAL A C 1
ATOM 2643 O O . VAL A 1 325 ? 7.091 15.456 1.525 1.00 87.88 325 VAL A O 1
ATOM 2646 N N . LEU A 1 326 ? 6.101 16.777 0.003 1.00 88.19 326 LEU A N 1
ATOM 2647 C CA . LEU A 1 326 ? 5.771 15.691 -0.930 1.00 88.19 326 LEU A CA 1
ATOM 2648 C C . LEU A 1 326 ? 7.018 14.896 -1.332 1.00 88.19 326 LEU A C 1
ATOM 2650 O O . LEU A 1 326 ? 6.999 13.667 -1.320 1.00 88.19 326 LEU A O 1
ATOM 2654 N N . SER A 1 327 ? 8.095 15.600 -1.689 1.00 85.19 327 SER A N 1
ATOM 2655 C CA . SER A 1 327 ? 9.351 14.984 -2.108 1.00 85.19 327 SER A CA 1
ATOM 2656 C C . SER A 1 327 ? 9.949 14.108 -1.015 1.00 85.19 327 SER A C 1
ATOM 2658 O O . SER A 1 327 ? 10.483 13.058 -1.345 1.00 85.19 327 SER A O 1
ATOM 2660 N N . MET A 1 328 ? 9.876 14.527 0.248 1.00 83.06 328 MET A N 1
ATOM 2661 C CA . MET A 1 328 ? 10.397 13.758 1.376 1.00 83.06 328 MET A CA 1
ATOM 2662 C C . MET A 1 328 ? 9.469 12.593 1.756 1.00 83.06 328 MET A C 1
ATOM 2664 O O . MET A 1 328 ? 9.929 11.492 2.016 1.00 83.06 328 MET A O 1
ATOM 2668 N N . VAL A 1 329 ? 8.146 12.782 1.737 1.00 83.50 329 VAL A N 1
ATOM 2669 C CA . VAL A 1 329 ? 7.192 11.688 2.007 1.00 83.50 329 VAL A CA 1
ATOM 2670 C C . VAL A 1 329 ? 7.312 10.575 0.965 1.00 83.50 329 VAL A C 1
ATOM 2672 O O . VAL A 1 329 ? 7.287 9.400 1.320 1.00 83.50 329 VAL A O 1
ATOM 2675 N N . ASN A 1 330 ? 7.459 10.933 -0.312 1.00 80.44 330 ASN A N 1
ATOM 2676 C CA . ASN A 1 330 ? 7.613 9.962 -1.398 1.00 80.44 330 ASN A CA 1
ATOM 2677 C C . ASN A 1 330 ? 9.011 9.344 -1.469 1.00 80.44 330 ASN A C 1
ATOM 2679 O O . ASN A 1 330 ? 9.191 8.346 -2.163 1.00 80.44 330 ASN A O 1
ATOM 2683 N N . SER A 1 331 ? 9.998 9.933 -0.796 1.00 76.12 331 SER A N 1
ATOM 2684 C CA . SER A 1 331 ? 11.345 9.383 -0.760 1.00 76.12 331 SER A CA 1
ATOM 2685 C C . SER A 1 331 ? 11.529 8.319 0.323 1.00 76.12 331 SER A C 1
ATOM 2687 O O . SER A 1 331 ? 12.508 7.581 0.248 1.00 76.12 331 SER A O 1
ATOM 2689 N N . LEU A 1 332 ? 10.583 8.203 1.267 1.00 76.38 332 LEU A N 1
ATOM 2690 C CA . LEU A 1 332 ? 10.477 7.092 2.213 1.00 76.38 332 LEU A CA 1
ATOM 2691 C C . LEU A 1 332 ? 9.903 5.850 1.516 1.00 76.38 332 LEU A C 1
ATOM 2693 O O . LEU A 1 332 ? 8.683 5.683 1.424 1.00 76.38 332 LEU A O 1
ATOM 2697 N N . TYR A 1 333 ? 10.777 4.979 1.015 1.00 77.00 333 TYR A N 1
ATOM 2698 C CA . TYR A 1 333 ? 10.367 3.751 0.345 1.00 77.00 333 TYR A CA 1
ATOM 2699 C C . TYR A 1 333 ? 10.277 2.579 1.331 1.00 77.00 333 TYR A C 1
ATOM 2701 O O . TYR A 1 333 ? 11.286 2.032 1.765 1.00 77.00 333 TYR A O 1
ATOM 2709 N N . ASP A 1 334 ? 9.049 2.198 1.679 1.00 82.19 334 ASP A N 1
ATOM 2710 C CA . ASP A 1 334 ? 8.740 1.117 2.621 1.00 82.19 334 ASP A CA 1
ATOM 2711 C C . ASP A 1 334 ? 7.737 0.136 1.984 1.00 82.19 334 ASP A C 1
ATOM 2713 O O . ASP A 1 334 ? 6.525 0.260 2.187 1.00 82.19 334 ASP A O 1
ATOM 2717 N N . PRO A 1 335 ? 8.211 -0.798 1.139 1.00 86.56 335 PRO A N 1
ATOM 2718 C CA . PRO A 1 335 ? 7.333 -1.681 0.375 1.00 86.56 335 PRO A CA 1
ATOM 2719 C C . PRO A 1 335 ? 6.582 -2.685 1.259 1.00 86.56 335 PRO A C 1
ATOM 2721 O O . PRO A 1 335 ? 5.454 -3.034 0.924 1.00 86.56 335 PRO A O 1
ATOM 2724 N N . LEU A 1 336 ? 7.180 -3.127 2.374 1.00 88.12 336 LEU A N 1
ATOM 2725 C CA . LEU A 1 336 ? 6.596 -4.108 3.299 1.00 88.12 336 LEU A CA 1
ATOM 2726 C C . LEU A 1 336 ? 5.788 -3.476 4.443 1.00 88.12 336 LEU A C 1
ATOM 2728 O O . LEU A 1 336 ? 5.058 -4.186 5.134 1.00 88.12 336 LEU A O 1
ATOM 2732 N N . GLY A 1 337 ? 5.887 -2.161 4.648 1.00 89.00 337 GLY A N 1
ATOM 2733 C CA . GLY A 1 337 ? 5.102 -1.443 5.649 1.00 89.00 337 GLY A CA 1
ATOM 2734 C C . GLY A 1 337 ? 5.683 -1.447 7.060 1.00 89.00 337 GLY A C 1
ATOM 2735 O O . GLY A 1 337 ? 4.924 -1.285 8.017 1.00 89.00 337 GLY A O 1
ATOM 2736 N N . PHE A 1 338 ? 6.993 -1.634 7.213 1.00 87.44 338 PHE A N 1
ATOM 2737 C CA . PHE A 1 338 ? 7.673 -1.576 8.510 1.00 87.44 338 PHE A CA 1
ATOM 2738 C C . PHE A 1 338 ? 7.532 -0.203 9.179 1.00 87.44 338 PHE A C 1
ATOM 2740 O O . PHE A 1 338 ? 7.325 -0.086 10.385 1.00 87.44 338 PHE A O 1
ATOM 2747 N N . LEU A 1 339 ? 7.617 0.851 8.372 1.00 87.31 339 LEU A N 1
ATOM 2748 C CA . LEU A 1 339 ? 7.569 2.254 8.763 1.00 87.31 339 LEU A CA 1
ATOM 2749 C C . LEU A 1 339 ? 6.176 2.859 8.546 1.00 87.31 339 LEU A C 1
ATOM 2751 O O . LEU A 1 339 ? 6.004 4.078 8.646 1.00 87.31 339 LEU A O 1
ATOM 2755 N N . ALA A 1 340 ? 5.160 2.042 8.251 1.00 85.31 340 ALA A N 1
ATOM 2756 C CA . ALA A 1 340 ? 3.792 2.491 7.996 1.00 85.31 340 ALA A CA 1
ATOM 2757 C C . ALA A 1 340 ? 3.212 3.420 9.095 1.00 85.31 340 ALA A C 1
ATOM 2759 O O . ALA A 1 340 ? 2.540 4.393 8.730 1.00 85.31 340 ALA A O 1
ATOM 2760 N N . PRO A 1 341 ? 3.491 3.215 10.404 1.00 83.50 341 PRO A N 1
ATOM 2761 C CA . PRO A 1 341 ? 3.059 4.132 1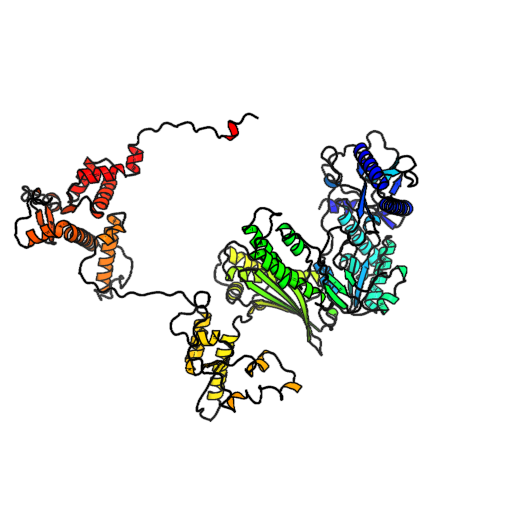1.469 1.00 83.50 341 PRO A CA 1
ATOM 2762 C C . PRO A 1 341 ? 3.724 5.518 11.435 1.00 83.50 341 PRO A C 1
ATOM 2764 O O . PRO A 1 341 ? 3.160 6.486 11.942 1.00 83.50 341 PRO A O 1
ATOM 2767 N N . ILE A 1 342 ? 4.907 5.635 10.828 1.00 84.94 342 ILE A N 1
ATOM 2768 C CA . ILE A 1 342 ? 5.682 6.883 10.748 1.00 84.94 342 ILE A CA 1
ATOM 2769 C C . ILE A 1 342 ? 5.376 7.606 9.436 1.00 84.94 342 ILE A C 1
ATOM 2771 O O . ILE A 1 342 ? 5.106 8.808 9.420 1.00 84.94 342 ILE A O 1
ATOM 2775 N N . THR A 1 343 ? 5.346 6.871 8.324 1.00 83.75 343 THR A N 1
ATOM 2776 C CA . THR A 1 343 ? 5.084 7.423 6.986 1.00 83.75 343 THR A CA 1
ATOM 2777 C C . THR A 1 343 ? 3.673 8.005 6.859 1.00 83.75 343 THR A C 1
ATOM 2779 O O . THR A 1 343 ? 3.474 8.987 6.138 1.00 83.75 343 THR A O 1
ATOM 2782 N N . ILE A 1 344 ? 2.686 7.464 7.588 1.00 86.25 344 ILE A N 1
ATOM 2783 C CA . ILE A 1 344 ? 1.309 7.978 7.576 1.00 86.25 344 ILE A CA 1
ATOM 2784 C C . ILE A 1 344 ? 1.205 9.403 8.137 1.00 86.25 344 ILE A C 1
ATOM 2786 O O . ILE A 1 344 ? 0.401 10.185 7.631 1.00 86.25 344 ILE A O 1
ATOM 2790 N N . GLN A 1 345 ? 2.047 9.769 9.112 1.00 85.75 345 GLN A N 1
ATOM 2791 C CA . GLN A 1 345 ? 2.085 11.124 9.672 1.00 85.75 345 GLN A CA 1
ATOM 2792 C C . GLN A 1 345 ? 2.557 12.136 8.622 1.00 85.75 345 GLN A C 1
ATOM 2794 O O . GLN A 1 345 ? 1.899 13.150 8.406 1.00 85.75 345 GLN A O 1
ATOM 2799 N N . GLY A 1 346 ? 3.619 11.818 7.874 1.00 86.56 346 GLY A N 1
ATOM 2800 C CA . GLY A 1 346 ? 4.081 12.662 6.768 1.00 86.56 346 GLY A CA 1
ATOM 2801 C C . GLY A 1 346 ? 3.015 12.839 5.679 1.00 86.56 346 GLY A C 1
ATOM 2802 O O . GLY A 1 346 ? 2.778 13.949 5.199 1.00 86.56 346 GLY A O 1
ATOM 2803 N N . ARG A 1 347 ? 2.289 11.764 5.335 1.00 88.38 347 ARG A N 1
ATOM 2804 C CA . ARG A 1 347 ? 1.150 11.838 4.399 1.00 88.38 347 ARG A CA 1
ATOM 2805 C C . ARG A 1 347 ? 0.012 12.706 4.945 1.00 88.38 347 ARG A C 1
ATOM 2807 O O . ARG A 1 347 ? -0.644 13.397 4.166 1.00 88.38 347 ARG A O 1
ATOM 2814 N N . GLN A 1 348 ? -0.231 12.678 6.255 1.00 86.69 348 GLN A N 1
ATOM 2815 C CA . GLN A 1 348 ? -1.235 13.518 6.904 1.00 86.69 348 GLN A CA 1
ATOM 2816 C C . GLN A 1 348 ? -0.868 15.007 6.798 1.00 86.69 348 GLN A C 1
ATOM 2818 O O . GLN A 1 348 ? -1.704 15.776 6.325 1.00 86.69 348 GLN A O 1
ATOM 2823 N N . ILE A 1 349 ? 0.376 15.382 7.122 1.00 87.94 349 ILE A N 1
ATOM 2824 C CA . ILE A 1 349 ? 0.886 16.762 6.992 1.00 87.94 349 ILE A CA 1
ATOM 2825 C C . ILE A 1 349 ? 0.706 17.261 5.550 1.00 87.94 349 ILE A C 1
ATOM 2827 O O . ILE A 1 349 ? 0.167 18.339 5.304 1.00 87.94 349 ILE A O 1
ATOM 2831 N N . LEU A 1 350 ? 1.082 16.443 4.562 1.00 88.81 350 LEU A N 1
ATOM 2832 C CA . LEU A 1 350 ? 0.906 16.774 3.144 1.00 88.81 350 LEU A CA 1
ATOM 2833 C C . LEU A 1 350 ? -0.570 17.007 2.762 1.00 88.81 350 LEU A C 1
ATOM 2835 O O . LEU A 1 350 ? -0.883 17.884 1.947 1.00 88.81 350 LEU A O 1
ATOM 2839 N N . ARG A 1 351 ? -1.489 16.216 3.328 1.00 86.81 351 ARG A N 1
ATOM 2840 C CA . ARG A 1 351 ? -2.929 16.368 3.091 1.00 86.81 351 ARG A CA 1
ATOM 2841 C C . ARG A 1 351 ? -3.460 17.668 3.695 1.00 86.81 351 ARG A C 1
ATOM 2843 O O . ARG A 1 351 ? -4.241 18.343 3.036 1.00 86.81 351 ARG A O 1
ATOM 2850 N N . GLU A 1 352 ? -3.036 18.023 4.902 1.00 85.81 352 GLU A N 1
ATOM 2851 C CA . GLU A 1 352 ? -3.441 19.267 5.574 1.00 85.81 352 GLU A CA 1
ATOM 2852 C C . GLU A 1 352 ? -2.937 20.503 4.816 1.00 85.81 352 GLU A C 1
ATOM 2854 O O . GLU A 1 352 ? -3.699 21.441 4.574 1.00 85.81 352 GLU A O 1
ATOM 2859 N N . LEU A 1 353 ? -1.708 20.456 4.295 1.00 86.00 353 LEU A N 1
ATOM 2860 C CA . LEU A 1 353 ? -1.176 21.504 3.417 1.00 86.00 353 LEU A CA 1
ATOM 2861 C C . LEU A 1 353 ? -1.978 21.663 2.125 1.00 86.00 353 LEU A C 1
ATOM 2863 O O . LEU A 1 353 ? -2.132 22.774 1.630 1.00 86.00 353 LEU A O 1
ATOM 2867 N N . THR A 1 354 ? -2.532 20.571 1.595 1.00 83.81 354 THR A N 1
ATOM 2868 C CA . THR A 1 354 ? -3.359 20.615 0.380 1.00 83.81 354 THR A CA 1
ATOM 2869 C C . THR A 1 354 ? -4.658 21.396 0.586 1.00 83.81 354 THR A C 1
ATOM 2871 O O . THR A 1 354 ? -5.163 21.969 -0.371 1.00 83.81 354 THR A O 1
ATOM 2874 N N . SER A 1 355 ? -5.189 21.448 1.811 1.00 78.69 355 SER A N 1
ATOM 2875 C CA . SER A 1 355 ? -6.351 22.285 2.145 1.00 78.69 355 SER A CA 1
ATOM 2876 C C . SER A 1 355 ? -6.006 23.740 2.474 1.00 78.69 355 SER A C 1
ATOM 2878 O O . SER A 1 355 ? -6.905 24.575 2.474 1.00 78.69 355 SER A O 1
ATOM 2880 N N . LEU A 1 356 ? -4.740 24.042 2.777 1.00 78.88 356 LEU A N 1
ATOM 2881 C CA . LEU A 1 356 ? -4.301 25.368 3.223 1.00 78.88 356 LEU A CA 1
ATOM 2882 C C . LEU A 1 356 ? -3.690 26.205 2.094 1.00 78.88 356 LEU A C 1
ATOM 2884 O O . LEU A 1 356 ? -3.845 27.424 2.095 1.00 78.88 356 LEU A O 1
ATOM 2888 N N . THR A 1 357 ? -2.978 25.578 1.151 1.00 71.25 357 THR A N 1
ATOM 2889 C CA . THR A 1 357 ? -2.263 26.292 0.085 1.00 71.25 357 THR A CA 1
ATOM 2890 C C . THR A 1 357 ? -2.406 25.622 -1.285 1.00 71.25 357 THR A C 1
ATOM 2892 O O . THR A 1 357 ? -2.138 24.431 -1.466 1.00 71.25 357 THR A O 1
ATOM 2895 N N . ASP A 1 358 ? -2.749 26.425 -2.296 1.00 73.12 358 ASP A N 1
ATOM 2896 C CA . ASP A 1 358 ? -2.824 25.975 -3.695 1.00 73.12 358 ASP A CA 1
ATOM 2897 C C . ASP A 1 358 ? -1.463 26.016 -4.415 1.00 73.12 358 ASP A C 1
ATOM 2899 O O . ASP A 1 358 ? -1.263 25.335 -5.422 1.00 73.12 358 ASP A O 1
ATOM 2903 N N . ASN A 1 359 ? -0.495 26.779 -3.895 1.00 84.25 359 ASN A N 1
ATOM 2904 C CA . ASN A 1 359 ? 0.831 26.926 -4.496 1.00 84.25 359 ASN A CA 1
ATOM 2905 C C . ASN A 1 359 ? 1.840 25.914 -3.918 1.00 84.25 359 ASN A C 1
ATOM 2907 O O . ASN A 1 359 ? 2.130 25.915 -2.722 1.00 84.25 359 ASN A O 1
ATOM 2911 N N . TRP A 1 360 ? 2.421 25.084 -4.790 1.00 85.19 360 TRP A N 1
ATOM 2912 C CA . TRP A 1 360 ? 3.390 24.038 -4.441 1.00 85.19 360 TRP A CA 1
ATOM 2913 C C . TRP A 1 360 ? 4.714 24.557 -3.871 1.00 85.19 360 TRP A C 1
ATOM 2915 O O . TRP A 1 360 ? 5.359 23.844 -3.097 1.00 85.19 360 TRP A O 1
ATOM 2925 N N . ASP A 1 361 ? 5.105 25.774 -4.245 1.00 87.19 361 ASP A N 1
ATOM 2926 C CA . ASP A 1 361 ? 6.416 26.354 -3.942 1.00 87.19 361 ASP A CA 1
ATOM 2927 C C . ASP A 1 361 ? 6.334 27.516 -2.932 1.00 87.19 361 ASP A C 1
ATOM 2929 O O . ASP A 1 361 ? 7.340 28.153 -2.627 1.00 87.19 361 ASP A O 1
ATOM 2933 N N . ALA A 1 362 ? 5.148 27.767 -2.366 1.00 84.44 362 ALA A N 1
ATOM 2934 C CA . ALA A 1 362 ? 4.974 28.714 -1.268 1.00 84.44 362 ALA A CA 1
ATOM 2935 C C . ALA A 1 362 ? 5.587 28.182 0.048 1.00 84.44 362 ALA A C 1
ATOM 2937 O O . ALA A 1 362 ? 5.575 26.964 0.278 1.00 84.44 362 ALA A O 1
ATOM 2938 N N . PRO A 1 363 ? 6.102 29.073 0.920 1.00 87.94 363 PRO A N 1
ATOM 2939 C CA . PRO A 1 363 ? 6.624 28.685 2.227 1.00 87.94 363 PRO A CA 1
ATOM 2940 C C . PRO A 1 363 ? 5.531 28.061 3.105 1.00 87.94 363 PRO A C 1
ATOM 2942 O O . PRO A 1 363 ? 4.364 28.452 3.036 1.00 87.94 363 PRO A O 1
ATOM 2945 N N . LEU A 1 364 ? 5.912 27.082 3.931 1.00 88.06 364 LEU A N 1
ATOM 2946 C CA . LEU A 1 364 ? 4.998 26.448 4.889 1.00 88.06 364 LEU A CA 1
ATOM 2947 C C . LEU A 1 364 ? 4.542 27.449 5.973 1.00 88.06 364 LEU A C 1
ATOM 2949 O O . LEU A 1 364 ? 5.386 28.204 6.461 1.00 88.06 364 LEU A O 1
ATOM 2953 N N . PRO A 1 365 ? 3.262 27.416 6.400 1.00 88.06 365 PRO A N 1
ATOM 2954 C CA . PRO A 1 365 ? 2.803 28.119 7.600 1.00 88.06 365 PRO A CA 1
ATOM 2955 C C . PRO A 1 365 ? 3.606 27.698 8.836 1.00 88.06 365 PRO A C 1
ATOM 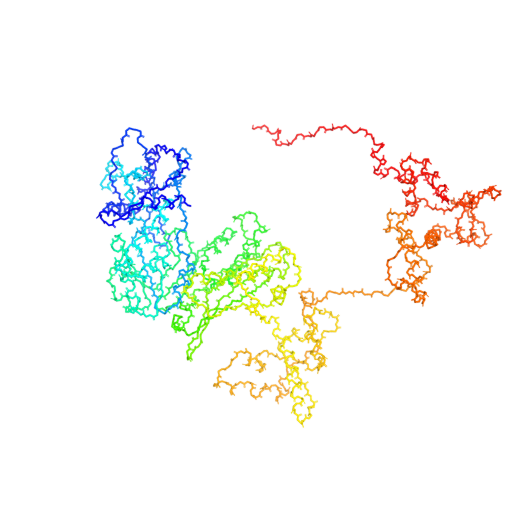2957 O O . PRO A 1 365 ? 4.026 26.542 8.918 1.00 88.06 365 PRO A O 1
ATOM 2960 N N . ASP A 1 366 ? 3.789 28.600 9.804 1.00 85.62 366 ASP A N 1
ATOM 2961 C CA . ASP A 1 366 ? 4.665 28.362 10.962 1.00 85.62 366 ASP A CA 1
ATOM 2962 C C . ASP A 1 366 ? 4.268 27.119 11.778 1.00 85.62 366 ASP A C 1
ATOM 2964 O O . ASP A 1 366 ? 5.135 26.311 12.120 1.00 85.62 366 ASP A O 1
ATOM 2968 N N . ASP A 1 367 ? 2.967 26.898 11.991 1.00 83.94 367 ASP A N 1
ATOM 2969 C CA . ASP A 1 367 ? 2.452 25.729 12.717 1.00 83.94 367 ASP A CA 1
ATOM 2970 C C . ASP A 1 367 ? 2.820 24.415 12.007 1.00 83.94 367 ASP A C 1
ATOM 2972 O O . ASP A 1 367 ? 3.430 23.513 12.585 1.00 83.94 367 ASP A O 1
ATOM 2976 N N . THR A 1 368 ? 2.526 24.322 10.706 1.00 84.19 368 THR A N 1
ATOM 2977 C CA . THR A 1 368 ? 2.812 23.120 9.911 1.00 84.19 368 THR A CA 1
ATOM 2978 C C . THR A 1 368 ? 4.309 22.931 9.676 1.00 84.19 368 THR A C 1
ATOM 2980 O O . THR A 1 368 ? 4.786 21.805 9.543 1.00 84.19 368 THR A O 1
ATOM 2983 N N . LYS A 1 369 ? 5.079 24.023 9.644 1.00 88.06 369 LYS A N 1
ATOM 2984 C CA . LYS A 1 369 ? 6.540 23.986 9.578 1.00 88.06 369 LYS A CA 1
ATOM 2985 C C . LYS A 1 369 ? 7.124 23.353 10.840 1.00 88.06 369 LYS A C 1
ATOM 2987 O O . LYS A 1 369 ? 8.018 22.520 10.720 1.00 88.06 369 LYS A O 1
ATOM 2992 N N . ALA A 1 370 ? 6.615 23.701 12.023 1.00 87.88 370 ALA A N 1
ATOM 2993 C CA . ALA A 1 370 ? 7.056 23.106 13.283 1.00 87.88 370 ALA A CA 1
ATOM 2994 C C . ALA A 1 370 ? 6.736 21.602 13.353 1.00 87.88 370 ALA A C 1
ATOM 2996 O O . ALA A 1 370 ? 7.608 20.801 13.700 1.00 87.88 370 ALA A O 1
ATOM 2997 N N . GLU A 1 371 ? 5.522 21.200 12.960 1.00 87.50 371 GLU A N 1
ATOM 2998 C CA . GLU A 1 371 ? 5.142 19.782 12.876 1.00 87.50 371 GLU A CA 1
ATOM 2999 C C . GLU A 1 371 ? 6.003 19.009 11.872 1.00 87.50 371 GLU A C 1
ATOM 3001 O O . GLU A 1 371 ? 6.473 17.906 12.166 1.00 87.50 371 GLU A O 1
ATOM 3006 N N . TRP A 1 372 ? 6.265 19.611 10.710 1.00 88.19 372 TRP A N 1
ATOM 3007 C CA . TRP A 1 372 ? 7.138 19.041 9.694 1.00 88.19 372 TRP A CA 1
ATOM 3008 C C . TRP A 1 372 ? 8.566 18.839 10.200 1.00 88.19 372 TRP A C 1
ATOM 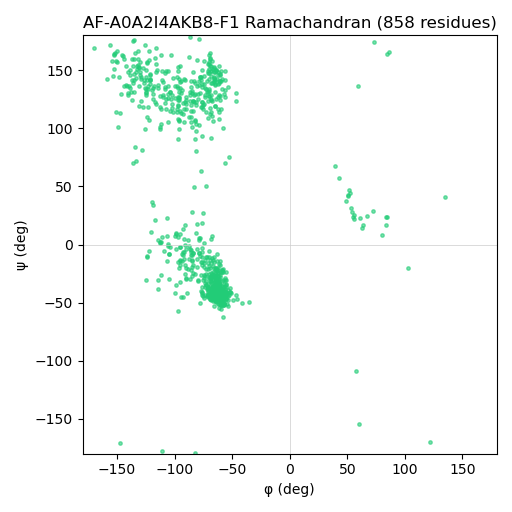3010 O O . TRP A 1 372 ? 9.117 17.757 10.010 1.00 88.19 372 TRP A O 1
ATOM 3020 N N . CYS A 1 373 ? 9.155 19.836 10.871 1.00 87.81 373 CYS A N 1
ATOM 3021 C CA . CYS A 1 373 ? 10.477 19.705 11.488 1.00 87.81 373 CYS A CA 1
ATOM 3022 C C . CYS A 1 373 ? 10.499 18.549 12.488 1.00 87.81 373 CYS A C 1
ATOM 3024 O O . CYS A 1 373 ? 11.334 17.660 12.375 1.00 87.81 373 CYS A O 1
ATOM 3026 N N . LYS A 1 374 ? 9.521 18.496 13.401 1.00 88.31 374 LYS A N 1
ATOM 3027 C CA . LYS A 1 374 ? 9.432 17.434 14.411 1.00 88.31 374 LYS A CA 1
ATOM 3028 C C . LYS A 1 374 ? 9.354 16.041 13.784 1.00 88.31 374 LYS A C 1
ATOM 3030 O O . LYS A 1 374 ? 10.022 15.117 14.249 1.00 88.31 374 LYS A O 1
ATOM 3035 N N . TRP A 1 375 ? 8.546 15.877 12.736 1.00 88.50 375 TRP A N 1
ATOM 3036 C CA . TRP A 1 375 ? 8.455 14.612 12.012 1.00 88.50 375 TRP A CA 1
ATOM 3037 C C . TRP A 1 375 ? 9.760 14.290 11.273 1.00 88.50 375 TRP A C 1
ATOM 3039 O O . TRP A 1 375 ? 10.271 13.181 11.412 1.00 88.50 375 TRP A O 1
ATOM 3049 N N . LYS A 1 376 ? 10.346 15.258 10.558 1.00 83.75 376 LYS A N 1
ATOM 3050 C CA . LYS A 1 376 ? 11.616 15.095 9.836 1.00 83.75 376 LYS A CA 1
ATOM 3051 C C . LYS A 1 376 ? 12.751 14.679 10.774 1.00 83.75 376 LYS A C 1
ATOM 3053 O O . LYS A 1 376 ? 13.465 13.729 10.470 1.00 83.75 376 LYS A O 1
ATOM 3058 N N . ASP A 1 377 ? 12.882 15.333 11.923 1.00 84.38 377 ASP A N 1
ATOM 3059 C CA . ASP A 1 377 ? 13.922 15.037 12.912 1.00 84.38 377 ASP A CA 1
ATOM 3060 C C . ASP A 1 377 ? 13.735 13.638 13.517 1.00 84.38 377 ASP A C 1
ATOM 3062 O O . ASP A 1 377 ? 14.706 12.941 13.816 1.00 84.38 377 ASP A O 1
ATOM 3066 N N . SER A 1 378 ? 12.484 13.173 13.638 1.00 85.06 378 SER A N 1
ATOM 3067 C CA . SER A 1 378 ? 12.193 11.814 14.104 1.00 85.06 378 SER A CA 1
ATOM 3068 C C . SER A 1 378 ? 12.691 10.727 13.147 1.00 85.06 378 SER A C 1
ATOM 3070 O O . SER A 1 378 ? 13.037 9.639 13.609 1.00 85.06 378 SER A O 1
ATOM 3072 N N . LEU A 1 379 ? 12.798 11.022 11.842 1.00 83.50 379 LEU A N 1
ATOM 3073 C CA . LEU A 1 379 ? 13.267 10.058 10.843 1.00 83.50 379 LEU A CA 1
ATOM 3074 C C . LEU A 1 379 ? 14.715 9.642 11.083 1.00 83.50 379 LEU A C 1
ATOM 3076 O O . LEU A 1 379 ? 15.057 8.505 10.790 1.00 83.50 379 LEU A O 1
ATOM 3080 N N . GLN A 1 380 ? 15.552 10.504 11.670 1.00 81.50 380 GLN A N 1
ATOM 3081 C CA . GLN A 1 380 ? 16.954 10.166 11.945 1.00 81.50 380 GLN A CA 1
ATOM 3082 C C . GLN A 1 380 ? 17.099 8.963 12.883 1.00 81.50 380 GLN A C 1
ATOM 3084 O O . GLN A 1 380 ? 18.041 8.184 12.761 1.00 81.50 380 GLN A O 1
ATOM 3089 N N . LYS A 1 381 ? 16.112 8.738 13.760 1.00 82.94 381 LYS A N 1
ATOM 3090 C CA . LYS A 1 381 ? 16.073 7.564 14.642 1.00 82.94 381 LYS A CA 1
ATOM 3091 C C . LYS A 1 381 ? 15.818 6.252 13.894 1.00 82.94 381 LYS A C 1
ATOM 3093 O O . LYS A 1 381 ? 16.001 5.191 14.474 1.00 82.94 381 LYS A O 1
ATOM 3098 N N . LEU A 1 382 ? 15.399 6.299 12.629 1.00 81.25 382 LEU A N 1
ATOM 3099 C CA . LEU A 1 382 ? 15.180 5.099 11.819 1.00 81.25 382 LEU A CA 1
ATOM 3100 C C . LEU A 1 382 ? 16.483 4.431 11.389 1.00 81.25 382 LEU A C 1
ATOM 3102 O O . LEU A 1 382 ? 16.467 3.242 11.093 1.00 81.25 382 LEU A O 1
ATOM 3106 N N . GLN A 1 383 ? 17.605 5.158 11.389 1.00 79.31 383 GLN A N 1
ATOM 3107 C CA . GLN A 1 383 ? 18.902 4.585 11.024 1.00 79.31 383 GLN A CA 1
ATOM 3108 C C . GLN A 1 383 ? 19.370 3.504 12.006 1.00 79.31 383 GLN A C 1
ATOM 3110 O O . GLN A 1 383 ? 20.092 2.592 11.616 1.00 79.31 383 GLN A O 1
ATOM 3115 N N . SER A 1 384 ? 18.939 3.578 13.270 1.00 81.56 384 SER A N 1
ATOM 3116 C CA . SER A 1 384 ? 19.234 2.562 14.284 1.00 81.56 384 SER A CA 1
ATOM 3117 C C . SER A 1 384 ? 18.195 1.440 14.348 1.00 81.56 384 SER A C 1
ATOM 3119 O O . SER A 1 384 ? 18.366 0.506 15.130 1.00 81.56 384 SER A O 1
ATOM 3121 N N . LEU A 1 385 ? 17.114 1.511 13.561 1.00 83.94 385 LEU A N 1
ATOM 3122 C CA . LEU A 1 385 ? 16.104 0.460 13.519 1.00 83.94 385 LEU A CA 1
ATOM 3123 C C . LEU A 1 385 ? 16.622 -0.714 12.684 1.00 83.94 385 LEU A C 1
ATOM 3125 O O . LEU A 1 385 ? 16.855 -0.580 11.484 1.00 83.94 385 LEU A O 1
ATOM 3129 N N . GLN A 1 386 ? 16.753 -1.868 13.332 1.00 85.38 386 GLN A N 1
ATOM 3130 C CA . GLN A 1 386 ? 17.130 -3.128 12.703 1.00 85.38 386 GLN A CA 1
ATOM 3131 C C . GLN A 1 386 ? 15.945 -4.085 12.749 1.00 85.38 386 GLN A C 1
ATOM 3133 O O . GLN A 1 386 ? 15.364 -4.320 13.810 1.00 85.38 386 GLN A O 1
ATOM 3138 N N . ILE A 1 387 ? 15.581 -4.634 11.595 1.00 87.31 387 ILE A N 1
ATOM 3139 C CA . ILE A 1 387 ? 14.492 -5.602 11.472 1.00 87.31 387 ILE A CA 1
ATOM 3140 C C . ILE A 1 387 ? 15.082 -6.897 10.946 1.00 87.31 387 ILE A C 1
ATOM 3142 O O . ILE A 1 387 ? 15.785 -6.882 9.944 1.00 87.31 387 ILE A O 1
ATOM 3146 N N . GLN A 1 388 ? 14.798 -8.017 11.604 1.00 89.12 388 GLN A N 1
ATOM 3147 C CA . GLN A 1 388 ? 15.289 -9.316 11.152 1.00 89.12 388 GLN A CA 1
ATOM 3148 C C . GLN A 1 388 ? 14.809 -9.610 9.728 1.00 89.12 388 GLN A C 1
ATOM 3150 O O . GLN A 1 388 ? 13.635 -9.389 9.399 1.00 89.12 388 GLN A O 1
ATOM 3155 N N . HIS A 1 389 ? 15.736 -10.076 8.888 1.00 89.50 389 HIS A N 1
ATOM 3156 C CA . HIS A 1 389 ? 15.420 -10.508 7.536 1.00 89.50 389 HIS A CA 1
ATOM 3157 C C . HIS A 1 389 ? 14.365 -11.631 7.553 1.00 89.50 389 HIS A C 1
ATOM 3159 O O . HIS A 1 389 ? 13.253 -11.382 7.062 1.00 89.50 389 HIS A O 1
ATOM 3165 N N . PRO A 1 390 ? 14.630 -12.813 8.155 1.00 92.81 390 PRO A N 1
ATOM 3166 C CA . PRO A 1 390 ? 13.651 -13.886 8.174 1.00 92.81 390 PRO A CA 1
ATOM 3167 C C . PRO A 1 390 ? 12.454 -13.533 9.064 1.00 92.81 390 PRO A C 1
ATOM 3169 O O . PRO A 1 390 ? 12.564 -12.752 10.013 1.00 92.81 390 PRO A O 1
ATOM 3172 N N . TYR A 1 391 ? 11.289 -14.117 8.778 1.00 91.00 391 TYR A N 1
ATOM 3173 C CA . TYR A 1 391 ? 10.119 -13.960 9.650 1.00 91.00 391 TYR A CA 1
ATOM 3174 C C . TYR A 1 391 ? 10.365 -14.521 11.055 1.00 91.00 391 TYR A C 1
ATOM 3176 O O . TYR A 1 391 ? 9.976 -13.896 12.039 1.00 91.00 391 TYR A O 1
ATOM 3184 N N . THR A 1 392 ? 10.995 -15.693 11.128 1.00 90.62 392 THR A N 1
ATOM 3185 C CA . THR A 1 392 ? 11.264 -16.458 12.350 1.00 90.62 392 THR A CA 1
ATOM 3186 C C . THR A 1 392 ? 12.619 -17.156 12.241 1.00 90.62 392 THR A C 1
ATOM 3188 O O . THR A 1 392 ? 13.125 -17.381 11.140 1.00 90.62 392 THR A O 1
ATOM 3191 N N . SER A 1 393 ? 13.204 -17.546 13.373 1.00 87.81 393 SER A N 1
ATOM 3192 C CA . SER A 1 393 ? 14.403 -18.390 13.404 1.00 87.81 393 SER A CA 1
ATOM 3193 C C . SER A 1 393 ? 14.113 -19.811 12.899 1.00 87.81 393 SER A C 1
ATOM 3195 O O . SER A 1 393 ? 14.992 -20.473 12.350 1.00 87.81 393 SER A O 1
ATOM 3197 N N . LEU A 1 394 ? 12.855 -20.247 13.011 1.00 87.44 394 LEU A N 1
ATOM 3198 C CA . LEU A 1 394 ? 12.349 -21.525 12.511 1.00 87.44 394 LEU A CA 1
ATOM 3199 C C . LEU A 1 394 ? 12.137 -21.491 10.995 1.00 87.44 394 LEU A C 1
ATOM 3201 O O . LEU A 1 394 ? 11.655 -20.496 10.454 1.00 87.44 394 LEU A O 1
ATOM 3205 N N . SER A 1 395 ? 12.449 -22.596 10.311 1.00 87.25 395 SER A N 1
ATOM 3206 C CA . SER A 1 395 ? 12.174 -22.732 8.876 1.00 87.25 395 SER A CA 1
ATOM 3207 C C . SER A 1 395 ? 10.672 -22.780 8.615 1.00 87.25 395 SER A C 1
ATOM 3209 O O . SER A 1 395 ? 9.960 -23.651 9.123 1.00 87.25 395 SER A O 1
ATOM 3211 N N . THR A 1 396 ? 10.196 -21.866 7.769 1.00 84.75 396 THR A N 1
ATOM 3212 C CA . THR A 1 396 ? 8.779 -21.781 7.400 1.00 84.75 396 THR A CA 1
ATOM 3213 C C . THR A 1 396 ? 8.357 -23.008 6.588 1.00 84.75 396 THR A C 1
ATOM 3215 O O . THR A 1 396 ? 7.246 -23.516 6.747 1.00 84.75 396 THR A O 1
ATOM 3218 N N . THR A 1 397 ? 9.251 -23.520 5.737 1.00 82.94 397 THR A N 1
ATOM 3219 C CA . THR A 1 397 ? 8.999 -24.692 4.886 1.00 82.94 397 THR A CA 1
ATOM 3220 C C . THR A 1 397 ? 8.939 -25.996 5.681 1.00 82.94 397 THR A C 1
ATOM 3222 O O . THR A 1 397 ? 8.115 -26.852 5.356 1.00 82.94 397 THR A O 1
ATOM 3225 N N . ASN A 1 398 ? 9.730 -26.125 6.750 1.00 83.56 398 ASN A N 1
ATOM 3226 C CA . ASN A 1 398 ? 9.788 -27.343 7.571 1.00 83.56 398 ASN A CA 1
ATOM 3227 C C . ASN A 1 398 ? 8.877 -27.303 8.810 1.00 83.56 398 ASN A C 1
ATOM 3229 O O . ASN A 1 398 ? 8.801 -28.275 9.559 1.00 83.56 398 ASN A O 1
ATOM 3233 N N . ALA A 1 399 ? 8.171 -26.196 9.043 1.00 85.88 399 ALA A N 1
ATOM 3234 C CA . ALA A 1 399 ? 7.269 -26.059 10.180 1.00 85.88 399 ALA A CA 1
ATOM 3235 C C . ALA A 1 399 ? 6.035 -26.961 10.075 1.00 85.88 399 ALA A C 1
ATOM 3237 O O . ALA A 1 399 ? 5.482 -27.138 8.989 1.00 85.88 399 ALA A O 1
ATOM 3238 N N . GLN A 1 400 ? 5.565 -27.464 11.219 1.00 88.56 400 GLN A N 1
ATOM 3239 C CA . GLN A 1 400 ? 4.369 -28.308 11.307 1.00 88.56 400 GLN A CA 1
ATOM 3240 C C . GLN A 1 400 ? 3.084 -27.511 11.092 1.00 88.56 400 GLN A C 1
ATOM 3242 O O . GLN A 1 400 ? 2.128 -28.040 10.534 1.00 88.56 400 GLN A O 1
ATOM 3247 N N . LYS A 1 401 ? 3.062 -26.252 11.547 1.00 91.19 401 LYS A N 1
ATOM 3248 C CA . LYS A 1 401 ? 1.904 -25.369 11.409 1.00 91.19 401 LYS A CA 1
ATOM 3249 C C . LYS A 1 401 ? 2.328 -23.950 11.040 1.00 91.19 401 LYS A C 1
ATOM 3251 O O . LYS A 1 401 ? 3.249 -23.405 11.654 1.00 91.19 401 LYS A O 1
ATOM 3256 N N . ARG A 1 402 ? 1.638 -23.350 10.068 1.00 93.44 402 ARG A N 1
ATOM 3257 C CA . ARG A 1 402 ? 1.763 -21.946 9.652 1.00 93.44 402 ARG A CA 1
ATOM 3258 C C . ARG A 1 402 ? 0.406 -21.266 9.750 1.00 93.44 402 ARG A C 1
ATOM 3260 O O . ARG A 1 402 ? -0.546 -21.635 9.066 1.00 93.44 402 ARG A O 1
ATOM 3267 N N . GLU A 1 403 ? 0.317 -20.245 10.583 1.00 93.69 403 GLU A N 1
ATOM 3268 C CA . GLU A 1 403 ? -0.925 -19.512 10.825 1.00 93.69 403 GLU A CA 1
ATOM 3269 C C . GLU A 1 403 ? -0.715 -18.026 10.514 1.00 93.69 403 GLU A C 1
ATOM 3271 O O . GLU A 1 403 ? 0.304 -17.449 10.891 1.00 93.69 403 GLU A O 1
ATOM 3276 N N . LEU A 1 404 ? -1.669 -17.400 9.825 1.00 94.56 404 LEU A N 1
ATOM 3277 C CA . LEU A 1 404 ? -1.621 -15.982 9.471 1.00 94.56 404 LEU A CA 1
ATOM 3278 C C . LEU A 1 404 ? -2.622 -15.191 10.318 1.00 94.56 404 LEU A C 1
ATOM 3280 O O . LEU A 1 404 ? -3.815 -15.490 10.319 1.00 94.56 404 LEU A O 1
ATOM 3284 N N . PHE A 1 405 ? -2.143 -14.156 11.001 1.00 93.88 405 PHE A N 1
ATOM 3285 C CA . PHE A 1 405 ? -2.943 -13.285 11.861 1.00 93.88 405 PHE A CA 1
ATOM 3286 C C . PHE A 1 405 ? -2.940 -11.874 11.290 1.00 93.88 405 PHE A C 1
ATOM 3288 O O . PHE A 1 405 ? -1.877 -11.270 11.151 1.00 93.88 405 PHE A O 1
ATOM 3295 N N . ILE A 1 406 ? -4.116 -11.335 10.971 1.00 95.38 406 ILE A N 1
ATOM 3296 C CA . ILE A 1 406 ? -4.256 -9.987 10.421 1.00 95.38 406 ILE A CA 1
ATOM 3297 C C . ILE A 1 406 ? -5.090 -9.130 11.362 1.00 95.38 406 ILE A C 1
ATOM 3299 O O . ILE A 1 406 ? -6.231 -9.461 11.670 1.00 95.38 406 ILE A O 1
ATOM 3303 N N . PHE A 1 407 ? -4.545 -7.993 11.774 1.00 91.06 407 PHE A N 1
ATOM 3304 C CA . PHE A 1 407 ? -5.215 -7.018 12.626 1.00 91.06 407 PHE A CA 1
ATOM 3305 C C . PHE A 1 407 ? -5.630 -5.809 11.798 1.00 91.06 407 PHE A C 1
ATOM 3307 O O . PHE A 1 407 ? -4.854 -5.329 10.970 1.00 91.06 407 PHE A O 1
ATOM 3314 N N . ALA A 1 408 ? -6.849 -5.325 12.022 1.00 86.75 408 ALA A N 1
ATOM 3315 C CA . ALA A 1 408 ? -7.438 -4.184 11.338 1.00 86.75 408 ALA A CA 1
ATOM 3316 C C . ALA A 1 408 ? -7.910 -3.141 12.350 1.00 86.75 408 ALA A C 1
ATOM 3318 O O . ALA A 1 408 ? -8.648 -3.480 13.276 1.00 86.75 408 ALA A O 1
ATOM 3319 N N . ASP A 1 409 ? -7.544 -1.882 12.119 1.00 85.62 409 ASP A N 1
ATOM 3320 C CA . ASP A 1 409 ? -7.955 -0.756 12.958 1.00 85.62 409 ASP A CA 1
ATOM 3321 C C . ASP A 1 409 ? -8.245 0.497 12.114 1.00 85.62 409 ASP A C 1
ATOM 3323 O O . ASP A 1 409 ? -7.729 0.673 10.999 1.00 85.62 409 ASP A O 1
ATOM 3327 N N . ALA A 1 410 ? -9.107 1.369 12.631 1.00 82.00 410 ALA A N 1
ATOM 3328 C CA . ALA A 1 410 ? -9.518 2.601 11.991 1.00 82.00 410 ALA A CA 1
ATOM 3329 C C . ALA A 1 410 ? -9.637 3.767 12.973 1.00 82.00 410 ALA A C 1
ATOM 3331 O O . ALA A 1 410 ? -10.287 3.701 14.006 1.00 82.00 410 ALA A O 1
ATOM 3332 N N . SER A 1 411 ? -9.131 4.918 12.541 1.00 81.19 411 SER A N 1
ATOM 3333 C CA . SER A 1 411 ? -9.317 6.205 13.206 1.00 81.19 411 SER A CA 1
ATOM 3334 C C . SER A 1 411 ? -9.882 7.236 12.232 1.00 81.19 411 SER A C 1
ATOM 3336 O O . SER A 1 411 ? -9.892 7.038 11.015 1.00 81.19 411 SER A O 1
ATOM 3338 N N . VAL A 1 412 ? -10.266 8.408 12.748 1.00 76.62 412 VAL A N 1
ATOM 3339 C CA . VAL A 1 412 ? -10.623 9.570 11.908 1.00 76.62 412 VAL A CA 1
ATOM 3340 C C . VAL A 1 412 ? -9.494 10.005 10.965 1.00 76.62 412 VAL A C 1
ATOM 3342 O O . VAL A 1 412 ? -9.750 10.675 9.966 1.00 76.62 412 VAL A O 1
ATOM 3345 N N . LYS A 1 413 ? -8.237 9.645 11.264 1.00 78.56 413 LYS A N 1
ATOM 3346 C CA . LYS A 1 413 ? -7.058 10.063 10.493 1.00 78.56 413 LYS A CA 1
ATOM 3347 C C . LYS A 1 413 ? -6.690 9.056 9.408 1.00 78.56 413 LYS A C 1
ATOM 3349 O O . LYS A 1 413 ? -6.419 9.462 8.273 1.00 78.56 413 LYS A O 1
ATOM 3354 N N . ALA A 1 414 ? -6.689 7.769 9.743 1.00 83.88 414 ALA A N 1
ATOM 3355 C CA . ALA A 1 414 ? -6.215 6.690 8.886 1.00 83.88 414 ALA A CA 1
ATOM 3356 C C . ALA A 1 414 ? -6.878 5.349 9.222 1.00 83.88 414 ALA A C 1
ATOM 3358 O O . ALA A 1 414 ? -7.334 5.135 10.343 1.00 83.88 414 ALA A O 1
ATOM 3359 N N . ILE A 1 415 ? -6.874 4.447 8.245 1.00 86.75 415 ILE A N 1
ATOM 3360 C CA . ILE A 1 415 ? -7.152 3.019 8.420 1.00 86.75 415 ILE A CA 1
ATOM 3361 C C . ILE A 1 415 ? -5.851 2.231 8.259 1.00 86.75 415 ILE A C 1
ATOM 3363 O O . ILE A 1 415 ? -4.980 2.623 7.470 1.00 86.75 415 ILE A O 1
ATOM 3367 N N . ALA A 1 416 ? -5.729 1.122 8.977 1.00 87.69 416 ALA A N 1
ATOM 3368 C CA . ALA A 1 416 ? -4.536 0.292 8.981 1.00 87.69 416 ALA A CA 1
ATOM 3369 C C . ALA A 1 416 ? -4.883 -1.198 8.970 1.00 87.69 416 ALA A C 1
ATOM 3371 O O . ALA A 1 416 ? -5.918 -1.616 9.490 1.00 87.69 416 ALA A O 1
ATOM 3372 N N . ALA A 1 417 ? -3.989 -1.986 8.381 1.00 91.25 417 ALA A N 1
ATOM 3373 C CA . ALA A 1 417 ? -3.941 -3.424 8.564 1.00 91.25 417 ALA A CA 1
ATOM 3374 C C . ALA A 1 417 ? -2.489 -3.878 8.736 1.00 91.25 417 ALA A C 1
ATOM 3376 O O . ALA A 1 417 ? -1.592 -3.359 8.066 1.00 91.25 417 ALA A O 1
ATOM 3377 N N . VAL A 1 418 ? -2.263 -4.849 9.614 1.00 93.25 418 VAL A N 1
ATOM 3378 C CA . VAL A 1 418 ? -0.950 -5.459 9.846 1.00 93.25 418 VAL A CA 1
ATOM 3379 C C . VAL A 1 418 ? -1.094 -6.970 9.945 1.00 93.25 418 VAL A C 1
ATOM 3381 O O . VAL A 1 418 ? -2.053 -7.461 10.535 1.00 93.25 418 VAL A O 1
ATOM 3384 N N . ALA A 1 419 ? -0.160 -7.696 9.342 1.00 94.12 419 ALA A N 1
ATOM 3385 C CA . ALA A 1 419 ? -0.163 -9.144 9.270 1.00 94.12 419 ALA A CA 1
ATOM 3386 C C . ALA A 1 419 ? 1.094 -9.744 9.903 1.00 94.12 419 ALA A C 1
ATOM 3388 O O . ALA A 1 419 ? 2.215 -9.283 9.663 1.00 94.12 419 ALA A O 1
ATOM 3389 N N . TYR A 1 420 ? 0.885 -10.820 10.653 1.00 94.75 420 TYR A N 1
ATOM 3390 C CA . TYR A 1 420 ? 1.913 -11.612 11.311 1.00 94.75 420 TYR A CA 1
ATOM 3391 C C . TYR A 1 420 ? 1.761 -13.081 10.934 1.00 94.75 420 TYR A C 1
ATOM 3393 O O . TYR A 1 420 ? 0.642 -13.590 10.861 1.00 94.75 420 TYR A O 1
ATOM 3401 N N . ILE A 1 421 ? 2.881 -13.766 10.734 1.00 92.31 421 ILE A N 1
ATOM 3402 C CA . ILE A 1 421 ? 2.921 -15.219 10.589 1.00 92.31 421 ILE A CA 1
ATOM 3403 C C . ILE A 1 421 ? 3.335 -15.824 11.921 1.00 92.31 421 ILE A C 1
ATOM 3405 O O . ILE A 1 421 ? 4.261 -15.336 12.563 1.00 92.31 421 ILE A O 1
ATOM 3409 N N . LYS A 1 422 ? 2.652 -16.886 12.328 1.00 92.06 422 LYS A N 1
ATOM 3410 C CA . LYS A 1 422 ? 3.043 -17.735 13.444 1.00 92.06 422 LYS A CA 1
ATOM 3411 C C . LYS A 1 422 ? 3.479 -19.081 12.894 1.00 92.06 422 LYS A C 1
ATOM 3413 O O . LYS A 1 422 ? 2.739 -19.719 12.142 1.00 92.06 422 LYS A O 1
ATOM 3418 N N . VAL A 1 423 ? 4.673 -19.492 13.283 1.00 91.06 423 VAL A N 1
ATOM 3419 C CA . VAL A 1 423 ? 5.316 -20.721 12.833 1.00 91.06 423 VAL A CA 1
ATOM 3420 C C . VAL A 1 423 ? 5.498 -21.615 14.051 1.00 91.06 423 VAL A C 1
ATOM 3422 O O . VAL A 1 423 ? 6.119 -21.198 15.028 1.00 91.06 423 VAL A O 1
ATOM 3425 N N . SER A 1 424 ? 4.940 -22.825 14.007 1.00 89.94 424 SER A N 1
ATOM 3426 C CA . SER A 1 424 ? 5.032 -23.803 15.097 1.00 89.94 424 SER A CA 1
ATOM 3427 C C . SER A 1 424 ? 5.723 -25.085 14.635 1.00 89.94 424 SER A C 1
ATOM 3429 O O . SER A 1 424 ? 5.390 -25.657 13.591 1.00 89.94 424 SER A O 1
ATOM 3431 N N . THR A 1 425 ? 6.670 -25.546 15.445 1.00 88.69 425 THR A N 1
ATOM 3432 C CA . THR A 1 425 ? 7.310 -26.865 15.367 1.00 88.69 425 THR A CA 1
ATOM 3433 C C . THR A 1 425 ? 6.866 -27.711 16.566 1.00 88.69 425 THR A C 1
ATOM 3435 O O . THR A 1 425 ? 6.063 -27.262 17.384 1.00 88.69 425 THR A O 1
ATOM 3438 N N . SER A 1 426 ? 7.379 -28.937 16.691 1.00 84.50 426 SER A N 1
ATOM 3439 C CA . SER A 1 426 ? 7.119 -29.788 17.861 1.00 84.50 426 SER A CA 1
ATOM 3440 C C . SER A 1 426 ? 7.647 -29.206 19.175 1.00 84.50 426 SER A C 1
ATOM 3442 O O . SER A 1 426 ? 7.166 -29.591 20.236 1.00 84.50 426 SER A O 1
ATOM 3444 N N . GLU A 1 427 ? 8.632 -28.307 19.115 1.00 84.25 427 GLU A N 1
ATOM 3445 C CA . GLU A 1 427 ? 9.373 -27.827 20.288 1.00 84.25 427 GLU A CA 1
ATOM 3446 C C . GLU A 1 427 ? 9.147 -26.341 20.576 1.00 84.25 427 GLU A C 1
ATOM 3448 O O . GLU A 1 427 ? 9.193 -25.923 21.732 1.00 84.25 427 GLU A O 1
ATOM 3453 N N . SER A 1 428 ? 8.895 -25.527 19.548 1.00 88.12 428 SER A N 1
ATOM 3454 C CA . SER A 1 428 ? 8.837 -24.073 19.690 1.00 88.12 428 SER A CA 1
ATOM 3455 C C . SER A 1 428 ? 7.799 -23.427 18.777 1.00 88.12 428 SER A C 1
ATOM 3457 O O . SER A 1 428 ? 7.273 -24.013 17.830 1.00 88.12 428 SER A O 1
ATOM 3459 N N . THR A 1 429 ? 7.439 -22.192 19.110 1.00 91.00 429 THR A N 1
ATOM 3460 C CA . THR A 1 429 ? 6.520 -21.375 18.322 1.00 91.00 429 THR A CA 1
ATOM 3461 C C . THR A 1 429 ? 7.020 -19.946 18.304 1.00 91.00 429 THR A C 1
ATOM 3463 O O . THR A 1 429 ? 7.291 -19.371 19.356 1.00 91.00 429 THR A O 1
ATOM 3466 N N . GLU A 1 430 ? 7.099 -19.369 17.113 1.00 90.31 430 GLU A N 1
ATOM 3467 C CA . GLU A 1 430 ? 7.591 -18.013 16.897 1.00 90.31 430 GLU A CA 1
ATOM 3468 C C . GLU A 1 430 ? 6.626 -17.210 16.029 1.00 90.31 430 GLU A C 1
ATOM 3470 O O . GLU A 1 430 ? 5.819 -17.770 15.282 1.00 90.31 430 GLU A O 1
ATOM 3475 N N . ILE A 1 431 ? 6.695 -15.884 16.147 1.00 90.44 431 ILE A N 1
ATOM 3476 C CA . ILE A 1 431 ? 5.857 -14.947 15.400 1.00 90.44 431 ILE A CA 1
ATOM 3477 C C . ILE A 1 431 ? 6.754 -13.955 14.664 1.00 90.44 431 ILE A C 1
ATOM 3479 O O . ILE A 1 431 ? 7.655 -13.372 15.261 1.00 90.44 431 ILE A O 1
ATOM 3483 N N . GLY A 1 432 ? 6.457 -13.725 13.387 1.00 89.44 432 GLY A N 1
ATOM 3484 C CA . GLY A 1 432 ? 7.163 -12.783 12.526 1.00 89.44 432 GLY A CA 1
ATOM 3485 C C . GLY A 1 432 ? 6.237 -11.743 11.906 1.00 89.44 432 GLY A C 1
ATOM 3486 O O . GLY A 1 432 ? 5.125 -12.059 11.481 1.00 89.44 432 GLY A O 1
ATOM 3487 N N . PHE A 1 433 ? 6.696 -10.492 11.805 1.00 93.75 433 PHE A N 1
ATOM 3488 C CA . PHE A 1 433 ? 6.003 -9.458 11.028 1.00 93.75 433 PHE A CA 1
ATOM 3489 C C . PHE A 1 433 ? 6.086 -9.780 9.535 1.00 93.75 433 PHE A C 1
ATOM 3491 O O . PHE A 1 433 ? 7.189 -9.875 8.988 1.00 93.75 433 PHE A O 1
ATOM 3498 N N . VAL A 1 434 ? 4.941 -9.866 8.857 1.00 91.06 434 VAL A N 1
ATOM 3499 C CA . VAL A 1 434 ? 4.881 -10.138 7.415 1.00 91.06 434 VAL A CA 1
ATOM 3500 C C . VAL A 1 434 ? 4.742 -8.845 6.628 1.00 91.06 434 VAL A C 1
ATOM 3502 O O . VAL A 1 434 ? 5.579 -8.560 5.771 1.00 91.06 434 VAL A O 1
ATOM 3505 N N . PHE A 1 435 ? 3.692 -8.072 6.917 1.00 92.56 435 PHE A N 1
ATOM 3506 C CA . PHE A 1 435 ? 3.317 -6.918 6.107 1.00 92.56 435 PHE A CA 1
ATOM 3507 C C . PHE A 1 435 ? 2.452 -5.916 6.873 1.00 92.56 435 PHE A C 1
ATOM 3509 O O . PHE A 1 435 ? 1.552 -6.303 7.618 1.00 92.56 435 PHE A O 1
ATOM 3516 N N . GLY A 1 436 ? 2.668 -4.626 6.629 1.00 91.25 436 GLY A N 1
ATOM 3517 C CA . GLY A 1 436 ? 1.878 -3.525 7.169 1.00 91.25 436 GLY A CA 1
ATOM 3518 C C . GLY A 1 436 ? 1.343 -2.627 6.058 1.00 91.25 436 GLY A C 1
ATOM 3519 O O . GLY A 1 436 ? 2.000 -2.381 5.050 1.00 91.25 436 GLY A O 1
ATOM 3520 N N . LYS A 1 437 ? 0.131 -2.099 6.218 1.00 89.56 437 LYS A N 1
ATOM 3521 C CA . LYS A 1 437 ? -0.429 -1.143 5.258 1.00 89.56 437 LYS A CA 1
ATOM 3522 C C . LYS A 1 437 ? -1.311 -0.123 5.942 1.00 89.56 437 LYS A C 1
ATOM 3524 O O . LYS A 1 437 ? -2.247 -0.468 6.653 1.00 89.56 437 LYS A O 1
ATOM 3529 N N . THR A 1 438 ? -1.056 1.147 5.648 1.00 89.88 438 THR A N 1
ATOM 3530 C CA . THR A 1 438 ? -1.859 2.275 6.124 1.00 89.88 438 THR A CA 1
ATOM 3531 C C . THR A 1 438 ? -2.416 3.066 4.943 1.00 89.88 438 THR A C 1
ATOM 3533 O O . THR A 1 438 ? -1.768 3.239 3.904 1.00 89.88 438 THR A O 1
ATOM 3536 N N . LYS A 1 439 ? -3.655 3.547 5.076 1.00 87.19 439 LYS A N 1
ATOM 3537 C CA . LYS A 1 439 ? -4.298 4.460 4.120 1.00 87.19 439 LYS A CA 1
ATOM 3538 C C . LYS A 1 439 ? -4.900 5.632 4.897 1.00 87.19 439 LYS A C 1
ATOM 3540 O O . LYS A 1 439 ? -5.532 5.434 5.930 1.00 87.19 439 LYS A O 1
ATOM 3545 N N . LEU A 1 440 ? -4.729 6.855 4.396 1.00 87.56 440 LEU A N 1
ATOM 3546 C CA . LEU A 1 440 ? -5.392 8.025 4.978 1.00 87.56 440 LEU A CA 1
ATOM 3547 C C . LEU A 1 440 ? -6.914 7.881 4.864 1.00 87.56 440 LEU A C 1
ATOM 3549 O O . LEU A 1 440 ? -7.427 7.466 3.823 1.00 87.56 440 LEU A O 1
ATOM 3553 N N . ALA A 1 441 ? -7.635 8.248 5.923 1.00 81.69 441 ALA A N 1
ATOM 3554 C CA . ALA A 1 441 ? -9.092 8.231 5.916 1.00 81.69 441 ALA A CA 1
ATOM 3555 C C . ALA A 1 441 ? -9.633 9.274 4.911 1.00 81.69 441 ALA A C 1
ATOM 3557 O O . ALA A 1 441 ? -9.051 10.354 4.786 1.00 81.69 441 ALA A O 1
ATOM 3558 N N . PRO A 1 442 ? -10.725 9.003 4.176 1.00 75.06 442 PRO A N 1
ATOM 3559 C CA . PRO A 1 442 ? -11.321 9.987 3.270 1.00 75.06 442 PRO A CA 1
ATOM 3560 C C . PRO A 1 442 ? -11.754 11.270 3.998 1.00 75.06 442 PRO A C 1
ATOM 3562 O O . PRO A 1 442 ? -12.280 11.197 5.104 1.00 75.06 442 PRO A O 1
ATOM 3565 N N . GLN A 1 443 ? -11.589 12.439 3.363 1.00 66.12 443 GLN A N 1
ATOM 3566 C CA . GLN A 1 443 ? -12.032 13.727 3.934 1.00 66.12 443 GLN A CA 1
ATOM 3567 C C . GLN A 1 443 ? -13.560 13.860 4.003 1.00 66.12 443 GLN A C 1
ATOM 3569 O O . GLN A 1 443 ? -14.086 14.550 4.872 1.00 66.12 443 GLN A O 1
ATOM 3574 N N . SER A 1 444 ? -14.293 13.201 3.099 1.00 58.69 444 SER A N 1
ATOM 3575 C CA . SER A 1 444 ? -15.752 13.129 3.169 1.00 58.69 444 SER A CA 1
ATOM 3576 C C . SER A 1 444 ? -16.134 12.415 4.464 1.00 58.69 444 SER A C 1
ATOM 3578 O O . SER A 1 444 ? -15.780 11.246 4.592 1.00 58.69 444 SER A O 1
ATOM 3580 N N . GLY A 1 445 ? -16.817 13.095 5.390 1.00 54.38 445 GLY A N 1
ATOM 3581 C CA . GLY A 1 445 ? -17.125 12.644 6.757 1.00 54.38 445 GLY A CA 1
ATOM 3582 C C . GLY A 1 445 ? -17.790 11.267 6.867 1.00 54.38 445 GLY A C 1
ATOM 3583 O O . GLY A 1 445 ? -18.989 11.149 7.121 1.00 54.38 445 GLY A O 1
ATOM 3584 N N . LEU A 1 446 ? -17.008 10.206 6.675 1.00 65.56 446 LEU A N 1
ATOM 3585 C CA . LEU A 1 446 ? -17.399 8.835 6.938 1.00 65.56 446 LEU A CA 1
ATOM 3586 C C . LEU A 1 446 ? -17.421 8.643 8.451 1.00 65.56 446 LEU A C 1
ATOM 3588 O O . LEU A 1 446 ? -16.503 9.038 9.162 1.00 65.56 446 LEU A O 1
ATOM 3592 N N . THR A 1 447 ? -18.483 8.014 8.940 1.00 73.56 447 THR A N 1
ATOM 3593 C CA . THR A 1 447 ? -18.604 7.641 10.350 1.00 73.56 447 THR A CA 1
ATOM 3594 C C . THR A 1 447 ? -17.533 6.613 10.718 1.00 73.56 447 THR A C 1
ATOM 3596 O O . THR A 1 447 ? -17.209 5.769 9.879 1.00 73.56 447 THR A O 1
ATOM 3599 N N . ILE A 1 448 ? -17.082 6.591 11.976 1.00 74.38 448 ILE A N 1
ATOM 3600 C CA . ILE A 1 448 ? -16.111 5.602 12.486 1.00 74.38 448 ILE A CA 1
ATOM 3601 C C . ILE A 1 448 ? -16.455 4.156 12.069 1.00 74.38 448 ILE A C 1
ATOM 3603 O O . ILE A 1 448 ? -15.613 3.539 11.422 1.00 74.38 448 ILE A O 1
ATOM 3607 N N . PRO A 1 449 ? -17.707 3.657 12.193 1.00 74.31 449 PRO A N 1
ATOM 3608 C CA . PRO A 1 449 ? -18.040 2.296 11.753 1.00 74.31 449 PRO A CA 1
ATOM 3609 C C . PRO A 1 449 ? -17.816 2.004 10.264 1.00 74.31 449 PRO A C 1
ATOM 3611 O O . PRO A 1 449 ? -17.628 0.860 9.858 1.00 74.31 449 PRO A O 1
ATOM 3614 N N . ARG A 1 450 ? -17.872 3.030 9.407 1.00 80.31 450 ARG A N 1
ATOM 3615 C CA . ARG A 1 450 ? -17.587 2.879 7.973 1.00 80.31 450 ARG A CA 1
ATOM 3616 C C . ARG A 1 450 ? -16.088 2.851 7.706 1.00 80.31 450 ARG A C 1
ATOM 3618 O O . ARG A 1 450 ? -15.692 2.216 6.734 1.00 80.31 450 ARG A O 1
ATOM 3625 N N . LEU A 1 451 ? -15.293 3.543 8.521 1.00 81.00 451 LEU A N 1
ATOM 3626 C CA . LEU A 1 451 ? -13.835 3.490 8.466 1.00 81.00 451 LEU A CA 1
ATOM 3627 C C . LEU A 1 451 ? -13.332 2.147 9.002 1.00 81.00 451 LEU A C 1
ATOM 3629 O O . LEU A 1 451 ? -12.545 1.508 8.317 1.00 81.00 451 LEU A O 1
ATOM 3633 N N . GLU A 1 452 ? -13.873 1.665 10.122 1.00 85.69 452 GLU A N 1
ATOM 3634 C CA . GLU A 1 452 ? -13.604 0.321 10.663 1.00 85.69 452 GLU A CA 1
ATOM 3635 C C . GLU A 1 452 ? -13.923 -0.766 9.626 1.00 85.69 452 GLU A C 1
ATOM 3637 O O . GLU A 1 452 ? -13.113 -1.651 9.361 1.00 85.69 452 GLU A O 1
ATOM 3642 N N . LEU A 1 453 ? -15.063 -0.652 8.931 1.00 84.31 453 LEU A N 1
ATOM 3643 C CA . LEU A 1 453 ? -15.405 -1.569 7.841 1.00 84.31 453 LEU A CA 1
ATOM 3644 C C . LEU A 1 453 ? -14.428 -1.470 6.654 1.00 84.31 453 LEU A C 1
ATOM 3646 O O . LEU A 1 453 ? -14.155 -2.471 5.996 1.00 84.31 453 LEU A O 1
ATOM 3650 N N . CYS A 1 454 ? -13.893 -0.283 6.357 1.00 88.44 454 CYS A N 1
ATOM 3651 C CA . CYS A 1 454 ? -12.841 -0.128 5.349 1.00 88.44 454 CYS A CA 1
ATOM 3652 C C . CYS A 1 454 ? -11.505 -0.736 5.803 1.00 88.44 454 CYS A C 1
ATOM 3654 O O . CYS A 1 454 ? -10.801 -1.292 4.964 1.00 88.44 454 CYS A O 1
ATOM 3656 N N . ALA A 1 455 ? -11.158 -0.653 7.091 1.00 88.25 455 ALA A N 1
ATOM 3657 C CA . ALA A 1 455 ? -9.980 -1.317 7.646 1.00 88.25 455 ALA A CA 1
ATOM 3658 C C . ALA A 1 455 ? -10.108 -2.843 7.543 1.00 88.25 455 ALA A C 1
ATOM 3660 O O . ALA A 1 455 ? -9.170 -3.510 7.121 1.00 88.25 455 ALA A O 1
ATOM 3661 N N . ALA A 1 456 ? -11.297 -3.390 7.806 1.00 91.00 456 ALA A N 1
ATOM 3662 C CA . ALA A 1 456 ? -11.574 -4.809 7.601 1.00 91.00 456 ALA A CA 1
ATOM 3663 C C . ALA A 1 456 ? -11.397 -5.236 6.130 1.00 91.00 456 ALA A C 1
ATOM 3665 O O . ALA A 1 456 ? -10.758 -6.247 5.853 1.00 91.00 456 ALA A O 1
ATOM 3666 N N . VAL A 1 457 ? -11.879 -4.441 5.166 1.00 94.06 457 VAL A N 1
ATOM 3667 C CA . VAL A 1 457 ? -11.605 -4.692 3.736 1.00 94.06 457 VAL A CA 1
ATOM 3668 C C . VAL A 1 457 ? -10.101 -4.642 3.442 1.00 94.06 457 VAL A C 1
ATOM 3670 O O . VAL A 1 457 ? -9.594 -5.509 2.738 1.00 94.06 457 VAL A O 1
ATOM 3673 N N . LEU A 1 458 ? -9.376 -3.668 4.004 1.00 92.44 458 LEU A N 1
ATOM 3674 C CA . LEU A 1 458 ? -7.924 -3.560 3.844 1.00 92.44 458 LEU A CA 1
ATOM 3675 C C . LEU A 1 458 ? -7.189 -4.794 4.391 1.00 92.44 458 LEU A C 1
ATOM 3677 O O . LEU A 1 458 ? -6.240 -5.252 3.763 1.00 92.44 458 LEU A O 1
ATOM 3681 N N . ALA A 1 459 ? -7.632 -5.351 5.517 1.00 93.81 459 ALA A N 1
ATOM 3682 C CA . ALA A 1 459 ? -7.071 -6.577 6.078 1.00 93.81 459 ALA A CA 1
ATOM 3683 C C . ALA A 1 459 ? -7.275 -7.794 5.164 1.00 93.81 459 ALA A C 1
ATOM 3685 O O . ALA A 1 459 ? -6.356 -8.595 5.007 1.00 93.81 459 ALA A O 1
ATOM 3686 N N . VAL A 1 460 ? -8.431 -7.901 4.501 1.00 96.31 460 VAL A N 1
ATOM 3687 C CA . VAL A 1 460 ? -8.669 -8.944 3.488 1.00 96.31 460 VAL A CA 1
ATOM 3688 C C . VAL A 1 460 ? -7.751 -8.761 2.279 1.00 96.31 460 VAL A C 1
ATOM 3690 O O . VAL A 1 460 ? -7.116 -9.724 1.864 1.00 96.31 460 VAL A O 1
ATOM 3693 N N . GLU A 1 461 ? -7.609 -7.534 1.762 1.00 94.38 461 GLU A N 1
ATOM 3694 C CA . GLU A 1 461 ? -6.676 -7.228 0.660 1.00 94.38 461 GLU A CA 1
ATOM 3695 C C . GLU A 1 461 ? -5.224 -7.597 1.018 1.00 94.38 461 GLU A C 1
ATOM 3697 O O . GLU A 1 461 ? -4.484 -8.102 0.177 1.00 94.38 461 GLU A O 1
ATOM 3702 N N . VAL A 1 462 ? -4.806 -7.335 2.263 1.00 93.38 462 VAL A N 1
ATOM 3703 C CA . VAL A 1 462 ? -3.471 -7.697 2.762 1.00 93.38 462 VAL A CA 1
ATOM 3704 C C . VAL A 1 462 ? -3.304 -9.213 2.831 1.00 93.38 462 VAL A C 1
ATOM 3706 O O . VAL A 1 462 ? -2.296 -9.726 2.354 1.00 93.38 462 VAL A O 1
ATOM 3709 N N . ALA A 1 463 ? -4.280 -9.935 3.381 1.00 95.00 463 ALA A N 1
ATOM 3710 C CA . ALA A 1 463 ? -4.216 -11.389 3.473 1.00 95.00 463 ALA A CA 1
ATOM 3711 C C . ALA A 1 463 ? -4.160 -12.055 2.090 1.00 95.00 463 ALA A C 1
ATOM 3713 O O . ALA A 1 463 ? -3.340 -12.938 1.875 1.00 95.00 463 ALA A O 1
ATOM 3714 N N . GLU A 1 464 ? -4.981 -11.608 1.138 1.00 94.12 464 GLU A N 1
ATOM 3715 C CA . GLU A 1 464 ? -4.965 -12.124 -0.236 1.00 94.12 464 GLU A CA 1
ATOM 3716 C C . GLU A 1 464 ? -3.622 -11.894 -0.926 1.00 94.12 464 GLU A C 1
ATOM 3718 O O . GLU A 1 464 ? -3.110 -12.805 -1.570 1.00 94.12 464 GLU A O 1
ATOM 3723 N N . LEU A 1 465 ? -3.036 -10.701 -0.766 1.00 93.38 465 LEU A N 1
ATOM 3724 C CA . LEU A 1 465 ? -1.708 -10.399 -1.296 1.00 93.38 465 LEU A CA 1
ATOM 3725 C C . LEU A 1 465 ? -0.656 -11.352 -0.718 1.00 93.38 465 LEU A C 1
ATOM 3727 O O . LEU A 1 465 ? 0.136 -11.913 -1.465 1.00 93.38 465 LEU A O 1
ATOM 3731 N N . ILE A 1 466 ? -0.670 -11.557 0.600 1.00 93.12 466 ILE A N 1
ATOM 3732 C CA . ILE A 1 466 ? 0.275 -12.444 1.288 1.00 93.12 466 ILE A CA 1
ATOM 3733 C C . ILE A 1 466 ? 0.126 -13.886 0.796 1.00 93.12 466 ILE A C 1
ATOM 3735 O O . ILE A 1 466 ? 1.116 -14.517 0.437 1.00 93.12 466 ILE A O 1
ATOM 3739 N N . VAL A 1 467 ? -1.105 -14.399 0.742 1.00 93.00 467 VAL A N 1
ATOM 3740 C CA . VAL A 1 467 ? -1.393 -15.769 0.292 1.00 93.00 467 VAL A CA 1
ATOM 3741 C C . VAL A 1 467 ? -1.001 -15.968 -1.173 1.00 93.00 467 VAL A C 1
ATOM 3743 O O . VAL A 1 467 ? -0.465 -17.017 -1.518 1.00 93.00 467 VAL A O 1
ATOM 3746 N N . ALA A 1 468 ? -1.234 -14.971 -2.029 1.00 91.62 468 ALA A N 1
ATOM 3747 C CA . ALA A 1 468 ? -0.884 -15.042 -3.445 1.00 91.62 468 ALA A CA 1
ATOM 3748 C C . ALA A 1 468 ? 0.632 -14.993 -3.703 1.00 91.62 468 ALA A C 1
ATOM 3750 O O . ALA A 1 468 ? 1.088 -15.523 -4.716 1.00 91.62 468 ALA A O 1
ATOM 3751 N N . GLU A 1 469 ? 1.407 -14.354 -2.820 1.00 91.56 469 GLU A N 1
ATOM 3752 C CA . GLU A 1 469 ? 2.831 -14.092 -3.049 1.00 91.56 469 GLU A CA 1
ATOM 3753 C C . GLU A 1 469 ? 3.790 -14.983 -2.246 1.00 91.56 469 GLU A C 1
ATOM 3755 O O . GLU A 1 469 ? 4.899 -15.236 -2.712 1.00 91.56 469 GLU A O 1
ATOM 3760 N N . MET A 1 470 ? 3.425 -15.465 -1.055 1.00 85.50 470 MET A N 1
ATOM 3761 C CA . MET A 1 470 ? 4.374 -16.159 -0.168 1.00 85.50 470 MET A CA 1
ATOM 3762 C C . MET A 1 470 ? 4.717 -17.602 -0.570 1.00 85.50 470 MET A C 1
ATOM 3764 O O . MET A 1 470 ? 5.598 -18.199 0.049 1.00 85.50 470 MET A O 1
ATOM 3768 N N . ASP A 1 471 ? 4.065 -18.174 -1.588 1.00 83.62 471 ASP A N 1
ATOM 3769 C CA . ASP A 1 471 ? 4.338 -19.536 -2.072 1.00 83.62 471 ASP A CA 1
ATOM 3770 C C . ASP A 1 471 ? 4.295 -20.609 -0.950 1.00 83.62 471 ASP A C 1
ATOM 3772 O O . ASP A 1 471 ? 5.016 -21.612 -0.992 1.00 83.62 471 ASP A O 1
ATOM 3776 N N . ILE A 1 472 ? 3.448 -20.402 0.069 1.00 85.50 472 ILE A N 1
ATOM 3777 C CA . ILE A 1 472 ? 3.190 -21.355 1.158 1.00 85.50 472 ILE A CA 1
ATOM 3778 C C . ILE A 1 472 ? 1.695 -21.569 1.382 1.00 85.50 472 ILE A C 1
ATOM 3780 O O . ILE A 1 472 ? 0.877 -20.677 1.161 1.00 85.50 472 ILE A O 1
ATOM 3784 N N . SER A 1 473 ? 1.347 -22.749 1.890 1.00 87.69 473 SER A N 1
ATOM 3785 C CA . SER A 1 473 ? 0.024 -23.022 2.443 1.00 87.69 473 SER A CA 1
ATOM 3786 C C . SER A 1 473 ? -0.042 -22.581 3.905 1.00 87.69 473 SER A C 1
ATOM 3788 O O . SER A 1 473 ? 0.818 -22.954 4.707 1.00 87.69 473 SER A O 1
ATOM 3790 N N . PHE A 1 474 ? -1.081 -21.825 4.251 1.00 91.75 474 PHE A N 1
ATOM 3791 C CA . PHE A 1 474 ? -1.419 -21.496 5.633 1.00 91.75 474 PHE A CA 1
ATOM 3792 C C . PHE A 1 474 ? -2.484 -22.467 6.144 1.00 91.75 474 PHE A C 1
ATOM 3794 O O . PHE A 1 474 ? -3.505 -22.661 5.486 1.00 91.75 474 PHE A O 1
ATOM 3801 N N . ASP A 1 475 ? -2.266 -23.039 7.324 1.00 92.81 475 ASP A N 1
ATOM 3802 C CA . ASP A 1 475 ? -3.216 -23.945 7.977 1.00 92.81 475 ASP A CA 1
ATOM 3803 C C . ASP A 1 475 ? -4.429 -23.191 8.526 1.00 92.81 475 ASP A C 1
ATOM 3805 O O . ASP A 1 475 ? -5.539 -23.719 8.587 1.00 92.81 475 ASP A O 1
ATOM 3809 N N . ASN A 1 476 ? -4.217 -21.940 8.940 1.00 92.06 476 ASN A N 1
ATOM 3810 C CA . ASN A 1 476 ? -5.263 -21.075 9.461 1.00 92.06 476 ASN A CA 1
ATOM 3811 C C . ASN A 1 476 ? -4.979 -19.609 9.120 1.00 92.06 476 ASN A C 1
ATOM 3813 O O . ASN A 1 476 ? -3.829 -19.169 9.129 1.00 92.06 476 ASN A O 1
ATOM 3817 N N . ILE A 1 477 ? -6.043 -18.854 8.849 1.00 95.00 477 ILE A N 1
ATOM 3818 C CA . ILE A 1 477 ? -5.990 -17.408 8.625 1.00 95.00 477 ILE A CA 1
ATOM 3819 C C . ILE A 1 477 ? -7.067 -16.767 9.488 1.00 95.00 477 ILE A C 1
ATOM 3821 O O . ILE A 1 477 ? -8.259 -17.039 9.302 1.00 95.00 477 ILE A O 1
ATOM 3825 N N . GLU A 1 478 ? -6.647 -15.905 10.405 1.00 93.62 478 GLU A N 1
ATOM 3826 C CA . GLU A 1 478 ? -7.521 -15.225 11.349 1.00 93.62 478 GLU A CA 1
ATOM 3827 C C . GLU A 1 478 ? -7.423 -13.708 11.226 1.00 93.62 478 GLU A C 1
ATOM 3829 O O . GLU A 1 478 ? -6.350 -13.133 11.036 1.00 93.62 478 GLU A O 1
ATOM 3834 N N . TYR A 1 479 ? -8.576 -13.060 11.365 1.00 94.38 479 TYR A N 1
ATOM 3835 C CA . TYR A 1 479 ? -8.733 -11.620 11.249 1.00 94.38 479 TYR A CA 1
ATOM 3836 C C . TYR A 1 479 ? -9.216 -11.050 12.570 1.00 94.38 479 TYR A C 1
ATOM 3838 O O . TYR A 1 479 ? -10.139 -11.576 13.188 1.00 94.38 479 TYR A O 1
ATOM 3846 N N . TYR A 1 480 ? -8.633 -9.935 12.971 1.00 89.62 480 TYR A N 1
ATOM 3847 C CA . TYR A 1 480 ? -8.862 -9.311 14.258 1.00 89.62 480 TYR A CA 1
ATOM 3848 C C . TYR A 1 480 ? -9.299 -7.868 14.055 1.00 89.62 480 TYR A C 1
ATOM 3850 O O . TYR A 1 480 ? -8.654 -7.102 13.341 1.00 89.62 480 TYR A O 1
ATOM 3858 N N . THR A 1 481 ? -10.408 -7.500 14.686 1.00 82.44 481 THR A N 1
ATOM 3859 C CA . THR A 1 481 ? -10.895 -6.121 14.731 1.00 82.44 481 THR A CA 1
ATOM 3860 C C . THR A 1 481 ? -11.448 -5.823 16.111 1.00 82.44 481 THR A C 1
ATOM 3862 O O . THR A 1 481 ? -12.010 -6.691 16.784 1.00 82.44 481 THR A O 1
ATOM 3865 N N . ASP A 1 482 ? -11.312 -4.576 16.520 1.00 78.50 482 ASP A N 1
ATOM 3866 C CA . ASP A 1 482 ? -11.849 -4.052 17.762 1.00 78.50 482 ASP A CA 1
ATOM 3867 C C . ASP A 1 482 ? -13.256 -3.443 17.600 1.00 78.50 482 ASP A C 1
ATOM 3869 O O . ASP A 1 482 ? -13.869 -2.963 18.555 1.00 78.50 482 ASP A O 1
ATOM 3873 N N . SER A 1 483 ? -13.835 -3.554 16.400 1.00 78.50 483 SER A N 1
ATOM 3874 C CA . SER A 1 483 ? -15.194 -3.117 16.111 1.00 78.50 483 SER A CA 1
ATOM 3875 C C . SER A 1 483 ? -16.198 -4.262 16.194 1.00 78.50 483 SER A C 1
ATOM 3877 O O . SER A 1 483 ? -16.365 -5.074 15.276 1.00 78.50 483 SER A O 1
ATOM 3879 N N . LYS A 1 484 ? -16.999 -4.267 17.267 1.00 75.75 484 LYS A N 1
ATOM 3880 C CA . LYS A 1 484 ? -18.183 -5.144 17.350 1.00 75.75 484 LYS A CA 1
ATOM 3881 C C . LYS A 1 484 ? -19.214 -4.833 16.268 1.00 75.75 484 LYS A C 1
ATOM 3883 O O . LYS A 1 484 ? -19.997 -5.711 15.914 1.00 75.75 484 LYS A O 1
ATOM 3888 N N . VAL A 1 485 ? -19.231 -3.605 15.745 1.00 76.62 485 VAL A N 1
ATOM 3889 C CA . VAL A 1 485 ? -20.145 -3.211 14.667 1.00 76.62 485 VAL A CA 1
ATOM 3890 C C . VAL A 1 485 ? -19.766 -3.922 13.372 1.00 76.62 485 VAL A C 1
ATOM 3892 O O . VAL A 1 485 ? -20.640 -4.493 12.722 1.00 76.62 485 VAL A O 1
ATOM 3895 N N . VAL A 1 486 ? -18.476 -3.957 13.030 1.00 79.81 486 VAL A N 1
ATOM 3896 C CA . VAL A 1 486 ? -17.973 -4.698 11.865 1.00 79.81 486 VAL A CA 1
ATOM 3897 C C . VAL A 1 486 ? -18.248 -6.191 12.005 1.00 79.81 486 VAL A C 1
ATOM 3899 O O . VAL A 1 486 ? -18.802 -6.786 11.082 1.00 79.81 486 VAL A O 1
ATOM 3902 N N . LEU A 1 487 ? -17.963 -6.789 13.167 1.00 80.44 487 LEU A N 1
ATOM 3903 C CA . LEU A 1 487 ? -18.304 -8.196 13.416 1.00 80.44 487 LEU A CA 1
ATOM 3904 C C . LEU A 1 487 ? -19.811 -8.436 13.282 1.00 80.44 487 LEU A C 1
ATOM 3906 O O . LEU A 1 487 ? -20.236 -9.369 12.607 1.00 80.44 487 LEU A O 1
ATOM 3910 N N . GLY A 1 488 ? -20.629 -7.544 13.840 1.00 74.31 488 GLY A N 1
ATOM 3911 C CA . GLY A 1 488 ? -22.079 -7.584 13.691 1.00 74.31 488 GLY A CA 1
ATOM 3912 C C . GLY A 1 488 ? -22.541 -7.496 12.235 1.00 74.31 488 GLY A C 1
ATOM 3913 O O . GLY A 1 488 ? -23.559 -8.096 11.902 1.00 74.31 488 GLY A O 1
ATOM 3914 N N . TYR A 1 489 ? -21.813 -6.794 11.359 1.00 81.94 489 TYR A N 1
ATOM 3915 C CA . TYR A 1 489 ? -22.084 -6.778 9.920 1.00 81.94 489 TYR A CA 1
ATOM 3916 C C . TYR A 1 489 ? -21.686 -8.082 9.225 1.00 81.94 489 TYR A C 1
ATOM 3918 O O . TYR A 1 489 ? -22.460 -8.584 8.414 1.00 81.94 489 TYR A O 1
ATOM 3926 N N . ILE A 1 490 ? -20.517 -8.633 9.551 1.00 84.12 490 ILE A N 1
ATOM 3927 C CA . ILE A 1 490 ? -19.971 -9.856 8.942 1.00 84.12 490 ILE A CA 1
ATOM 3928 C C . ILE A 1 490 ? -20.802 -11.089 9.323 1.00 84.12 490 ILE A C 1
ATOM 3930 O O . ILE A 1 490 ? -21.081 -11.931 8.474 1.00 84.12 490 ILE A O 1
ATOM 3934 N N . TYR A 1 491 ? -21.242 -11.183 10.580 1.00 83.38 491 TYR A N 1
ATOM 3935 C CA . TYR A 1 491 ? -22.074 -12.287 11.074 1.00 83.38 491 TYR A CA 1
ATOM 3936 C C . TYR A 1 491 ? -23.561 -12.135 10.721 1.00 83.38 491 TYR A C 1
ATOM 3938 O O . TYR A 1 491 ? -24.369 -13.013 11.027 1.00 83.38 491 TYR A O 1
ATOM 3946 N N . ASN A 1 492 ? -23.961 -11.026 10.095 1.00 76.81 492 ASN A N 1
ATOM 3947 C CA . ASN A 1 492 ? -25.362 -10.788 9.787 1.00 76.81 492 ASN A CA 1
ATOM 3948 C C . ASN A 1 492 ? -25.838 -11.640 8.609 1.00 76.81 492 ASN A C 1
ATOM 3950 O O . ASN A 1 492 ? -25.362 -11.478 7.489 1.00 76.81 492 ASN A O 1
ATOM 3954 N N . GLN A 1 493 ? -26.843 -12.479 8.849 1.00 71.94 493 GLN A N 1
ATOM 3955 C CA . GLN A 1 493 ? -27.459 -13.314 7.814 1.00 71.94 493 GLN A CA 1
ATOM 3956 C C . GLN A 1 493 ? -28.882 -12.874 7.433 1.00 71.94 493 GLN A C 1
ATOM 3958 O O . GLN A 1 493 ? -29.470 -13.435 6.515 1.00 71.94 493 GLN A O 1
ATOM 3963 N N . THR A 1 494 ? -29.467 -11.889 8.125 1.00 69.12 494 THR A N 1
ATOM 3964 C CA . THR A 1 494 ? -30.919 -11.626 8.064 1.00 69.12 494 THR A CA 1
ATOM 3965 C C . THR A 1 494 ? -31.292 -10.199 7.679 1.00 69.12 494 THR A C 1
ATOM 3967 O O . THR A 1 494 ? -32.343 -9.976 7.075 1.00 69.12 494 THR A O 1
ATOM 3970 N N . ARG A 1 495 ? -30.468 -9.201 8.016 1.00 64.50 495 ARG A N 1
ATOM 3971 C CA . ARG A 1 495 ? -30.794 -7.783 7.813 1.00 64.50 495 ARG A CA 1
ATOM 3972 C C . ARG A 1 495 ? -30.217 -7.263 6.503 1.00 64.50 495 ARG A C 1
ATOM 3974 O O . ARG A 1 495 ? -29.073 -7.531 6.150 1.00 64.50 495 ARG A O 1
ATOM 3981 N N . ARG A 1 496 ? -31.000 -6.435 5.809 1.00 68.44 496 ARG A N 1
ATOM 3982 C CA . ARG A 1 496 ? -30.544 -5.726 4.608 1.00 68.44 496 ARG A CA 1
ATOM 3983 C C . ARG A 1 496 ? -29.715 -4.505 4.994 1.00 68.44 496 ARG A C 1
ATOM 3985 O O . ARG A 1 496 ? -30.155 -3.676 5.790 1.00 68.44 496 ARG A O 1
ATOM 3992 N N . PHE A 1 497 ? -28.536 -4.380 4.393 1.00 77.81 497 PHE A N 1
ATOM 3993 C CA . PHE A 1 497 ? -27.675 -3.210 4.536 1.00 77.81 497 PHE A CA 1
ATOM 3994 C C . PHE A 1 497 ? -27.880 -2.218 3.393 1.00 77.81 497 PHE A C 1
ATOM 3996 O O . PHE A 1 497 ? -28.212 -2.598 2.271 1.00 77.81 497 PHE A O 1
ATOM 4003 N N . TYR A 1 498 ? -27.606 -0.941 3.660 1.00 76.00 498 TYR A N 1
ATOM 4004 C CA . TYR A 1 498 ? -27.418 0.044 2.597 1.00 76.00 498 TYR A CA 1
ATOM 4005 C C . TYR A 1 498 ? -26.253 -0.367 1.686 1.00 76.00 498 TYR A C 1
ATOM 4007 O O . TYR A 1 498 ? -25.268 -0.938 2.159 1.00 76.00 498 TYR A O 1
ATOM 4015 N N . VAL A 1 499 ? -26.335 -0.001 0.402 1.00 80.75 499 VAL A N 1
ATOM 4016 C CA . VAL A 1 499 ? -25.405 -0.415 -0.669 1.00 80.75 499 VAL A CA 1
ATOM 4017 C C . VAL A 1 499 ? -23.928 -0.283 -0.273 1.00 80.75 499 VAL A C 1
ATOM 4019 O O . VAL A 1 499 ? -23.147 -1.204 -0.486 1.00 80.75 499 VAL A O 1
ATOM 4022 N N . TYR A 1 500 ? -23.538 0.820 0.377 1.00 83.94 500 TYR A N 1
ATOM 4023 C CA . TYR A 1 500 ? -22.150 1.046 0.807 1.00 83.94 500 TYR A CA 1
ATOM 4024 C C . TYR A 1 500 ? -21.614 -0.044 1.752 1.00 83.94 500 TYR A C 1
ATOM 4026 O O . TYR A 1 500 ? -20.479 -0.496 1.586 1.00 83.94 500 TYR A O 1
ATOM 4034 N N . VAL A 1 501 ? -22.413 -0.417 2.759 1.00 83.25 501 VAL A N 1
ATOM 4035 C CA . VAL A 1 501 ? -22.054 -1.432 3.762 1.00 83.25 501 VAL A CA 1
ATOM 4036 C C . VAL A 1 501 ? -22.183 -2.816 3.141 1.00 83.25 501 VAL A C 1
ATOM 4038 O O . VAL A 1 501 ? -21.263 -3.615 3.267 1.00 83.25 501 VAL A O 1
ATOM 4041 N N . HIS A 1 502 ? -23.263 -3.061 2.391 1.00 81.75 502 HIS A N 1
ATOM 4042 C CA . HIS A 1 502 ? -23.487 -4.322 1.690 1.00 81.75 502 HIS A CA 1
ATOM 4043 C C . HIS A 1 502 ? -22.296 -4.700 0.801 1.00 81.75 502 HIS A C 1
ATOM 4045 O O . HIS A 1 502 ? -21.737 -5.776 0.978 1.00 81.75 502 HIS A O 1
ATOM 4051 N N . ASN A 1 503 ? -21.842 -3.800 -0.077 1.00 86.56 503 ASN A N 1
ATOM 4052 C CA . ASN A 1 503 ? -20.750 -4.091 -1.011 1.00 86.56 503 ASN A CA 1
ATOM 4053 C C . ASN A 1 503 ? -19.433 -4.438 -0.297 1.00 86.56 503 ASN A C 1
ATOM 4055 O O . ASN A 1 503 ? -18.687 -5.290 -0.765 1.00 86.56 503 ASN A O 1
ATOM 4059 N N . ARG A 1 504 ? -19.141 -3.803 0.846 1.00 90.06 504 ARG A N 1
ATOM 4060 C CA . ARG A 1 504 ? -17.918 -4.071 1.625 1.00 90.06 504 ARG A CA 1
ATOM 4061 C C . ARG A 1 504 ? -18.003 -5.366 2.416 1.00 90.06 504 ARG A C 1
ATOM 4063 O O . ARG A 1 504 ? -17.037 -6.114 2.441 1.00 90.06 504 ARG A O 1
ATOM 4070 N N . VAL A 1 505 ? -19.159 -5.651 3.013 1.00 87.81 505 VAL A N 1
ATOM 4071 C CA . VAL A 1 505 ? -19.403 -6.939 3.673 1.00 87.81 505 VAL A CA 1
ATOM 4072 C C . VAL A 1 505 ? -19.323 -8.071 2.652 1.00 87.81 505 VAL A C 1
ATOM 4074 O O . VAL A 1 505 ? -18.648 -9.058 2.905 1.00 87.81 505 VAL A O 1
ATOM 4077 N N . GLN A 1 506 ? -19.920 -7.905 1.468 1.00 89.94 506 GLN A N 1
ATOM 4078 C CA . GLN A 1 506 ? -19.781 -8.866 0.371 1.00 89.94 506 GLN A CA 1
ATOM 4079 C C . GLN A 1 506 ? -18.318 -9.038 -0.039 1.00 89.94 506 GLN A C 1
ATOM 4081 O O . GLN A 1 506 ? -17.857 -10.166 -0.153 1.00 89.94 506 GLN A O 1
ATOM 4086 N N . ARG A 1 507 ? -17.556 -7.947 -0.173 1.00 94.38 507 ARG A N 1
ATOM 4087 C CA . ARG A 1 507 ? -16.123 -8.023 -0.482 1.00 94.38 507 ARG A CA 1
ATOM 4088 C C . ARG A 1 507 ? -15.316 -8.794 0.570 1.00 94.38 507 ARG A C 1
ATOM 4090 O O . ARG A 1 507 ? -14.399 -9.519 0.200 1.00 94.38 507 ARG A O 1
ATOM 4097 N N . ILE A 1 508 ? -15.648 -8.644 1.853 1.00 93.75 508 ILE A N 1
ATOM 4098 C CA . ILE A 1 508 ? -15.024 -9.396 2.952 1.00 93.75 508 ILE A CA 1
ATOM 4099 C C . ILE A 1 508 ? -15.408 -10.879 2.874 1.00 93.75 508 ILE A C 1
ATOM 4101 O O . ILE A 1 508 ? -14.544 -11.751 2.956 1.00 93.75 508 ILE A O 1
ATOM 4105 N N . LEU A 1 509 ? -16.697 -11.170 2.691 1.00 92.12 509 LEU A N 1
ATOM 4106 C CA . LEU A 1 509 ? -17.234 -12.533 2.678 1.00 92.12 509 LEU A CA 1
ATOM 4107 C C . LEU A 1 509 ? -16.912 -13.316 1.394 1.00 92.12 509 LEU A C 1
ATOM 4109 O O . LEU A 1 509 ? -17.021 -14.537 1.390 1.00 92.12 509 LEU A O 1
ATOM 4113 N N . GLN A 1 510 ? -16.493 -12.642 0.320 1.00 94.00 510 GLN A N 1
ATOM 4114 C CA . GLN A 1 510 ? -15.971 -13.290 -0.890 1.00 94.00 510 GLN A CA 1
ATOM 4115 C C . GLN A 1 510 ? -14.699 -14.101 -0.617 1.00 94.00 510 GLN A C 1
ATOM 4117 O O . GLN A 1 510 ? -14.472 -15.104 -1.288 1.00 94.00 510 GLN A O 1
ATOM 4122 N N . SER A 1 511 ? -13.907 -13.687 0.374 1.00 90.25 511 SER A N 1
ATOM 4123 C CA . SER A 1 511 ? -12.576 -14.255 0.634 1.00 90.25 511 SER A CA 1
ATOM 4124 C C . SER A 1 511 ? -12.406 -14.788 2.053 1.00 90.25 511 SER A C 1
ATOM 4126 O O . SER A 1 511 ? -11.413 -15.443 2.350 1.00 90.25 511 SER A O 1
ATOM 4128 N N . THR A 1 512 ? -13.362 -14.513 2.942 1.00 93.94 512 THR A N 1
ATOM 4129 C CA . THR A 1 512 ? -13.302 -14.914 4.352 1.00 93.94 512 THR A CA 1
ATOM 4130 C C . THR A 1 512 ? -14.640 -15.458 4.831 1.00 93.94 512 THR A C 1
ATOM 4132 O O . THR A 1 512 ? -15.698 -15.171 4.270 1.00 93.94 512 THR A O 1
ATOM 4135 N N . ARG A 1 513 ? -14.605 -16.226 5.916 1.00 92.25 513 ARG A N 1
ATOM 4136 C CA . ARG A 1 513 ? -15.786 -16.734 6.616 1.00 92.25 513 ARG A CA 1
ATOM 4137 C C . ARG A 1 513 ? -15.968 -16.003 7.945 1.00 92.25 513 ARG A C 1
ATOM 4139 O O . ARG A 1 513 ? -14.969 -15.681 8.587 1.00 92.25 513 ARG A O 1
ATOM 4146 N N . PRO A 1 514 ? -17.211 -15.820 8.436 1.00 89.62 514 PRO A N 1
ATOM 4147 C CA . PRO A 1 514 ? -17.454 -15.126 9.701 1.00 89.62 514 PRO A CA 1
ATOM 4148 C C . PRO A 1 514 ? -16.627 -15.667 10.876 1.00 89.62 514 PRO A C 1
ATOM 4150 O O . PRO A 1 514 ? -16.050 -14.881 11.617 1.00 89.62 514 PRO A O 1
ATOM 4153 N N . HIS A 1 515 ? -16.471 -16.991 10.998 1.00 89.19 515 HIS A N 1
ATOM 4154 C CA . HIS A 1 515 ? -15.729 -17.620 12.101 1.00 89.19 515 HIS A CA 1
ATOM 4155 C C . HIS A 1 515 ? -14.227 -17.281 12.149 1.00 89.19 515 HIS A C 1
ATOM 4157 O O . HIS A 1 515 ? -13.609 -17.451 13.205 1.00 89.19 515 HIS A O 1
ATOM 4163 N N . GLN A 1 516 ? -13.644 -16.819 11.034 1.00 91.75 516 GLN A N 1
ATOM 4164 C CA . GLN A 1 516 ? -12.252 -16.357 10.964 1.00 91.75 516 GLN A CA 1
ATOM 4165 C C . GLN A 1 516 ? -12.074 -14.969 11.589 1.00 91.75 516 GLN A C 1
ATOM 4167 O O . GLN A 1 516 ? -10.953 -14.588 11.906 1.00 91.75 516 GLN A O 1
ATOM 4172 N N . TRP A 1 517 ? -13.164 -14.220 11.781 1.00 90.00 517 TRP A N 1
ATOM 4173 C CA . TRP A 1 517 ? -13.143 -12.892 12.379 1.00 90.00 517 TRP A CA 1
ATOM 4174 C C . TRP A 1 517 ? -13.332 -12.968 13.890 1.00 90.00 517 TRP A C 1
ATOM 4176 O O . TRP A 1 517 ? -14.341 -13.485 14.386 1.00 90.00 517 TRP A O 1
ATOM 4186 N N . LYS A 1 518 ? -12.359 -12.419 14.614 1.00 84.31 518 LYS A N 1
ATOM 4187 C CA . LYS A 1 518 ? -12.285 -12.368 16.069 1.00 84.31 518 LYS A CA 1
ATOM 4188 C C . LYS A 1 518 ? -12.344 -10.926 16.557 1.00 84.31 518 LYS A C 1
ATOM 4190 O O . LYS A 1 518 ? -11.894 -9.989 15.895 1.00 84.31 518 LYS A O 1
ATOM 4195 N N . TYR A 1 519 ? -12.920 -10.770 17.741 1.00 81.75 519 TYR A N 1
ATOM 4196 C CA . TYR A 1 519 ? -12.963 -9.497 18.440 1.00 81.75 519 TYR A CA 1
ATOM 4197 C C . TYR A 1 519 ? -11.694 -9.309 19.265 1.00 81.75 519 TYR A C 1
ATOM 4199 O O . TYR A 1 519 ? -11.376 -10.172 20.082 1.00 81.75 519 TYR A O 1
ATOM 4207 N N . VAL A 1 520 ? -11.024 -8.170 19.104 1.00 67.12 520 VAL A N 1
ATOM 4208 C CA . VAL A 1 520 ? -9.989 -7.710 20.038 1.00 67.12 520 VAL A CA 1
ATOM 4209 C C . VAL A 1 520 ? -10.608 -6.629 20.914 1.00 67.12 520 VAL A C 1
ATOM 4211 O O . VAL A 1 520 ? -11.039 -5.611 20.389 1.00 67.12 520 VAL A O 1
ATOM 4214 N N . PRO A 1 521 ? -10.709 -6.811 22.236 1.00 56.53 521 PRO A N 1
ATOM 4215 C CA . PRO A 1 521 ? -11.294 -5.793 23.097 1.00 56.53 521 PRO A CA 1
ATOM 4216 C C . PRO A 1 521 ? -10.511 -4.471 23.067 1.00 56.53 521 PRO A C 1
ATOM 4218 O O . PRO A 1 521 ? -9.447 -4.369 23.672 1.00 56.53 521 PRO A O 1
ATOM 4221 N N . SER A 1 522 ? -11.063 -3.431 22.436 1.00 50.62 522 SER A N 1
ATOM 4222 C CA . SER A 1 522 ? -10.665 -2.040 22.675 1.00 50.62 522 SER A CA 1
ATOM 4223 C C . SER A 1 522 ? -11.446 -1.510 23.879 1.00 50.62 522 SER A C 1
ATOM 4225 O O . SER A 1 522 ? -12.645 -1.247 23.829 1.00 50.62 522 SER A O 1
ATOM 4227 N N . GLY A 1 523 ? -10.782 -1.480 25.034 1.00 52.25 523 GLY A N 1
ATOM 4228 C CA . GLY A 1 523 ? -11.384 -1.111 26.323 1.00 52.25 523 GLY A CA 1
ATOM 4229 C C . GLY A 1 523 ? -11.000 -2.063 27.452 1.00 52.25 523 GLY A C 1
ATOM 4230 O O . GLY A 1 523 ? -11.857 -2.453 28.249 1.00 52.25 523 GLY A O 1
ATOM 4231 N N . LEU A 1 524 ? -9.729 -2.480 27.484 1.00 54.91 524 LEU A N 1
ATOM 4232 C CA . LEU A 1 524 ? -9.213 -3.477 28.424 1.00 54.91 524 LEU A CA 1
ATOM 4233 C C . LEU A 1 524 ? -9.445 -3.074 29.886 1.00 54.91 524 LEU A C 1
ATOM 4235 O O . LEU A 1 524 ? -9.769 -3.932 30.696 1.00 54.91 524 LEU A O 1
ATOM 4239 N N . GLU A 1 525 ? -9.392 -1.782 30.208 1.00 67.62 525 GLU A N 1
ATOM 4240 C CA . GLU A 1 525 ? -9.474 -1.306 31.593 1.00 67.62 525 GLU A CA 1
ATOM 4241 C C . GLU A 1 525 ? -10.879 -1.472 32.207 1.00 67.62 525 GLU A C 1
ATOM 4243 O O . GLU A 1 525 ? -11.010 -1.963 33.327 1.00 67.62 525 GLU A O 1
ATOM 4248 N N . LEU A 1 526 ? -11.958 -1.148 31.476 1.00 73.38 526 LEU A N 1
ATOM 4249 C CA . LEU A 1 526 ? -13.328 -1.318 31.993 1.00 73.38 526 LEU A CA 1
ATOM 4250 C C . LEU A 1 526 ? -13.750 -2.798 32.015 1.00 73.38 526 LEU A C 1
ATOM 4252 O O . LEU A 1 526 ? -14.555 -3.202 32.850 1.00 73.38 526 LEU A O 1
ATOM 4256 N N . CYS A 1 527 ? -13.210 -3.618 31.109 1.00 68.94 527 CYS A N 1
ATOM 4257 C CA . CYS A 1 527 ? -13.389 -5.071 31.153 1.00 68.94 527 CYS A CA 1
ATOM 4258 C C . CYS A 1 527 ? -12.615 -5.706 32.319 1.00 68.94 527 CYS A C 1
ATOM 4260 O O . CYS A 1 527 ? -13.158 -6.588 32.976 1.00 68.94 527 CYS A O 1
ATOM 4262 N N . ALA A 1 528 ? -11.400 -5.233 32.613 1.00 76.12 528 ALA A N 1
ATOM 4263 C CA . ALA A 1 528 ? -10.633 -5.658 33.782 1.00 76.12 528 ALA A CA 1
ATOM 4264 C C . ALA A 1 528 ? -11.373 -5.327 35.087 1.00 76.12 528 ALA A C 1
ATOM 4266 O O . ALA A 1 528 ? -11.408 -6.152 35.993 1.00 76.12 528 ALA A O 1
ATOM 4267 N N . ALA A 1 529 ? -12.047 -4.173 35.152 1.00 82.69 529 ALA A N 1
ATOM 4268 C CA . ALA A 1 529 ? -12.903 -3.827 36.283 1.00 82.69 529 ALA A CA 1
ATOM 4269 C C . ALA A 1 529 ? -14.093 -4.794 36.450 1.00 82.69 529 ALA A C 1
ATOM 4271 O O . ALA A 1 529 ? -14.375 -5.226 37.562 1.00 82.69 529 ALA A O 1
ATOM 4272 N N . VAL A 1 530 ? -14.765 -5.198 35.365 1.00 84.19 530 VAL A N 1
ATOM 4273 C CA . VAL A 1 530 ? -15.823 -6.230 35.443 1.00 84.19 530 VAL A CA 1
ATOM 4274 C C . VAL A 1 530 ? -15.259 -7.562 35.947 1.00 84.19 530 VAL A C 1
ATOM 4276 O O . VAL A 1 530 ? -15.849 -8.168 36.836 1.00 84.19 530 VAL A O 1
ATOM 4279 N N . LEU A 1 531 ? -14.100 -7.985 35.434 1.00 82.88 531 LEU A N 1
ATOM 4280 C CA . LEU A 1 531 ? -13.454 -9.230 35.853 1.00 82.88 531 LEU A CA 1
ATOM 4281 C C . LEU A 1 531 ? -13.053 -9.199 37.335 1.00 82.88 531 LEU A C 1
ATOM 4283 O O . LEU A 1 531 ? -13.223 -10.192 38.031 1.00 82.88 531 LEU A O 1
ATOM 4287 N N . ALA A 1 532 ? -12.566 -8.062 37.839 1.00 87.38 532 ALA A N 1
ATOM 4288 C CA . ALA A 1 532 ? -12.235 -7.907 39.254 1.00 87.38 532 ALA A CA 1
ATOM 4289 C C . ALA A 1 532 ? -13.459 -8.133 40.161 1.00 87.38 532 ALA A C 1
ATOM 4291 O O . ALA A 1 532 ? -13.334 -8.768 41.205 1.00 87.38 532 ALA A O 1
ATOM 4292 N N . VAL A 1 533 ? -14.645 -7.670 39.743 1.00 91.50 533 VAL A N 1
ATOM 4293 C CA . VAL A 1 533 ? -15.912 -7.930 40.449 1.00 91.50 533 VAL A CA 1
ATOM 4294 C C . VAL A 1 533 ? -16.284 -9.410 40.407 1.00 91.50 533 VAL A C 1
ATOM 4296 O O . VAL A 1 533 ? -16.635 -9.969 41.438 1.00 91.50 533 VAL A O 1
ATOM 4299 N N . GLU A 1 534 ? -16.177 -10.057 39.247 1.00 88.38 534 GLU A N 1
ATOM 4300 C CA . GLU A 1 534 ? -16.485 -11.488 39.091 1.00 88.38 534 GLU A CA 1
ATOM 4301 C C . GLU A 1 534 ? -15.556 -12.376 39.932 1.00 88.38 534 GLU A C 1
ATOM 4303 O O . GLU A 1 534 ? -16.010 -13.325 40.566 1.00 88.38 534 GLU A O 1
ATOM 4308 N N . VAL A 1 535 ? -14.263 -12.042 39.989 1.00 87.25 535 VAL A N 1
ATOM 4309 C CA . VAL A 1 535 ? -13.291 -12.737 40.844 1.00 87.25 535 VAL A CA 1
ATOM 4310 C C . VAL A 1 535 ? -13.632 -12.542 42.321 1.00 87.25 535 VAL A C 1
ATOM 4312 O O . VAL A 1 535 ? -13.610 -13.510 43.074 1.00 87.25 535 VAL A O 1
ATOM 4315 N N . ALA A 1 536 ? -13.983 -11.324 42.742 1.00 90.19 536 ALA A N 1
ATOM 4316 C CA . ALA A 1 536 ? -14.377 -11.066 44.125 1.00 90.19 536 ALA A CA 1
ATOM 4317 C C . ALA A 1 536 ? -15.666 -11.811 44.512 1.00 90.19 536 ALA A C 1
ATOM 4319 O O . ALA A 1 536 ? -15.720 -12.402 45.585 1.00 90.19 536 ALA A O 1
ATOM 4320 N N . GLU A 1 537 ? -16.677 -11.837 43.639 1.00 88.81 537 GLU A N 1
ATOM 4321 C CA . GLU A 1 537 ? -17.908 -12.614 43.845 1.00 88.81 537 GLU A CA 1
ATOM 4322 C C . GLU A 1 537 ? -17.622 -14.110 43.993 1.00 88.81 537 GLU A C 1
ATOM 4324 O O . GLU A 1 537 ? -18.164 -14.743 44.895 1.00 88.81 537 GLU A O 1
ATOM 4329 N N . LEU A 1 538 ? -16.753 -14.661 43.142 1.00 90.69 538 LEU A N 1
ATOM 4330 C CA . LEU A 1 538 ? -16.343 -16.061 43.214 1.00 90.69 538 LEU A CA 1
ATOM 4331 C C . LEU A 1 538 ? -15.606 -16.360 44.524 1.00 90.69 538 LEU A C 1
ATOM 4333 O O . LEU A 1 538 ? -15.926 -17.334 45.192 1.00 90.69 538 LEU A O 1
ATOM 4337 N N . ILE A 1 539 ? -14.663 -15.506 44.930 1.00 89.69 539 ILE A N 1
ATOM 4338 C CA . ILE A 1 539 ? -13.934 -15.672 46.195 1.00 89.69 539 ILE A CA 1
ATOM 4339 C C . ILE A 1 539 ? -14.898 -15.616 47.385 1.00 89.69 539 ILE A C 1
ATOM 4341 O O . ILE A 1 539 ? -14.812 -16.452 48.275 1.00 89.69 539 ILE A O 1
ATOM 4345 N N . VAL A 1 540 ? -15.836 -14.665 47.401 1.00 89.38 540 VAL A N 1
ATOM 4346 C CA . VAL A 1 540 ? -16.835 -14.540 48.476 1.00 89.38 540 VAL A CA 1
ATOM 4347 C C . VAL A 1 540 ? -17.791 -15.734 48.509 1.00 89.38 540 VAL A C 1
ATOM 4349 O O . VAL A 1 540 ? -18.206 -16.136 49.590 1.00 89.38 540 VAL A O 1
ATOM 4352 N N . ALA A 1 541 ? -18.152 -16.296 47.353 1.00 88.69 541 ALA A N 1
ATOM 4353 C CA . ALA A 1 541 ? -19.041 -17.452 47.276 1.00 88.69 541 ALA A CA 1
ATOM 4354 C C . ALA A 1 541 ? -18.372 -18.760 47.731 1.00 88.69 541 ALA A C 1
ATOM 4356 O O . ALA A 1 541 ? -19.043 -19.604 48.316 1.00 88.69 541 ALA A O 1
ATOM 4357 N N . GLU A 1 542 ? -17.074 -18.922 47.462 1.00 91.75 542 GLU A N 1
ATOM 4358 C CA . GLU A 1 542 ? -16.330 -20.163 47.723 1.00 91.75 542 GLU A CA 1
ATOM 4359 C C . GLU A 1 542 ? -15.575 -20.164 49.063 1.00 91.75 542 GLU A C 1
ATOM 4361 O O . GLU A 1 542 ? -15.102 -21.210 49.504 1.00 91.75 542 GLU A O 1
ATOM 4366 N N . MET A 1 543 ? -15.414 -19.010 49.718 1.00 87.81 543 MET A N 1
ATOM 4367 C CA . MET A 1 543 ? -14.704 -18.924 50.994 1.00 87.81 543 MET A CA 1
ATOM 4368 C C . MET A 1 543 ? -15.645 -18.961 52.202 1.00 87.81 543 MET A C 1
ATOM 4370 O O . MET A 1 543 ? -16.498 -18.095 52.368 1.00 87.81 543 MET A O 1
ATOM 4374 N N . ASP A 1 544 ? -15.391 -19.891 53.128 1.00 89.88 544 ASP A N 1
ATOM 4375 C CA . ASP A 1 544 ? -16.127 -20.061 54.395 1.00 89.88 544 ASP A CA 1
ATOM 4376 C C . ASP A 1 544 ? -15.790 -18.998 55.471 1.00 89.88 544 ASP A C 1
ATOM 4378 O O . ASP A 1 544 ? -15.882 -19.253 56.675 1.00 89.88 544 ASP A O 1
ATOM 4382 N N . ILE A 1 545 ? -15.366 -17.796 55.070 1.00 88.75 545 ILE A N 1
ATOM 4383 C CA . ILE A 1 545 ? -15.061 -16.685 55.984 1.00 88.75 545 ILE A CA 1
ATOM 4384 C C . ILE A 1 545 ? -15.752 -15.397 55.535 1.00 88.75 545 ILE A C 1
ATOM 4386 O O . ILE A 1 545 ? -15.920 -15.136 54.346 1.00 88.75 545 ILE A O 1
ATOM 4390 N N . SER A 1 546 ? -16.125 -14.553 56.496 1.00 86.50 546 SER A N 1
ATOM 4391 C CA . SER A 1 546 ? -16.666 -13.222 56.217 1.00 86.50 546 SER A CA 1
ATOM 4392 C C . SER A 1 546 ? -15.544 -12.200 56.033 1.00 86.50 546 SER A C 1
ATOM 4394 O O . SER A 1 546 ? -14.657 -12.103 56.879 1.00 86.50 546 SER A O 1
ATOM 4396 N N . PHE A 1 547 ? -15.618 -11.396 54.975 1.00 87.94 547 PHE A N 1
ATOM 4397 C CA . PHE A 1 547 ? -14.696 -10.283 54.740 1.00 87.94 547 PHE A CA 1
ATOM 4398 C C . PHE A 1 547 ? -15.228 -8.992 55.379 1.00 87.94 547 PHE A C 1
ATOM 4400 O O . PHE A 1 547 ? -16.347 -8.578 55.077 1.00 87.94 547 PHE A O 1
ATOM 4407 N N . ASP A 1 548 ? -14.420 -8.324 56.211 1.00 87.81 548 ASP A N 1
ATOM 4408 C CA . ASP A 1 548 ? -14.791 -7.041 56.838 1.00 87.81 548 ASP A CA 1
ATOM 4409 C C . ASP A 1 548 ? -14.906 -5.896 55.817 1.00 87.81 548 ASP A C 1
ATOM 4411 O O . ASP A 1 548 ? -15.714 -4.979 55.974 1.00 87.81 548 ASP A O 1
ATOM 4415 N N . ASN A 1 549 ? -14.084 -5.932 54.762 1.00 86.00 549 ASN A N 1
ATOM 4416 C CA . ASN A 1 549 ? -14.078 -4.942 53.689 1.00 86.00 549 ASN A CA 1
ATOM 4417 C C . ASN A 1 549 ? -13.562 -5.554 52.376 1.00 86.00 549 ASN A C 1
ATOM 4419 O O . ASN A 1 549 ? -12.655 -6.384 52.389 1.00 86.00 549 ASN A O 1
ATOM 4423 N N . ILE A 1 550 ? -14.114 -5.107 51.244 1.00 89.81 550 ILE A N 1
ATOM 4424 C CA . ILE A 1 550 ? -13.679 -5.488 49.892 1.00 89.81 550 ILE A CA 1
ATOM 4425 C C . ILE A 1 550 ? -13.425 -4.207 49.103 1.00 89.81 550 ILE A C 1
ATOM 4427 O O . ILE A 1 550 ? -14.345 -3.413 48.876 1.00 89.81 550 ILE A O 1
ATOM 4431 N N . GLU A 1 551 ? -12.179 -4.021 48.676 1.00 89.50 551 GLU A N 1
ATOM 4432 C CA . GLU A 1 551 ? -11.721 -2.849 47.934 1.00 89.50 551 GLU A CA 1
ATOM 4433 C C . GLU A 1 551 ? -11.148 -3.261 46.577 1.00 89.50 551 GLU A C 1
ATOM 4435 O O . GLU A 1 551 ? -10.455 -4.270 46.458 1.00 89.50 551 GLU A O 1
ATOM 4440 N N . TYR A 1 552 ? -11.423 -2.456 45.555 1.00 90.75 552 TYR A N 1
ATOM 4441 C CA . TYR A 1 552 ? -11.013 -2.684 44.175 1.00 90.75 552 TYR A CA 1
ATOM 4442 C C . TYR A 1 552 ? -10.037 -1.592 43.759 1.00 90.75 552 TYR A C 1
ATOM 4444 O O . TYR A 1 552 ? -10.290 -0.410 43.988 1.00 90.75 552 TYR A O 1
ATOM 4452 N N . TYR A 1 553 ? -8.937 -1.968 43.113 1.00 87.12 553 TYR A N 1
ATOM 4453 C CA . TYR A 1 553 ? -7.912 -1.028 42.669 1.00 87.12 553 TYR A CA 1
ATOM 4454 C C . TYR A 1 553 ? -7.770 -1.061 41.146 1.00 87.12 553 TYR A C 1
ATOM 4456 O O . TYR A 1 553 ? -7.725 -2.131 40.544 1.00 87.12 553 TYR A O 1
ATOM 4464 N N . THR A 1 554 ? -7.696 0.113 40.518 1.00 83.06 554 THR A N 1
ATOM 4465 C CA . THR A 1 554 ? -7.417 0.261 39.081 1.00 83.06 554 THR A CA 1
ATOM 4466 C C . THR A 1 554 ? -6.453 1.418 38.844 1.00 83.06 554 THR A C 1
ATOM 4468 O O . THR A 1 554 ? -6.491 2.429 39.546 1.00 83.06 554 THR A O 1
ATOM 4471 N N . ASP A 1 555 ? -5.593 1.286 37.842 1.00 81.38 555 ASP A N 1
ATOM 4472 C CA . ASP A 1 555 ? -4.712 2.350 37.363 1.00 81.38 555 ASP A CA 1
ATOM 4473 C C . ASP A 1 555 ? -5.357 3.238 36.291 1.00 81.38 555 ASP A C 1
ATOM 4475 O O . ASP A 1 555 ? -4.755 4.201 35.813 1.00 81.38 555 ASP A O 1
ATOM 4479 N N . SER A 1 556 ? -6.633 2.996 35.983 1.00 79.75 556 SER A N 1
ATOM 4480 C CA . SER A 1 556 ? -7.408 3.806 35.056 1.00 79.75 556 SER A CA 1
ATOM 4481 C C . SER A 1 556 ? -8.260 4.855 35.759 1.00 79.75 556 SER A C 1
ATOM 4483 O O . SER A 1 556 ? -9.331 4.583 36.312 1.00 79.75 556 SER A O 1
ATOM 4485 N N . LYS A 1 557 ? -7.848 6.120 35.640 1.00 75.69 557 LYS A N 1
ATOM 4486 C CA . LYS A 1 557 ? -8.681 7.258 36.068 1.00 75.69 557 LYS A CA 1
ATOM 4487 C C . LYS A 1 557 ? -9.952 7.405 35.230 1.00 75.69 557 LYS A C 1
ATOM 4489 O O . LYS A 1 557 ? -10.936 7.948 35.723 1.00 75.69 557 LYS A O 1
ATOM 4494 N N . VAL A 1 558 ? -9.942 6.918 33.989 1.00 72.00 558 VAL A N 1
ATOM 4495 C CA . VAL A 1 558 ? -11.103 6.956 33.090 1.00 72.00 558 VAL A CA 1
ATOM 4496 C C . VAL A 1 558 ? -12.174 5.975 33.567 1.00 72.00 558 VAL A C 1
ATOM 4498 O O . VAL A 1 558 ? -13.332 6.364 33.699 1.00 72.00 558 VAL A O 1
ATOM 4501 N N . VAL A 1 559 ? -11.791 4.743 33.928 1.00 77.56 559 VAL A N 1
ATOM 4502 C CA . VAL A 1 559 ? -12.708 3.754 34.524 1.00 77.56 559 VAL A CA 1
ATOM 4503 C C . VAL A 1 559 ? -13.305 4.271 35.826 1.00 77.56 559 VAL A C 1
ATOM 4505 O O . VAL A 1 559 ? -14.518 4.183 36.015 1.00 77.56 559 VAL A O 1
ATOM 4508 N N . LEU A 1 560 ? -12.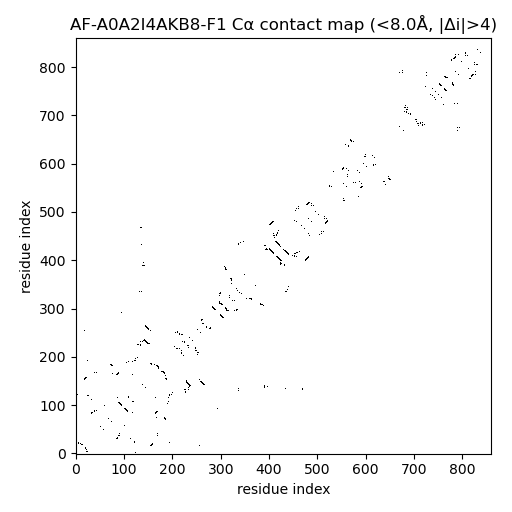487 4.872 36.694 1.00 81.06 560 LEU A N 1
ATOM 4509 C CA . LEU A 1 560 ? -12.985 5.492 37.922 1.00 81.06 560 LEU A CA 1
ATOM 4510 C C . LEU A 1 560 ? -13.961 6.632 37.613 1.00 81.06 560 LEU A C 1
ATOM 4512 O O . LEU A 1 560 ? -15.028 6.696 38.218 1.00 81.06 560 LEU A O 1
ATOM 4516 N N . GLY A 1 561 ? -13.664 7.460 36.607 1.00 78.69 561 GLY A N 1
ATOM 4517 C CA . GLY A 1 561 ? -14.590 8.470 36.094 1.00 78.69 561 GLY A CA 1
ATOM 4518 C C . GLY A 1 561 ? -15.918 7.881 35.608 1.00 78.69 561 GLY A C 1
ATOM 4519 O O . GLY A 1 561 ? -16.973 8.473 35.834 1.00 78.69 561 GLY A O 1
ATOM 4520 N N . TYR A 1 562 ? -15.901 6.697 34.990 1.00 83.88 562 TYR A N 1
ATOM 4521 C CA . TYR A 1 562 ? -17.116 6.000 34.567 1.00 83.88 562 TYR A CA 1
ATOM 4522 C C . TYR A 1 562 ? -17.934 5.447 35.736 1.00 83.88 562 TYR A C 1
ATOM 4524 O O . TYR A 1 562 ? -19.155 5.601 35.743 1.00 83.88 562 TYR A O 1
ATOM 4532 N N . ILE A 1 563 ? -17.274 4.847 36.727 1.00 84.56 563 ILE A N 1
ATOM 4533 C CA . ILE A 1 563 ? -17.909 4.258 37.915 1.00 84.56 563 ILE A CA 1
ATOM 4534 C C . ILE A 1 563 ? -18.510 5.344 38.822 1.00 84.56 563 ILE A C 1
ATOM 4536 O O . ILE A 1 563 ? -19.601 5.161 39.362 1.00 84.56 563 ILE A O 1
ATOM 4540 N N . TYR A 1 564 ? -17.834 6.488 38.965 1.00 83.94 564 TYR A N 1
ATOM 4541 C CA . TYR A 1 564 ? -18.274 7.602 39.815 1.00 83.94 564 TYR A CA 1
ATOM 4542 C C . TYR A 1 564 ? -19.258 8.567 39.137 1.00 83.94 564 TYR A C 1
ATOM 4544 O O . TYR A 1 564 ? -19.833 9.431 39.802 1.00 83.94 564 TYR A O 1
ATOM 4552 N N . ASN A 1 565 ? -19.493 8.449 37.829 1.00 80.25 565 ASN A N 1
ATOM 4553 C CA . ASN A 1 565 ? -20.402 9.349 37.127 1.00 80.25 565 ASN A CA 1
ATOM 4554 C C . ASN A 1 565 ? -21.873 9.129 37.534 1.00 80.25 565 ASN A C 1
ATOM 4556 O O . ASN A 1 565 ? -22.477 8.105 37.220 1.00 80.25 565 ASN A O 1
ATOM 4560 N N . GLN A 1 566 ? -22.481 10.158 38.128 1.00 69.25 566 GLN A N 1
ATOM 4561 C CA . GLN A 1 566 ? -23.903 10.178 38.503 1.00 69.25 566 GLN A CA 1
ATOM 4562 C C . GLN A 1 566 ? -24.786 11.032 37.581 1.00 69.25 566 GLN A C 1
ATOM 4564 O O . GLN A 1 566 ? -26.006 11.048 37.727 1.00 69.25 566 GLN A O 1
ATOM 4569 N N . THR A 1 567 ? -24.195 11.787 36.653 1.00 64.38 567 THR A N 1
ATOM 4570 C CA . THR A 1 567 ? -24.892 12.888 35.964 1.00 64.38 567 THR A CA 1
ATOM 4571 C C . THR A 1 567 ? -25.081 12.645 34.475 1.00 64.38 567 THR A C 1
ATOM 4573 O O . THR A 1 567 ? -26.122 12.998 33.917 1.00 64.38 567 THR A O 1
ATOM 4576 N N . ARG A 1 568 ? -24.096 12.045 33.802 1.00 65.19 568 ARG A N 1
ATOM 4577 C CA . ARG A 1 568 ? -24.130 11.859 32.349 1.00 65.19 568 ARG A CA 1
ATOM 4578 C C . ARG A 1 568 ? -24.525 10.440 31.978 1.00 65.19 568 ARG A C 1
ATOM 4580 O O . ARG A 1 568 ? -24.130 9.479 32.625 1.00 65.19 568 ARG A O 1
ATOM 4587 N N . ARG A 1 569 ? -25.296 10.295 30.902 1.00 68.81 569 ARG A N 1
ATOM 4588 C CA . ARG A 1 569 ? -25.699 8.979 30.393 1.00 68.81 569 ARG A CA 1
ATOM 4589 C C . ARG A 1 569 ? -24.626 8.441 29.460 1.00 68.81 569 ARG A C 1
ATOM 4591 O O . ARG A 1 569 ? -24.194 9.166 28.576 1.00 68.81 569 ARG A O 1
ATOM 4598 N N . PHE A 1 570 ? -24.272 7.172 29.592 1.00 75.00 570 PHE A N 1
ATOM 4599 C CA . PHE A 1 570 ? -23.329 6.522 28.684 1.00 75.00 570 PHE A CA 1
ATOM 4600 C C . PHE A 1 570 ? -24.016 5.928 27.443 1.00 75.00 570 PHE A C 1
ATOM 4602 O O . PHE A 1 570 ? -25.236 5.697 27.413 1.00 75.00 570 PHE A O 1
ATOM 4609 N N . TYR A 1 571 ? -23.243 5.667 26.392 1.00 65.75 571 TYR A N 1
ATOM 4610 C CA . TYR A 1 571 ? -23.651 4.739 25.337 1.00 65.75 571 TYR A CA 1
ATOM 4611 C C . TYR A 1 571 ? -23.674 3.294 25.862 1.00 65.75 571 TYR A C 1
ATOM 4613 O O . TYR A 1 571 ? -23.216 2.993 26.962 1.00 65.75 571 TYR A O 1
ATOM 4621 N N . VAL A 1 572 ? -24.317 2.394 25.111 1.00 63.34 572 VAL A N 1
ATOM 4622 C CA . VAL A 1 572 ? -24.763 1.078 25.614 1.00 63.34 572 VAL A CA 1
ATOM 4623 C C . VAL A 1 572 ? -23.608 0.221 26.151 1.00 63.34 572 VAL A C 1
ATOM 4625 O O . VAL A 1 572 ? -23.784 -0.480 27.142 1.00 63.34 572 VAL A O 1
ATOM 4628 N N . TYR A 1 573 ? -22.424 0.289 25.536 1.00 63.25 573 TYR A N 1
ATOM 4629 C CA . TYR A 1 573 ? -21.272 -0.535 25.913 1.00 63.25 573 TYR A CA 1
ATOM 4630 C C . TYR A 1 573 ? -20.734 -0.210 27.313 1.00 63.25 573 TYR A C 1
ATOM 4632 O O . TYR A 1 573 ? -20.618 -1.120 28.142 1.00 63.25 573 TYR A O 1
ATOM 4640 N N . VAL A 1 574 ? -20.442 1.071 27.572 1.00 72.44 574 VAL A N 1
ATOM 4641 C CA . VAL A 1 574 ? -19.986 1.555 28.883 1.00 72.44 574 VAL A CA 1
ATOM 4642 C C . VAL A 1 574 ? -21.120 1.469 29.899 1.00 72.44 574 VAL A C 1
ATOM 4644 O O . VAL A 1 574 ? -20.901 0.974 31.000 1.00 72.44 574 VAL A O 1
ATOM 4647 N N . HIS A 1 575 ? -22.352 1.826 29.512 1.00 78.62 575 HIS A N 1
ATOM 4648 C CA . HIS A 1 575 ? -23.516 1.721 30.395 1.00 78.62 575 HIS A CA 1
ATOM 4649 C C . HIS A 1 575 ? -23.683 0.308 30.964 1.00 78.62 575 HIS A C 1
ATOM 4651 O O . HIS A 1 575 ? -23.772 0.156 32.176 1.00 78.62 575 HIS A O 1
ATOM 4657 N N . ASN A 1 576 ? -23.673 -0.724 30.116 1.00 77.75 576 ASN A N 1
ATOM 4658 C CA . ASN A 1 576 ? -23.896 -2.099 30.564 1.00 77.75 576 ASN A CA 1
ATOM 4659 C C . ASN A 1 576 ? -22.788 -2.601 31.506 1.00 77.75 576 ASN A C 1
ATOM 4661 O O . ASN A 1 576 ? -23.080 -3.335 32.444 1.00 77.75 576 ASN A O 1
ATOM 4665 N N . ARG A 1 577 ? -21.526 -2.204 31.289 1.00 83.44 577 ARG A N 1
ATOM 4666 C CA . ARG A 1 577 ? -20.393 -2.606 32.147 1.00 83.44 577 ARG A CA 1
ATOM 4667 C C . ARG A 1 577 ? -20.380 -1.866 33.471 1.00 83.44 577 ARG A C 1
ATOM 4669 O O . ARG A 1 577 ? -20.228 -2.499 34.505 1.00 83.44 577 ARG A O 1
ATOM 4676 N N . VAL A 1 578 ? -20.604 -0.554 33.443 1.00 85.56 578 VAL A N 1
ATOM 4677 C CA . VAL A 1 578 ? -20.757 0.240 34.666 1.00 85.56 578 VAL A CA 1
ATOM 4678 C C . VAL A 1 578 ? -21.942 -0.286 35.476 1.00 85.56 578 VAL A C 1
ATOM 4680 O O . VAL A 1 578 ? -21.815 -0.467 36.677 1.00 85.56 578 VAL A O 1
ATOM 4683 N N . GLN A 1 579 ? -23.063 -0.633 34.835 1.00 85.94 579 GLN A N 1
ATOM 4684 C CA . GLN A 1 579 ? -24.187 -1.284 35.516 1.00 85.94 579 GLN A CA 1
ATOM 4685 C C . GLN A 1 579 ? -23.793 -2.631 36.131 1.00 85.94 579 GLN A C 1
ATOM 4687 O O . GLN A 1 579 ? -24.093 -2.854 37.296 1.00 85.94 579 GLN A O 1
ATOM 4692 N N . ARG A 1 580 ? -23.085 -3.503 35.402 1.00 90.12 580 ARG A N 1
ATOM 4693 C CA . ARG A 1 580 ? -22.607 -4.789 35.937 1.00 90.12 580 ARG A CA 1
ATOM 4694 C C . ARG A 1 580 ? -21.674 -4.620 37.142 1.00 90.12 580 ARG A C 1
ATOM 4696 O O . ARG A 1 580 ? -21.806 -5.364 38.107 1.00 90.12 580 ARG A O 1
ATOM 4703 N N . ILE A 1 581 ? -20.766 -3.644 37.099 1.00 89.62 581 ILE A N 1
ATOM 4704 C CA . ILE A 1 581 ? -19.868 -3.311 38.216 1.00 89.62 581 ILE A CA 1
ATOM 4705 C C . ILE A 1 581 ? -20.680 -2.821 39.422 1.00 89.62 581 ILE A C 1
ATOM 4707 O O . ILE A 1 581 ? -20.478 -3.282 40.545 1.00 89.62 581 ILE A O 1
ATOM 4711 N N . LEU A 1 582 ? -21.626 -1.909 39.188 1.00 89.00 582 LEU A N 1
ATOM 4712 C CA . LEU A 1 582 ? -22.441 -1.291 40.237 1.00 89.00 582 LEU A CA 1
ATOM 4713 C C . LEU A 1 582 ? -23.554 -2.199 40.787 1.00 89.00 582 LEU A C 1
ATOM 4715 O O . LEU A 1 582 ? -24.156 -1.864 41.804 1.00 89.00 582 LEU A O 1
ATOM 4719 N N . GLN A 1 583 ? -23.837 -3.339 40.149 1.00 89.69 583 GLN A N 1
ATOM 4720 C CA . GLN A 1 583 ? -24.736 -4.365 40.696 1.00 89.69 583 GLN A CA 1
ATOM 4721 C C . GLN A 1 583 ? -24.158 -5.026 41.952 1.00 89.69 583 GLN A C 1
ATOM 4723 O O . GLN A 1 583 ? -24.925 -5.424 42.826 1.00 89.69 583 GLN A O 1
ATOM 4728 N N . SER A 1 584 ? -22.830 -5.098 42.050 1.00 85.94 584 SER A N 1
ATOM 4729 C CA . SER A 1 584 ? -22.139 -5.877 43.086 1.00 85.94 584 SER A CA 1
ATOM 4730 C C . SER A 1 584 ? -21.158 -5.055 43.913 1.00 85.94 584 SER A C 1
ATOM 4732 O O . SER A 1 584 ? -20.665 -5.516 44.938 1.00 85.94 584 SER A O 1
ATOM 4734 N N . THR A 1 585 ? -20.870 -3.825 43.486 1.00 91.94 585 THR A N 1
ATOM 4735 C CA . THR A 1 585 ? -19.943 -2.916 44.165 1.00 91.94 585 THR A CA 1
ATOM 4736 C C . THR A 1 585 ? -20.516 -1.509 44.246 1.00 91.94 585 THR A C 1
ATOM 4738 O O . THR A 1 585 ? -21.401 -1.122 43.484 1.00 91.94 585 THR A O 1
ATOM 4741 N N . ARG A 1 586 ? -19.992 -0.710 45.172 1.00 89.69 586 ARG A N 1
ATOM 4742 C CA . ARG A 1 586 ? -20.290 0.719 45.300 1.00 89.69 586 ARG A CA 1
ATOM 4743 C C . ARG A 1 586 ? -19.103 1.544 44.806 1.00 89.69 586 ARG A C 1
ATOM 4745 O O . ARG A 1 586 ? -17.968 1.118 45.014 1.00 89.69 586 ARG A O 1
ATOM 4752 N N . PRO A 1 587 ? -19.319 2.754 44.249 1.00 88.56 587 PRO A N 1
ATOM 4753 C CA . PRO A 1 587 ? -18.226 3.594 43.757 1.00 88.56 587 PRO A CA 1
ATOM 4754 C C . PRO A 1 587 ? -17.109 3.795 44.785 1.00 88.56 587 PRO A C 1
ATOM 4756 O O . PRO A 1 587 ? -15.948 3.637 44.447 1.00 88.56 587 PRO A O 1
ATOM 4759 N N . HIS A 1 588 ? -17.452 4.013 46.061 1.00 86.75 588 HIS A N 1
ATOM 4760 C CA . HIS A 1 588 ? -16.474 4.222 47.137 1.00 86.75 588 HIS A CA 1
ATOM 4761 C C . HIS A 1 588 ? -15.546 3.025 47.421 1.00 86.75 588 HIS A C 1
ATOM 4763 O O . HIS A 1 588 ? -14.568 3.183 48.144 1.00 86.75 588 HIS A O 1
ATOM 4769 N N . GLN A 1 589 ? -15.856 1.826 46.913 1.00 89.94 589 GLN A N 1
ATOM 4770 C CA . GLN A 1 589 ? -14.981 0.654 47.026 1.00 89.94 589 GLN A CA 1
ATOM 4771 C C . GLN A 1 589 ? -13.859 0.670 45.981 1.00 89.94 589 GLN A C 1
ATOM 4773 O O . GLN A 1 589 ? -12.922 -0.112 46.098 1.00 89.94 589 GLN A O 1
ATOM 4778 N N . TRP A 1 590 ? -13.943 1.539 44.968 1.00 89.50 590 TRP A N 1
ATOM 4779 C CA . TRP A 1 590 ? -12.979 1.637 43.879 1.00 89.50 590 TRP A CA 1
ATOM 4780 C C . TRP A 1 590 ? -11.942 2.728 44.142 1.00 89.50 590 TRP A C 1
ATOM 4782 O O . TRP A 1 590 ? -12.276 3.896 44.344 1.00 89.50 590 TRP A O 1
ATOM 4792 N N . LYS A 1 591 ? -10.664 2.354 44.101 1.00 86.44 591 LYS A N 1
ATOM 4793 C CA . LYS A 1 591 ? -9.523 3.224 44.391 1.00 86.44 591 LYS A CA 1
ATOM 4794 C C . LYS A 1 591 ? -8.536 3.243 43.229 1.00 86.44 591 LYS A C 1
ATOM 4796 O O . LYS A 1 591 ? -8.381 2.270 42.493 1.00 86.44 591 LYS A O 1
ATOM 4801 N N . TYR A 1 592 ? -7.844 4.366 43.080 1.00 83.06 592 TYR A N 1
ATOM 4802 C CA . TYR A 1 592 ? -6.756 4.488 42.122 1.00 83.06 592 TYR A CA 1
ATOM 4803 C C . TYR A 1 592 ? -5.462 3.879 42.675 1.00 83.06 592 TYR A C 1
ATOM 4805 O O . TYR A 1 592 ? -5.092 4.149 43.819 1.00 83.06 592 TYR A O 1
ATOM 4813 N N . VAL A 1 593 ? -4.740 3.129 41.844 1.00 81.12 593 VAL A N 1
ATOM 4814 C CA . VAL A 1 593 ? -3.355 2.706 42.094 1.00 81.12 593 VAL A CA 1
ATOM 4815 C C . VAL A 1 593 ? -2.482 3.124 40.905 1.00 81.12 593 VAL A C 1
ATOM 4817 O O . VAL A 1 593 ? -2.896 2.948 39.769 1.00 81.12 593 VAL A O 1
ATOM 4820 N N . PRO A 1 594 ? -1.285 3.704 41.087 1.00 76.44 594 PRO A N 1
ATOM 4821 C CA . PRO A 1 594 ? -0.386 3.959 39.959 1.00 76.44 594 PRO A CA 1
ATOM 4822 C C . PRO A 1 594 ? 0.014 2.653 39.253 1.00 76.44 594 PRO A C 1
ATOM 4824 O O . PRO A 1 594 ? 0.319 1.683 39.941 1.00 76.44 594 PRO A O 1
ATOM 4827 N N . SER A 1 595 ? 0.112 2.638 37.916 1.00 72.06 595 SER A N 1
ATOM 4828 C CA . SER A 1 595 ? 0.431 1.417 37.143 1.00 72.06 595 SER A CA 1
ATOM 4829 C C . SER A 1 595 ? 1.693 0.696 37.635 1.00 72.06 595 SER A C 1
ATOM 4831 O O . SER A 1 595 ? 1.698 -0.514 37.809 1.00 72.06 595 SER A O 1
ATOM 4833 N N . GLY A 1 596 ? 2.754 1.437 37.983 1.00 71.12 596 GLY A N 1
ATOM 4834 C CA . GLY A 1 596 ? 3.995 0.848 38.514 1.00 71.12 596 GLY A CA 1
ATOM 4835 C C . GLY A 1 596 ? 3.865 0.160 39.883 1.00 71.12 596 GLY A C 1
ATOM 4836 O O . GLY A 1 596 ? 4.797 -0.512 40.307 1.00 71.12 596 GLY A O 1
ATOM 4837 N N . LEU A 1 597 ? 2.737 0.336 40.578 1.00 76.25 597 LEU A N 1
ATOM 4838 C CA . LEU A 1 597 ? 2.422 -0.282 41.869 1.00 76.25 597 LEU A CA 1
ATOM 4839 C C . LEU A 1 597 ? 1.237 -1.257 41.783 1.00 76.25 597 LEU A C 1
ATOM 4841 O O . LEU A 1 597 ? 0.821 -1.770 42.819 1.00 76.25 597 LEU A O 1
ATOM 4845 N N . ASN A 1 598 ? 0.681 -1.496 40.589 1.00 83.06 598 ASN A N 1
ATOM 4846 C CA . ASN A 1 598 ? -0.435 -2.409 40.368 1.00 83.06 598 ASN A CA 1
ATOM 4847 C C . ASN A 1 598 ? 0.084 -3.847 40.182 1.00 83.06 598 ASN A C 1
ATOM 4849 O O . ASN A 1 598 ? 0.655 -4.143 39.134 1.00 83.06 598 ASN A O 1
ATOM 4853 N N . PRO A 1 599 ? -0.123 -4.779 41.132 1.00 83.75 599 PRO A N 1
ATOM 4854 C CA . PRO A 1 599 ? 0.367 -6.148 40.977 1.00 83.75 599 PRO A CA 1
ATOM 4855 C C . PRO A 1 599 ? -0.233 -6.860 39.760 1.00 83.75 599 PRO A C 1
ATOM 4857 O O . PRO A 1 599 ? 0.436 -7.691 39.149 1.00 83.75 599 PRO A O 1
ATOM 4860 N N . ALA A 1 600 ? -1.463 -6.505 39.362 1.00 81.12 600 ALA A N 1
ATOM 4861 C CA . ALA A 1 600 ? -2.131 -7.092 38.202 1.00 81.12 600 ALA A CA 1
ATOM 4862 C C . ALA A 1 600 ? -1.390 -6.819 36.875 1.00 81.12 600 ALA A C 1
ATOM 4864 O O . ALA A 1 600 ? -1.542 -7.584 35.917 1.00 81.12 600 ALA A O 1
ATOM 4865 N N . ASP A 1 601 ? -0.526 -5.794 36.820 1.00 75.31 601 ASP A N 1
ATOM 4866 C CA . ASP A 1 601 ? 0.311 -5.513 35.650 1.00 75.31 601 ASP A CA 1
ATOM 4867 C C . ASP A 1 601 ? 1.248 -6.689 35.335 1.00 75.31 601 ASP A C 1
ATOM 4869 O O . ASP A 1 601 ? 1.451 -7.002 34.162 1.00 75.31 601 ASP A O 1
ATOM 4873 N N . HIS A 1 602 ? 1.757 -7.400 36.349 1.00 79.00 602 HIS A N 1
ATOM 4874 C CA . HIS A 1 602 ? 2.621 -8.571 36.151 1.00 79.00 602 HIS A CA 1
ATOM 4875 C C . HIS A 1 602 ? 1.898 -9.718 35.425 1.00 79.00 602 HIS A C 1
ATOM 4877 O O . HIS A 1 602 ? 2.504 -10.400 34.596 1.00 79.00 602 HIS A O 1
ATOM 4883 N N . GLY A 1 603 ? 0.593 -9.885 35.668 1.00 70.38 603 GLY A N 1
ATOM 4884 C CA . GLY A 1 603 ? -0.248 -10.861 34.970 1.00 70.38 603 GLY A CA 1
ATOM 4885 C C . GLY A 1 603 ? -0.614 -10.442 33.542 1.00 70.38 603 GLY A C 1
ATOM 4886 O O . GLY A 1 603 ? -0.749 -11.294 32.669 1.00 70.38 603 GLY A O 1
ATOM 4887 N N . SER A 1 604 ? -0.726 -9.136 33.276 1.00 63.28 604 SER A N 1
ATOM 4888 C CA . SER A 1 604 ? -1.048 -8.618 31.936 1.00 63.28 604 SER A CA 1
ATOM 4889 C C . SER A 1 604 ? 0.169 -8.443 31.015 1.00 63.28 604 SER A C 1
ATOM 4891 O O . SER A 1 604 ? 0.003 -8.432 29.796 1.00 63.28 604 SER A O 1
ATOM 4893 N N . ARG A 1 605 ? 1.389 -8.316 31.565 1.00 61.53 605 ARG A N 1
ATOM 4894 C CA . ARG A 1 605 ? 2.620 -8.011 30.802 1.00 61.53 605 ARG A CA 1
ATOM 4895 C C . ARG A 1 605 ? 3.654 -9.137 30.746 1.00 61.53 605 ARG A C 1
ATOM 4897 O O . ARG A 1 605 ? 4.672 -8.963 30.084 1.00 61.53 605 ARG A O 1
ATOM 4904 N N . SER A 1 606 ? 3.360 -10.294 31.343 1.00 50.00 606 SER A N 1
ATOM 4905 C CA . SER A 1 606 ? 4.238 -11.470 31.482 1.00 50.00 606 SER A CA 1
ATOM 4906 C C . SER A 1 606 ? 5.548 -11.194 32.241 1.00 50.00 606 SER A C 1
ATOM 4908 O O . SER A 1 606 ? 6.220 -10.186 32.042 1.00 50.00 606 SER A O 1
ATOM 4910 N N . VAL A 1 607 ? 5.921 -12.103 33.142 1.00 68.31 607 VAL A N 1
ATOM 4911 C CA . VAL A 1 607 ? 7.155 -12.026 33.940 1.00 68.31 607 VAL A CA 1
ATOM 4912 C C . VAL A 1 607 ? 7.892 -13.355 33.813 1.00 68.31 607 VAL A C 1
ATOM 4914 O O . VAL A 1 607 ? 7.265 -14.412 33.753 1.00 68.31 607 VAL A O 1
ATOM 4917 N N . THR A 1 608 ? 9.225 -13.321 33.751 1.00 72.88 608 THR A N 1
ATOM 4918 C CA . THR A 1 608 ? 10.031 -14.551 33.710 1.00 72.88 608 THR A CA 1
ATOM 4919 C C . THR A 1 608 ? 9.892 -15.334 35.022 1.00 72.88 608 THR A C 1
ATOM 4921 O O . THR A 1 608 ? 9.812 -14.740 36.096 1.00 72.88 608 THR A O 1
ATOM 4924 N N . ALA A 1 609 ? 9.894 -16.672 34.965 1.00 74.94 609 ALA A N 1
ATOM 4925 C CA . ALA A 1 609 ? 9.665 -17.515 36.148 1.00 74.94 609 ALA A CA 1
ATOM 4926 C C . ALA A 1 609 ? 10.636 -17.211 37.308 1.00 74.94 609 ALA A C 1
ATOM 4928 O O . ALA A 1 609 ? 10.227 -17.188 38.465 1.00 74.94 609 ALA A O 1
ATOM 4929 N N . ALA A 1 610 ? 11.899 -16.896 36.995 1.00 79.31 610 ALA A N 1
ATOM 4930 C CA . ALA A 1 610 ? 12.924 -16.539 37.979 1.00 79.31 610 ALA A CA 1
ATOM 4931 C C . ALA A 1 610 ? 12.685 -15.182 38.666 1.00 79.31 610 ALA A C 1
ATOM 4933 O O . ALA A 1 610 ? 13.243 -14.924 39.728 1.00 79.31 610 ALA A O 1
ATOM 4934 N N . GLN A 1 611 ? 11.886 -14.302 38.061 1.00 76.88 611 GLN A N 1
ATOM 4935 C CA . GLN A 1 611 ? 11.593 -12.975 38.597 1.00 76.88 611 GLN A CA 1
ATOM 4936 C C . GLN A 1 611 ? 10.290 -12.930 39.398 1.00 76.88 611 GLN A C 1
ATOM 4938 O O . GLN A 1 611 ? 10.099 -11.963 40.126 1.00 76.88 611 GLN A O 1
ATOM 4943 N N . LEU A 1 612 ? 9.426 -13.954 39.317 1.00 79.88 612 LEU A N 1
ATOM 4944 C CA . LEU A 1 612 ? 8.113 -13.966 39.977 1.00 79.88 612 LEU A CA 1
ATOM 4945 C C . LEU A 1 612 ? 8.211 -13.697 41.486 1.00 79.88 612 LEU A C 1
ATOM 4947 O O . LEU A 1 612 ? 7.452 -12.879 42.005 1.00 79.88 612 LEU A O 1
ATOM 4951 N N . SER A 1 613 ? 9.182 -14.318 42.163 1.00 82.25 613 SER A N 1
ATOM 4952 C CA . SER A 1 613 ? 9.430 -14.134 43.601 1.00 82.25 613 SER A CA 1
ATOM 4953 C C . SER A 1 613 ? 9.859 -12.715 43.975 1.00 82.25 613 SER A C 1
ATOM 4955 O O . SER A 1 613 ? 9.719 -12.329 45.124 1.00 82.25 613 SER A O 1
ATOM 4957 N N . ASN A 1 614 ? 10.375 -11.940 43.018 1.00 80.81 614 ASN A N 1
ATOM 4958 C CA . ASN A 1 614 ? 10.844 -10.570 43.228 1.00 80.81 614 ASN A CA 1
ATOM 4959 C C . ASN A 1 614 ? 9.798 -9.527 42.786 1.00 80.81 614 ASN A C 1
ATOM 4961 O O . ASN A 1 614 ? 10.107 -8.337 42.719 1.00 80.81 614 ASN A O 1
ATOM 4965 N N . THR A 1 615 ? 8.583 -9.962 42.430 1.00 83.06 615 THR A N 1
ATOM 4966 C CA . THR A 1 615 ? 7.473 -9.080 42.042 1.00 83.06 615 THR A CA 1
ATOM 4967 C C . THR A 1 615 ? 6.445 -8.934 43.155 1.00 83.06 615 THR A C 1
ATOM 4969 O O . THR A 1 615 ? 6.340 -9.773 44.046 1.00 83.06 615 THR A O 1
ATOM 4972 N N . THR A 1 616 ? 5.596 -7.913 43.051 1.00 80.31 616 THR A N 1
ATOM 4973 C CA . THR A 1 616 ? 4.469 -7.713 43.974 1.00 80.31 616 THR A CA 1
ATOM 4974 C C . THR A 1 616 ? 3.309 -8.688 43.731 1.00 80.31 616 THR A C 1
ATOM 4976 O O . THR A 1 616 ? 2.301 -8.602 44.425 1.00 80.31 616 THR A O 1
ATOM 4979 N N . TRP A 1 617 ? 3.421 -9.620 42.771 1.00 85.19 617 TRP A N 1
ATOM 4980 C CA . TRP A 1 617 ? 2.357 -10.570 42.419 1.00 85.19 617 TRP A CA 1
ATOM 4981 C C . TRP A 1 617 ? 1.971 -11.496 43.580 1.00 85.19 617 TRP A C 1
ATOM 4983 O O . TRP A 1 617 ? 0.788 -11.749 43.786 1.00 85.19 617 TRP A O 1
ATOM 4993 N N . LEU A 1 618 ? 2.959 -11.991 44.337 1.00 81.56 618 LEU A N 1
ATOM 4994 C CA . LEU A 1 618 ? 2.736 -12.925 45.450 1.00 81.56 618 LEU A CA 1
ATOM 4995 C C . LEU A 1 618 ? 2.648 -12.226 46.813 1.00 81.56 618 LEU A C 1
ATOM 4997 O O . LEU A 1 618 ? 1.927 -12.690 47.690 1.00 81.56 618 LEU A O 1
ATOM 5001 N N . GLU A 1 619 ? 3.371 -11.119 46.994 1.00 80.06 619 GLU A N 1
ATOM 5002 C CA . GLU A 1 619 ? 3.453 -10.404 48.278 1.00 80.06 619 GLU A CA 1
ATOM 5003 C C . GLU A 1 619 ? 2.431 -9.261 48.401 1.00 80.06 619 GLU A C 1
ATOM 5005 O O . GLU A 1 619 ? 2.185 -8.748 49.493 1.00 80.06 619 GLU A O 1
ATOM 5010 N N . GLY A 1 620 ? 1.822 -8.856 47.284 1.00 79.75 620 GLY A N 1
ATOM 5011 C CA . GLY A 1 620 ? 1.003 -7.655 47.201 1.00 79.75 620 GLY A CA 1
ATOM 5012 C C . GLY A 1 620 ? 1.836 -6.362 47.233 1.00 79.75 620 GLY A C 1
ATOM 5013 O O . GLY A 1 620 ? 3.060 -6.373 47.375 1.00 79.75 620 GLY A O 1
ATOM 5014 N N . PRO A 1 621 ? 1.196 -5.198 47.053 1.00 81.38 621 PRO A N 1
ATOM 5015 C CA . PRO A 1 621 ? 1.891 -3.924 47.030 1.00 81.38 621 PRO A CA 1
ATOM 5016 C C . PRO A 1 621 ? 2.151 -3.399 48.452 1.00 81.38 621 PRO A C 1
ATOM 5018 O O . PRO A 1 621 ? 1.278 -3.417 49.321 1.00 81.38 621 PRO A O 1
ATOM 5021 N N . ALA A 1 622 ? 3.347 -2.843 48.677 1.00 79.56 622 ALA A N 1
ATOM 5022 C CA . ALA A 1 622 ? 3.835 -2.449 50.006 1.00 79.56 622 ALA A CA 1
ATOM 5023 C C . ALA A 1 622 ? 2.957 -1.422 50.755 1.00 79.56 622 ALA A C 1
ATOM 5025 O O . ALA A 1 622 ? 3.021 -1.334 51.984 1.00 79.56 622 ALA A O 1
ATOM 5026 N N . PHE A 1 623 ? 2.128 -0.648 50.044 1.00 77.12 623 PHE A N 1
ATOM 5027 C CA . PHE A 1 623 ? 1.227 0.332 50.658 1.00 77.12 623 PHE A CA 1
ATOM 5028 C C . PHE A 1 623 ? 0.073 -0.310 51.445 1.00 77.12 623 PHE A C 1
ATOM 5030 O O . PHE A 1 623 ? -0.503 0.357 52.299 1.00 77.12 623 PHE A O 1
ATOM 5037 N N . LEU A 1 624 ? -0.247 -1.591 51.212 1.00 76.62 624 LEU A N 1
ATOM 5038 C CA . LEU A 1 624 ? -1.233 -2.315 52.026 1.00 76.62 624 LEU A CA 1
ATOM 5039 C C . LEU A 1 624 ? -0.692 -2.655 53.425 1.00 76.62 624 LEU A C 1
ATOM 5041 O O . LEU A 1 624 ? -1.467 -2.772 54.367 1.00 76.62 624 LEU A O 1
ATOM 5045 N N . LEU A 1 625 ? 0.633 -2.760 53.578 1.00 75.88 625 LEU A N 1
ATOM 5046 C CA . LEU A 1 625 ? 1.294 -3.079 54.850 1.00 75.88 625 LEU A CA 1
ATOM 5047 C C . LEU A 1 625 ? 1.656 -1.831 55.669 1.00 75.88 625 LEU A C 1
ATOM 5049 O O . LEU A 1 625 ? 1.802 -1.906 56.888 1.00 75.88 625 LEU A O 1
ATOM 5053 N N . LYS A 1 626 ? 1.845 -0.681 55.010 1.00 74.56 626 LYS A N 1
ATOM 5054 C CA . LYS A 1 626 ? 2.296 0.572 55.637 1.00 74.56 626 LYS A CA 1
ATOM 5055 C C . LYS A 1 626 ? 1.326 1.718 55.316 1.00 74.56 626 LYS A C 1
ATOM 5057 O O . LYS A 1 626 ? 1.467 2.345 54.265 1.00 74.56 626 LYS A O 1
ATOM 5062 N N . PRO A 1 627 ? 0.406 2.069 56.236 1.00 59.69 627 PRO A N 1
ATOM 5063 C CA . PRO A 1 627 ? -0.569 3.150 56.038 1.00 59.69 627 PRO A CA 1
ATOM 5064 C C . PRO A 1 627 ? 0.058 4.523 55.745 1.00 59.69 627 PRO A C 1
ATOM 5066 O O . PRO A 1 627 ? -0.568 5.372 55.122 1.00 59.69 627 PRO A O 1
ATOM 5069 N N . SER A 1 628 ? 1.313 4.742 56.150 1.00 54.94 628 SER A N 1
ATOM 5070 C CA . SER A 1 628 ? 2.067 5.980 55.917 1.00 54.94 628 SER A CA 1
ATOM 5071 C C . SER A 1 628 ? 2.511 6.204 54.463 1.00 54.94 628 SER A C 1
ATOM 5073 O O . SER A 1 628 ? 2.966 7.298 54.143 1.00 54.94 628 SER A O 1
ATOM 5075 N N . LEU A 1 629 ? 2.383 5.200 53.585 1.00 54.56 629 LEU A N 1
ATOM 5076 C CA . LEU A 1 629 ? 2.685 5.287 52.147 1.00 54.56 629 LEU A CA 1
ATOM 5077 C C . LEU A 1 629 ? 1.431 5.510 51.281 1.00 54.56 629 LEU A C 1
ATOM 5079 O O . LEU A 1 629 ? 1.506 5.416 50.055 1.00 54.56 629 LEU A O 1
ATOM 5083 N N . GLN A 1 630 ? 0.275 5.789 51.894 1.00 55.38 630 GLN A N 1
ATOM 5084 C CA . GLN A 1 630 ? -0.954 6.060 51.154 1.00 55.38 630 GLN A CA 1
ATOM 5085 C C . GLN A 1 630 ? -0.812 7.310 50.272 1.00 55.38 630 GLN A C 1
ATOM 5087 O O . GLN A 1 630 ? -0.475 8.402 50.729 1.00 55.38 630 GLN A O 1
ATOM 5092 N N . VAL A 1 631 ? -1.118 7.137 48.986 1.00 54.75 631 VAL A N 1
ATOM 5093 C CA . VAL A 1 631 ? -1.400 8.232 48.051 1.00 54.75 631 VAL A CA 1
ATOM 5094 C C . VAL A 1 631 ? -2.641 8.979 48.574 1.00 54.75 631 VAL A C 1
ATOM 5096 O O . VAL A 1 631 ? -3.565 8.313 49.047 1.00 54.75 631 VAL A O 1
ATOM 5099 N N . PRO A 1 632 ? -2.700 10.326 48.532 1.00 51.81 632 PRO A N 1
ATOM 5100 C CA . PRO A 1 632 ? -3.823 11.069 49.099 1.00 51.81 632 PRO A CA 1
ATOM 5101 C C . PRO A 1 632 ? -5.164 10.623 48.490 1.00 51.81 632 PRO A C 1
ATOM 5103 O O . PRO A 1 632 ? -5.228 10.378 47.279 1.00 51.81 632 PRO A O 1
ATOM 5106 N N . PRO A 1 633 ? -6.241 10.537 49.294 1.00 52.47 633 PRO A N 1
ATOM 5107 C CA . PRO A 1 633 ? -7.562 10.179 48.802 1.00 52.47 633 PRO A CA 1
ATOM 5108 C C . PRO A 1 633 ? -8.058 11.298 47.881 1.00 52.47 633 PRO A C 1
ATOM 5110 O O . PRO A 1 633 ? -8.394 12.393 48.324 1.00 52.47 633 PRO A O 1
ATOM 5113 N N . PHE A 1 634 ? -8.059 11.054 46.573 1.00 51.56 634 PHE A N 1
ATOM 5114 C CA . PHE A 1 634 ? -8.655 11.983 45.621 1.00 51.56 634 PHE A CA 1
ATOM 5115 C C . PHE A 1 634 ? -10.170 11.742 45.608 1.00 51.56 634 PHE A C 1
ATOM 5117 O O . PHE A 1 634 ? -10.642 10.754 45.053 1.00 51.56 634 PHE A O 1
ATOM 5124 N N . GLU A 1 635 ? -10.937 12.621 46.254 1.00 55.84 635 GLU A N 1
ATOM 5125 C CA . GLU A 1 635 ? -12.369 12.415 46.536 1.00 55.84 635 GLU A CA 1
ATOM 5126 C C . GLU A 1 635 ? -13.331 12.735 45.375 1.00 55.84 635 GLU A C 1
ATOM 5128 O O . GLU A 1 635 ? -14.541 12.712 45.566 1.00 55.84 635 GLU A O 1
ATOM 5133 N N . ASN A 1 636 ? -12.858 12.983 44.149 1.00 61.41 636 ASN A N 1
ATOM 5134 C CA . ASN A 1 636 ? -13.756 13.130 42.995 1.00 61.41 636 ASN A CA 1
ATOM 5135 C C . ASN A 1 636 ? -13.111 12.663 41.685 1.00 61.41 636 ASN A C 1
ATOM 5137 O O . ASN A 1 636 ? -12.356 13.401 41.047 1.00 61.41 636 ASN A O 1
ATOM 5141 N N . TYR A 1 637 ? -13.465 11.455 41.239 1.00 72.81 637 TYR A N 1
ATOM 5142 C CA . TYR A 1 637 ? -13.174 10.985 39.884 1.00 72.81 637 TYR A CA 1
ATOM 5143 C C . TYR A 1 637 ? -14.220 11.546 38.917 1.00 72.81 637 TYR A C 1
ATOM 5145 O O . TYR A 1 637 ? -15.204 10.898 38.571 1.00 72.81 637 TYR A O 1
ATOM 5153 N N . ASN A 1 638 ? -14.029 12.802 38.515 1.00 69.81 638 ASN A N 1
ATOM 5154 C CA . ASN A 1 638 ? -14.848 13.411 37.473 1.00 69.81 638 ASN A CA 1
ATOM 5155 C C . ASN A 1 638 ? -14.512 12.805 36.104 1.00 69.81 638 ASN A C 1
ATOM 5157 O O . ASN A 1 638 ? -13.364 12.450 35.835 1.00 69.81 638 ASN A O 1
ATOM 5161 N N . LEU A 1 639 ? -15.508 12.747 35.216 1.00 65.38 639 LEU A N 1
ATOM 5162 C CA . LEU A 1 639 ? -15.281 12.423 33.807 1.00 65.38 639 LEU A CA 1
ATOM 5163 C C . LEU A 1 639 ? -14.270 13.413 33.200 1.00 65.38 639 LEU A C 1
ATOM 5165 O O . LEU A 1 639 ? -14.435 14.631 33.323 1.00 65.38 639 LEU A O 1
ATOM 5169 N N . VAL A 1 640 ? -13.238 12.889 32.541 1.00 58.31 640 VAL A N 1
ATOM 5170 C CA . VAL A 1 640 ? -12.202 13.682 31.868 1.00 58.31 640 VAL A CA 1
ATOM 5171 C C . VAL A 1 640 ? -12.731 14.117 30.503 1.00 58.31 640 VAL A C 1
ATOM 5173 O O . VAL A 1 640 ? -13.130 13.273 29.714 1.00 58.31 640 VAL A O 1
ATOM 5176 N N . ASP A 1 641 ? -12.766 15.428 30.252 1.00 59.12 641 ASP A N 1
ATOM 5177 C CA . ASP A 1 641 ? -13.309 16.050 29.030 1.00 59.12 641 ASP A CA 1
ATOM 5178 C C . ASP A 1 641 ? -14.596 15.386 28.476 1.00 59.12 641 ASP A C 1
ATOM 5180 O O . ASP A 1 641 ? -14.624 14.807 27.386 1.00 59.12 641 ASP A O 1
ATOM 5184 N N . PRO A 1 642 ? -15.723 15.486 29.202 1.00 58.75 642 PRO A N 1
ATOM 5185 C CA . PRO A 1 642 ? -16.934 14.727 28.887 1.00 58.75 642 PRO A CA 1
ATOM 5186 C C . PRO A 1 642 ? -17.653 15.184 27.607 1.00 58.75 642 PRO A C 1
ATOM 5188 O O . PRO A 1 642 ? -18.712 14.649 27.276 1.00 58.75 642 PRO A O 1
ATOM 5191 N N . ALA A 1 643 ? -17.189 16.274 26.989 1.00 56.53 643 ALA A N 1
ATOM 5192 C CA . ALA A 1 643 ? -17.703 16.793 25.725 1.00 56.53 643 ALA A CA 1
ATOM 5193 C C . ALA A 1 643 ? -16.956 16.194 24.523 1.00 56.53 643 ALA A C 1
ATOM 5195 O O . ALA A 1 643 ? -17.557 16.062 23.457 1.00 56.53 643 ALA A O 1
ATOM 5196 N N . ALA A 1 644 ? -15.685 15.821 24.702 1.00 48.94 644 ALA A N 1
ATOM 5197 C CA . ALA A 1 644 ? -14.896 15.078 23.724 1.00 48.94 644 ALA A CA 1
ATOM 5198 C C . ALA A 1 644 ? -15.015 13.552 23.893 1.00 48.94 644 ALA A C 1
ATOM 5200 O O . ALA A 1 644 ? -14.742 12.816 22.944 1.00 48.94 644 ALA A O 1
ATOM 5201 N N . ASP A 1 645 ? -15.434 13.074 25.070 1.00 55.94 645 ASP A N 1
ATOM 5202 C CA . ASP A 1 645 ? -15.637 11.648 25.333 1.00 55.94 645 ASP A CA 1
ATOM 5203 C C . ASP A 1 645 ? -16.817 11.083 24.518 1.00 55.94 645 ASP A C 1
ATOM 5205 O O . ASP A 1 645 ? -17.992 11.376 24.765 1.00 55.94 645 ASP A O 1
ATOM 5209 N N . ILE A 1 646 ? -16.483 10.235 23.542 1.00 55.88 646 ILE A N 1
ATOM 5210 C CA . ILE A 1 646 ? -17.428 9.588 22.626 1.00 55.88 646 ILE A CA 1
ATOM 5211 C C . ILE A 1 646 ? -18.396 8.630 23.332 1.00 55.88 646 ILE A C 1
ATOM 5213 O O . ILE A 1 646 ? -19.456 8.334 22.779 1.00 55.88 646 ILE A O 1
ATOM 5217 N N . GLU A 1 647 ? -18.064 8.155 24.537 1.00 60.28 647 GLU A N 1
ATOM 5218 C CA . GLU A 1 647 ? -18.873 7.211 25.314 1.00 60.28 647 GLU A CA 1
ATOM 5219 C C . GLU A 1 647 ? -19.945 7.908 26.167 1.00 60.28 647 GLU A C 1
ATOM 5221 O O . GLU A 1 647 ? -20.832 7.254 26.732 1.00 60.28 647 GLU A O 1
ATOM 5226 N N . VAL A 1 648 ? -19.940 9.244 26.207 1.00 60.50 648 VAL A N 1
ATOM 5227 C CA . VAL A 1 648 ? -20.846 10.073 27.003 1.00 60.50 648 VAL A CA 1
ATOM 5228 C C . VAL A 1 648 ? -21.899 10.747 26.110 1.00 60.50 648 VAL A C 1
ATOM 5230 O O . VAL A 1 648 ? -21.598 11.437 25.140 1.00 60.50 648 VAL A O 1
ATOM 5233 N N . ARG A 1 649 ? -23.187 10.573 26.429 1.00 59.00 649 ARG A N 1
ATOM 5234 C CA . ARG A 1 649 ? -24.300 11.178 25.677 1.00 59.00 649 ARG A CA 1
ATOM 5235 C C . ARG A 1 649 ? -24.470 12.670 26.015 1.00 59.00 649 ARG A C 1
ATOM 5237 O O . ARG A 1 649 ? -24.355 13.042 27.187 1.00 59.00 649 ARG A O 1
ATOM 5244 N N . PRO A 1 650 ? -24.849 13.512 25.033 1.00 53.22 650 PRO A N 1
ATOM 5245 C CA . PRO A 1 650 ? -25.137 14.927 25.261 1.00 53.22 650 PRO A CA 1
ATOM 5246 C C . PRO A 1 650 ? -26.381 15.144 26.144 1.00 53.22 650 PRO A C 1
ATOM 5248 O O . PRO A 1 650 ? -27.300 14.322 26.177 1.00 53.22 650 PRO A O 1
ATOM 5251 N N . PHE A 1 651 ? -26.394 16.263 26.873 1.00 51.97 651 PHE A N 1
ATOM 5252 C CA . PHE A 1 651 ? -27.404 16.609 27.880 1.00 51.97 651 PHE A CA 1
ATOM 5253 C C . PHE A 1 651 ? -28.801 16.821 27.264 1.00 51.97 651 PHE A C 1
ATOM 5255 O O . PHE A 1 651 ? -28.925 17.428 26.201 1.00 51.97 651 PHE A O 1
ATOM 5262 N N . VAL A 1 652 ? -29.862 16.380 27.953 1.00 48.50 652 VAL A N 1
ATOM 5263 C CA . VAL A 1 652 ? -31.259 16.694 27.597 1.00 48.50 652 VAL A CA 1
ATOM 5264 C C . VAL A 1 652 ? -31.939 17.337 28.803 1.00 48.50 652 VAL A C 1
ATOM 5266 O O . VAL A 1 652 ? -32.199 16.673 29.804 1.00 48.50 652 VAL A O 1
ATOM 5269 N N . THR A 1 653 ? -32.229 18.632 28.708 1.00 40.75 653 THR A N 1
ATOM 5270 C CA . THR A 1 653 ? -32.922 19.403 29.750 1.00 40.75 653 THR A CA 1
ATOM 5271 C C . THR A 1 653 ? -34.432 19.194 29.637 1.00 40.75 653 THR A C 1
ATOM 5273 O O . THR A 1 653 ? -35.002 19.365 28.560 1.00 40.75 653 THR A O 1
ATOM 5276 N N . THR A 1 654 ? -35.100 18.848 30.737 1.00 37.41 654 THR A N 1
ATOM 5277 C CA . THR A 1 654 ? -36.569 18.786 30.817 1.00 37.41 654 THR A CA 1
ATOM 5278 C C . THR A 1 654 ? -37.082 19.920 31.702 1.00 37.41 654 THR A C 1
ATOM 5280 O O . THR A 1 654 ? -36.601 20.112 32.813 1.00 37.41 654 THR A O 1
ATOM 5283 N N . ASN A 1 655 ? -38.050 20.691 31.199 1.00 43.12 655 ASN A N 1
ATOM 5284 C CA . ASN A 1 655 ? -38.629 21.844 31.894 1.00 43.12 655 ASN A CA 1
ATOM 5285 C C . ASN A 1 655 ? -40.061 21.529 32.353 1.00 43.12 655 ASN A C 1
ATOM 5287 O O . ASN A 1 655 ? -40.873 21.051 31.560 1.00 43.12 655 ASN A O 1
ATOM 5291 N N . LEU A 1 656 ? -40.395 21.861 33.604 1.00 41.44 656 LEU A N 1
ATOM 5292 C CA . LEU A 1 656 ? -41.767 21.830 34.121 1.00 41.44 656 LEU A CA 1
ATOM 5293 C C . LEU A 1 656 ? -42.461 23.163 33.806 1.00 41.44 656 LEU A C 1
ATOM 5295 O O . LEU A 1 656 ? -41.989 24.223 34.210 1.00 41.44 656 LEU A O 1
ATOM 5299 N N . THR A 1 657 ? -43.597 23.123 33.108 1.00 50.88 657 THR A N 1
ATOM 5300 C CA . THR A 1 657 ? -44.366 24.336 32.780 1.00 50.88 657 THR A CA 1
ATOM 5301 C C . THR A 1 657 ? -45.557 24.470 33.729 1.00 50.88 657 THR A C 1
ATOM 5303 O O . THR A 1 657 ? -46.471 23.650 33.688 1.00 50.88 657 THR A O 1
ATOM 5306 N N . ARG A 1 658 ? -45.571 25.506 34.580 1.00 54.22 658 ARG A N 1
ATOM 5307 C CA . ARG A 1 658 ? -46.712 25.837 35.455 1.00 54.22 658 ARG A CA 1
ATOM 5308 C C . ARG A 1 658 ? -47.616 26.842 34.736 1.00 54.22 658 ARG A C 1
ATOM 5310 O O . ARG A 1 658 ? -47.212 27.975 34.489 1.00 54.22 658 ARG A O 1
ATOM 5317 N N . VAL A 1 659 ? -48.823 26.424 34.360 1.00 61.78 659 VAL A N 1
ATOM 5318 C CA . VAL A 1 659 ? -49.773 27.271 33.618 1.00 61.78 659 VAL A CA 1
ATOM 5319 C C . VAL A 1 659 ? -50.380 28.319 34.559 1.00 61.78 659 VAL A C 1
ATOM 5321 O O . VAL A 1 659 ? -51.001 27.964 35.555 1.00 61.78 659 VAL A O 1
ATOM 5324 N N . THR A 1 660 ? -50.208 29.609 34.253 1.00 60.84 660 THR A N 1
ATOM 5325 C CA . THR A 1 660 ? -50.733 30.734 35.059 1.00 60.84 660 THR A CA 1
ATOM 5326 C C . THR A 1 660 ? -52.056 31.304 34.541 1.00 60.84 660 THR A C 1
ATOM 5328 O O . THR A 1 660 ? -52.720 32.043 35.263 1.00 60.84 660 THR A O 1
ATOM 5331 N N . LYS A 1 661 ? -52.460 30.981 33.302 1.00 63.03 661 LYS A N 1
ATOM 5332 C CA . LYS A 1 661 ? -53.724 31.429 32.688 1.00 63.03 661 LYS A CA 1
ATOM 5333 C C . LYS A 1 661 ? -54.353 30.311 31.842 1.00 63.03 661 LYS A C 1
ATOM 5335 O O . LYS A 1 661 ? -53.631 29.695 31.059 1.00 63.03 661 LYS A O 1
ATOM 5340 N N . PRO A 1 662 ? -55.675 30.072 31.925 1.00 60.06 662 PRO A N 1
ATOM 5341 C CA . PRO A 1 662 ? -56.364 29.000 31.201 1.00 60.06 662 PRO A CA 1
ATOM 5342 C C . PRO A 1 662 ? -56.711 29.403 29.755 1.00 60.06 662 PRO A C 1
ATOM 5344 O O . PRO A 1 662 ? -57.853 29.281 29.321 1.00 60.06 662 PRO A O 1
ATOM 5347 N N . ALA A 1 663 ? -55.745 29.931 28.999 1.00 64.94 663 ALA A N 1
ATOM 5348 C CA . ALA A 1 663 ? -55.952 30.320 27.606 1.00 64.94 663 ALA A CA 1
ATOM 5349 C C . ALA A 1 663 ? -54.718 30.006 26.755 1.00 64.94 663 ALA A C 1
ATOM 5351 O O . ALA A 1 663 ? -53.585 30.264 27.161 1.00 64.94 663 ALA A O 1
ATOM 5352 N N . ILE A 1 664 ? -54.946 29.473 25.551 1.00 75.06 664 ILE A N 1
ATOM 5353 C CA . ILE A 1 664 ? -53.888 29.304 24.551 1.00 75.06 664 ILE A CA 1
ATOM 5354 C C . ILE A 1 664 ? -53.512 30.693 24.041 1.00 75.06 664 ILE A C 1
ATOM 5356 O O . ILE A 1 664 ? -54.380 31.417 23.545 1.00 75.06 664 ILE A O 1
ATOM 5360 N N . ALA A 1 665 ? -52.231 31.045 24.157 1.00 81.19 665 ALA A N 1
ATOM 5361 C CA . ALA A 1 665 ? -51.707 32.308 23.660 1.00 81.19 665 ALA A CA 1
ATOM 5362 C C . ALA A 1 665 ? -51.829 32.370 22.124 1.00 81.19 665 ALA A C 1
ATOM 5364 O O . ALA A 1 665 ? -51.307 31.481 21.440 1.00 81.19 665 ALA A O 1
ATOM 5365 N N . PRO A 1 666 ? -52.468 33.407 21.555 1.00 82.19 666 PRO A N 1
ATOM 5366 C CA . PRO A 1 666 ? -52.573 33.581 20.107 1.00 82.19 666 PRO A CA 1
ATOM 5367 C C . PRO A 1 666 ? -51.246 33.598 19.343 1.00 82.19 666 PRO A C 1
ATOM 5369 O O . PRO A 1 666 ? -51.227 33.211 18.173 1.00 82.19 666 PRO A O 1
ATOM 5372 N N . THR A 1 667 ? -50.127 33.935 19.992 1.00 83.19 667 THR A N 1
ATOM 5373 C CA . THR A 1 667 ? -48.772 33.822 19.415 1.00 83.19 667 THR A CA 1
ATOM 5374 C C . THR A 1 667 ? -48.447 32.403 18.941 1.00 83.19 667 THR A C 1
ATOM 5376 O O . THR A 1 667 ? -47.756 32.220 17.940 1.00 83.19 667 THR A O 1
ATOM 5379 N N . CYS A 1 668 ? -49.007 31.364 19.572 1.00 83.12 668 CYS A N 1
ATOM 5380 C CA . CYS A 1 668 ? -48.850 29.983 19.111 1.00 83.12 668 CYS A CA 1
ATOM 5381 C C . CYS A 1 668 ? -49.434 29.759 17.704 1.00 83.12 668 CYS A C 1
ATOM 5383 O O . CYS A 1 668 ? -48.991 28.852 16.995 1.00 83.12 668 CYS A O 1
ATOM 5385 N N . PHE A 1 669 ? -50.398 30.579 17.273 1.00 90.12 669 PHE A N 1
ATOM 5386 C CA . PHE A 1 669 ? -51.031 30.462 15.960 1.00 90.12 669 PHE A CA 1
ATOM 5387 C C . PHE A 1 669 ? -50.124 30.955 14.822 1.00 90.12 669 PHE A C 1
ATOM 5389 O O . PHE A 1 669 ? -50.320 30.548 13.676 1.00 90.12 669 PHE A O 1
ATOM 5396 N N . GLU A 1 670 ? -49.098 31.763 15.119 1.00 89.00 670 GLU A N 1
ATOM 5397 C CA . GLU A 1 670 ? -48.113 32.252 14.138 1.00 89.00 670 GLU A CA 1
ATOM 5398 C C . GLU A 1 670 ? -47.285 31.129 13.506 1.00 89.00 670 GLU A C 1
ATOM 5400 O O . GLU A 1 670 ? -46.832 31.247 12.368 1.00 89.00 670 GLU A O 1
ATOM 5405 N N . ARG A 1 671 ? -47.181 29.984 14.193 1.00 89.19 671 ARG A N 1
ATOM 5406 C CA . ARG A 1 671 ? -46.527 28.768 13.684 1.00 89.19 671 ARG A CA 1
ATOM 5407 C C . ARG A 1 671 ? -47.251 28.140 12.491 1.00 89.19 671 ARG A C 1
ATOM 5409 O O . ARG A 1 671 ? -46.678 27.295 11.808 1.00 89.19 671 ARG A O 1
ATOM 5416 N N . PHE A 1 672 ? -48.500 28.526 12.229 1.00 91.19 672 PHE A N 1
ATOM 5417 C CA . PHE A 1 672 ? -49.303 27.970 11.147 1.00 91.19 672 PHE A CA 1
ATOM 5418 C C . PHE A 1 672 ? -49.395 28.944 9.977 1.00 91.19 672 PHE A C 1
ATOM 5420 O O . PHE A 1 672 ? -49.752 30.107 10.135 1.00 91.19 672 PHE A O 1
ATOM 5427 N N . SER A 1 673 ? -49.146 28.446 8.769 1.00 91.12 673 SER A N 1
ATOM 5428 C CA . SER A 1 673 ? -49.291 29.204 7.521 1.00 91.12 673 SER A CA 1
ATOM 5429 C C . SER A 1 673 ? -50.665 29.031 6.854 1.00 91.12 673 SER A C 1
ATOM 5431 O O . SER A 1 673 ? -50.973 29.745 5.897 1.00 91.12 673 SER A O 1
ATOM 5433 N N . ASN A 1 674 ? -51.503 28.115 7.362 1.00 90.38 674 ASN A N 1
ATOM 5434 C CA . ASN A 1 674 ? -52.814 27.757 6.813 1.00 90.38 674 ASN A CA 1
ATOM 5435 C C . ASN A 1 674 ? -53.881 27.649 7.920 1.00 90.38 674 ASN A C 1
ATOM 5437 O O . ASN A 1 674 ? -53.686 26.940 8.908 1.00 90.38 674 ASN A O 1
ATOM 5441 N N . TYR A 1 675 ? -55.038 28.288 7.712 1.00 93.31 675 TYR A N 1
ATOM 5442 C CA . TYR A 1 675 ? -56.185 28.260 8.628 1.00 93.31 675 TYR A CA 1
ATOM 5443 C C . TYR A 1 675 ? -56.695 26.837 8.917 1.00 93.31 675 TYR A C 1
ATOM 5445 O O . TYR A 1 675 ? -56.905 26.476 10.071 1.00 93.31 675 TYR A O 1
ATOM 5453 N N . SER A 1 676 ? -56.816 25.982 7.896 1.00 91.44 676 SER A N 1
ATOM 5454 C CA . SER A 1 676 ? -57.309 24.608 8.085 1.00 91.44 676 SER A CA 1
ATOM 5455 C C . SER A 1 676 ? -56.315 23.711 8.825 1.00 91.44 676 SER A C 1
ATOM 5457 O O . SER A 1 676 ? -56.717 22.707 9.406 1.00 91.44 676 SER A O 1
ATOM 5459 N N . ALA A 1 677 ? -55.016 24.025 8.766 1.00 92.44 677 ALA A N 1
ATOM 5460 C CA . ALA A 1 677 ? -53.992 23.305 9.523 1.00 92.44 677 ALA A CA 1
ATOM 5461 C C . ALA A 1 677 ? -54.012 23.726 10.996 1.00 92.44 677 ALA A C 1
ATOM 5463 O O . ALA A 1 677 ? -53.965 22.864 11.867 1.00 92.44 677 ALA A O 1
ATOM 5464 N N . LEU A 1 678 ? -54.173 25.029 11.259 1.00 93.94 678 LEU A N 1
ATOM 5465 C CA . LEU A 1 678 ? -54.363 25.562 12.606 1.00 93.94 678 LEU A CA 1
ATOM 5466 C C . LEU A 1 678 ? -55.575 24.919 13.294 1.00 93.94 678 LEU A C 1
ATOM 5468 O O . LEU A 1 678 ? -55.434 24.370 14.382 1.00 93.94 678 LEU A O 1
ATOM 5472 N N . LEU A 1 679 ? -56.746 24.925 12.645 1.00 93.19 679 LEU A N 1
ATOM 5473 C CA . LEU A 1 679 ? -57.950 24.319 13.223 1.00 93.19 679 LEU A CA 1
ATOM 5474 C C . LEU A 1 679 ? -57.774 22.825 13.501 1.00 93.19 679 LEU A C 1
ATOM 5476 O O . LEU A 1 679 ? -58.148 22.367 14.574 1.00 93.19 679 LEU A O 1
ATOM 5480 N N . ARG A 1 680 ? -57.161 22.074 12.576 1.00 91.88 680 ARG A N 1
ATOM 5481 C CA . ARG A 1 680 ? -56.893 20.643 12.778 1.00 91.88 680 ARG A CA 1
ATOM 5482 C C . ARG A 1 680 ? -55.940 20.386 13.937 1.00 91.88 680 ARG A C 1
ATOM 5484 O O . ARG A 1 680 ? -56.189 19.469 14.703 1.00 91.88 680 ARG A O 1
ATOM 5491 N N . ALA A 1 681 ? -54.886 21.186 14.084 1.00 90.88 681 ALA A N 1
ATOM 5492 C CA . ALA A 1 681 ? -53.942 21.032 15.186 1.00 90.88 681 ALA A CA 1
ATOM 5493 C C . ALA A 1 681 ? -54.612 21.290 16.543 1.00 90.88 681 ALA A C 1
ATOM 5495 O O . ALA A 1 681 ? -54.453 20.497 17.466 1.00 90.88 681 ALA A O 1
ATOM 5496 N N . ILE A 1 682 ? -55.415 22.353 16.657 1.00 91.69 682 ILE A N 1
ATOM 5497 C CA . ILE A 1 682 ? -56.158 22.635 17.893 1.00 91.69 682 ILE A CA 1
ATOM 5498 C C . ILE A 1 682 ? -57.224 21.561 18.152 1.00 91.69 682 ILE A C 1
ATOM 5500 O O . ILE A 1 682 ? -57.358 21.107 19.283 1.00 91.69 682 ILE A O 1
ATOM 5504 N N . ALA A 1 683 ? -57.926 21.088 17.120 1.00 91.56 683 ALA A N 1
ATOM 5505 C CA . ALA A 1 683 ? -58.896 20.003 17.253 1.00 91.56 683 ALA A CA 1
ATOM 5506 C C . ALA A 1 683 ? -58.237 18.683 17.684 1.00 91.56 683 ALA A C 1
ATOM 5508 O O . ALA A 1 683 ? -58.788 17.978 18.521 1.00 91.56 683 ALA A O 1
ATOM 5509 N N . GLN A 1 684 ? -57.035 18.375 17.188 1.00 90.19 684 GLN A N 1
ATOM 5510 C CA . GLN A 1 684 ? -56.251 17.222 17.638 1.00 90.19 684 GLN A CA 1
ATOM 5511 C C . GLN A 1 684 ? -55.826 17.354 19.099 1.00 90.19 684 GLN A C 1
ATOM 5513 O O . GLN A 1 684 ? -55.901 16.380 19.836 1.00 90.19 684 GLN A O 1
ATOM 5518 N N . LEU A 1 685 ? -55.431 18.547 19.549 1.00 88.12 685 LEU A N 1
ATOM 5519 C CA . LEU A 1 685 ? -55.131 18.767 20.965 1.00 88.12 685 LEU A CA 1
ATOM 5520 C C . LEU A 1 685 ? -56.375 18.565 21.837 1.00 88.12 685 LEU A C 1
ATOM 5522 O O . LEU A 1 685 ? -56.294 17.877 22.850 1.00 88.12 685 LEU A O 1
ATOM 5526 N N . ILE A 1 686 ? -57.528 19.099 21.422 1.00 87.88 686 ILE A N 1
ATOM 5527 C CA . ILE A 1 686 ? -58.810 18.869 22.108 1.00 87.88 686 ILE A CA 1
ATOM 5528 C C . ILE A 1 686 ? -59.132 17.369 22.148 1.00 87.88 686 ILE A C 1
ATOM 5530 O O . ILE A 1 686 ? -59.522 16.860 23.199 1.00 87.88 686 ILE A O 1
ATOM 5534 N N . HIS A 1 687 ? -58.925 16.657 21.039 1.00 86.12 687 HIS A N 1
ATOM 5535 C CA . HIS A 1 687 ? -59.146 15.217 20.950 1.00 86.12 687 HIS A CA 1
ATOM 5536 C C . HIS A 1 687 ? -58.240 14.425 21.899 1.00 86.12 687 HIS A C 1
ATOM 5538 O O . HIS A 1 687 ? -58.706 13.557 22.636 1.00 86.12 687 HIS A O 1
ATOM 5544 N N . VAL A 1 688 ? -56.944 14.739 21.919 1.00 84.56 688 VAL A N 1
ATOM 5545 C CA . VAL A 1 688 ? -55.975 14.089 22.805 1.00 84.56 688 VAL A CA 1
ATOM 5546 C C . VAL A 1 688 ? -56.346 14.345 24.265 1.00 84.56 688 VAL A C 1
ATOM 5548 O O . VAL A 1 688 ? -56.408 13.399 25.042 1.00 84.56 688 VAL A O 1
ATOM 5551 N N . ILE A 1 689 ? -56.692 15.585 24.633 1.00 82.69 689 ILE A N 1
ATOM 5552 C CA . ILE A 1 689 ? -57.156 15.919 25.990 1.00 82.69 689 ILE A CA 1
ATOM 5553 C C . ILE A 1 689 ? -58.386 15.080 26.370 1.00 82.69 689 ILE A C 1
ATOM 5555 O O . ILE A 1 689 ? -58.423 14.502 27.453 1.00 82.69 689 ILE A O 1
ATOM 5559 N N . ARG A 1 690 ? -59.376 14.954 25.476 1.00 81.62 690 ARG A N 1
ATOM 5560 C CA . ARG A 1 690 ? -60.544 14.086 25.704 1.00 81.62 690 ARG A CA 1
ATOM 5561 C C . ARG A 1 690 ? -60.158 12.615 25.861 1.00 81.62 690 ARG A C 1
ATOM 5563 O O . ARG A 1 690 ? -60.688 11.957 26.746 1.00 81.62 690 ARG A O 1
ATOM 5570 N N . SER A 1 691 ? -59.229 12.124 25.043 1.00 78.44 691 SER A N 1
ATOM 5571 C CA . SER A 1 691 ? -58.756 10.730 25.068 1.00 78.44 691 SER A CA 1
ATOM 5572 C C . SER A 1 691 ? -57.993 10.382 26.347 1.00 78.44 691 SER A C 1
ATOM 5574 O O . SER A 1 691 ? -57.974 9.225 26.755 1.00 78.44 691 SER A O 1
ATOM 5576 N N . PHE A 1 692 ? -57.372 11.375 26.989 1.00 76.81 692 PHE A N 1
ATOM 5577 C CA . PHE A 1 692 ? -56.788 11.226 28.321 1.00 76.81 692 PHE A CA 1
ATOM 5578 C C . PHE A 1 692 ? -57.837 11.304 29.441 1.00 76.81 692 PHE A C 1
ATOM 5580 O O . PHE A 1 692 ? -57.673 10.644 30.462 1.00 76.81 692 PHE A O 1
ATOM 5587 N N . ASN A 1 693 ? -58.912 12.078 29.254 1.00 71.19 693 ASN A N 1
ATOM 5588 C CA . ASN A 1 693 ? -59.958 12.263 30.266 1.00 71.19 693 ASN A CA 1
ATOM 5589 C C . ASN A 1 693 ? -61.033 11.159 30.266 1.00 71.19 693 ASN A C 1
ATOM 5591 O O . ASN A 1 693 ? -61.673 10.946 31.293 1.00 71.19 693 ASN A O 1
ATOM 5595 N N . HIS A 1 694 ? -61.257 10.460 29.149 1.00 65.31 694 HIS A N 1
ATOM 5596 C CA . HIS A 1 694 ? -62.197 9.338 29.075 1.00 65.31 694 HIS A CA 1
ATOM 5597 C C . HIS A 1 694 ? -61.482 7.993 29.271 1.00 65.31 694 HIS A C 1
ATOM 5599 O O . HIS A 1 694 ? -60.720 7.544 28.422 1.00 65.31 694 HIS A O 1
ATOM 5605 N N . SER A 1 695 ? -61.801 7.303 30.366 1.00 54.16 695 SER A N 1
ATOM 5606 C CA . SER A 1 695 ? -61.350 5.944 30.702 1.00 54.16 695 SER A CA 1
ATOM 5607 C C . SER A 1 695 ? -62.216 4.834 30.076 1.00 54.16 695 SER A C 1
ATOM 5609 O O . SER A 1 695 ? -62.317 3.741 30.628 1.00 54.16 695 SER A O 1
ATOM 5611 N N . ASN A 1 696 ? -62.865 5.080 28.932 1.00 50.09 696 ASN A N 1
ATOM 5612 C CA . ASN A 1 696 ? -63.701 4.062 28.285 1.00 50.09 696 ASN A CA 1
ATOM 5613 C C . ASN A 1 696 ? -62.855 3.149 27.381 1.00 50.09 696 ASN A C 1
ATOM 5615 O O . ASN A 1 696 ? -62.460 3.524 26.278 1.00 50.09 696 ASN A O 1
ATOM 5619 N N . GLN A 1 697 ? -62.620 1.926 27.865 1.00 52.47 697 GLN A N 1
ATOM 5620 C CA . GLN A 1 697 ? -61.771 0.869 27.290 1.00 52.47 697 GLN A CA 1
ATOM 5621 C C . GLN A 1 697 ? -62.264 0.252 25.963 1.00 52.47 697 GLN A C 1
ATOM 5623 O O . GLN A 1 697 ? -61.685 -0.720 25.489 1.00 52.47 697 GLN A O 1
ATOM 5628 N N . THR A 1 698 ? -63.311 0.789 25.336 1.00 50.88 698 THR A N 1
ATOM 5629 C CA . THR A 1 698 ? -63.938 0.194 24.139 1.00 50.88 698 THR A CA 1
ATOM 5630 C C . THR A 1 698 ? -63.761 1.005 22.853 1.00 50.88 698 THR A C 1
ATOM 5632 O O . THR A 1 698 ? -64.243 0.582 21.805 1.00 50.88 698 THR A O 1
ATOM 5635 N N . SER A 1 699 ? -63.036 2.131 22.882 1.00 57.69 699 SER A N 1
ATOM 5636 C CA . SER A 1 699 ? -62.674 2.883 21.668 1.00 57.69 699 SER A CA 1
ATOM 5637 C C . SER A 1 699 ? -61.169 2.802 21.389 1.00 57.69 699 SER A C 1
ATOM 5639 O O . SER A 1 699 ? -60.359 2.841 22.310 1.00 57.69 699 SER A O 1
ATOM 5641 N N . SER A 1 700 ? -60.777 2.695 20.116 1.00 59.16 700 SER A N 1
ATOM 5642 C CA . SER A 1 700 ? -59.385 2.507 19.665 1.00 59.16 700 SER A CA 1
ATOM 5643 C C . SER A 1 700 ? -58.450 3.708 19.900 1.00 59.16 700 SER A C 1
ATOM 5645 O O . SER A 1 700 ? -57.312 3.695 19.434 1.00 59.16 700 SER A O 1
ATOM 5647 N N . CYS A 1 701 ? -58.923 4.763 20.565 1.00 67.38 701 CYS A N 1
ATOM 5648 C CA . CYS A 1 701 ? -58.205 6.017 20.767 1.00 67.38 701 CYS A CA 1
ATOM 5649 C C . CYS A 1 701 ? -57.870 6.187 22.255 1.00 67.38 701 CYS A C 1
ATOM 5651 O O . CYS A 1 701 ? -58.730 6.575 23.043 1.00 67.38 701 CYS A O 1
ATOM 5653 N N . HIS A 1 702 ? -56.622 5.905 22.645 1.00 68.44 702 HIS A N 1
ATOM 5654 C CA . HIS A 1 702 ? -56.149 6.058 24.025 1.00 68.44 702 HIS A CA 1
ATOM 5655 C C . HIS A 1 702 ? -54.798 6.780 24.085 1.00 68.44 702 HIS A C 1
ATOM 5657 O O . HIS A 1 702 ? -53.934 6.583 23.229 1.00 68.44 702 HIS A O 1
ATOM 5663 N N . GLY A 1 703 ? -54.613 7.615 25.109 1.00 70.75 703 GLY A N 1
ATOM 5664 C CA . GLY A 1 703 ? -53.366 8.341 25.348 1.00 70.75 703 GLY A CA 1
ATOM 5665 C C . GLY A 1 703 ? -52.950 9.278 24.205 1.00 70.75 703 GLY A C 1
ATOM 5666 O O . GLY A 1 703 ? -53.777 9.759 23.426 1.00 70.75 703 GLY A O 1
ATOM 5667 N N . TRP A 1 704 ? -51.645 9.554 24.104 1.00 77.44 704 TRP A N 1
ATOM 5668 C CA . TRP A 1 704 ? -51.101 10.395 23.035 1.00 77.44 704 TRP A CA 1
ATOM 5669 C C . TRP A 1 704 ? -51.059 9.629 21.714 1.00 77.44 704 TRP A C 1
ATOM 5671 O O . TRP A 1 704 ? -50.308 8.665 21.568 1.00 77.44 704 TRP A O 1
ATOM 5681 N N . HIS A 1 705 ? -51.819 10.096 20.730 1.00 80.50 705 HIS A N 1
ATOM 5682 C CA . HIS A 1 705 ? -51.862 9.504 19.400 1.00 80.50 705 HIS A CA 1
ATOM 5683 C C . HIS A 1 705 ? -52.325 10.535 18.359 1.00 80.50 705 HIS A C 1
ATOM 5685 O O . HIS A 1 705 ? -52.735 11.648 18.692 1.00 80.50 705 HIS A O 1
ATOM 5691 N N . LEU A 1 706 ? -52.242 10.169 17.079 1.00 75.25 706 LEU A N 1
ATOM 5692 C CA . LEU A 1 706 ? -52.696 10.991 15.957 1.00 75.25 706 LEU A CA 1
ATOM 5693 C C . LEU A 1 706 ? -53.907 10.331 15.301 1.00 75.25 706 LEU A C 1
ATOM 5695 O O . LEU A 1 706 ? -53.787 9.257 14.717 1.00 75.25 706 LEU A O 1
ATOM 5699 N N . CYS A 1 707 ? -55.055 10.997 15.346 1.00 80.25 707 CYS A N 1
ATOM 5700 C CA . CYS A 1 707 ? -56.268 10.576 14.655 1.00 80.25 707 CYS A CA 1
ATOM 5701 C C . CYS A 1 707 ? -56.929 11.774 13.953 1.00 80.25 707 CYS A C 1
ATOM 5703 O O . CYS A 1 707 ? -56.456 12.920 14.025 1.00 80.25 707 CYS A O 1
ATOM 5705 N N . ARG A 1 708 ? -58.013 11.503 13.220 1.00 82.62 708 ARG A N 1
ATOM 5706 C CA . ARG A 1 708 ? -58.809 12.536 12.558 1.00 82.62 708 ARG A CA 1
ATOM 5707 C C . ARG A 1 708 ? -59.847 13.084 13.552 1.00 82.62 708 ARG A C 1
ATOM 5709 O O . ARG A 1 708 ? -60.683 12.298 13.988 1.00 82.62 708 ARG A O 1
ATOM 5716 N N . PRO A 1 709 ? -59.831 14.392 13.877 1.00 84.00 709 PRO A N 1
ATOM 5717 C CA . PRO A 1 709 ? -60.820 14.978 14.778 1.00 84.00 709 PRO A CA 1
ATOM 5718 C C . PRO A 1 709 ? -62.231 14.927 14.191 1.00 84.00 709 PRO A C 1
ATOM 5720 O O . PRO A 1 709 ? -62.411 15.034 12.974 1.00 84.00 709 PRO A O 1
ATOM 5723 N N . THR A 1 710 ? -63.219 14.811 15.070 1.00 87.69 710 THR A N 1
ATOM 5724 C CA . THR A 1 710 ? -64.651 14.885 14.749 1.00 87.69 710 THR A CA 1
ATOM 5725 C C . THR A 1 710 ? -65.067 16.302 14.340 1.00 87.69 710 THR A C 1
ATOM 5727 O O . THR A 1 710 ? -64.387 17.285 14.648 1.00 87.69 710 THR A O 1
ATOM 5730 N N . GLU A 1 711 ? -66.209 16.440 13.661 1.00 87.44 711 GLU A N 1
ATOM 5731 C CA . GLU A 1 711 ? -66.743 17.761 13.291 1.00 87.44 711 GLU A CA 1
ATOM 5732 C C . GLU A 1 711 ? -67.051 18.630 14.519 1.00 87.44 711 GLU A C 1
ATOM 5734 O O . GLU A 1 711 ? -66.800 19.835 14.502 1.00 87.44 711 GLU A O 1
ATOM 5739 N N . GLU A 1 712 ? -67.492 18.018 15.620 1.00 89.75 712 GLU A N 1
ATOM 5740 C CA . GLU A 1 712 ? -67.720 18.707 16.892 1.00 89.75 712 GLU A CA 1
ATOM 5741 C C . GLU A 1 712 ? -66.410 19.263 17.484 1.00 89.75 712 GLU A C 1
ATOM 5743 O O . GLU A 1 712 ? -66.357 20.404 17.945 1.00 89.75 712 GLU A O 1
ATOM 5748 N N . GLU A 1 713 ? -65.316 18.495 17.438 1.00 90.31 713 GLU A N 1
ATOM 5749 C CA . GLU A 1 713 ? -63.992 18.951 17.888 1.00 90.31 713 GLU A CA 1
ATOM 5750 C C . GLU A 1 713 ? -63.437 20.057 16.989 1.00 90.31 713 GLU A C 1
ATOM 5752 O O . GLU A 1 713 ? -62.828 21.008 17.481 1.00 90.31 713 GLU A O 1
ATOM 5757 N N . MET A 1 714 ? -63.692 19.978 15.682 1.00 92.12 714 MET A N 1
ATOM 5758 C CA . MET A 1 714 ? -63.359 21.042 14.735 1.00 92.12 714 MET A CA 1
ATOM 5759 C C . MET A 1 714 ? -64.149 22.329 15.023 1.00 92.12 714 MET A C 1
ATOM 5761 O O . MET A 1 714 ? -63.574 23.420 14.967 1.00 92.12 714 MET A O 1
ATOM 5765 N N . ALA A 1 715 ? -65.431 22.223 15.389 1.00 89.88 715 ALA A N 1
ATOM 5766 C CA . ALA A 1 715 ? -66.248 23.362 15.809 1.00 89.88 715 ALA A CA 1
ATOM 5767 C C . ALA A 1 715 ? -65.729 23.980 17.120 1.00 89.88 715 ALA A C 1
ATOM 5769 O O . ALA A 1 715 ? -65.534 25.195 17.199 1.00 89.88 715 ALA A O 1
ATOM 5770 N N . LYS A 1 716 ? -65.382 23.154 18.117 1.00 90.81 716 LYS A N 1
ATOM 5771 C CA . LYS A 1 716 ? -64.774 23.619 19.379 1.00 90.81 716 LYS A CA 1
ATOM 5772 C C . LYS A 1 716 ? -63.403 24.257 19.165 1.00 90.81 716 LYS A C 1
ATOM 5774 O O . LYS A 1 716 ? -63.101 25.275 19.785 1.00 90.81 716 LYS A O 1
ATOM 5779 N N . ALA A 1 717 ? -62.594 23.725 18.249 1.00 93.00 717 ALA A N 1
ATOM 5780 C CA . ALA A 1 717 ? -61.324 24.331 17.862 1.00 93.00 717 ALA A CA 1
ATOM 5781 C C . ALA A 1 717 ? -61.522 25.716 17.231 1.00 93.00 717 ALA A C 1
ATOM 5783 O O . ALA A 1 717 ? -60.780 26.644 17.556 1.00 93.00 717 ALA A O 1
ATOM 5784 N N . LYS A 1 718 ? -62.546 25.882 16.377 1.00 92.62 718 LYS A N 1
ATOM 5785 C CA . LYS A 1 718 ? -62.919 27.186 15.802 1.00 92.62 718 LYS A CA 1
ATOM 5786 C C . LYS A 1 718 ? -63.271 28.186 16.906 1.00 92.62 718 LYS A C 1
ATOM 5788 O O . LYS A 1 718 ? -62.698 29.273 16.913 1.00 92.62 718 LYS A O 1
ATOM 5793 N N . ILE A 1 719 ? -64.135 27.807 17.849 1.00 91.81 719 ILE A N 1
ATOM 5794 C CA . ILE A 1 719 ? -64.518 28.653 18.993 1.00 91.81 719 ILE A CA 1
ATOM 5795 C C . ILE A 1 719 ? -63.283 29.023 19.824 1.00 91.81 719 ILE A C 1
ATOM 5797 O O . ILE A 1 719 ? -63.045 30.202 20.068 1.00 91.81 719 ILE A O 1
ATOM 5801 N N . CYS A 1 720 ? -62.450 28.045 20.192 1.00 91.38 720 CYS A N 1
ATOM 5802 C CA . CYS A 1 720 ? -61.247 28.255 21.001 1.00 91.38 720 CYS A CA 1
ATOM 5803 C C . CYS A 1 720 ? -60.275 29.255 20.356 1.00 91.38 720 CYS A C 1
ATOM 5805 O O . CYS A 1 720 ? -59.871 30.226 20.992 1.00 91.38 720 CYS A O 1
ATOM 5807 N N . VAL A 1 721 ? -59.946 29.062 19.074 1.00 93.25 721 VAL A N 1
ATOM 5808 C CA . VAL A 1 721 ? -59.024 29.938 18.335 1.00 93.25 721 VAL A CA 1
ATOM 5809 C C . VAL A 1 721 ? -59.563 31.367 18.240 1.00 93.25 721 VAL A C 1
ATOM 5811 O O . VAL A 1 721 ? -58.815 32.325 18.443 1.00 93.25 721 VAL A O 1
ATOM 5814 N N . ILE A 1 722 ? -60.855 31.520 17.941 1.00 92.94 722 ILE A N 1
ATOM 5815 C CA . ILE A 1 722 ? -61.506 32.830 17.814 1.00 92.94 722 ILE A CA 1
ATOM 5816 C C . ILE A 1 722 ? -61.544 33.536 19.168 1.00 92.94 722 ILE A C 1
ATOM 5818 O O . ILE A 1 722 ? -61.104 34.681 19.262 1.00 92.94 722 ILE A O 1
ATOM 5822 N N . LYS A 1 723 ? -61.988 32.836 20.216 1.00 91.50 723 LYS A N 1
ATOM 5823 C CA . LYS A 1 723 ? -62.079 33.362 21.578 1.00 91.50 723 LYS A CA 1
ATOM 5824 C C . LYS A 1 723 ? -60.722 33.832 22.087 1.00 91.50 723 LYS A C 1
ATOM 5826 O O . LYS A 1 723 ? -60.625 34.955 22.566 1.00 91.50 723 LYS A O 1
ATOM 5831 N N . SER A 1 724 ? -59.664 33.038 21.891 1.00 90.62 724 SER A N 1
ATOM 5832 C CA . SER A 1 724 ? -58.293 33.422 22.253 1.00 90.62 724 SER A CA 1
ATOM 5833 C C . SER A 1 724 ? -57.866 34.742 21.600 1.00 90.62 724 SER A C 1
ATOM 5835 O O . SER A 1 724 ? -57.333 35.614 22.282 1.00 90.62 724 SER A O 1
ATOM 5837 N N . VAL A 1 725 ? -58.123 34.925 20.298 1.00 91.88 725 VAL A N 1
ATOM 5838 C CA . VAL A 1 725 ? -57.753 36.165 19.590 1.00 91.88 725 VAL A CA 1
ATOM 5839 C C . VAL A 1 725 ? -58.621 37.347 20.020 1.00 91.88 725 VAL A C 1
ATOM 5841 O O . VAL A 1 725 ? -58.099 38.446 20.189 1.00 91.88 725 VAL A O 1
ATOM 5844 N N . GLN A 1 726 ? -59.927 37.148 20.211 1.00 92.25 726 GLN A N 1
ATOM 5845 C CA . GLN A 1 726 ? -60.822 38.210 20.677 1.00 92.25 726 GLN A CA 1
ATOM 5846 C C . GLN A 1 726 ? -60.467 38.659 22.100 1.00 92.25 726 GLN A C 1
ATOM 5848 O O . GLN A 1 726 ? -60.395 39.857 22.348 1.00 92.25 726 GLN A O 1
ATOM 5853 N N . SER A 1 727 ? -60.179 37.723 23.011 1.00 88.94 727 SER A N 1
ATOM 5854 C CA . SER A 1 727 ? -59.767 38.027 24.388 1.00 88.94 727 SER A CA 1
ATOM 5855 C C . SER A 1 727 ? -58.437 38.777 24.475 1.00 88.94 727 SER A C 1
ATOM 5857 O O . SER A 1 727 ? -58.251 39.557 25.405 1.00 88.94 727 SER A O 1
ATOM 5859 N N . GLU A 1 728 ? -57.516 38.560 23.531 1.00 88.50 728 GLU A N 1
ATOM 5860 C CA . GLU A 1 728 ? -56.273 39.336 23.454 1.00 88.50 728 GLU A CA 1
ATOM 5861 C C . GLU A 1 728 ? -56.508 40.722 22.841 1.00 88.50 728 GLU A C 1
ATOM 5863 O O . GLU A 1 728 ? -56.091 41.727 23.410 1.00 88.50 728 GLU A O 1
ATOM 5868 N N . TYR A 1 729 ? -57.175 40.781 21.685 1.00 88.81 729 TYR A N 1
ATOM 5869 C CA . TYR A 1 729 ? -57.216 41.988 20.859 1.00 88.81 729 TYR A CA 1
ATOM 5870 C C . TYR A 1 729 ? -58.328 42.974 21.245 1.00 88.81 729 TYR A C 1
ATOM 5872 O O . TYR A 1 729 ? -58.165 44.173 21.049 1.00 88.81 729 TYR A O 1
ATOM 5880 N N . TYR A 1 730 ? -59.449 42.482 21.778 1.00 90.44 730 TYR A N 1
ATOM 5881 C CA . TYR A 1 730 ? -60.631 43.272 22.157 1.00 90.44 730 TYR A CA 1
ATOM 5882 C C . TYR A 1 730 ? -60.923 43.173 23.657 1.00 90.44 730 TYR A C 1
ATOM 5884 O O . TYR A 1 730 ? -62.075 43.125 24.086 1.00 90.44 730 TYR A O 1
ATOM 5892 N N . LYS A 1 731 ? -59.869 43.064 24.474 1.00 88.25 731 LYS A N 1
ATOM 5893 C CA . LYS A 1 731 ? -59.979 42.838 25.920 1.00 88.25 731 LYS A CA 1
ATOM 5894 C C . LYS A 1 731 ? -60.812 43.914 26.624 1.00 88.25 731 LYS A C 1
ATOM 5896 O O . LYS A 1 731 ? -61.599 43.589 27.510 1.00 88.25 731 LYS A O 1
ATOM 5901 N N . GLU A 1 732 ? -60.617 45.177 26.254 1.00 86.88 732 GLU A N 1
ATOM 5902 C CA . GLU A 1 732 ? -61.325 46.313 26.853 1.00 86.88 732 GLU A CA 1
ATOM 5903 C C . GLU A 1 732 ? -62.800 46.317 26.446 1.00 86.88 732 GLU A C 1
ATOM 5905 O O . GLU A 1 732 ? -63.669 46.443 27.302 1.00 86.88 732 GLU A O 1
ATOM 5910 N N . GLU A 1 733 ? -63.099 46.085 25.166 1.00 90.19 733 GLU A N 1
ATOM 5911 C CA . GLU A 1 733 ? -64.477 46.016 24.679 1.00 90.19 733 GLU A CA 1
ATOM 5912 C C . GLU A 1 733 ? -65.240 44.823 25.256 1.00 90.19 733 GLU A C 1
ATOM 5914 O O . GLU A 1 733 ? -66.396 44.972 25.646 1.00 90.19 733 GLU A O 1
ATOM 5919 N N . LEU A 1 734 ? -64.596 43.656 25.355 1.00 88.31 734 LEU A N 1
ATOM 5920 C CA . LEU A 1 734 ? -65.177 42.474 25.992 1.00 88.31 734 LEU A CA 1
ATOM 5921 C C . LEU A 1 734 ? -65.515 42.741 27.456 1.00 88.31 734 LEU A C 1
ATOM 5923 O O . LEU A 1 734 ? -66.603 42.375 27.893 1.00 88.31 734 LEU A O 1
ATOM 5927 N N . LYS A 1 735 ? -64.616 43.413 28.188 1.00 87.19 735 LYS A N 1
ATOM 5928 C CA . LYS A 1 735 ? -64.863 43.814 29.575 1.00 87.19 735 LYS A CA 1
ATOM 5929 C C . LYS A 1 735 ? -66.080 44.736 29.662 1.00 87.19 735 LYS A C 1
ATOM 5931 O O . LYS A 1 735 ? -66.991 44.450 30.435 1.00 87.19 735 LYS A O 1
ATOM 5936 N N . CYS A 1 736 ? -66.140 45.773 28.822 1.00 87.56 736 CYS A N 1
ATOM 5937 C CA . CYS A 1 736 ? -67.267 46.704 28.811 1.00 87.56 736 CYS A CA 1
ATOM 5938 C C . CYS A 1 736 ? -68.607 46.001 28.562 1.00 87.56 736 CYS A C 1
ATOM 5940 O O . CYS A 1 736 ? -69.557 46.230 29.302 1.00 87.56 736 CYS A O 1
ATOM 5942 N N . ILE A 1 737 ? -68.671 45.111 27.565 1.00 86.62 737 ILE A N 1
ATOM 5943 C CA . ILE A 1 737 ? -69.902 44.385 27.218 1.00 86.62 737 ILE A CA 1
ATOM 5944 C C . ILE A 1 737 ? -70.293 43.397 28.321 1.00 86.62 737 ILE A C 1
ATOM 5946 O O . ILE A 1 737 ? -71.474 43.285 28.631 1.00 86.62 737 ILE A O 1
ATOM 5950 N N . SER A 1 738 ? -69.325 42.709 28.940 1.00 83.62 738 SER A N 1
ATOM 5951 C CA . SER A 1 738 ? -69.604 41.783 30.048 1.00 83.62 738 SER A CA 1
ATOM 5952 C C . SER A 1 738 ? -70.100 42.479 31.318 1.00 83.62 738 SER A C 1
ATOM 5954 O O . SER A 1 738 ? -70.830 41.874 32.092 1.00 83.62 738 SER A O 1
ATOM 5956 N N . GLU A 1 739 ? -69.711 43.741 31.524 1.00 86.56 739 GLU A N 1
ATOM 5957 C CA . GLU A 1 739 ? -70.108 44.574 32.669 1.00 86.56 739 GLU A CA 1
ATOM 5958 C C . GLU A 1 739 ? -71.318 45.480 32.342 1.00 86.56 739 GLU A C 1
ATOM 5960 O O . GLU A 1 739 ? -71.635 46.374 33.120 1.00 86.56 739 GLU A O 1
ATOM 5965 N N . GLU A 1 740 ? -71.967 45.294 31.183 1.00 80.44 740 GLU A N 1
ATOM 5966 C CA . GLU A 1 740 ? -73.077 46.124 30.671 1.00 80.44 740 GLU A CA 1
ATOM 5967 C C . GLU A 1 740 ? -72.769 47.639 30.602 1.00 80.44 740 GLU A C 1
ATOM 5969 O O . GLU A 1 740 ? -73.655 48.496 30.643 1.00 80.44 740 GLU A O 1
ATOM 5974 N N . THR A 1 741 ? -71.492 47.999 30.437 1.00 83.69 741 THR A N 1
ATOM 5975 C CA . THR A 1 741 ? -71.039 49.390 30.292 1.00 83.69 741 THR A CA 1
ATOM 5976 C C . THR A 1 741 ? -70.858 49.784 28.823 1.00 83.69 741 THR A C 1
ATOM 5978 O O . THR A 1 741 ? -70.587 48.965 27.942 1.00 83.69 741 THR A O 1
ATOM 5981 N N . LYS A 1 742 ? -71.012 51.081 28.516 1.00 81.25 742 LYS A N 1
ATOM 5982 C CA . LYS A 1 742 ? -70.866 51.586 27.141 1.00 81.25 742 LYS A CA 1
ATOM 5983 C C . LYS A 1 742 ? -69.410 51.485 26.674 1.00 81.25 742 LYS A C 1
ATOM 5985 O O . LYS A 1 742 ? -68.509 52.016 27.315 1.00 81.25 742 LYS A O 1
ATOM 5990 N N . ILE A 1 743 ? -69.205 50.881 25.503 1.00 86.00 743 ILE A N 1
ATOM 5991 C CA . ILE A 1 743 ? -67.897 50.799 24.835 1.00 86.00 743 ILE A CA 1
ATOM 5992 C C . ILE A 1 743 ? -67.381 52.214 24.511 1.00 86.00 743 ILE A C 1
ATOM 5994 O O . ILE A 1 743 ? -68.177 53.050 24.061 1.00 86.00 743 ILE A O 1
ATOM 5998 N N . PRO A 1 744 ? -66.070 52.492 24.659 1.00 83.88 744 PRO A N 1
ATOM 5999 C CA . PRO A 1 744 ? -65.490 53.782 24.296 1.00 83.88 744 PRO A CA 1
ATOM 6000 C C . PRO A 1 744 ? -65.801 54.189 22.848 1.00 83.88 744 PRO A C 1
ATOM 6002 O O . PRO A 1 744 ? -65.632 53.399 21.918 1.00 83.88 744 PRO A O 1
ATOM 6005 N N . LEU A 1 745 ? -66.182 55.456 22.640 1.00 79.62 745 LEU A N 1
ATOM 6006 C CA . LEU A 1 745 ? -66.445 56.035 21.308 1.00 79.62 745 LEU A CA 1
ATOM 6007 C C . LEU A 1 745 ? -65.229 55.959 20.364 1.00 79.62 745 LEU A C 1
ATOM 6009 O O . LEU A 1 745 ? -65.384 55.983 19.144 1.00 79.62 745 LEU A O 1
ATOM 6013 N N . SER A 1 746 ? -64.022 55.862 20.925 1.00 82.56 746 SER A N 1
ATOM 6014 C CA . SER A 1 746 ? -62.758 55.688 20.204 1.00 82.56 746 SER A CA 1
ATOM 6015 C C . SER A 1 746 ? -62.522 54.258 19.703 1.00 82.56 746 SER A C 1
ATOM 6017 O O . SER A 1 746 ? -61.654 54.056 18.850 1.00 82.56 746 SER A O 1
ATOM 6019 N N . SER A 1 747 ? -63.272 53.262 20.191 1.00 85.44 747 SER A N 1
ATOM 6020 C CA . SER A 1 747 ? -63.093 51.871 19.775 1.00 85.44 747 SER A CA 1
ATOM 6021 C C . SER A 1 747 ? -63.490 51.674 18.313 1.00 85.44 747 SER A C 1
ATOM 6023 O O . SER A 1 747 ? -64.533 52.132 17.837 1.00 85.44 747 SER A O 1
ATOM 6025 N N . SER A 1 748 ? -62.685 50.880 17.605 1.00 83.19 748 SER A N 1
ATOM 6026 C CA . SER A 1 748 ? -62.979 50.446 16.236 1.00 83.19 748 SER A CA 1
ATOM 6027 C C . SER A 1 748 ? -64.278 49.636 16.111 1.00 83.19 748 SER A C 1
ATOM 6029 O O . SER A 1 748 ? -64.809 49.501 15.005 1.00 83.19 748 SER A O 1
ATOM 6031 N N . LEU A 1 749 ? -64.793 49.117 17.231 1.00 87.38 749 LEU A N 1
ATOM 6032 C CA . LEU A 1 749 ? -65.980 48.273 17.291 1.00 87.38 749 LEU A CA 1
ATOM 6033 C C . LEU A 1 749 ? -67.263 49.041 17.598 1.00 87.38 749 LEU A C 1
ATOM 6035 O O . LEU A 1 749 ? -68.334 48.525 17.300 1.00 87.38 749 LEU A O 1
ATOM 6039 N N . TRP A 1 750 ? -67.184 50.272 18.118 1.00 84.81 750 TRP A N 1
ATOM 6040 C CA . TRP A 1 750 ? -68.359 51.032 18.566 1.00 84.81 750 TRP A CA 1
ATOM 6041 C C . TRP A 1 750 ? -69.454 51.129 17.486 1.00 84.81 750 TRP A C 1
ATOM 6043 O O . TRP A 1 750 ? -70.625 50.865 17.742 1.00 84.81 750 TRP A O 1
ATOM 6053 N N . LYS A 1 751 ? -69.063 51.388 16.229 1.00 84.44 751 LYS A N 1
ATOM 6054 C CA . LYS A 1 751 ? -69.993 51.495 15.085 1.00 84.44 751 LYS A CA 1
ATOM 6055 C C . LYS A 1 751 ? -70.693 50.178 14.720 1.00 84.44 751 LYS A C 1
ATOM 6057 O O . LYS A 1 751 ? -71.693 50.205 14.007 1.00 84.44 751 LYS A O 1
ATOM 6062 N N . LEU A 1 752 ? -70.156 49.042 15.162 1.00 86.88 752 LEU A N 1
ATOM 6063 C CA . LEU A 1 752 ? -70.664 47.702 14.863 1.00 86.88 752 LEU A CA 1
ATOM 6064 C C . LEU A 1 752 ? -71.675 47.203 15.904 1.00 86.88 752 LEU A C 1
ATOM 6066 O O . LEU A 1 752 ? -72.162 46.090 15.741 1.00 86.88 752 LEU A O 1
ATOM 6070 N N . HIS A 1 753 ? -71.972 47.996 16.947 1.00 86.12 753 HIS A N 1
ATOM 6071 C CA . HIS A 1 753 ? -72.875 47.633 18.051 1.00 86.12 753 HIS A CA 1
ATOM 6072 C C . HIS A 1 753 ? -72.658 46.185 18.532 1.00 86.12 753 HIS A C 1
ATOM 6074 O O . HIS A 1 753 ? -73.564 45.366 18.418 1.00 86.12 753 HIS A O 1
ATOM 6080 N N . PRO A 1 754 ? -71.439 45.818 18.954 1.00 89.19 754 PRO A N 1
ATOM 6081 C CA . PRO A 1 754 ? -71.072 44.421 19.128 1.00 89.19 754 PRO A CA 1
ATOM 6082 C C . PRO A 1 754 ? -71.864 43.755 20.260 1.00 89.19 754 PRO A C 1
ATOM 6084 O O . PRO A 1 754 ? -72.119 44.369 21.293 1.00 89.19 754 PRO A O 1
ATOM 6087 N N . ILE A 1 755 ? -72.208 42.485 20.059 1.00 88.56 755 ILE A N 1
ATOM 6088 C CA . ILE A 1 755 ? -72.918 41.633 21.021 1.00 88.56 755 ILE A CA 1
ATOM 6089 C C . ILE A 1 755 ? -72.085 40.386 21.335 1.00 88.56 755 ILE A C 1
ATOM 6091 O O . ILE A 1 755 ? -71.215 40.006 20.546 1.00 88.56 755 ILE A O 1
ATOM 6095 N N . LEU A 1 756 ? -72.355 39.749 22.473 1.00 88.94 756 LEU A N 1
ATOM 6096 C CA . LEU A 1 756 ? -71.803 38.438 22.815 1.00 88.94 756 LEU A CA 1
ATOM 6097 C C . LEU A 1 756 ? -72.815 37.343 22.486 1.00 88.94 756 LEU A C 1
ATOM 6099 O O . LEU A 1 756 ? -74.000 37.492 22.775 1.00 88.94 756 LEU A O 1
ATOM 6103 N N . ASP A 1 757 ? -72.346 36.254 21.882 1.00 87.94 757 ASP A N 1
ATOM 6104 C CA . ASP A 1 757 ? -73.143 35.033 21.751 1.00 87.94 757 ASP A CA 1
ATOM 6105 C C . ASP A 1 757 ? -73.020 34.119 22.981 1.00 87.94 757 ASP A C 1
ATOM 6107 O O . ASP A 1 757 ? -72.278 34.399 23.925 1.00 87.94 757 ASP A O 1
ATOM 6111 N N . ASN A 1 758 ? -73.739 32.994 22.949 1.00 85.69 758 ASN A N 1
ATOM 6112 C CA . ASN A 1 758 ? -73.755 32.001 24.027 1.00 85.69 758 ASN A CA 1
ATOM 6113 C C . ASN A 1 758 ? -72.379 31.356 24.290 1.00 85.69 758 ASN A C 1
ATOM 6115 O O . ASN A 1 758 ? -72.141 30.860 25.389 1.00 85.69 758 ASN A O 1
ATOM 6119 N N . ASP A 1 759 ? -71.460 31.381 23.318 1.00 84.56 759 ASP A N 1
ATOM 6120 C CA . ASP A 1 759 ? -70.087 30.882 23.468 1.00 84.56 759 ASP A CA 1
ATOM 6121 C C . ASP A 1 759 ? -69.127 31.965 24.012 1.00 84.56 759 ASP A C 1
ATOM 6123 O O . ASP A 1 759 ? -67.935 31.714 24.267 1.00 84.56 759 ASP A O 1
ATOM 6127 N N . GLY A 1 760 ? -69.640 33.179 24.237 1.00 86.44 760 GLY A N 1
ATOM 6128 C CA . GLY A 1 760 ? -68.885 34.352 24.659 1.00 86.44 760 GLY A CA 1
ATOM 6129 C C . GLY A 1 760 ? -68.005 34.920 23.546 1.00 86.44 760 GLY A C 1
ATOM 6130 O O . GLY A 1 760 ? -66.935 35.457 23.837 1.00 86.44 760 GLY A O 1
ATOM 6131 N N . LEU A 1 761 ? -68.407 34.754 22.284 1.00 91.25 761 LEU A N 1
ATOM 6132 C CA . LEU A 1 761 ? -67.729 35.319 21.124 1.00 91.25 761 LEU A CA 1
ATOM 6133 C C . LEU A 1 761 ? -68.350 36.655 20.726 1.00 91.25 761 LEU A C 1
ATOM 6135 O O . LEU A 1 761 ? -69.567 36.831 20.704 1.00 91.25 761 LEU A O 1
ATOM 6139 N N . LEU A 1 762 ? -67.487 37.590 20.342 1.00 92.44 762 LEU A N 1
ATOM 6140 C CA . LEU A 1 762 ? -67.885 38.913 19.891 1.00 92.44 762 LEU A CA 1
ATOM 6141 C C . LEU A 1 762 ? -68.430 38.864 18.454 1.00 92.44 762 LEU A C 1
ATOM 6143 O O . LEU A 1 762 ? -67.720 38.466 17.520 1.00 92.44 762 LEU A O 1
ATOM 6147 N N . ARG A 1 763 ? -69.668 39.318 18.263 1.00 91.56 763 ARG A N 1
ATOM 6148 C CA . ARG A 1 763 ? -70.369 39.385 16.972 1.00 91.56 763 ARG A CA 1
ATOM 6149 C C . ARG A 1 763 ? -70.844 40.797 16.661 1.00 91.56 763 ARG A C 1
ATOM 6151 O O . ARG A 1 763 ? -71.008 41.622 17.553 1.00 91.56 763 ARG A O 1
ATOM 6158 N N . VAL A 1 764 ? -71.057 41.082 15.379 1.00 89.94 764 VAL A N 1
ATOM 6159 C CA . VAL A 1 764 ? -71.640 42.353 14.921 1.00 89.94 764 VAL A CA 1
ATOM 6160 C C . VAL A 1 764 ? -73.116 42.406 15.315 1.00 89.94 764 VAL A C 1
ATOM 6162 O O . VAL A 1 764 ? -73.871 41.494 14.985 1.00 89.94 764 VAL A O 1
ATOM 6165 N N . GLY A 1 765 ? -73.546 43.473 15.989 1.00 82.38 765 GLY A N 1
ATOM 6166 C CA . GLY A 1 765 ? -74.969 43.744 16.196 1.00 82.38 765 GLY A CA 1
ATOM 6167 C C . GLY A 1 765 ? -75.594 44.394 14.965 1.00 82.38 765 GLY A C 1
ATOM 6168 O O . GLY A 1 765 ? -74.908 44.966 14.116 1.00 82.38 765 GLY A O 1
ATOM 6169 N N . GLY A 1 766 ? -76.917 44.304 14.828 1.00 72.44 766 GLY A N 1
ATOM 6170 C CA . GLY A 1 766 ? -77.552 44.761 13.597 1.00 72.44 766 GLY A CA 1
ATOM 6171 C C . GLY A 1 766 ? -79.071 44.828 13.623 1.00 72.44 766 GLY A C 1
ATOM 6172 O O . GLY A 1 766 ? -79.730 44.334 14.529 1.00 72.44 766 GLY A O 1
ATOM 6173 N N . ARG A 1 767 ? -79.610 45.458 12.571 1.00 65.88 767 ARG A N 1
ATOM 6174 C CA . ARG A 1 767 ? -81.044 45.743 12.370 1.00 65.88 767 ARG A CA 1
ATOM 6175 C C . ARG A 1 767 ? -81.822 44.603 11.698 1.00 65.88 767 ARG A C 1
ATOM 6177 O O . ARG A 1 767 ? -83.025 44.722 11.520 1.00 65.88 767 ARG A O 1
ATOM 6184 N N . ILE A 1 768 ? -81.137 43.530 11.303 1.00 73.38 768 ILE A N 1
ATOM 6185 C CA . ILE A 1 768 ? -81.711 42.363 10.607 1.00 73.38 768 ILE A CA 1
ATOM 6186 C C . ILE A 1 768 ? -81.821 41.134 11.521 1.00 73.38 768 ILE A C 1
ATOM 6188 O O . ILE A 1 768 ? -81.870 40.010 11.036 1.00 73.38 768 ILE A O 1
ATOM 6192 N N . ALA A 1 769 ? -81.863 41.345 12.841 1.00 68.31 769 ALA A N 1
ATOM 6193 C CA . ALA A 1 769 ? -81.983 40.275 13.835 1.00 68.31 769 ALA A CA 1
ATOM 6194 C C . ALA A 1 769 ? -83.263 39.427 13.665 1.00 68.31 769 ALA A C 1
ATOM 6196 O O . ALA A 1 769 ? -83.286 38.273 14.072 1.00 68.31 769 ALA A O 1
ATOM 6197 N N . HIS A 1 770 ? -84.304 39.986 13.036 1.00 70.94 770 HIS A N 1
ATOM 6198 C CA . HIS A 1 770 ? -85.579 39.314 12.757 1.00 70.94 770 HIS A CA 1
ATOM 6199 C C . HIS A 1 770 ? -85.680 38.717 11.340 1.00 70.94 770 HIS A C 1
ATOM 6201 O O . HIS A 1 770 ? -86.758 38.288 10.942 1.00 70.94 770 HIS A O 1
ATOM 6207 N N . ALA A 1 771 ? -84.602 38.723 10.549 1.00 75.44 771 ALA A N 1
ATOM 6208 C CA . ALA A 1 771 ? -84.594 38.051 9.249 1.00 75.44 771 ALA A CA 1
ATOM 6209 C C . ALA A 1 771 ? -84.497 36.525 9.432 1.00 75.44 771 ALA A C 1
ATOM 6211 O O . ALA A 1 771 ? -83.772 36.066 10.313 1.00 75.44 771 ALA A O 1
ATOM 6212 N N . GLU A 1 772 ? -85.144 35.737 8.566 1.00 74.88 772 GLU A N 1
ATOM 6213 C CA . GLU A 1 772 ? -85.041 34.262 8.522 1.00 74.88 772 GLU A CA 1
ATOM 6214 C C . GLU A 1 772 ? -83.680 33.788 7.962 1.00 74.88 772 GLU A C 1
ATOM 6216 O O . GLU A 1 772 ? -83.587 32.996 7.027 1.00 74.88 772 GLU A O 1
ATOM 6221 N N . LEU A 1 773 ? -82.583 34.323 8.496 1.00 79.00 773 LEU A N 1
ATOM 6222 C CA . LEU A 1 773 ? -81.212 34.009 8.107 1.00 79.00 773 LEU A CA 1
ATOM 6223 C C . LEU A 1 773 ? -80.439 33.493 9.324 1.00 79.00 773 LEU A C 1
ATOM 6225 O O . LEU A 1 773 ? -80.661 33.925 10.453 1.00 79.00 773 LEU A O 1
ATOM 6229 N N . GLY A 1 774 ? -79.497 32.574 9.094 1.00 80.62 774 GLY A N 1
ATOM 6230 C CA . GLY A 1 774 ? -78.685 31.996 10.167 1.00 80.62 774 GLY A CA 1
ATOM 6231 C C . GLY A 1 774 ? -77.837 33.038 10.911 1.00 80.62 774 GLY A C 1
ATOM 6232 O O . GLY A 1 774 ? -77.423 34.045 10.330 1.00 80.62 774 GLY A O 1
ATOM 6233 N N . ILE A 1 775 ? -77.518 32.753 12.181 1.00 82.19 775 ILE A N 1
ATOM 6234 C CA . ILE A 1 775 ? -76.798 33.671 13.086 1.00 82.19 775 ILE A CA 1
ATOM 6235 C C . ILE A 1 775 ? -75.453 34.152 12.531 1.00 82.19 775 ILE A C 1
ATOM 6237 O O . ILE A 1 775 ? -75.069 35.297 12.734 1.00 82.19 775 ILE A O 1
ATOM 6241 N N . ASP A 1 776 ? -74.746 33.314 11.774 1.00 83.81 776 ASP A N 1
ATOM 6242 C CA . ASP A 1 776 ? -73.473 33.685 11.151 1.00 83.81 776 ASP A CA 1
ATOM 6243 C C . ASP A 1 776 ? -73.645 34.738 10.039 1.00 83.81 776 ASP A C 1
ATOM 6245 O O . ASP A 1 776 ? -72.722 35.502 9.766 1.00 83.81 776 ASP A O 1
ATOM 6249 N N . THR A 1 777 ? -74.832 34.826 9.429 1.00 81.00 777 THR A N 1
ATOM 6250 C CA . THR A 1 777 ? -75.156 35.828 8.400 1.00 81.00 777 THR A CA 1
ATOM 6251 C C . THR A 1 777 ? -75.713 37.112 9.013 1.00 81.00 777 THR A C 1
ATOM 6253 O O . THR A 1 777 ? -75.339 38.204 8.585 1.00 81.00 777 THR A O 1
ATOM 6256 N N . THR A 1 778 ? -76.589 37.000 10.017 1.00 83.88 778 THR A N 1
ATOM 6257 C CA . THR A 1 778 ? -77.201 38.158 10.694 1.00 83.88 778 THR A CA 1
ATOM 6258 C C . THR A 1 778 ? -76.237 38.839 11.666 1.00 83.88 778 THR A C 1
ATOM 6260 O O . THR A 1 778 ? -76.199 40.069 11.734 1.00 83.88 778 THR A O 1
ATOM 6263 N N . HIS A 1 779 ? -75.408 38.049 12.352 1.00 88.81 779 HIS A N 1
ATOM 6264 C CA . HIS A 1 779 ? -74.462 38.467 13.384 1.00 88.81 779 HIS A CA 1
ATOM 6265 C C . HIS A 1 779 ? -73.080 37.814 13.169 1.00 88.81 779 HIS A C 1
ATOM 6267 O O . HIS A 1 779 ? -72.675 36.915 13.914 1.00 88.81 779 HIS A O 1
ATOM 6273 N N . PRO A 1 780 ? -72.312 38.239 12.147 1.00 91.31 780 PRO A N 1
ATOM 6274 C CA . PRO A 1 780 ? -70.998 37.666 11.860 1.00 91.31 780 PRO A CA 1
ATOM 6275 C C . PRO A 1 780 ? -69.982 37.917 12.987 1.00 91.31 780 PRO A C 1
ATOM 6277 O O . PRO A 1 780 ? -70.001 38.954 13.655 1.00 91.31 780 PRO A O 1
ATOM 6280 N N . LEU A 1 781 ? -69.045 36.981 13.153 1.00 94.06 781 LEU A N 1
ATOM 6281 C CA . LEU A 1 781 ? -67.977 37.008 14.155 1.00 94.06 781 LEU A CA 1
ATOM 6282 C C . LEU A 1 781 ? -66.955 38.106 13.857 1.00 94.06 781 LEU A C 1
ATOM 6284 O O . LEU A 1 781 ? -66.353 38.142 12.780 1.00 94.06 781 LEU A O 1
ATOM 6288 N N . ILE A 1 782 ? -66.717 38.980 14.832 1.00 94.06 782 ILE A N 1
ATOM 6289 C CA . ILE A 1 782 ? -65.790 40.105 14.699 1.00 94.06 782 ILE A CA 1
ATOM 6290 C C . ILE A 1 782 ? -64.354 39.619 14.874 1.00 94.06 782 ILE A C 1
ATOM 6292 O O . ILE A 1 782 ? -64.007 39.059 15.910 1.00 94.06 782 ILE A O 1
ATOM 6296 N N . MET A 1 783 ? -63.489 39.898 13.897 1.00 94.06 783 MET A N 1
ATOM 6297 C CA . MET A 1 783 ? -62.064 39.559 13.973 1.00 94.06 783 MET A CA 1
ATOM 6298 C C . MET A 1 783 ? -61.159 40.711 13.512 1.00 94.06 783 MET A C 1
ATOM 6300 O O . MET A 1 783 ? -61.486 41.425 12.558 1.00 94.06 783 MET A O 1
ATOM 6304 N N . PRO A 1 784 ? -59.959 40.863 14.099 1.00 92.56 784 PRO A N 1
ATOM 6305 C CA . PRO A 1 784 ? -59.002 41.871 13.667 1.00 92.56 784 PRO A CA 1
ATOM 6306 C C . PRO A 1 784 ? -58.295 41.449 12.373 1.00 92.56 784 PRO A C 1
ATOM 6308 O O . PRO A 1 784 ? -57.551 40.468 12.335 1.00 92.56 784 PRO A O 1
ATOM 6311 N N . ALA A 1 785 ? -58.456 42.230 11.297 1.00 89.44 785 ALA A N 1
ATOM 6312 C CA . ALA A 1 785 ? -57.860 41.906 9.993 1.00 89.44 785 ALA A CA 1
ATOM 6313 C C . ALA A 1 785 ? -56.323 41.999 9.964 1.00 89.44 785 ALA A C 1
ATOM 6315 O O . ALA A 1 785 ? -55.705 41.548 9.000 1.00 89.44 785 ALA A O 1
ATOM 6316 N N . ARG A 1 786 ? -55.706 42.651 10.959 1.00 87.44 786 ARG A N 1
ATOM 6317 C CA . ARG A 1 786 ? -54.245 42.816 11.071 1.00 87.44 786 ARG A CA 1
ATOM 6318 C C . ARG A 1 786 ? -53.567 41.701 11.861 1.00 87.44 786 ARG A C 1
ATOM 6320 O O . ARG A 1 786 ? -52.360 41.540 11.735 1.00 87.44 786 ARG A O 1
ATOM 6327 N N . HIS A 1 787 ? -54.322 40.939 12.647 1.00 91.50 787 HIS A N 1
ATOM 6328 C CA . HIS A 1 787 ? -53.780 39.797 13.372 1.00 91.50 787 HIS A CA 1
ATOM 6329 C C . HIS A 1 787 ? -53.422 38.662 12.400 1.00 91.50 787 HIS A C 1
ATOM 6331 O O . HIS A 1 787 ? -54.017 38.541 11.319 1.00 91.50 787 HIS A O 1
ATOM 6337 N N . HIS A 1 788 ? -52.488 37.790 12.789 1.00 93.19 788 HIS A N 1
ATOM 6338 C CA . HIS A 1 788 ? -52.062 36.657 11.962 1.00 93.19 788 HIS A CA 1
ATOM 6339 C C . HIS A 1 788 ? -53.238 35.763 11.547 1.00 93.19 788 HIS A C 1
ATOM 6341 O O . HIS A 1 788 ? -53.386 35.439 10.370 1.00 93.19 788 HIS A O 1
ATOM 6347 N N . LEU A 1 789 ? -54.159 35.471 12.474 1.00 93.38 789 LEU A N 1
ATOM 6348 C CA . LEU A 1 789 ? -55.393 34.731 12.175 1.00 93.38 789 LEU A CA 1
ATOM 6349 C C . LEU A 1 789 ? -56.247 35.409 11.088 1.00 93.38 789 LEU A C 1
ATOM 6351 O O . LEU A 1 789 ? -56.761 34.727 10.204 1.00 93.38 789 LEU A O 1
ATOM 6355 N N . GLY A 1 790 ? -56.355 36.742 11.105 1.00 93.19 790 GLY A N 1
ATOM 6356 C CA . GLY A 1 790 ? -57.032 37.499 10.050 1.00 93.19 790 GLY A CA 1
ATOM 6357 C C . GLY A 1 790 ? -56.360 37.302 8.688 1.00 93.19 790 GLY A C 1
ATOM 6358 O O . GLY A 1 790 ? -57.037 37.090 7.684 1.00 93.19 790 GLY A O 1
ATOM 6359 N N . THR A 1 791 ? -55.025 37.266 8.654 1.00 93.19 791 THR A N 1
ATOM 6360 C CA . THR A 1 791 ? -54.259 36.959 7.435 1.00 93.19 791 THR A CA 1
ATOM 6361 C C . THR A 1 791 ? -54.486 35.521 6.958 1.00 93.19 791 THR A C 1
ATOM 6363 O O . THR A 1 791 ? -54.635 35.297 5.754 1.00 93.19 791 THR A O 1
ATOM 6366 N N . LEU A 1 792 ? -54.548 34.546 7.872 1.00 94.94 792 LEU A N 1
ATOM 6367 C CA . LEU A 1 792 ? -54.844 33.148 7.542 1.00 94.94 792 LEU A CA 1
ATOM 6368 C C . LEU A 1 792 ? -56.253 32.981 6.964 1.00 94.94 792 LEU A C 1
ATOM 6370 O O . LEU A 1 792 ? -56.399 32.308 5.944 1.00 94.94 792 LEU A O 1
ATOM 6374 N N . LEU A 1 793 ? -57.259 33.628 7.560 1.00 94.81 793 LEU A N 1
ATOM 6375 C CA . LEU A 1 793 ? -58.634 33.649 7.050 1.00 94.81 793 LEU A CA 1
ATOM 6376 C C . LEU A 1 793 ? -58.689 34.257 5.645 1.00 94.81 793 LEU A C 1
ATOM 6378 O O . LEU A 1 793 ? -59.252 33.651 4.733 1.00 94.81 793 LEU A O 1
ATOM 6382 N N . ILE A 1 794 ? -58.039 35.409 5.439 1.00 95.31 794 ILE A N 1
ATOM 6383 C CA . ILE A 1 794 ? -57.971 36.053 4.121 1.00 95.31 794 ILE A CA 1
ATOM 6384 C C . ILE A 1 794 ? -57.340 35.116 3.093 1.00 95.31 794 ILE A C 1
ATOM 6386 O O . ILE A 1 794 ? -57.904 34.936 2.020 1.00 95.31 794 ILE A O 1
ATOM 6390 N N . ARG A 1 795 ? -56.194 34.493 3.397 1.00 94.06 795 ARG A N 1
ATOM 6391 C CA . ARG A 1 795 ? -55.521 33.565 2.471 1.00 94.06 795 ARG A CA 1
ATOM 6392 C C . ARG A 1 795 ? -56.368 32.329 2.169 1.00 94.06 795 ARG A C 1
ATOM 6394 O O . ARG A 1 795 ? -56.413 31.910 1.016 1.00 94.06 795 ARG A O 1
ATOM 6401 N N . HIS A 1 796 ? -57.040 31.777 3.178 1.00 95.00 796 HIS A N 1
ATOM 6402 C CA . HIS A 1 796 ? -57.898 30.605 3.035 1.00 95.00 796 HIS A CA 1
ATOM 6403 C C . HIS A 1 796 ? -59.060 30.876 2.070 1.00 95.00 796 HIS A C 1
ATOM 6405 O O . HIS A 1 796 ? -59.188 30.188 1.057 1.00 95.00 796 HIS A O 1
ATOM 6411 N N . TYR A 1 797 ? -59.841 31.931 2.320 1.00 95.19 797 TYR A N 1
ATOM 6412 C CA . TYR A 1 797 ? -60.980 32.272 1.463 1.00 95.19 797 TYR A CA 1
ATOM 6413 C C . TYR A 1 797 ? -60.563 32.875 0.119 1.00 95.19 797 TYR A C 1
ATOM 6415 O O . TYR A 1 797 ? -61.247 32.692 -0.880 1.00 95.19 797 TYR A O 1
ATOM 6423 N N . HIS A 1 798 ? -59.403 33.531 0.041 1.00 94.44 798 HIS A N 1
ATOM 6424 C CA . HIS A 1 798 ? -58.842 33.961 -1.240 1.00 94.44 798 HIS A CA 1
ATOM 6425 C C . HIS A 1 798 ? -58.519 32.770 -2.158 1.00 94.44 798 HIS A C 1
ATOM 6427 O O . HIS A 1 798 ? -58.755 32.835 -3.368 1.00 94.44 798 HIS A O 1
ATOM 6433 N N . GLY A 1 799 ? -58.007 31.676 -1.581 1.00 92.81 799 GLY A N 1
ATOM 6434 C CA . GLY A 1 799 ? -57.792 30.416 -2.288 1.00 92.81 799 GLY A CA 1
ATOM 6435 C C . GLY A 1 799 ? -59.097 29.695 -2.645 1.00 92.81 799 GLY A C 1
ATOM 6436 O O . GLY A 1 799 ? -59.191 29.137 -3.740 1.00 92.81 799 GLY A O 1
ATOM 6437 N N . SER A 1 800 ? -60.116 29.730 -1.774 1.00 92.50 800 SER A N 1
ATOM 6438 C CA . SER A 1 800 ? -61.404 29.065 -2.036 1.00 92.50 800 SER A CA 1
ATOM 6439 C C . SER A 1 800 ? -62.155 29.685 -3.218 1.00 92.50 800 SER A C 1
ATOM 6441 O O . SER A 1 800 ? -62.637 28.948 -4.074 1.00 92.50 800 SER A O 1
ATOM 6443 N N . VAL A 1 801 ? -62.138 31.017 -3.354 1.00 94.06 801 VAL A N 1
ATOM 6444 C CA . VAL A 1 801 ? -62.695 31.738 -4.520 1.00 94.06 801 VAL A CA 1
ATOM 6445 C C . VAL A 1 801 ? -61.757 31.757 -5.732 1.00 94.06 801 VAL A C 1
ATOM 6447 O O . VAL A 1 801 ? -61.881 32.609 -6.609 1.00 94.06 801 VAL A O 1
ATOM 6450 N N . LYS A 1 802 ? -60.758 30.866 -5.770 1.00 92.19 802 LYS A N 1
ATOM 6451 C CA . LYS A 1 802 ? -59.819 30.703 -6.893 1.00 92.19 802 LYS A CA 1
ATOM 6452 C C . LYS A 1 802 ? -59.182 32.021 -7.354 1.00 92.19 802 LYS A C 1
ATOM 6454 O O . LYS A 1 802 ? -59.044 32.274 -8.546 1.00 92.19 802 LYS A O 1
ATOM 6459 N N . HIS A 1 803 ? -58.769 32.867 -6.408 1.00 92.06 803 HIS A N 1
ATOM 6460 C CA . HIS A 1 803 ? -58.044 34.114 -6.681 1.00 92.06 803 HIS A CA 1
ATOM 6461 C C . HIS A 1 803 ? -58.796 35.161 -7.541 1.00 92.06 803 HIS A C 1
ATOM 6463 O O . HIS A 1 803 ? -58.175 36.065 -8.113 1.00 92.06 803 HIS A O 1
ATOM 6469 N N . GLN A 1 804 ? -60.135 35.117 -7.581 1.00 90.75 804 GLN A N 1
ATOM 6470 C CA . GLN A 1 804 ? -60.974 36.028 -8.383 1.00 90.75 804 GLN A CA 1
ATOM 6471 C C . GLN A 1 804 ? -60.846 37.518 -8.011 1.00 90.75 804 GLN A C 1
ATOM 6473 O O . GLN A 1 804 ? -61.134 38.406 -8.811 1.00 90.75 804 GLN A O 1
ATOM 6478 N N . GLY A 1 805 ? -60.295 37.834 -6.840 1.00 88.94 805 GLY A N 1
ATOM 6479 C CA . GLY A 1 805 ? -59.913 39.192 -6.456 1.00 88.94 805 GLY A CA 1
ATOM 6480 C C . GLY A 1 805 ? -60.598 39.656 -5.182 1.00 88.94 805 GLY A C 1
ATOM 6481 O O . GLY A 1 805 ? -61.190 38.867 -4.445 1.00 88.94 805 GLY A O 1
ATOM 6482 N N . ARG A 1 806 ? -60.466 40.951 -4.891 1.00 91.62 806 ARG A N 1
ATOM 6483 C CA . ARG A 1 806 ? -60.813 41.510 -3.581 1.00 91.62 806 ARG A CA 1
ATOM 6484 C C . ARG A 1 806 ? -62.297 41.381 -3.239 1.00 91.62 806 ARG A C 1
ATOM 6486 O O . ARG A 1 806 ? -62.591 40.959 -2.129 1.00 91.62 806 ARG A O 1
ATOM 6493 N N . HIS A 1 807 ? -63.200 41.709 -4.165 1.00 92.62 807 HIS A N 1
ATOM 6494 C CA . HIS A 1 807 ? -64.647 41.675 -3.913 1.00 92.62 807 HIS A CA 1
ATOM 6495 C C . HIS A 1 807 ? -65.149 40.262 -3.599 1.00 92.62 807 HIS A C 1
ATOM 6497 O O . HIS A 1 807 ? -65.807 40.067 -2.583 1.00 92.62 807 HIS A O 1
ATOM 6503 N N . PHE A 1 808 ? -64.750 39.270 -4.398 1.00 94.12 808 PHE A N 1
ATOM 6504 C CA . PHE A 1 808 ? -65.094 37.866 -4.160 1.00 94.12 808 PHE A CA 1
ATOM 6505 C C . PHE A 1 808 ? -64.484 37.329 -2.862 1.00 94.12 808 PHE A C 1
ATOM 6507 O O . PHE A 1 808 ? -65.155 36.635 -2.107 1.00 94.12 808 PHE A O 1
ATOM 6514 N N . THR A 1 809 ? -63.235 37.703 -2.559 1.00 94.69 809 THR A N 1
ATOM 6515 C CA . THR A 1 809 ? -62.577 37.299 -1.306 1.00 94.69 809 THR A CA 1
ATOM 6516 C C . THR A 1 809 ? -63.295 37.894 -0.089 1.00 94.69 809 THR A C 1
ATOM 6518 O O . THR A 1 809 ? -63.546 37.185 0.879 1.00 94.69 809 THR A O 1
ATOM 6521 N N . GLU A 1 810 ? -63.655 39.182 -0.131 1.00 93.94 810 GLU A N 1
ATOM 6522 C CA . GLU A 1 810 ? -64.417 39.834 0.943 1.00 93.94 810 GLU A CA 1
ATOM 6523 C C . GLU A 1 810 ? -65.809 39.202 1.103 1.00 93.94 810 GLU A C 1
ATOM 6525 O O . GLU A 1 810 ? -66.223 38.927 2.227 1.00 93.94 810 GLU A O 1
ATOM 6530 N N . GLY A 1 811 ? -66.495 38.914 -0.008 1.00 92.62 811 GLY A N 1
ATOM 6531 C CA . GLY A 1 811 ? -67.797 38.247 -0.013 1.00 92.62 811 GLY A CA 1
ATOM 6532 C C . GLY A 1 811 ? -67.754 36.851 0.608 1.00 92.62 811 GLY A C 1
ATOM 6533 O O . GLY A 1 811 ? -68.572 36.554 1.471 1.00 92.62 811 GLY A O 1
ATOM 6534 N N . ALA A 1 812 ? -66.764 36.026 0.254 1.00 94.25 812 ALA A N 1
ATOM 6535 C CA . ALA A 1 812 ? -66.613 34.682 0.816 1.00 94.25 812 ALA A CA 1
ATOM 6536 C C . ALA A 1 812 ? -66.316 34.692 2.322 1.00 94.25 812 ALA A C 1
ATOM 6538 O O . ALA A 1 812 ? -66.849 33.868 3.057 1.00 94.25 812 ALA A O 1
ATOM 6539 N N . ILE A 1 813 ? -65.515 35.652 2.797 1.00 94.06 813 ILE A N 1
ATOM 6540 C CA . ILE A 1 813 ? -65.253 35.827 4.233 1.00 94.06 813 ILE A CA 1
ATOM 6541 C C . ILE A 1 813 ? -66.546 36.182 4.979 1.00 94.06 813 ILE A C 1
ATOM 6543 O O . ILE A 1 813 ? -66.809 35.617 6.039 1.00 94.06 813 ILE A O 1
ATOM 6547 N N . ARG A 1 814 ? -67.368 37.082 4.420 1.00 90.62 814 ARG A N 1
ATOM 6548 C CA . ARG A 1 814 ? -68.662 37.445 5.017 1.00 90.62 814 ARG A CA 1
ATOM 6549 C C . ARG A 1 814 ? -69.661 36.293 4.983 1.00 90.62 814 ARG A C 1
ATOM 6551 O O . ARG A 1 814 ? -70.304 36.044 5.992 1.00 90.62 814 ARG A O 1
ATOM 6558 N N . ALA A 1 815 ? -69.751 35.574 3.864 1.00 89.25 815 ALA A N 1
ATOM 6559 C CA . ALA A 1 815 ? -70.618 34.404 3.721 1.00 89.25 815 ALA A CA 1
ATOM 6560 C C . ALA A 1 815 ? -70.236 33.276 4.694 1.00 89.25 815 ALA A C 1
ATOM 6562 O O . ALA A 1 815 ? -71.098 32.545 5.163 1.00 89.25 815 ALA A O 1
ATOM 6563 N N . ALA A 1 816 ? -68.954 33.171 5.048 1.00 89.81 816 ALA A N 1
ATOM 6564 C CA . ALA A 1 816 ? -68.468 32.250 6.071 1.00 89.81 816 ALA A CA 1
ATOM 6565 C C . ALA A 1 816 ? -68.695 32.727 7.521 1.00 89.81 816 ALA A C 1
ATOM 6567 O O . ALA A 1 816 ? -68.194 32.100 8.460 1.00 89.81 816 ALA A O 1
ATOM 6568 N N . GLY A 1 817 ? -69.403 33.843 7.705 1.00 91.31 817 GLY A N 1
ATOM 6569 C CA . GLY A 1 817 ? -69.796 34.368 9.006 1.00 91.31 817 GLY A CA 1
ATOM 6570 C C . GLY A 1 817 ? -68.744 35.208 9.718 1.00 91.31 817 GLY A C 1
ATOM 6571 O O . GLY A 1 817 ? -68.777 35.303 10.941 1.00 91.31 817 GLY A O 1
ATOM 6572 N N . PHE A 1 818 ? -67.795 35.813 8.993 1.00 93.88 818 PHE A N 1
ATOM 6573 C CA . PHE A 1 818 ? -66.749 36.649 9.587 1.00 93.88 818 PHE A CA 1
ATOM 6574 C C . PHE A 1 818 ? -66.854 38.118 9.177 1.00 93.88 818 PHE A C 1
ATOM 6576 O O . PHE A 1 818 ? -66.985 38.466 8.001 1.00 93.88 818 PHE A O 1
ATOM 6583 N N . TRP A 1 819 ? -66.661 38.998 10.155 1.00 93.44 819 TRP A N 1
ATOM 6584 C CA . TRP A 1 819 ? -66.507 40.431 9.971 1.00 93.44 819 TRP A CA 1
ATOM 6585 C C . TRP A 1 819 ? -65.087 40.873 10.335 1.00 93.44 819 TRP A C 1
ATOM 6587 O O . TRP A 1 819 ? -64.745 41.059 11.504 1.00 93.44 819 TRP A O 1
ATOM 6597 N N . LEU A 1 820 ? -64.232 41.053 9.323 1.00 93.69 820 LEU A N 1
ATOM 6598 C CA . LEU A 1 820 ? -62.853 41.496 9.539 1.00 93.69 820 LEU A CA 1
ATOM 6599 C C . LEU A 1 820 ? -62.768 43.029 9.651 1.00 93.69 820 LEU A C 1
ATOM 6601 O O . LEU A 1 820 ? -62.977 43.751 8.672 1.00 93.69 820 LEU A O 1
ATOM 6605 N N . VAL A 1 821 ? -62.379 43.550 10.815 1.00 91.50 821 VAL A N 1
ATOM 6606 C CA . VAL A 1 821 ? -62.210 44.998 11.021 1.00 91.50 821 VAL A CA 1
ATOM 6607 C C . VAL A 1 821 ? -61.017 45.496 10.201 1.00 91.50 821 VAL A C 1
ATOM 6609 O O . VAL A 1 821 ? -59.875 45.102 10.432 1.00 91.50 821 VAL A O 1
ATOM 6612 N N . GLY A 1 822 ? -61.282 46.342 9.200 1.00 87.12 822 GLY A N 1
ATOM 6613 C CA . GLY A 1 822 ? -60.272 46.803 8.238 1.00 87.12 822 GLY A CA 1
ATOM 6614 C C . GLY A 1 822 ? -60.013 45.853 7.055 1.00 87.12 822 GLY A C 1
ATOM 6615 O O . GLY A 1 822 ? -59.006 46.027 6.362 1.00 87.12 822 GLY A O 1
ATOM 6616 N N . ALA A 1 823 ? -60.917 44.894 6.789 1.00 88.31 823 ALA A N 1
ATOM 6617 C CA . ALA A 1 823 ? -60.798 43.849 5.757 1.00 88.31 823 ALA A CA 1
ATOM 6618 C C . ALA A 1 823 ? -60.215 44.346 4.428 1.00 88.31 823 ALA A C 1
ATOM 6620 O O . ALA A 1 823 ? -59.253 43.794 3.904 1.00 88.31 823 ALA A O 1
ATOM 6621 N N . LYS A 1 824 ? -60.783 45.435 3.904 1.00 89.19 824 LYS A N 1
ATOM 6622 C CA . LYS A 1 824 ? -60.477 46.014 2.594 1.00 89.19 824 LYS A CA 1
ATOM 6623 C C . LYS A 1 824 ? -58.977 46.213 2.347 1.00 89.19 824 LYS A C 1
ATOM 6625 O O . LYS A 1 824 ? -58.478 45.831 1.290 1.00 89.19 824 LYS A O 1
ATOM 6630 N N . ARG A 1 825 ? -58.257 46.798 3.312 1.00 91.06 825 ARG A N 1
ATOM 6631 C CA . ARG A 1 825 ? -56.816 47.069 3.186 1.00 91.06 825 ARG A CA 1
ATOM 6632 C C . ARG A 1 825 ? -56.006 45.781 3.323 1.00 91.06 825 ARG A C 1
ATOM 6634 O O . ARG A 1 825 ? -55.156 45.522 2.477 1.00 91.06 825 ARG A O 1
ATOM 6641 N N . SER A 1 826 ? -56.314 44.957 4.326 1.00 92.00 826 SER A N 1
ATOM 6642 C CA . SER A 1 826 ? -55.612 43.689 4.561 1.00 92.00 826 SER A CA 1
ATOM 6643 C C . SER A 1 826 ? -55.759 42.710 3.392 1.00 92.00 826 SER A C 1
ATOM 6645 O O . SER A 1 826 ? -54.775 42.090 2.994 1.00 92.00 826 SER A O 1
ATOM 6647 N N . ILE A 1 827 ? -56.951 42.619 2.787 1.00 94.25 827 ILE A N 1
ATOM 6648 C CA . ILE A 1 827 ? -57.199 41.793 1.599 1.00 94.25 827 ILE A CA 1
ATOM 6649 C C . ILE A 1 827 ? -56.344 42.300 0.435 1.00 94.25 827 ILE A C 1
ATOM 6651 O O . ILE A 1 827 ? -55.584 41.521 -0.131 1.00 94.25 827 ILE A O 1
ATOM 6655 N N . SER A 1 828 ? -56.372 43.599 0.115 1.00 91.69 828 SER A N 1
ATOM 6656 C CA . SER A 1 828 ? -55.518 44.155 -0.950 1.00 91.69 828 SER A CA 1
ATOM 6657 C C . SER A 1 828 ? -54.035 43.824 -0.740 1.00 91.69 828 SER A C 1
ATOM 6659 O O . SER A 1 828 ? -53.361 43.397 -1.675 1.00 91.69 828 SER A O 1
ATOM 6661 N N . THR A 1 829 ? -53.529 43.958 0.490 1.00 92.44 829 THR A N 1
ATOM 6662 C CA . THR A 1 829 ? -52.136 43.624 0.818 1.00 92.44 829 THR A CA 1
ATOM 6663 C C . THR A 1 829 ? -51.839 42.131 0.651 1.00 92.44 829 THR A C 1
ATOM 6665 O O . THR A 1 829 ? -50.791 41.776 0.109 1.00 92.44 829 THR A O 1
ATOM 6668 N N . ALA A 1 830 ? -52.741 41.246 1.083 1.00 90.62 830 ALA A N 1
ATOM 6669 C CA . ALA A 1 830 ? -52.568 39.801 0.939 1.00 90.62 830 ALA A CA 1
ATOM 6670 C C . ALA A 1 830 ? -52.575 39.361 -0.534 1.00 90.62 830 ALA A C 1
ATOM 6672 O O . ALA A 1 830 ? -51.735 38.558 -0.938 1.00 90.62 830 ALA A O 1
ATOM 6673 N N . LEU A 1 831 ? -53.472 39.932 -1.342 1.00 90.56 831 LEU A N 1
ATOM 6674 C CA . LEU A 1 831 ? -53.571 39.689 -2.783 1.00 90.56 831 LEU A CA 1
ATOM 6675 C C . LEU A 1 831 ? -52.324 40.182 -3.521 1.00 90.56 831 LEU A C 1
ATOM 6677 O O . LEU A 1 831 ? -51.783 39.455 -4.350 1.00 90.56 831 LEU A O 1
ATOM 6681 N N . PHE A 1 832 ? -51.823 41.373 -3.179 1.00 89.06 832 PHE A N 1
ATOM 6682 C CA . PHE A 1 832 ? -50.593 41.913 -3.762 1.00 89.06 832 PHE A CA 1
ATOM 6683 C C . PHE A 1 832 ? -49.370 41.033 -3.476 1.00 89.06 832 PHE A C 1
ATOM 6685 O O . PHE A 1 832 ? -48.486 40.926 -4.319 1.00 89.06 832 PHE A O 1
ATOM 6692 N N . LYS A 1 833 ? -49.301 40.392 -2.302 1.00 89.81 833 LYS A N 1
ATOM 6693 C CA . LYS A 1 833 ? -48.218 39.461 -1.933 1.00 89.81 833 LYS A CA 1
ATOM 6694 C C . LYS A 1 833 ? -48.436 38.031 -2.451 1.00 89.81 833 LYS A C 1
ATOM 6696 O O . LYS A 1 833 ? -47.547 37.198 -2.304 1.00 89.81 833 LYS A O 1
ATOM 6701 N N . CYS A 1 834 ? -49.595 37.717 -3.029 1.00 90.81 834 CYS A N 1
ATOM 6702 C CA . CYS A 1 834 ? -49.905 36.372 -3.502 1.00 90.81 834 CYS A CA 1
ATOM 6703 C C . CYS A 1 834 ? -49.173 36.070 -4.818 1.00 90.81 834 CYS A C 1
ATOM 6705 O O . CYS A 1 834 ? -49.374 36.761 -5.815 1.00 90.81 834 CYS A O 1
ATOM 6707 N N . VAL A 1 835 ? -48.365 35.005 -4.830 1.00 91.19 835 VAL A N 1
ATOM 6708 C CA . VAL A 1 835 ? -47.591 34.567 -6.007 1.00 91.19 835 VAL A CA 1
ATOM 6709 C C . VAL A 1 835 ? -48.504 34.282 -7.203 1.00 91.19 835 VAL A C 1
ATOM 6711 O O . VAL A 1 835 ? -48.243 34.774 -8.298 1.00 91.19 835 VAL A O 1
ATOM 6714 N N . THR A 1 836 ? -49.617 33.571 -6.995 1.00 90.31 836 THR A N 1
ATOM 6715 C CA . THR A 1 836 ? -50.592 33.263 -8.054 1.00 90.31 836 THR A CA 1
ATOM 6716 C C . THR A 1 836 ? -51.192 34.533 -8.654 1.00 90.31 836 THR A C 1
ATOM 6718 O O . THR A 1 836 ? -51.222 34.683 -9.870 1.00 90.31 836 THR A O 1
ATOM 6721 N N . CYS A 1 837 ? -51.607 35.492 -7.821 1.00 90.69 837 CYS A N 1
ATOM 6722 C CA . CYS A 1 837 ? -52.141 36.769 -8.301 1.00 90.69 837 CYS A CA 1
ATOM 6723 C C . CYS A 1 837 ? -51.087 37.605 -9.028 1.00 90.69 837 CYS A C 1
ATOM 6725 O O . CYS A 1 837 ? -51.411 38.203 -10.048 1.00 90.69 837 CYS A O 1
ATOM 6727 N N . ARG A 1 838 ? -49.836 37.628 -8.546 1.00 88.56 838 ARG A N 1
ATOM 6728 C CA . ARG A 1 838 ? -48.723 38.305 -9.229 1.00 88.56 838 ARG A CA 1
ATOM 6729 C C . ARG A 1 838 ? -48.434 37.699 -10.596 1.00 88.56 838 ARG A C 1
ATOM 6731 O O . ARG A 1 838 ? -48.177 38.446 -11.525 1.00 88.56 838 ARG A O 1
ATOM 6738 N N . LYS A 1 839 ? -48.514 36.373 -10.727 1.00 84.69 839 LYS A N 1
ATOM 6739 C CA . LYS A 1 839 ? -48.344 35.685 -12.012 1.00 84.69 839 LYS A CA 1
ATOM 6740 C C . LYS A 1 839 ? -49.506 35.970 -12.968 1.00 84.69 839 LYS A C 1
ATOM 6742 O O . LYS A 1 839 ? -49.273 36.295 -14.120 1.00 84.69 839 LYS A O 1
ATOM 6747 N N . LEU A 1 840 ? -50.749 35.863 -12.490 1.00 83.56 840 LEU A N 1
ATOM 6748 C CA . LEU A 1 840 ? -51.950 36.030 -13.322 1.00 83.56 840 LEU A CA 1
ATOM 6749 C C . LEU A 1 840 ? -52.245 37.488 -13.699 1.00 83.56 840 LEU A C 1
ATOM 6751 O O . LEU A 1 840 ? -52.930 37.731 -14.684 1.00 83.56 840 LEU A O 1
ATOM 6755 N N . ARG A 1 841 ? -51.796 38.452 -12.888 1.00 81.75 841 ARG A N 1
ATOM 6756 C CA . ARG A 1 841 ? -52.083 39.889 -13.054 1.00 81.75 841 ARG A CA 1
ATOM 6757 C C . ARG A 1 841 ? -50.810 40.728 -13.221 1.00 81.75 841 ARG A C 1
ATOM 6759 O O . ARG A 1 841 ? -50.867 41.948 -13.085 1.00 81.75 841 ARG A O 1
ATOM 6766 N N . GLY A 1 842 ? -49.665 40.076 -13.427 1.00 75.44 842 GLY A N 1
ATOM 6767 C CA . GLY A 1 842 ? -48.384 40.731 -13.676 1.00 75.44 842 GLY A CA 1
ATOM 6768 C C . GLY A 1 842 ? -48.386 41.418 -15.036 1.00 75.44 842 GLY A C 1
ATOM 6769 O O . GLY A 1 842 ? -49.071 40.975 -15.957 1.00 75.44 842 GLY A O 1
ATOM 6770 N N . LYS A 1 843 ? -47.641 42.518 -15.160 1.00 77.44 843 LYS A N 1
ATOM 6771 C CA . LYS A 1 843 ? -47.418 43.146 -16.466 1.00 77.44 843 LYS A CA 1
ATOM 6772 C C . LYS A 1 843 ? -46.511 42.238 -17.305 1.00 77.44 843 LYS A C 1
ATOM 6774 O O . LYS A 1 843 ? -45.700 41.503 -16.748 1.00 77.44 843 LYS A O 1
ATOM 6779 N N . ALA A 1 844 ? -46.659 42.280 -18.627 1.00 74.25 844 ALA A N 1
ATOM 6780 C CA . ALA A 1 844 ? -45.703 41.635 -19.520 1.00 74.25 844 ALA A CA 1
ATOM 6781 C C . ALA A 1 844 ? -44.341 42.334 -19.370 1.00 74.25 844 ALA A C 1
ATOM 6783 O O . ALA A 1 844 ? -44.243 43.541 -19.588 1.00 74.25 844 ALA A O 1
ATOM 6784 N N . GLU A 1 845 ? -43.319 41.588 -18.955 1.00 77.00 845 GLU A N 1
ATOM 6785 C CA . GLU A 1 845 ? -41.950 42.092 -18.818 1.00 77.00 845 GLU A CA 1
ATOM 6786 C C . GLU A 1 845 ? -41.219 41.977 -20.165 1.00 77.00 845 GLU A C 1
ATOM 6788 O O . GLU A 1 845 ? -41.384 40.993 -20.887 1.00 77.00 845 GLU A O 1
ATOM 6793 N N . CYS A 1 846 ? -40.406 42.978 -20.508 1.00 73.12 846 CYS A N 1
ATOM 6794 C CA . CYS A 1 846 ? -39.619 43.001 -21.744 1.00 73.12 846 CYS A CA 1
ATOM 6795 C C . CYS A 1 846 ? -38.189 42.524 -21.450 1.00 73.12 846 CYS A C 1
ATOM 6797 O O . CYS A 1 846 ? -37.587 42.968 -20.472 1.00 73.12 846 CYS A O 1
ATOM 6799 N N . GLN A 1 847 ? -37.622 41.645 -22.285 1.00 76.19 847 GLN A N 1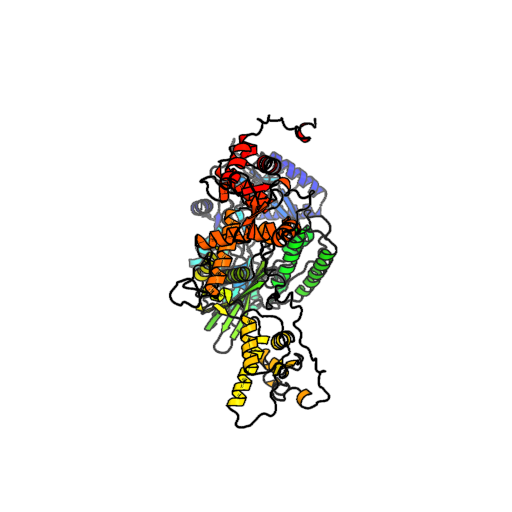
ATOM 6800 C CA . GLN A 1 847 ? -36.239 41.186 -22.121 1.00 76.19 847 GLN A CA 1
ATOM 6801 C C . GLN A 1 847 ? -35.263 42.354 -22.327 1.00 76.19 847 GLN A C 1
ATOM 6803 O O . GLN A 1 847 ? -35.196 42.928 -23.412 1.00 76.19 847 GLN A O 1
ATOM 6808 N N . GLN A 1 848 ? -34.482 42.687 -21.299 1.00 75.31 848 GLN A N 1
ATOM 6809 C CA . GLN A 1 848 ? -33.358 43.614 -21.428 1.00 75.31 848 GLN A CA 1
ATOM 6810 C C . GLN A 1 848 ? -32.101 42.845 -21.855 1.00 75.31 848 GLN A C 1
ATOM 6812 O O . GLN A 1 848 ? -31.780 41.801 -21.285 1.00 75.31 848 GLN A O 1
ATOM 6817 N N . MET A 1 849 ? -31.401 43.344 -22.876 1.00 79.62 849 MET A N 1
ATOM 6818 C CA . MET A 1 849 ? -30.146 42.756 -23.348 1.00 79.62 849 MET A CA 1
ATOM 6819 C C . MET A 1 849 ? -29.046 42.990 -22.302 1.00 79.62 849 MET A C 1
ATOM 6821 O O . MET A 1 849 ? -28.857 44.114 -21.844 1.00 79.62 849 MET A O 1
ATOM 6825 N N . GLY A 1 850 ? -28.350 41.926 -21.895 1.00 80.38 850 GLY A N 1
ATOM 6826 C CA . GLY A 1 850 ? -27.288 42.007 -20.890 1.00 80.38 850 GLY A CA 1
ATOM 6827 C C . GLY A 1 850 ? -26.043 42.732 -21.410 1.00 80.38 850 GLY A C 1
ATOM 6828 O O . GLY A 1 850 ? -25.711 42.637 -22.590 1.00 80.38 850 GLY A O 1
ATOM 6829 N N . ASN A 1 851 ? -25.340 43.431 -20.517 1.00 79.44 851 ASN A N 1
ATOM 6830 C CA . ASN A 1 851 ? -24.062 44.072 -20.835 1.00 79.44 851 ASN A CA 1
ATOM 6831 C C . ASN A 1 851 ? -23.005 43.022 -21.225 1.00 79.44 851 ASN A C 1
ATOM 6833 O O . ASN A 1 851 ? -22.945 41.945 -20.629 1.00 79.44 851 ASN A O 1
ATOM 6837 N N . LEU A 1 852 ? -22.154 43.338 -22.208 1.00 80.12 852 LEU A N 1
ATOM 6838 C CA . LEU A 1 852 ? -21.072 42.446 -22.633 1.00 80.12 852 LEU A CA 1
ATOM 6839 C C . LEU A 1 852 ? -19.971 42.345 -21.553 1.00 80.12 852 LEU A C 1
ATOM 6841 O O . LEU A 1 852 ? -19.650 43.358 -20.927 1.00 80.12 852 LEU A O 1
ATOM 6845 N N . PRO A 1 853 ? -19.366 41.157 -21.344 1.00 78.75 853 PRO A N 1
ATOM 6846 C CA . PRO A 1 853 ? -18.284 40.973 -20.379 1.00 78.75 853 PRO A CA 1
ATOM 6847 C C . PRO A 1 853 ? -17.056 41.842 -20.698 1.00 78.75 853 PRO A C 1
ATOM 6849 O O . PRO A 1 853 ? -16.732 42.011 -21.881 1.00 78.75 853 PRO A O 1
ATOM 6852 N N . PRO A 1 854 ? -16.322 42.342 -19.682 1.00 73.62 854 PRO A N 1
ATOM 6853 C CA . PRO A 1 854 ? -15.155 43.202 -19.884 1.00 73.62 854 PRO A CA 1
ATOM 6854 C C . PRO A 1 854 ? -14.068 42.553 -20.744 1.00 73.62 854 PRO A C 1
ATOM 6856 O O . PRO A 1 854 ? -13.371 43.257 -21.473 1.00 73.62 854 PRO A O 1
ATOM 6859 N N . GLU A 1 855 ? -13.931 41.220 -20.703 1.00 76.56 855 GLU A N 1
ATOM 6860 C CA . GLU A 1 855 ? -12.926 40.507 -21.500 1.00 76.56 855 GLU A CA 1
ATOM 6861 C C . GLU A 1 855 ? -13.183 40.621 -23.008 1.00 76.56 855 GLU A C 1
ATOM 6863 O O . GLU A 1 855 ? -12.240 40.569 -23.790 1.00 76.56 855 GLU A O 1
ATOM 6868 N N . ARG A 1 856 ? -14.440 40.831 -23.428 1.00 70.75 856 ARG A N 1
ATOM 6869 C CA . ARG A 1 856 ? -14.812 41.038 -24.838 1.00 70.75 856 ARG A CA 1
ATOM 6870 C C . ARG A 1 856 ? -14.656 42.479 -25.319 1.00 70.75 856 ARG A C 1
ATOM 6872 O O . ARG A 1 856 ? -14.825 42.726 -26.508 1.00 70.75 856 ARG A O 1
ATOM 6879 N N . MET A 1 857 ? -14.351 43.415 -24.421 1.00 71.56 857 MET A N 1
ATOM 6880 C CA . MET A 1 857 ? -14.149 44.829 -24.757 1.00 71.56 857 MET A CA 1
ATOM 6881 C C . MET A 1 857 ? -12.675 45.262 -24.722 1.00 71.56 857 MET A C 1
ATOM 6883 O O . MET A 1 857 ? -12.380 46.415 -25.026 1.00 71.56 857 MET A O 1
ATOM 6887 N N . LYS A 1 858 ? -11.739 44.364 -24.382 1.00 68.19 858 LYS A N 1
ATOM 6888 C CA . LYS A 1 858 ? -10.298 44.646 -24.462 1.00 68.19 858 LYS A CA 1
ATOM 6889 C C . LYS A 1 858 ? -9.781 44.303 -25.861 1.00 68.19 858 LYS A C 1
ATOM 6891 O O . LYS A 1 858 ? -9.722 43.133 -26.228 1.00 68.19 858 LYS A O 1
ATOM 6896 N N . VAL A 1 859 ? -9.436 45.328 -26.637 1.00 58.22 859 VAL A N 1
ATOM 6897 C CA . VAL A 1 859 ? -8.692 45.185 -27.900 1.00 58.22 859 VAL A CA 1
ATOM 6898 C C . VAL A 1 859 ? -7.222 44.911 -27.554 1.00 58.22 859 VAL A C 1
ATOM 6900 O O . VAL A 1 859 ? -6.728 45.486 -26.583 1.00 58.22 859 VAL A O 1
ATOM 6903 N N . ALA A 1 860 ? -6.595 43.980 -28.282 1.00 51.31 860 ALA A N 1
ATOM 6904 C CA . ALA A 1 860 ? -5.240 43.466 -28.044 1.00 51.31 860 ALA A CA 1
ATOM 6905 C C . ALA A 1 860 ? -4.150 44.546 -28.046 1.00 51.31 860 ALA A C 1
ATOM 6907 O O . ALA A 1 860 ? -4.261 45.484 -28.871 1.00 51.31 860 ALA A O 1
#

Solvent-accessible surface area (backbone atoms only — not comparable to full-atom values): 48658 Å² total; per-residue (Å²): 111,71,54,55,55,49,46,74,74,58,46,48,70,49,98,86,36,35,41,30,33,64,76,52,64,39,83,86,61,75,83,69,67,82,38,55,64,61,27,49,56,39,43,56,50,44,51,59,52,32,73,75,31,64,68,62,35,51,46,52,46,53,50,51,48,55,40,47,75,70,56,42,37,44,77,48,75,88,76,59,93,90,60,76,39,28,44,31,32,59,51,76,46,62,35,90,93,42,76,86,48,67,43,79,43,47,40,30,69,57,69,52,98,90,44,29,62,43,75,39,39,43,43,54,66,90,70,65,41,55,61,58,32,25,54,50,35,24,22,46,20,80,38,36,40,36,33,34,40,65,62,51,43,58,48,30,32,36,33,74,93,51,22,46,60,41,19,31,78,45,37,43,96,74,33,88,86,48,61,78,41,54,30,20,36,40,28,36,48,73,66,44,56,35,32,63,32,50,39,49,50,49,52,42,50,39,29,62,68,27,25,88,81,42,34,66,66,20,26,49,44,61,61,52,25,28,46,81,51,41,32,38,40,34,24,85,41,59,66,59,45,48,51,40,51,51,29,33,36,50,33,32,45,68,36,66,36,52,64,28,43,40,42,47,59,40,67,72,46,48,68,75,50,60,79,87,36,36,47,91,75,66,67,65,45,66,77,70,66,71,101,61,85,70,88,64,36,20,45,46,24,38,28,31,87,79,47,22,33,33,37,50,67,58,84,72,86,61,56,70,18,54,49,28,50,50,55,54,51,71,17,56,49,57,82,50,20,86,52,34,84,58,54,50,52,48,52,48,54,49,53,55,44,60,77,74,47,92,57,52,82,44,73,54,57,70,70,60,41,52,53,48,50,56,54,57,63,54,49,63,64,42,54,77,44,72,41,67,46,34,40,46,96,62,47,61,88,78,35,78,41,37,35,38,42,30,39,25,44,52,50,91,64,31,26,30,22,40,32,33,40,36,44,29,51,100,86,51,71,46,70,14,81,65,40,32,49,65,45,76,40,72,85,70,88,66,53,67,73,58,38,38,42,49,7,49,40,47,29,49,56,50,49,53,52,48,57,75,38,49,83,60,82,64,80,42,68,39,38,35,30,55,47,68,66,47,51,53,55,58,65,52,87,82,77,88,62,61,68,76,58,39,57,48,44,48,61,40,54,74,80,46,57,57,88,37,55,42,81,43,80,79,58,58,65,58,50,48,52,42,49,54,50,53,51,49,52,49,50,59,74,74,41,101,64,88,74,96,75,78,77,45,76,39,63,48,65,65,50,44,8,58,57,54,52,86,83,70,50,53,40,71,72,61,39,55,46,44,49,59,41,54,74,80,46,57,56,90,36,56,42,84,37,61,64,95,63,38,42,66,49,51,76,77,66,66,70,58,81,89,48,47,87,79,40,40,68,82,77,46,50,71,50,81,81,36,77,90,62,60,74,79,86,77,91,71,49,60,62,73,62,59,88,76,36,86,57,44,51,82,88,81,90,84,83,88,84,82,84,89,64,102,64,72,62,57,73,67,56,68,80,45,90,43,47,72,56,46,35,49,52,46,6,37,51,55,46,34,55,48,27,62,72,51,88,64,90,86,55,100,65,63,51,91,71,90,74,84,61,51,72,68,39,41,52,50,21,49,51,51,57,50,42,35,43,41,59,68,76,39,42,67,54,52,50,24,59,74,68,76,43,85,60,56,86,85,44,92,54,50,90,39,50,66,41,70,50,98,89,65,41,53,18,36,43,65,94,51,77,87,49,102,58,59,60,42,72,52,34,20,39,55,43,57,24,84,42,66,68,32,48,23,50,48,54,47,33,28,57,72,55,69,64,77,42,64,68,58,28,54,48,48,38,38,75,72,17,39,39,48,57,64,37,74,61,44,45,52,54,51,49,69,70,29,66,68,50,42,66,77,69,49,78,90,81,78,91,75,85,77,81,80,60,70,81,81,70,62,81,133

Secondary structure (DSSP, 8-state):
-HHHHHHHHH-EE-TTSPEEE---B-SSPPPPP--HHHHHHHHHHHHHHHHT-HHHHHHHHHHHHHHHHTTSEEEPPPPPTT----B--EEEEEETTEEEEEEEEE-TT--BTTB-HHHHB------SPPHHHHHHHHTTSSEEEEEEETTGGGGSEEPGGGGGGGEEEEEGGG-TTS-EEEEEESB--TT-TTHHHHHHHHHHHHHHHHHHHH-HHHHHHHHHSEETTEEEEEESSHHHHHHHHHHHHHHHHTTT--EEEEEESSHHHHHTS-GGGB-S--S-EETT--S-----SB-EEEETTTTEEEE--------SBHHHHHHHHTTB--SS-TTHHHHHHHHHHHHHHHHH-S-TTSBPPHHHHHHHHHHHHHHGGGGG--EESSS-SS-TTT-SEEEEEEEEEE-SSEEEEEEEEEEE-SS-EEEEEEEEEEEEPPSS---HHHHHHHHHHHHHHHHHHHHHHS----SEEEEEES-HHHHHHHT-SSPPPPHHHHHHHHHHHTT--GGGEEE--S-HHHHHHHHHHHHHHHHHHH-SS--S---EEES-HHHHHHHH-SSSPBPHHHHHHHHHHHHH--GGGEEE--GGG-THHHHHH---GGGGGGSHHHH--GGGT-GGGPPP-----PPSSTTT-TTBPPP---------SSS--GGGGGG-S-HHHHHHHHHHHHHHHHHHH---TTSS--SS---PPPHHHHHHHHHHHHHHHHHHHTHHHHHHHHTTPPPPTTSTTGGG--EE-TT--EE---TTTTSSS-HHHHSPEEEETTSHHHHHHHHHHHHHTTT--HHHHHHHHHHTTEEEETHHHHHHHHHHT-HHHHHHSPPPPPPPPPPPPGGGS---

Sequence (860 aa):
MRFLQIMDSEFYQDSDNSWVGPLPFRSPRQRLPNNRQLAYDRLMSLRRSLGKRPEMKAHFLEFMENMLARGHAEVAPSLAHNQECWYLPLFGVYHPKKPTKIRVVFDSSAPYEGVSLNDVLLTGPDLNNSLVGVLMRFRKEQVAITADIEHMFHCFIVKESHRNFLRFLWYKDNDMSCEIIEYRMRVHIFGNSPSPSVAIYGLKKAATTGEAEFGTDARRFIERDFYVDDALKSFPTEQEAVHVLRQAQQALACSNLRLHKVTSNRQAVLEAFPPEDRAKDVENLDLCAPDLPVQRSLGLLWNVGLDTFTFKVDEDQKPFTRRGVLSMVNSLYDPLGFLAPITIQGRQILRELTSLTDNWDAPLPDDTKAEWCKWKDSLQKLQSLQIQHPYTSLSTTNAQKRELFIFADASVKAIAAVAYIKVSTSESTEIGFVFGKTKLAPQSGLTIPRLELCAAVLAVEVAELIVAEMDISFDNIEYYTDSKVVLGYIYNQTRRFYVYVHNRVQRILQSTRPHQWKYVPSGLELCAAVLAVEVAELIVAEMDISFDNIEYYTDSKVVLGYIYNQTRRFYVYVHNRVQRILQSTRPHQWKYVPSGLNPADHGSRSVTAAQLSNTTWLEGPAFLLKPSLQVPPFENYNLVDPAADIEVRPFVTTNLTRVTKPAIAPTCFERFSNYSALLRAIAQLIHVIRSFNHSNQTSSCHGWHLCRPTEEEMAKAKICVIKSVQSEYYKEELKCISEETKIPLSSSLWKLHPILDNDGLLRVGGRIAHAELGIDTTHPLIMPARHHLGTLLIRHYHGSVKHQGRHFTEGAIRAAGFWLVGAKRSISTALFKCVTCRKLRGKAECQQMGNLPPERMKVA

pLDDT: mean 84.25, std 12.06, range [27.78, 97.44]

Radius of gyration: 44.14 Å; Cα contacts (8 Å, |Δi|>4): 1286; chains: 1; bounding box: 124×86×108 Å

InterPro domains:
  IPR008042 Retrotransposon Pao-like, RNAseH-like domain [PF05380] (321-483)
  IPR043502 DNA/RNA polymerase superfamily [SSF56672] (53-491)